Protein AF-A0AAV2ZAY9-F1 (afdb_monomer)

Secondary structure (DSSP, 8-state):
------------------------------------PPPPHHHHHHHHEEEEEPPPTTTPEEEEEETTS-EEEEEGGGTTHHHHHHHHHH-HHHHHHHHHGGGSPPPPP--------------------------------------------------------------------------------------------------------------PPPPPPP-PPPPS-PPPHHHHHHHHHHHHHTT---SS---EEEEE-TTS-EEEEEE-BPPTT--TTTS---SS-SSS-GGGSSTTTPBPHHHHHHHT-SSS--TT-EEEESSPPPHHHHHHHHHHT--EEEES--TTTTS-TTHHHHHHHHHHTT-EEEE---GGGSPPTT-TTS-TTHHHHHHHTSPSSEEEEEHHHHHHHHHHHHHHHHHTT-EE--BTTTT--HHHHHHHHHHT---EEESSHHHHHHHHTTT-TT--EEEE-S----HHHHHHHHHHHHHTT-EEEEEE-SHHHHHHHHHHHHHHT--EEEEEEE-SS--SSSBPTT-HHHHHHHHHHHT-SSEEEEEEEE--GGGGG-SSHHHHHHHHHHHHHHHHHHHHHHHTTT----EEEE--HHHHTT----TT--EE---GGGT--HHHHHTTSS-GGG--EEEEEEEEEE-SS-EEES--HHHH-SPPPS--SSTTSTTTTSSEEEEEHHHHGGGTT----SSSEEE-TTS-EEEEEEEEEE-SS-EEEPPPTTSPPPPTT-EEEEEES-HHHHHHH-SEEEEESSS-EEEE-TTTT---

Solvent-accessible surface area (backbone atoms only — not comparable to full-atom values): 47942 Å² total; per-residue (Å²): 140,83,89,81,87,83,85,90,82,83,92,87,84,87,87,84,88,84,89,84,91,86,85,84,88,78,93,79,89,90,86,90,78,94,68,91,76,77,78,49,42,65,54,49,42,68,76,44,36,46,82,74,48,84,60,59,97,85,82,43,63,24,36,31,34,32,79,90,68,53,75,42,77,41,44,72,91,69,54,40,56,64,63,38,52,47,41,60,74,75,40,50,65,66,62,53,56,60,69,68,61,79,82,65,81,90,79,80,88,82,78,88,83,88,84,81,86,81,90,80,86,85,85,87,84,89,86,83,86,85,90,83,85,83,91,85,84,89,82,88,88,80,85,86,92,86,85,91,84,91,83,91,85,90,83,88,89,81,88,88,83,82,86,85,89,89,87,84,90,85,86,89,82,91,82,87,87,86,87,90,82,87,86,87,83,88,86,82,86,87,81,87,84,84,88,83,86,90,87,82,94,80,88,88,89,89,85,91,81,87,82,89,81,94,78,84,88,80,85,87,75,83,83,74,77,81,86,81,72,82,81,86,90,66,80,52,70,66,33,49,44,42,46,49,2,49,59,33,11,72,71,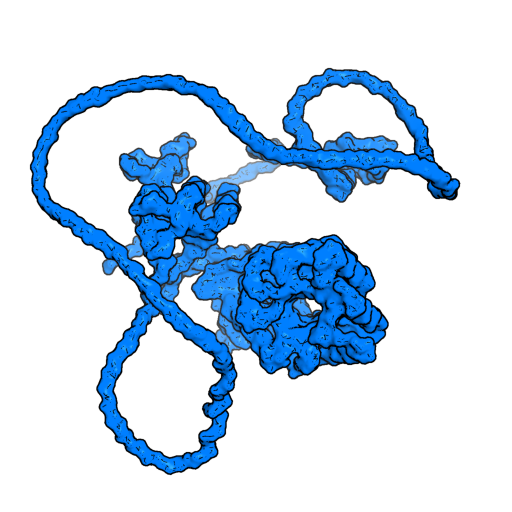28,77,49,91,87,64,64,31,8,9,26,28,28,39,88,85,75,42,80,37,16,52,13,33,23,38,65,51,92,92,58,58,84,89,78,55,47,79,36,90,63,44,94,82,74,44,68,81,48,18,25,76,86,54,50,42,48,13,59,52,36,12,67,71,58,35,84,47,100,67,48,61,63,12,35,36,23,26,44,46,56,73,52,68,73,41,45,54,50,42,56,73,51,38,40,40,32,42,37,24,56,37,65,92,61,64,86,78,46,89,65,54,60,54,44,57,54,54,45,52,73,72,72,38,50,75,41,81,49,80,44,63,87,69,42,85,67,94,81,67,90,82,77,59,70,64,52,59,43,58,68,50,62,78,64,59,67,54,34,49,32,31,36,48,64,32,28,52,48,35,42,48,52,56,44,48,57,23,57,78,62,74,26,43,35,29,41,24,42,68,29,63,33,28,65,69,63,52,42,54,39,42,74,67,62,32,70,28,40,27,26,68,26,62,45,30,41,50,46,57,70,73,60,71,60,75,88,67,51,31,43,32,36,72,44,72,50,62,48,34,72,62,43,35,56,47,50,55,51,26,61,75,68,71,37,48,49,34,38,30,29,65,45,71,58,20,47,52,16,46,51,54,19,18,61,75,66,75,41,77,35,36,34,24,41,29,33,27,70,79,48,85,80,65,47,41,50,88,87,45,70,60,56,55,53,48,51,49,54,30,57,75,37,95,43,38,39,52,42,26,40,32,41,56,57,68,53,44,51,70,32,62,34,42,67,54,14,22,54,48,36,49,51,38,50,53,53,52,51,55,51,43,52,58,37,41,73,75,75,44,76,59,80,32,34,33,36,44,29,41,62,25,57,75,47,47,87,78,57,86,86,50,41,31,39,34,34,32,52,53,42,29,37,33,44,46,48,23,64,26,64,69,44,36,56,56,54,46,11,42,38,34,39,28,30,26,74,40,71,57,103,86,47,36,31,28,50,41,8,37,62,48,46,35,84,54,62,46,59,48,64,96,50,75,84,44,63,71,39,66,21,38,24,46,33,27,47,50,93,52,54,75,74,49,40,83,36,64,62,69,76,48,53,62,44,73,43,98,88,69,51,73,45,62,46,30,38,27,57,44,69,45,62,54,36,20,31,41,48,86,53,90,96,51,82,78,78,52,70,72,39,54,28,35,28,44,31,30,48,45,40,59,28,42,52,55,33,70,52,35,43,31,46,56,100,62,78,47,75,47,53,26,74,37,49,78,39,75,82

InterPro domains:
  IPR001608 Alanine racemase, N-terminal [PF01168] (413-645)
  IPR002125 Cytidine and deoxycytidylate deaminase domain [PF00383] (236-352)
  IPR002125 Cytidine and deoxycytidylate deaminase domain [PS51747] (236-362)
  IPR016192 APOBEC/CMP deaminase, zinc-binding [PS00903] (308-341)
  IPR016193 Cytidine deaminase-like [SSF53927] (238-363)
  IPR026956 D-serine dehydratase-like domain [PF14031] (660-783)
  IPR026956 D-serine dehydratase-like domain [SM01119] (660-785)
  IPR029066 PLP-binding barrel [G3DSA:3.20.20.10] (415-643)
  IPR029066 PLP-binding barrel [SSF51419] (413-648)
  IPR035105 Deoxycytidylate deaminase domain [cd01286] (238-360)
  IPR042208 D-serine dehydratase-like domain superfamily [G3DSA:2.40.37.20] (407-793)
  IPR051466 D-amino acid metabolism enzyme [PTHR28004] (404-799)

pLDDT: mean 75.69, std 26.95, range [21.95, 98.81]

Radius of gyration: 38.19 Å; Cα contacts (8 Å, |Δi|>4): 1312; chains: 1; bounding box: 101×125×105 Å

Nearest PDB structures (foldseek):
  3wqg-assembly1_A  TM=8.901E-01  e=6.432E-32  Delftia sp. HT23
  4pb3-assembly1_B  TM=8.957E-01  e=2.945E-31  Delftia sp. HT23
  3wqc-assembly1_A  TM=8.875E-01  e=2.222E-31  Delftia sp. HT23
  3llx-assembly1_A-2  TM=9.025E-01  e=4.967E-29  Idiomarina loihiensis L2TR
  3anu-assembly1_A-2  TM=8.610E-01  e=2.425E-27  Gallus gallus

Sequence (800 aa):
MYQYTINERSVILSFQQTKTRARHHGRSNVTSAMSARKPSGRQIKELFYSEVTPASDSDSTAFFRCRCGKIRAQSLRHGYTNLTQHVVMKHPEWLTSLQHESDVGPVVALANRTDDSPSKTPVASAEDREMRTPERKTTSMDASPSSSVKAEINGLAGEKDSEPETNGDDDAEDEAAPAVAVETIDDEGVTDEAESADAATAVAEAAIAMGETQVKSPVSSPPCAPVVRKREDYLTWDDYFMSVAFLSAMRSKDPSTQVGACIVSPDNKIVGIGYNGFPNGCGDDNLPWARESSTGSALDTKYPYVCHAEMNAILNKNAADVRGCTIYVALFPCNECAKLIIQSGIARVMYCSDKYHNESQEHWEINEALSSTGLCIWAIIPHFAQPKAGDSQSTTATAAIMREWMTTPSVMVNEQRVKHNVQHMQQIATSHGVQLRPHVKTHKSVEIAQLQLEAGAVGITTSKPTEALKFLHSGLKGLKSVLLAYPVVHTNKMTKLLVAAQQFKMELRVTVDSINGLDAVEKAAISCDYPVHVLLHIDVGYHRVGMEEGDPRIAAFAKRIHDSKHLEFTGILSHAGHAYACSNAEECAALAETERQIMLRIKSSIEAIGVPVPVVSVGSTLTELPRKNFEGITEIRPGNYVFLDRTPLRMGLVRVKDLSLTVLVTVVSVNKHNIIVDAGSKVLSSDMPRAGANPTDFGNKCYGLAFLEKDFDLLGDDAEPSQNRVTLANGREIVCFEVSKLSEEHGWLKQVDGVPAPAIGQRMIVIPNHSCVVTNLTDSLYVQGEHSKVWKVLSRGCTQ

Foldseek 3Di:
DDDDDDDPDDDDDDDDDDDDDDDDDDDDDDDDDDDPDQDALVVLCVPFWDWDDDADPDWDFTWIQGPVRDIDTHTVVVGNVRSVCCCVVPPVVVSVVVSVVPPDDDDDDDDDDDDDDDDDDDDDDDDDDDDDDDDDDDDDDDDDDDDDDDDDDDDDDDDDDDDDDDDDDDDDDDDDDDDDDDDDDDDDDDDDDDDDDDDDPDDDDDDDDDDDDDDDDDDDDDDDDDPDDDDPPDFDLLLVQLVQQVVQLVVEPQPPDRKKKWKADPVSDTFFIFIKDFDPPDDRVRAASACDDPVNDPRNHCVVGIDHNLNRRQVRTPDPARACIEMEMAEDDAPVSLVVCVVSNHQEYEYADHPCCPVDPRNVVSVVVCVVSNRHYYYDDTCVLPDDPPDPPPPDPSVVSVVVVDDPFAKAFAPVLLLVLLLVLLCLQVVQQAAEAAEALLFLFLVSVLSNVVSPHQAYEYAFLLSLLLNLPVPRPNHAEYEDAYQDLALVSLLVNQVSCVVSVHQYEYEHADPSSLVSNLVSLVVSVAAHEYAFEEELPPPPDGDYQPPPVLLVVLVVQVPDPRYDHQAYEYELPCLLQDAALVSLQVSLVSLVVRRVVSQVVNVVVVRHHNADEYDEPSNSLSHDDCPPHHYYYYYCSSAPFVRCLRNVSAFLQSHRIWTKWFFADDDPPFTKIQAFCLQQNPDFASHDPDCPWPRRQAQWKKFQPVCSCVCPGPGPDRDQWDQDPVRDITGIWGQRDGDHGMTTTDDDPPDDRDDGGGMMITGGNGSSVNSLSDQWYFYDDPTTDITGSSCRPVPD

Mean predicted aligned error: 20.91 Å

Structure (mmCIF, N/CA/C/O backbone):
data_AF-A0AAV2ZAY9-F1
#
_entry.id   AF-A0AAV2ZAY9-F1
#
loop_
_atom_site.group_PDB
_atom_site.id
_atom_site.type_symbol
_atom_site.label_atom_id
_atom_site.label_alt_id
_atom_site.label_comp_id
_atom_site.label_asym_id
_atom_site.label_entity_id
_atom_site.label_seq_id
_atom_site.pdbx_PDB_ins_code
_atom_site.Cartn_x
_atom_site.Cartn_y
_atom_site.Cartn_z
_atom_site.occupancy
_atom_site.B_iso_or_equiv
_atom_site.auth_seq_id
_atom_site.auth_comp_id
_atom_site.auth_asym_id
_atom_site.auth_atom_id
_atom_site.pdbx_PDB_model_num
ATOM 1 N N . MET A 1 1 ? -2.514 -13.061 -51.860 1.00 29.81 1 MET A N 1
ATOM 2 C CA . MET A 1 1 ? -2.514 -11.727 -52.503 1.00 29.81 1 MET A CA 1
ATOM 3 C C . MET A 1 1 ? -2.869 -10.739 -51.404 1.00 29.81 1 MET A C 1
ATOM 5 O O . MET A 1 1 ? -3.982 -10.825 -50.924 1.00 29.81 1 MET A O 1
ATOM 9 N N . TYR A 1 2 ? -1.988 -9.941 -50.810 1.00 22.41 2 TYR A N 1
ATOM 10 C CA . TYR A 1 2 ? -0.892 -9.130 -51.341 1.00 22.41 2 TYR A CA 1
ATOM 11 C C . TYR A 1 2 ? 0.328 -9.176 -50.395 1.00 22.41 2 TYR A C 1
ATOM 13 O O . TYR A 1 2 ? 0.167 -9.092 -49.182 1.00 22.41 2 TYR A O 1
ATOM 21 N N . GLN A 1 3 ? 1.535 -9.296 -50.955 1.00 23.80 3 GLN A N 1
ATOM 22 C CA . GLN A 1 3 ? 2.803 -8.966 -50.291 1.00 23.80 3 GLN A CA 1
ATOM 23 C C . GLN A 1 3 ? 3.046 -7.460 -50.452 1.00 23.80 3 GLN A C 1
ATOM 25 O O . GLN A 1 3 ? 2.918 -6.959 -51.567 1.00 23.80 3 GLN A O 1
ATOM 30 N N . TYR A 1 4 ? 3.444 -6.759 -49.390 1.00 28.55 4 TYR A N 1
ATOM 31 C CA . TYR A 1 4 ? 4.015 -5.416 -49.500 1.00 28.55 4 TYR A CA 1
ATOM 32 C C . TYR A 1 4 ? 5.318 -5.326 -48.707 1.00 28.55 4 TYR A C 1
ATOM 34 O O . TYR A 1 4 ? 5.350 -5.481 -47.490 1.00 28.55 4 TYR A O 1
ATOM 42 N N . THR A 1 5 ? 6.391 -5.079 -49.449 1.00 26.64 5 THR A N 1
ATOM 43 C CA . THR A 1 5 ? 7.737 -4.742 -48.991 1.00 26.64 5 THR A CA 1
ATOM 44 C C . THR A 1 5 ? 7.810 -3.218 -48.874 1.00 26.64 5 THR A C 1
ATOM 46 O O . THR A 1 5 ? 7.630 -2.530 -49.878 1.00 26.64 5 THR A O 1
ATOM 49 N N . ILE A 1 6 ? 8.071 -2.672 -47.683 1.00 27.62 6 ILE A N 1
ATOM 50 C CA . ILE A 1 6 ? 8.415 -1.250 -47.518 1.00 27.62 6 ILE A CA 1
ATOM 51 C C . ILE A 1 6 ? 9.940 -1.143 -47.490 1.00 27.62 6 ILE A C 1
ATOM 53 O O . ILE A 1 6 ? 10.622 -1.839 -46.744 1.00 27.62 6 ILE A O 1
ATOM 57 N N . ASN A 1 7 ? 10.464 -0.313 -48.385 1.00 24.22 7 ASN A N 1
ATOM 58 C CA . ASN A 1 7 ? 11.879 -0.144 -48.678 1.00 24.22 7 ASN A CA 1
ATOM 59 C C . ASN A 1 7 ? 12.457 0.951 -47.760 1.00 24.22 7 ASN A C 1
ATOM 61 O O . ASN A 1 7 ? 12.304 2.141 -48.031 1.00 24.22 7 ASN A O 1
ATOM 65 N N . GLU A 1 8 ? 13.095 0.562 -46.657 1.00 31.06 8 GLU A N 1
ATOM 66 C CA . GLU A 1 8 ? 13.849 1.463 -45.777 1.00 31.06 8 GLU A CA 1
ATOM 67 C C . GLU A 1 8 ? 15.215 1.784 -46.396 1.00 31.06 8 GLU A C 1
ATOM 69 O O . GLU A 1 8 ? 16.158 1.005 -46.268 1.00 31.06 8 GLU A O 1
ATOM 74 N N . ARG A 1 9 ? 15.345 2.923 -47.086 1.00 27.44 9 ARG A N 1
ATOM 75 C CA . ARG A 1 9 ? 16.648 3.532 -47.421 1.00 27.44 9 ARG A CA 1
ATOM 76 C C . ARG A 1 9 ? 16.466 4.948 -47.951 1.00 27.44 9 ARG A C 1
ATOM 78 O O . ARG A 1 9 ? 16.442 5.170 -49.155 1.00 27.44 9 ARG A O 1
ATOM 85 N N . SER A 1 10 ? 16.353 5.916 -47.050 1.00 25.39 10 SER A N 1
ATOM 86 C CA . SER A 1 10 ? 16.640 7.339 -47.279 1.00 25.39 10 SER A CA 1
ATOM 87 C C . SER A 1 10 ? 16.658 8.034 -45.917 1.00 25.39 10 SER A C 1
ATOM 89 O O . SER A 1 10 ? 15.853 7.690 -45.066 1.00 25.39 10 SER A O 1
ATOM 91 N N . VAL A 1 11 ? 17.538 9.016 -45.725 1.00 26.41 11 VAL A N 1
ATOM 92 C CA . VAL A 1 11 ? 17.777 9.783 -44.479 1.00 26.41 11 VAL A CA 1
ATOM 93 C C . VAL A 1 11 ? 18.795 9.170 -43.498 1.00 26.41 11 VAL A C 1
ATOM 95 O O . VAL A 1 11 ? 18.567 9.079 -42.301 1.00 26.41 11 VAL A O 1
ATOM 98 N N . ILE A 1 12 ? 19.989 8.837 -43.998 1.00 25.19 12 ILE A N 1
ATOM 99 C CA . ILE A 1 12 ? 21.250 9.046 -43.260 1.00 25.19 12 ILE A CA 1
ATOM 100 C C . ILE A 1 12 ? 22.290 9.515 -44.286 1.00 25.19 12 ILE A C 1
ATOM 102 O O . ILE A 1 12 ? 22.686 8.705 -45.119 1.00 25.19 12 ILE A O 1
ATOM 106 N N . LEU A 1 13 ? 22.698 10.796 -44.252 1.00 23.53 13 LEU A N 1
ATOM 107 C CA . LEU A 1 13 ? 24.078 11.294 -44.468 1.00 23.53 13 LEU A CA 1
ATOM 108 C C . LEU A 1 13 ? 24.151 12.823 -44.694 1.00 23.53 13 LEU A C 1
ATOM 110 O O . LEU A 1 13 ? 23.276 13.431 -45.300 1.00 23.53 13 LEU A O 1
ATOM 114 N N . SER A 1 14 ? 25.298 13.382 -44.282 1.00 22.53 14 SER A N 1
ATOM 115 C CA . SER A 1 14 ? 25.748 14.791 -44.279 1.00 22.53 14 SER A CA 1
ATOM 116 C C . SER A 1 14 ? 25.202 15.613 -43.093 1.00 22.53 14 SER A C 1
ATOM 118 O O . SER A 1 14 ? 24.005 15.690 -42.887 1.00 22.53 14 SER A O 1
ATOM 120 N N . PHE A 1 15 ? 25.996 16.189 -42.188 1.00 21.95 15 PHE A N 1
ATOM 121 C CA . PHE A 1 15 ? 27.329 16.777 -42.309 1.00 21.95 15 PHE A CA 1
ATOM 122 C C . PHE A 1 15 ? 28.195 16.505 -41.064 1.00 21.95 15 PHE A C 1
ATOM 124 O O . PHE A 1 15 ? 27.764 16.692 -39.928 1.00 21.95 15 PHE A O 1
ATOM 131 N N . GLN A 1 16 ? 29.465 16.161 -41.289 1.00 23.89 16 GLN A N 1
ATOM 132 C CA . GLN A 1 16 ? 30.549 16.288 -40.317 1.00 23.89 16 GLN A CA 1
ATOM 133 C C . GLN A 1 16 ? 31.694 17.100 -40.949 1.00 23.89 16 GLN A C 1
ATOM 135 O O . GLN A 1 16 ? 32.028 16.891 -42.109 1.00 23.89 16 GLN A O 1
ATOM 140 N N . GLN A 1 17 ? 32.328 17.916 -40.096 1.00 25.91 17 GLN A N 1
ATOM 141 C CA . GLN A 1 17 ? 33.642 18.579 -40.195 1.00 25.91 17 GLN A CA 1
ATOM 142 C C . GLN A 1 17 ? 33.716 20.012 -40.751 1.00 25.91 17 GLN A C 1
ATOM 144 O O . GLN A 1 17 ? 33.783 20.225 -41.950 1.00 25.91 17 GLN A O 1
ATOM 149 N N . THR A 1 18 ? 33.953 20.966 -39.836 1.00 24.09 18 THR A N 1
ATOM 150 C CA . THR A 1 18 ? 35.231 21.713 -39.785 1.00 24.09 18 THR A CA 1
ATOM 151 C C . THR A 1 18 ? 35.519 22.218 -38.362 1.00 24.09 18 THR A C 1
ATOM 153 O O . THR A 1 18 ? 34.661 22.798 -37.705 1.00 24.09 18 THR A O 1
ATOM 156 N N . LYS A 1 19 ? 36.742 21.969 -37.870 1.00 27.17 19 LYS A N 1
ATOM 157 C CA . LYS A 1 19 ? 37.326 22.505 -36.623 1.00 27.17 19 LYS A CA 1
ATOM 158 C C . LYS A 1 19 ? 37.891 23.913 -36.879 1.00 27.17 19 LYS A C 1
ATOM 160 O O . LYS A 1 19 ? 38.578 24.072 -37.878 1.00 27.17 19 LYS A O 1
ATOM 165 N N . THR A 1 20 ? 37.781 24.864 -35.940 1.00 25.08 20 THR A N 1
ATOM 166 C CA . THR A 1 20 ? 38.905 25.402 -35.116 1.00 25.08 20 THR A CA 1
ATOM 167 C C . THR A 1 20 ? 38.555 26.683 -34.320 1.00 25.08 20 THR A C 1
ATOM 169 O O . THR A 1 20 ? 37.989 27.627 -34.845 1.00 25.08 20 THR A O 1
ATOM 172 N N . ARG A 1 21 ? 38.957 26.669 -33.033 1.00 25.06 21 ARG A N 1
ATOM 173 C CA . ARG A 1 21 ? 39.360 27.755 -32.099 1.00 25.06 21 ARG A CA 1
ATOM 174 C C . ARG A 1 21 ? 38.834 29.200 -32.278 1.00 25.06 21 ARG A C 1
ATOM 176 O O . ARG A 1 21 ? 39.304 29.905 -33.156 1.00 25.06 21 ARG A O 1
ATOM 183 N N . ALA A 1 22 ? 38.196 29.723 -31.221 1.00 23.59 22 ALA A N 1
ATOM 184 C CA . ALA A 1 22 ? 38.588 30.992 -30.578 1.00 23.59 22 ALA A CA 1
ATOM 185 C C . ALA A 1 22 ? 38.062 31.077 -29.128 1.00 23.59 22 ALA A C 1
ATOM 187 O O . ALA A 1 22 ? 36.953 30.652 -28.821 1.00 23.59 22 ALA A O 1
ATOM 188 N N . ARG A 1 23 ? 38.911 31.587 -28.228 1.00 24.58 23 ARG A N 1
ATOM 189 C CA . ARG A 1 23 ? 38.639 31.881 -26.812 1.00 24.58 23 ARG A CA 1
ATOM 190 C C . ARG A 1 23 ? 37.948 33.247 -26.669 1.00 24.58 23 ARG A C 1
ATOM 192 O O . ARG A 1 23 ? 38.229 34.145 -27.447 1.00 24.58 23 ARG A O 1
ATOM 199 N N . HIS A 1 24 ? 37.278 33.395 -25.522 1.00 25.34 24 HIS A N 1
ATOM 200 C CA . HIS A 1 24 ? 37.082 34.616 -24.724 1.00 25.34 24 HIS A CA 1
ATOM 201 C C . HIS A 1 24 ? 35.888 35.554 -24.987 1.00 25.34 24 HIS A C 1
ATOM 203 O O . HIS A 1 24 ? 35.754 36.152 -26.040 1.00 25.34 24 HIS A O 1
ATOM 209 N N . HIS A 1 25 ? 35.198 35.786 -23.857 1.00 25.08 25 HIS A N 1
ATOM 210 C CA . HIS A 1 25 ? 34.496 36.994 -23.409 1.00 25.08 25 HIS A CA 1
ATOM 211 C C . HIS A 1 25 ? 33.144 37.344 -24.040 1.00 25.08 25 HIS A C 1
ATOM 213 O O . HIS A 1 25 ? 33.013 37.507 -25.242 1.00 25.08 25 HIS A O 1
ATOM 219 N N . GLY A 1 26 ? 32.181 37.629 -23.155 1.00 23.36 26 GLY A N 1
ATOM 220 C CA . GLY A 1 26 ? 31.173 38.653 -23.423 1.00 23.36 26 GLY A CA 1
ATOM 221 C C . GLY A 1 26 ? 29.723 38.198 -23.333 1.00 23.36 26 GLY A C 1
ATOM 222 O O . GLY A 1 26 ? 29.191 37.585 -24.245 1.00 23.36 26 GLY A O 1
ATOM 223 N N . ARG A 1 27 ? 29.086 38.586 -22.225 1.00 25.44 27 ARG A N 1
ATOM 224 C CA . ARG A 1 27 ? 27.658 38.915 -22.085 1.00 25.44 27 ARG A CA 1
ATOM 225 C C . ARG A 1 27 ? 26.946 39.249 -23.411 1.00 25.44 27 ARG A C 1
ATOM 227 O O . ARG A 1 27 ? 27.370 40.170 -24.097 1.00 25.44 27 ARG A O 1
ATOM 234 N N . SER A 1 28 ? 25.760 38.686 -23.640 1.00 25.80 28 SER A N 1
ATOM 235 C CA . SER A 1 28 ? 24.449 39.354 -23.470 1.00 25.80 28 SER A CA 1
ATOM 236 C C . SER A 1 28 ? 23.351 38.718 -24.342 1.00 25.80 28 SER A C 1
ATOM 238 O O . SER A 1 28 ? 23.550 38.475 -25.521 1.00 25.80 28 SER A O 1
ATOM 240 N N . ASN A 1 29 ? 22.226 38.430 -23.673 1.00 25.41 29 ASN A N 1
ATOM 241 C CA . ASN A 1 29 ? 20.813 38.367 -24.081 1.00 25.41 29 ASN A CA 1
ATOM 242 C C . ASN A 1 29 ? 20.446 38.154 -25.561 1.00 25.41 29 ASN A C 1
ATOM 244 O O . ASN A 1 29 ? 20.809 38.979 -26.382 1.00 25.41 29 ASN A O 1
ATOM 248 N N . VAL A 1 30 ? 19.533 37.208 -25.833 1.00 25.61 30 VAL A N 1
ATOM 249 C CA . VAL A 1 30 ? 18.083 37.469 -26.020 1.00 25.61 30 VAL A CA 1
ATOM 250 C C . VAL A 1 30 ? 17.302 36.151 -25.861 1.00 25.61 30 VAL A C 1
ATOM 252 O O . VAL A 1 30 ? 17.429 35.263 -26.690 1.00 25.61 30 VAL A O 1
ATOM 255 N N . THR A 1 31 ? 16.436 36.063 -24.847 1.00 26.52 31 THR A N 1
ATOM 256 C CA . THR A 1 31 ? 15.111 35.419 -24.955 1.00 26.52 31 THR A CA 1
ATOM 257 C C . THR A 1 31 ? 14.141 36.224 -24.097 1.00 26.52 31 THR A C 1
ATOM 259 O O . THR A 1 31 ? 14.330 36.371 -22.889 1.00 26.52 31 THR A O 1
ATOM 262 N N . SER A 1 32 ? 13.144 36.798 -24.762 1.00 25.14 32 SER A N 1
ATOM 263 C CA . SER A 1 32 ? 12.055 37.594 -24.209 1.00 25.14 32 SER A CA 1
ATOM 264 C C . SER A 1 32 ? 10.790 36.741 -24.188 1.00 25.14 32 SER A C 1
ATOM 266 O O . SER A 1 32 ? 10.304 36.387 -25.254 1.00 25.14 32 SER A O 1
ATOM 268 N N . ALA A 1 33 ? 10.268 36.446 -22.997 1.00 26.12 33 ALA A N 1
ATOM 269 C CA . ALA A 1 33 ? 8.845 36.240 -22.706 1.00 26.12 33 ALA A CA 1
ATOM 270 C C . ALA A 1 33 ? 8.656 36.305 -21.176 1.00 26.12 33 ALA A C 1
ATOM 272 O O . ALA A 1 33 ? 9.518 35.873 -20.411 1.00 26.12 33 ALA A O 1
ATOM 273 N N . MET A 1 34 ? 7.589 36.967 -20.736 1.00 33.12 34 MET A N 1
ATOM 274 C CA . MET A 1 34 ? 7.422 37.558 -19.407 1.00 33.12 34 MET A CA 1
ATOM 275 C C . MET A 1 34 ? 7.280 36.533 -18.266 1.00 33.12 34 MET A C 1
ATOM 277 O O . MET A 1 34 ? 6.309 35.793 -18.197 1.00 33.12 34 MET A O 1
ATOM 281 N N . SER A 1 35 ? 8.209 36.574 -17.305 1.00 31.08 35 SER A N 1
ATOM 282 C CA . SER A 1 35 ? 8.061 35.998 -15.961 1.00 31.08 35 SER A CA 1
ATOM 283 C C . SER A 1 35 ? 8.047 37.149 -14.959 1.00 31.08 35 SER A C 1
ATOM 285 O O . SER A 1 35 ? 9.003 37.929 -14.917 1.00 31.08 35 SER A O 1
ATOM 287 N N . ALA A 1 36 ? 7.012 37.238 -14.120 1.00 44.34 36 ALA A N 1
ATOM 288 C CA . ALA A 1 36 ? 6.984 38.147 -12.975 1.00 44.34 36 ALA A CA 1
ATOM 289 C C . ALA A 1 36 ? 8.242 37.912 -12.114 1.00 44.34 36 ALA A C 1
ATOM 291 O O . ALA A 1 36 ? 8.469 36.818 -11.588 1.00 44.34 36 ALA A O 1
ATOM 292 N N . ARG A 1 37 ? 9.137 38.905 -12.056 1.00 47.62 37 ARG A N 1
ATOM 293 C CA . ARG A 1 37 ? 10.452 38.764 -11.415 1.00 47.62 37 ARG A CA 1
ATOM 294 C C . ARG A 1 37 ? 10.292 38.776 -9.896 1.00 47.62 37 ARG A C 1
ATOM 296 O O . ARG A 1 37 ? 9.855 39.773 -9.331 1.00 47.62 37 ARG A O 1
ATOM 303 N N . LYS A 1 38 ? 10.717 37.698 -9.226 1.00 63.75 38 LYS A N 1
ATOM 304 C CA . LYS A 1 38 ? 10.889 37.685 -7.763 1.00 63.75 38 LYS A CA 1
ATOM 305 C C . LYS A 1 38 ? 11.833 38.828 -7.343 1.00 63.75 38 LYS A C 1
ATOM 307 O O . LYS A 1 38 ? 12.875 38.991 -7.988 1.00 63.75 38 LYS A O 1
ATOM 312 N N . PRO A 1 39 ? 11.510 39.602 -6.289 1.00 76.75 39 PRO A N 1
ATOM 313 C CA . PRO A 1 39 ? 12.346 40.717 -5.858 1.00 76.75 39 PRO A CA 1
ATOM 314 C C . PRO A 1 39 ? 13.727 40.216 -5.427 1.00 76.75 39 PRO A C 1
ATOM 316 O O . PRO A 1 39 ? 13.861 39.216 -4.720 1.00 76.75 39 PRO A O 1
ATOM 319 N N . SER A 1 40 ? 14.770 40.914 -5.867 1.00 83.44 40 SER A N 1
ATOM 320 C CA . SER A 1 40 ? 16.149 40.616 -5.482 1.00 83.44 40 SER A CA 1
ATOM 321 C C . SER A 1 40 ? 16.360 40.833 -3.980 1.00 83.44 40 SER A C 1
ATOM 323 O O . SER A 1 40 ? 15.685 41.650 -3.352 1.00 83.44 40 SER A O 1
ATOM 325 N N . GLY A 1 41 ? 17.354 40.161 -3.389 1.00 82.81 41 GLY A N 1
ATOM 326 C CA . GLY A 1 41 ? 17.654 40.321 -1.959 1.00 82.81 41 GLY A CA 1
ATOM 327 C C . GLY A 1 41 ? 17.951 41.772 -1.545 1.00 82.81 41 GLY A C 1
ATOM 328 O O . GLY A 1 41 ? 17.673 42.158 -0.412 1.00 82.81 41 GLY A O 1
ATOM 329 N N . ARG A 1 42 ? 18.445 42.603 -2.474 1.00 85.06 42 ARG A N 1
ATOM 330 C CA . ARG A 1 42 ? 18.637 44.045 -2.257 1.00 85.06 42 ARG A CA 1
ATOM 331 C C . ARG A 1 42 ? 17.306 44.794 -2.163 1.00 85.06 42 ARG A C 1
ATOM 333 O O . ARG A 1 42 ? 17.135 45.586 -1.244 1.00 85.06 42 ARG A O 1
ATOM 340 N N . GLN A 1 43 ? 16.352 44.490 -3.043 1.00 84.38 43 GLN A N 1
ATOM 341 C CA . GLN A 1 43 ? 15.002 45.063 -2.985 1.00 84.38 43 GLN A CA 1
ATOM 342 C C . GLN A 1 43 ? 14.278 44.649 -1.700 1.00 84.38 43 GLN A C 1
ATOM 344 O O . GLN A 1 43 ? 13.631 45.473 -1.071 1.00 84.38 43 GLN A O 1
ATOM 349 N N . ILE A 1 44 ? 14.447 43.402 -1.247 1.00 87.44 44 ILE A N 1
ATOM 350 C CA . ILE A 1 44 ? 13.898 42.947 0.041 1.00 87.44 44 ILE A CA 1
ATOM 351 C C . ILE A 1 44 ? 14.497 43.742 1.210 1.00 87.44 44 ILE A C 1
ATOM 353 O O . ILE A 1 44 ? 13.765 44.130 2.123 1.00 87.44 44 ILE A O 1
ATOM 357 N N . LYS A 1 45 ? 15.808 44.025 1.182 1.00 89.56 45 LYS A N 1
ATOM 358 C CA . LYS A 1 45 ? 16.447 44.906 2.170 1.00 89.56 45 LYS A CA 1
ATOM 359 C C . LYS A 1 45 ? 15.840 46.308 2.134 1.00 89.56 45 LYS A C 1
ATOM 361 O O . LYS A 1 45 ? 15.473 46.818 3.181 1.00 89.56 45 LYS A O 1
ATOM 366 N N . GLU A 1 46 ? 15.728 46.919 0.959 1.00 87.69 46 GLU A N 1
ATOM 367 C CA . GLU A 1 46 ? 15.228 48.295 0.802 1.00 87.69 46 GLU A CA 1
ATOM 368 C C . GLU A 1 46 ? 13.744 48.433 1.189 1.00 87.69 46 GLU A C 1
ATOM 370 O O . GLU A 1 46 ? 13.361 49.422 1.807 1.00 87.69 46 GLU A O 1
ATOM 375 N N . LEU A 1 47 ? 12.918 47.426 0.892 1.00 87.88 47 LEU A N 1
ATOM 376 C CA . LEU A 1 47 ? 11.480 47.460 1.167 1.00 87.88 47 LEU A CA 1
ATOM 377 C C . LEU A 1 47 ? 11.154 47.178 2.637 1.00 87.88 47 LEU A C 1
ATOM 379 O O . LEU A 1 47 ? 10.293 47.844 3.218 1.00 87.88 47 LEU A O 1
ATOM 383 N N . PHE A 1 48 ? 11.821 46.201 3.256 1.00 91.31 48 PHE A N 1
ATOM 384 C CA . PHE A 1 48 ? 11.382 45.645 4.543 1.00 91.31 48 PHE A CA 1
ATOM 385 C C . PHE A 1 48 ? 12.325 45.899 5.715 1.00 91.31 48 PHE A C 1
ATOM 387 O O . PHE A 1 48 ? 11.991 45.510 6.840 1.00 91.31 48 PHE A O 1
ATOM 394 N N . TYR A 1 49 ? 13.477 46.534 5.490 1.00 90.75 49 TYR A N 1
ATOM 395 C CA . TYR A 1 49 ? 14.479 46.741 6.529 1.00 90.75 49 TYR A CA 1
ATOM 396 C C . TYR A 1 49 ? 15.025 48.167 6.584 1.00 90.75 49 TYR A C 1
ATOM 398 O O . TYR A 1 49 ? 15.350 48.771 5.567 1.00 90.75 49 TYR A O 1
ATOM 406 N N . SER A 1 50 ? 15.229 48.660 7.804 1.00 89.25 50 SER A N 1
ATOM 407 C CA . SER A 1 50 ? 16.009 49.862 8.095 1.00 89.25 50 SER A CA 1
ATOM 408 C C . SER A 1 50 ? 17.363 49.491 8.700 1.00 89.25 50 SER A C 1
ATOM 410 O O . SER A 1 50 ? 17.495 48.509 9.432 1.00 89.25 50 SER A O 1
ATOM 412 N N . GLU A 1 51 ? 18.403 50.242 8.359 1.00 84.06 51 GLU A N 1
ATOM 413 C CA . GLU A 1 51 ? 19.758 50.007 8.863 1.00 84.06 51 GLU A CA 1
ATOM 414 C C . GLU A 1 51 ? 19.904 50.591 10.273 1.00 84.06 51 GLU A C 1
ATOM 416 O O . GLU A 1 51 ? 19.481 51.716 10.525 1.00 84.06 51 GLU A O 1
ATOM 421 N N . VAL A 1 52 ? 20.438 49.799 11.206 1.00 81.56 52 VAL A N 1
ATOM 422 C CA . VAL A 1 52 ? 20.563 50.166 12.630 1.00 81.56 52 VAL A CA 1
ATOM 423 C C . VAL A 1 52 ? 21.969 50.666 12.951 1.00 81.56 52 VAL A C 1
ATOM 425 O O . VAL A 1 52 ? 22.122 51.583 13.751 1.00 81.56 52 VAL A O 1
ATOM 428 N N . THR A 1 53 ? 22.989 50.088 12.316 1.00 72.00 53 THR A N 1
ATOM 429 C CA . THR A 1 53 ? 24.392 50.490 12.469 1.00 72.00 53 THR A CA 1
ATOM 430 C C . THR A 1 53 ? 25.106 50.384 11.121 1.00 72.00 53 THR A C 1
ATOM 432 O O . THR A 1 53 ? 25.047 49.309 10.516 1.00 72.00 53 THR A O 1
ATOM 435 N N . PRO A 1 54 ? 25.780 51.453 10.649 1.00 59.94 54 PRO A N 1
ATOM 436 C CA . PRO A 1 54 ? 26.534 51.411 9.402 1.00 59.94 54 PRO A CA 1
ATOM 437 C C . PRO A 1 54 ? 27.708 50.434 9.500 1.00 59.94 54 PRO A C 1
ATOM 439 O O . PRO A 1 54 ? 28.375 50.340 10.532 1.00 59.94 54 PRO A O 1
ATOM 442 N N . ALA A 1 55 ? 27.980 49.731 8.405 1.00 58.34 55 ALA A N 1
ATOM 443 C CA . ALA A 1 55 ? 29.168 48.904 8.243 1.00 58.34 55 ALA A CA 1
ATOM 444 C C . ALA A 1 55 ? 30.450 49.767 8.324 1.00 58.34 55 ALA A C 1
ATOM 446 O O . ALA A 1 55 ? 30.643 50.655 7.499 1.00 58.34 55 ALA A O 1
ATOM 447 N N . SER A 1 56 ? 31.340 49.524 9.297 1.00 53.19 56 SER A N 1
ATOM 448 C CA . SER A 1 56 ? 32.690 50.113 9.312 1.00 53.19 56 SER A CA 1
ATOM 449 C C . SER A 1 56 ? 33.619 49.349 8.361 1.00 53.19 56 SER A C 1
ATOM 451 O O . SER A 1 56 ? 33.672 48.115 8.416 1.00 53.19 56 SER A O 1
ATOM 453 N N . ASP A 1 57 ? 34.352 50.055 7.503 1.00 53.72 57 ASP A N 1
ATOM 454 C CA . ASP A 1 57 ? 35.193 49.469 6.454 1.00 53.72 57 ASP A CA 1
ATOM 455 C C . ASP A 1 57 ? 36.291 48.552 7.010 1.00 53.72 57 ASP A C 1
ATOM 457 O O . ASP A 1 57 ? 37.314 49.003 7.522 1.00 53.72 57 ASP A O 1
ATOM 461 N N . SER A 1 58 ? 36.047 47.239 6.931 1.00 51.72 58 SER A N 1
ATOM 462 C CA . SER A 1 58 ? 36.989 46.201 6.461 1.00 51.72 58 SER A CA 1
ATOM 463 C C . SER A 1 58 ? 36.519 44.767 6.766 1.00 51.72 58 SER A C 1
ATOM 465 O O . SER A 1 58 ? 36.976 43.849 6.089 1.00 51.72 58 SER A O 1
ATOM 467 N N . ASP A 1 59 ? 35.542 44.546 7.661 1.00 57.91 59 ASP A N 1
ATOM 468 C CA . ASP A 1 59 ? 34.928 43.209 7.862 1.00 57.91 59 ASP A CA 1
ATOM 469 C C . ASP A 1 59 ? 33.550 43.219 8.571 1.00 57.91 59 ASP A C 1
ATOM 471 O O . ASP A 1 59 ? 33.177 42.311 9.317 1.00 57.91 59 ASP A O 1
ATOM 475 N N . SER A 1 60 ? 32.752 44.270 8.376 1.00 58.44 60 SER A N 1
ATOM 476 C CA . SER A 1 60 ? 31.598 44.535 9.239 1.00 58.44 60 SER A CA 1
ATOM 477 C C . SER A 1 60 ? 30.300 43.865 8.777 1.00 58.44 60 SER A C 1
ATOM 479 O O . SER A 1 60 ? 29.728 44.115 7.715 1.00 58.44 60 SER A O 1
ATOM 481 N N . THR A 1 61 ? 29.797 42.998 9.649 1.00 72.12 61 THR A N 1
ATOM 482 C CA . THR A 1 61 ? 28.401 42.569 9.652 1.00 72.12 61 THR A CA 1
ATOM 483 C C . THR A 1 61 ? 27.525 43.767 10.024 1.00 72.12 61 THR A C 1
ATOM 485 O O . THR A 1 61 ? 27.700 44.338 11.097 1.00 72.12 61 THR A O 1
ATOM 488 N N . ALA A 1 62 ? 26.592 44.147 9.151 1.00 81.00 62 ALA A N 1
ATOM 489 C CA . ALA A 1 62 ? 25.646 45.231 9.401 1.00 81.00 62 ALA A CA 1
ATOM 490 C C . ALA A 1 62 ? 24.366 44.694 10.054 1.00 81.00 62 ALA A C 1
ATOM 492 O O . ALA A 1 62 ? 23.955 43.554 9.807 1.00 81.00 62 ALA A O 1
ATOM 493 N N . PHE A 1 63 ? 23.722 45.514 10.885 1.00 86.12 63 PHE A N 1
ATOM 494 C CA . PHE A 1 63 ? 22.478 45.149 11.559 1.00 86.12 63 PHE A CA 1
ATOM 495 C C . PHE A 1 63 ? 21.294 45.884 10.942 1.00 86.12 63 PHE A C 1
ATOM 497 O O . PHE A 1 63 ? 21.278 47.108 10.836 1.00 86.12 63 PHE A O 1
ATOM 504 N N . PHE A 1 64 ? 20.272 45.118 10.575 1.00 88.00 64 PHE A N 1
ATOM 505 C CA . PHE A 1 64 ? 19.068 45.603 9.917 1.00 88.00 64 PHE A CA 1
ATOM 506 C C . PHE A 1 64 ? 17.842 45.297 10.769 1.00 88.00 64 PHE A C 1
ATOM 508 O O . PHE A 1 64 ? 17.630 44.152 11.170 1.00 88.00 64 PHE A O 1
ATOM 515 N N . ARG A 1 65 ? 17.007 46.300 11.032 1.00 88.12 65 ARG A N 1
ATOM 516 C CA . ARG A 1 65 ? 15.725 46.142 11.717 1.00 88.12 65 ARG A CA 1
ATOM 517 C C . ARG A 1 65 ? 14.634 45.919 10.681 1.00 88.12 65 ARG A C 1
ATOM 519 O O . ARG A 1 65 ? 14.379 46.771 9.840 1.00 88.12 65 ARG A O 1
ATOM 526 N N . CYS A 1 66 ? 14.008 44.752 10.738 1.00 91.81 66 CYS A N 1
ATOM 527 C CA . CYS A 1 66 ? 12.855 44.415 9.915 1.00 91.81 66 CYS A CA 1
ATOM 528 C C . CYS A 1 66 ? 11.630 45.234 10.349 1.00 91.81 66 CYS A C 1
ATOM 530 O O . CYS A 1 66 ? 11.507 45.547 11.536 1.00 91.81 66 CYS A O 1
ATOM 532 N N . ARG A 1 67 ? 10.671 45.485 9.447 1.00 89.19 67 ARG A N 1
ATOM 533 C CA . ARG A 1 67 ? 9.359 46.075 9.793 1.00 89.19 67 ARG A CA 1
ATOM 534 C C . ARG A 1 67 ? 8.628 45.322 10.913 1.00 89.19 67 ARG A C 1
ATOM 536 O O . ARG A 1 67 ? 7.916 45.944 11.688 1.00 89.19 67 ARG A O 1
ATOM 543 N N . CYS A 1 68 ? 8.862 44.014 11.073 1.00 85.44 68 CYS A N 1
ATOM 544 C CA . CYS A 1 68 ? 8.311 43.225 12.185 1.00 85.44 68 CYS A CA 1
ATOM 545 C C . CYS A 1 68 ? 9.009 43.488 13.542 1.00 85.44 68 CYS A C 1
ATOM 547 O O . CYS A 1 68 ? 8.770 42.771 14.512 1.00 85.44 68 CYS A O 1
ATOM 549 N N . GLY A 1 69 ? 9.965 44.421 13.600 1.00 82.69 69 GLY A N 1
ATOM 550 C CA . GLY A 1 69 ? 10.729 44.795 14.792 1.00 82.69 69 GLY A CA 1
ATOM 551 C C . GLY A 1 69 ? 11.991 43.965 15.064 1.00 82.69 69 GLY A C 1
ATOM 552 O O . GLY A 1 69 ? 12.803 44.368 15.899 1.00 82.69 69 GLY A O 1
ATOM 553 N N . LYS A 1 70 ? 12.212 42.839 14.365 1.00 85.25 70 LYS A N 1
ATOM 554 C CA . LYS A 1 70 ? 13.384 41.966 14.586 1.00 85.25 70 LYS A CA 1
ATOM 555 C C . LYS A 1 70 ? 14.653 42.532 13.957 1.00 85.25 70 LYS A C 1
ATOM 557 O O . LYS A 1 70 ? 14.654 42.911 12.790 1.00 85.25 70 LYS A O 1
ATOM 562 N N . ILE A 1 71 ? 15.752 42.507 14.709 1.00 88.06 71 ILE A N 1
ATOM 563 C CA . ILE A 1 71 ? 17.081 42.896 14.224 1.00 88.06 71 ILE A CA 1
ATOM 564 C C . ILE A 1 71 ? 17.790 41.668 13.640 1.00 88.06 71 ILE A C 1
ATOM 566 O O . ILE A 1 71 ? 17.777 40.586 14.232 1.00 88.06 71 ILE A O 1
ATOM 570 N N . ARG A 1 72 ? 18.396 41.821 12.463 1.00 87.12 72 ARG A N 1
ATOM 571 C CA . ARG A 1 72 ? 19.124 40.775 11.741 1.00 87.12 72 ARG A CA 1
ATOM 572 C C . ARG A 1 72 ? 20.515 41.250 11.361 1.00 87.12 72 ARG A C 1
ATOM 574 O O . ARG A 1 72 ? 20.675 42.319 10.787 1.00 87.12 72 ARG A O 1
ATOM 581 N N . ALA A 1 73 ? 21.495 40.411 11.659 1.00 86.06 73 ALA A N 1
ATOM 582 C CA . ALA A 1 73 ? 22.875 40.581 11.247 1.00 86.06 73 ALA A CA 1
ATOM 583 C C . ALA A 1 73 ? 23.057 40.071 9.806 1.00 86.06 73 ALA A C 1
ATOM 585 O O . ALA A 1 73 ? 22.642 38.953 9.483 1.00 86.06 73 ALA A O 1
ATOM 586 N N . GLN A 1 74 ? 23.668 40.874 8.938 1.00 85.12 74 GLN A N 1
ATOM 587 C CA . GLN A 1 74 ? 23.961 40.508 7.555 1.00 85.12 74 GLN A CA 1
ATOM 588 C C . GLN A 1 74 ? 25.375 40.950 7.173 1.00 85.12 74 GLN A C 1
ATOM 590 O O . GLN A 1 74 ? 25.725 42.125 7.247 1.00 85.12 74 GLN A O 1
ATOM 595 N N . SER A 1 75 ? 26.179 39.992 6.717 1.00 80.94 75 SER A N 1
ATOM 596 C CA . SER A 1 75 ? 27.471 40.271 6.091 1.00 80.94 75 SER A CA 1
ATOM 597 C C . SER A 1 75 ? 27.244 40.714 4.648 1.00 80.94 75 SER A C 1
ATOM 599 O O . SER A 1 75 ? 26.635 39.973 3.871 1.00 80.94 75 SER A O 1
ATOM 601 N N . LEU A 1 76 ? 27.750 41.893 4.277 1.00 67.31 76 LEU A N 1
ATOM 602 C CA . LEU A 1 76 ? 27.612 42.438 2.920 1.00 67.31 76 LEU A CA 1
ATOM 603 C C . LEU A 1 76 ? 28.419 41.649 1.869 1.00 67.31 76 LEU A C 1
ATOM 605 O O . LEU A 1 76 ? 28.109 41.735 0.683 1.00 67.31 76 LEU A O 1
ATOM 609 N N . ARG A 1 77 ? 29.389 40.812 2.283 1.00 70.94 77 ARG A N 1
ATOM 610 C CA . ARG A 1 77 ? 30.134 39.910 1.378 1.00 70.94 77 ARG A CA 1
ATOM 611 C C . ARG A 1 77 ? 29.285 38.754 0.833 1.00 70.94 77 ARG A C 1
ATOM 613 O O . ARG A 1 77 ? 29.577 38.252 -0.244 1.00 70.94 77 ARG A O 1
ATOM 620 N N . HIS A 1 78 ? 28.232 38.345 1.546 1.00 66.38 78 HIS A N 1
ATOM 621 C CA . HIS A 1 78 ? 27.411 37.171 1.208 1.00 66.38 78 HIS A CA 1
ATOM 622 C C . HIS A 1 78 ? 26.032 37.539 0.625 1.00 66.38 78 HIS A C 1
ATOM 624 O O . HIS A 1 78 ? 25.105 36.725 0.643 1.00 66.38 78 HIS A O 1
ATOM 630 N N . GLY A 1 79 ? 25.871 38.772 0.130 1.00 76.12 79 GLY A N 1
ATOM 631 C CA . GLY A 1 79 ? 24.582 39.290 -0.337 1.00 76.12 79 GLY A CA 1
ATOM 632 C C . GLY A 1 79 ? 23.580 39.494 0.806 1.00 76.12 79 GLY A C 1
ATOM 633 O O . GLY A 1 79 ? 23.967 39.646 1.958 1.00 76.12 79 GLY A O 1
ATOM 634 N N . TYR A 1 80 ? 22.280 39.503 0.503 1.00 85.00 80 TYR A N 1
ATOM 635 C CA . TYR A 1 80 ? 21.202 39.746 1.482 1.00 85.00 80 TYR A CA 1
ATOM 636 C C . TYR A 1 80 ? 20.431 38.469 1.850 1.00 85.00 80 TYR A C 1
ATOM 638 O O . TYR A 1 80 ? 19.226 38.497 2.113 1.00 85.00 80 TYR A O 1
ATOM 646 N N . THR A 1 81 ? 21.111 37.325 1.822 1.00 81.31 81 THR A N 1
ATOM 647 C CA . THR A 1 81 ? 20.497 35.995 1.925 1.00 81.31 81 THR A CA 1
ATOM 648 C C . THR A 1 81 ? 19.794 35.772 3.267 1.00 81.31 81 THR A C 1
ATOM 650 O O . THR A 1 81 ? 18.683 35.247 3.278 1.00 81.31 81 THR A O 1
ATOM 653 N N . ASN A 1 82 ? 20.347 36.261 4.387 1.00 82.12 82 ASN A N 1
ATOM 654 C CA . ASN A 1 82 ? 19.723 36.095 5.709 1.00 82.12 82 ASN A CA 1
ATOM 655 C C . ASN A 1 82 ? 18.468 36.965 5.862 1.00 82.12 82 ASN A C 1
ATOM 657 O O . ASN A 1 82 ? 17.487 36.545 6.477 1.00 82.12 82 ASN A O 1
ATOM 661 N N . LEU A 1 83 ? 18.486 38.173 5.290 1.00 88.56 83 LEU A N 1
ATOM 662 C CA . LEU A 1 83 ? 17.317 39.060 5.260 1.00 88.56 83 LEU A CA 1
ATOM 663 C C . LEU A 1 83 ? 16.216 38.468 4.369 1.00 88.56 83 LEU A C 1
ATOM 665 O O . LEU A 1 83 ? 15.053 38.403 4.761 1.00 88.56 83 LEU A O 1
ATOM 669 N N . THR A 1 84 ? 16.606 37.947 3.205 1.00 86.81 84 THR A N 1
ATOM 670 C CA . THR A 1 84 ? 15.703 37.296 2.246 1.00 86.81 84 THR A CA 1
ATOM 671 C C . THR A 1 84 ? 15.037 36.069 2.856 1.00 86.81 84 THR A C 1
ATOM 673 O O . THR A 1 84 ? 13.814 35.957 2.841 1.00 86.81 84 THR A O 1
ATOM 676 N N . GLN A 1 85 ? 15.820 35.181 3.469 1.00 85.94 85 GLN A N 1
ATOM 677 C CA . GLN A 1 85 ? 15.300 33.984 4.120 1.00 85.94 85 GLN A CA 1
ATOM 678 C C . GLN A 1 85 ? 14.361 34.332 5.279 1.00 85.94 85 GLN A C 1
ATOM 680 O O . GLN A 1 85 ? 13.365 33.644 5.487 1.00 85.94 85 GLN A O 1
ATOM 685 N N . HIS A 1 86 ? 14.628 35.413 6.020 1.00 88.94 86 HIS A N 1
ATOM 686 C CA . HIS A 1 86 ? 13.724 35.847 7.079 1.00 88.94 86 HIS A CA 1
ATOM 687 C C . HIS A 1 86 ? 12.351 36.257 6.538 1.00 88.94 86 HIS A C 1
ATOM 689 O O . HIS A 1 86 ? 11.351 35.774 7.067 1.00 88.94 86 HIS A O 1
ATOM 695 N N . VAL A 1 87 ? 12.305 37.101 5.502 1.00 87.62 87 VAL A N 1
ATOM 696 C CA . VAL A 1 87 ? 11.042 37.568 4.907 1.00 87.62 87 VAL A CA 1
ATOM 697 C C . VAL A 1 87 ? 10.293 36.408 4.255 1.00 87.62 87 VAL A C 1
ATOM 699 O O . VAL A 1 87 ? 9.128 36.207 4.562 1.00 87.62 87 VAL A O 1
ATOM 702 N N . VAL A 1 88 ? 10.967 35.560 3.471 1.00 83.81 88 VAL A N 1
ATOM 703 C CA . VAL A 1 88 ? 10.335 34.394 2.821 1.00 83.81 88 VAL A CA 1
ATOM 704 C C . VAL A 1 88 ? 9.735 33.418 3.839 1.00 83.81 88 VAL A C 1
ATOM 706 O O . VAL A 1 88 ? 8.649 32.893 3.625 1.00 83.81 88 VAL A O 1
ATOM 709 N N . MET A 1 89 ? 10.424 33.170 4.956 1.00 82.25 89 MET A N 1
ATOM 710 C CA . MET A 1 89 ? 9.998 32.152 5.925 1.00 82.25 89 MET A CA 1
ATOM 711 C C . MET A 1 89 ? 9.012 32.661 6.975 1.00 82.25 89 MET A C 1
ATOM 713 O O . MET A 1 89 ? 8.318 31.854 7.592 1.00 82.25 89 MET A O 1
ATOM 717 N N . LYS A 1 90 ? 9.029 33.960 7.287 1.00 84.81 90 LYS A N 1
ATOM 718 C CA . LYS A 1 90 ? 8.233 34.526 8.389 1.00 84.81 90 LYS A CA 1
ATOM 719 C C . LYS A 1 90 ? 7.167 35.508 7.934 1.00 84.81 90 LYS A C 1
ATOM 721 O O . LYS A 1 90 ? 6.232 35.698 8.701 1.00 84.81 90 LYS A O 1
ATOM 726 N N . HIS A 1 91 ? 7.316 36.074 6.739 1.00 86.06 91 HIS A N 1
ATOM 727 C CA . HIS A 1 91 ? 6.414 37.068 6.164 1.00 86.06 91 HIS A CA 1
ATOM 728 C C . HIS A 1 91 ? 6.171 36.847 4.650 1.00 86.06 91 HIS A C 1
ATOM 730 O O . HIS A 1 91 ? 6.360 37.779 3.858 1.00 86.06 91 HIS A O 1
ATOM 736 N N . PRO A 1 92 ? 5.820 35.624 4.192 1.00 83.38 92 PRO A N 1
ATOM 737 C CA . PRO A 1 92 ? 5.568 35.354 2.771 1.00 83.38 92 PRO A CA 1
ATOM 738 C C . PRO A 1 92 ? 4.433 36.215 2.184 1.00 83.38 92 PRO A C 1
ATOM 740 O O . PRO A 1 92 ? 4.431 36.521 0.989 1.00 83.38 92 PRO A O 1
ATOM 743 N N . GLU A 1 93 ? 3.501 36.668 3.021 1.00 77.88 93 GLU A N 1
ATOM 744 C CA . GLU A 1 93 ? 2.402 37.556 2.652 1.00 77.88 93 GLU A CA 1
ATOM 745 C C . GLU A 1 93 ? 2.882 38.917 2.119 1.00 77.88 93 GLU A C 1
ATOM 747 O O . GLU A 1 93 ? 2.292 39.436 1.175 1.00 77.88 93 GLU A O 1
ATOM 752 N N . TRP A 1 94 ? 4.005 39.453 2.618 1.00 86.94 94 TRP A N 1
ATOM 753 C CA . TRP A 1 94 ? 4.566 40.727 2.140 1.00 86.94 94 TRP A CA 1
ATOM 754 C C . TRP A 1 94 ? 5.135 40.640 0.722 1.00 86.94 94 TRP A C 1
ATOM 756 O O . TRP A 1 94 ? 5.222 41.639 0.014 1.00 86.94 94 TRP A O 1
ATOM 766 N N . LEU A 1 95 ? 5.558 39.445 0.304 1.00 79.50 95 LEU A N 1
ATOM 767 C CA . LEU A 1 95 ? 6.033 39.202 -1.059 1.00 79.50 95 LEU A CA 1
ATOM 768 C C . LEU A 1 95 ? 4.865 39.004 -2.025 1.00 79.50 95 LEU A C 1
ATOM 770 O O . LEU A 1 95 ? 4.983 39.348 -3.196 1.00 79.50 95 LEU A O 1
ATOM 774 N N . THR A 1 96 ? 3.744 38.493 -1.518 1.00 69.31 96 THR A N 1
ATOM 775 C CA . THR A 1 96 ? 2.516 38.278 -2.290 1.00 69.31 96 THR A CA 1
ATOM 776 C C . THR A 1 96 ? 1.790 39.606 -2.534 1.00 69.31 96 THR A C 1
ATOM 778 O O . THR A 1 96 ? 1.306 39.847 -3.634 1.00 69.31 96 THR A O 1
ATOM 781 N N . SER A 1 97 ? 1.799 40.529 -1.562 1.00 64.31 97 SER A N 1
ATOM 782 C CA . SER A 1 97 ? 1.231 41.875 -1.737 1.00 64.31 97 SER A CA 1
ATOM 783 C C . SER A 1 97 ? 1.988 42.716 -2.774 1.00 64.31 97 SER A C 1
ATOM 785 O O . SER A 1 97 ? 1.369 43.473 -3.511 1.00 64.31 97 SER A O 1
ATOM 787 N N . LEU A 1 98 ? 3.308 42.529 -2.905 1.00 65.12 98 LEU A N 1
ATOM 788 C CA . LEU A 1 98 ? 4.119 43.184 -3.943 1.00 65.12 98 LEU A CA 1
ATOM 789 C C . LEU A 1 98 ? 3.814 42.684 -5.364 1.00 65.12 98 LEU A C 1
ATOM 791 O O . LEU A 1 98 ? 4.127 43.378 -6.326 1.00 65.12 98 LEU A O 1
ATOM 795 N N . GLN A 1 99 ? 3.232 41.488 -5.509 1.00 53.81 99 GLN A N 1
ATOM 796 C CA . GLN A 1 99 ? 2.834 40.936 -6.810 1.00 53.81 99 GLN A CA 1
ATOM 797 C C . GLN A 1 99 ? 1.491 41.493 -7.301 1.00 53.81 99 GLN A C 1
ATOM 799 O O . GLN A 1 99 ? 1.218 41.427 -8.494 1.00 53.81 99 GLN A O 1
ATOM 804 N N . HIS A 1 100 ? 0.684 42.075 -6.407 1.00 45.88 100 HIS A N 1
ATOM 805 C CA . HIS A 1 100 ? -0.592 42.713 -6.744 1.00 45.88 100 HIS A CA 1
ATOM 806 C C . HIS A 1 100 ? -0.485 44.230 -6.983 1.00 45.88 100 HIS A C 1
ATOM 808 O O . HIS A 1 100 ? -1.409 44.818 -7.533 1.00 45.88 100 HIS A O 1
ATOM 814 N N . GLU A 1 101 ? 0.632 44.871 -6.620 1.00 43.22 101 GLU A N 1
ATOM 815 C CA . GLU A 1 101 ? 0.843 46.317 -6.827 1.00 43.22 101 GLU A CA 1
ATOM 816 C C . GLU A 1 101 ? 1.465 46.674 -8.193 1.00 43.22 101 GLU A C 1
ATOM 818 O O . GLU A 1 101 ? 1.547 47.850 -8.539 1.00 43.22 101 GLU A O 1
ATOM 823 N N . SER A 1 102 ? 1.873 45.692 -9.007 1.00 38.91 102 SER A N 1
ATOM 824 C CA . SER A 1 102 ? 2.451 45.932 -10.343 1.00 38.91 102 SER A CA 1
ATOM 825 C C . SER A 1 102 ? 1.437 46.232 -11.462 1.00 38.91 102 SER A C 1
ATOM 827 O O . SER A 1 102 ? 1.867 46.469 -12.587 1.00 38.91 102 SER A O 1
ATOM 829 N N . ASP A 1 103 ? 0.133 46.282 -11.158 1.00 35.03 103 ASP A N 1
ATOM 830 C CA . ASP A 1 103 ? -0.958 46.492 -12.132 1.00 35.03 103 ASP A CA 1
ATOM 831 C C . ASP A 1 103 ? -1.670 47.860 -12.034 1.00 35.03 103 ASP A C 1
ATOM 833 O O . ASP A 1 103 ? -2.743 48.049 -12.607 1.00 35.03 103 ASP A O 1
ATOM 837 N N . VAL A 1 104 ? -1.088 48.865 -11.363 1.00 32.81 104 VAL A N 1
ATOM 838 C CA . VAL A 1 104 ? -1.665 50.226 -11.337 1.00 32.81 104 VAL A CA 1
ATOM 839 C C . VAL A 1 104 ? -0.654 51.260 -11.840 1.00 32.81 104 VAL A C 1
ATOM 841 O O . VAL A 1 104 ? 0.434 51.417 -11.290 1.00 32.81 104 VAL A O 1
ATOM 844 N N . GLY A 1 105 ? -1.022 51.954 -12.924 1.00 30.55 105 GLY A N 1
ATOM 845 C CA . GLY A 1 105 ? -0.240 53.014 -13.571 1.00 30.55 105 GLY A CA 1
ATOM 846 C C . GLY A 1 105 ? 0.029 54.242 -12.680 1.00 30.55 105 GLY A C 1
ATOM 847 O O . GLY A 1 105 ? -0.497 54.350 -11.573 1.00 30.55 105 GLY A O 1
ATOM 848 N N . PRO A 1 106 ? 0.871 55.185 -13.143 1.00 28.47 106 PRO A N 1
ATOM 849 C CA . PRO A 1 106 ? 1.545 56.139 -12.272 1.00 28.47 106 PRO A CA 1
ATOM 850 C C . PRO A 1 106 ? 0.577 57.186 -11.713 1.00 28.47 106 PRO A C 1
ATOM 852 O O . PRO A 1 106 ? -0.046 57.934 -12.465 1.00 28.47 106 PRO A O 1
ATOM 855 N N . VAL A 1 107 ? 0.521 57.295 -10.384 1.00 27.05 107 VAL A N 1
ATOM 856 C CA . VAL A 1 107 ? -0.079 58.445 -9.701 1.00 27.05 107 VAL A CA 1
ATOM 857 C C . VAL A 1 107 ? 1.015 59.464 -9.394 1.00 27.05 107 VAL A C 1
ATOM 859 O O . VAL A 1 107 ? 2.058 59.163 -8.814 1.00 27.05 107 VAL A O 1
ATOM 862 N N . VAL A 1 108 ? 0.750 60.679 -9.856 1.00 27.28 108 VAL A N 1
ATOM 863 C CA . VAL A 1 108 ? 1.561 61.888 -9.741 1.00 27.28 108 VAL A CA 1
ATOM 864 C C . VAL A 1 108 ? 1.770 62.289 -8.276 1.00 27.28 108 VAL A C 1
ATOM 866 O O . VAL A 1 108 ? 0.893 62.136 -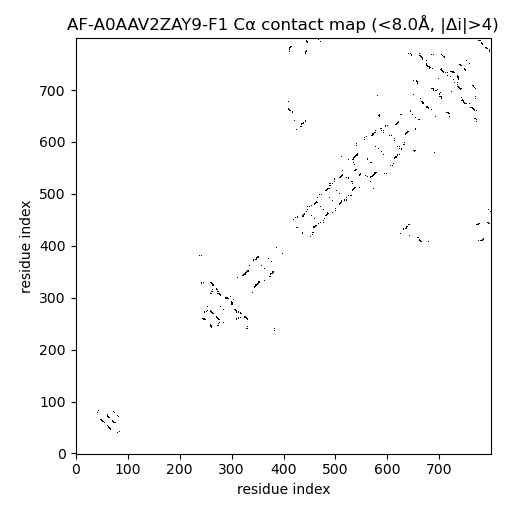7.430 1.00 27.28 108 VAL A O 1
ATOM 869 N N . ALA A 1 109 ? 2.957 62.831 -8.011 1.00 26.52 109 ALA A N 1
ATOM 870 C CA . ALA A 1 109 ? 3.416 63.364 -6.737 1.00 26.52 109 ALA A CA 1
ATOM 871 C C . ALA A 1 109 ? 2.471 64.398 -6.100 1.00 26.52 109 ALA A C 1
ATOM 873 O O . ALA A 1 109 ? 1.981 65.298 -6.779 1.00 26.52 109 ALA A O 1
ATOM 874 N N . LEU A 1 110 ? 2.361 64.362 -4.768 1.00 25.80 110 LEU A N 1
ATOM 875 C CA . LEU A 1 110 ? 2.085 65.540 -3.945 1.00 25.80 110 LEU A CA 1
ATOM 876 C C . LEU A 1 110 ? 2.792 65.418 -2.590 1.00 25.80 110 LEU A C 1
ATOM 878 O O . LEU A 1 110 ? 2.944 64.340 -2.021 1.00 25.80 110 LEU A O 1
ATOM 882 N N . ALA A 1 111 ? 3.323 66.556 -2.168 1.00 25.55 111 ALA A N 1
ATOM 883 C CA . ALA A 1 111 ? 4.446 66.716 -1.267 1.00 25.55 111 ALA A CA 1
ATOM 884 C C . ALA A 1 111 ? 4.065 66.830 0.219 1.00 25.55 111 ALA A C 1
ATOM 886 O O . ALA A 1 111 ? 2.963 67.246 0.550 1.00 25.55 111 ALA A O 1
ATOM 887 N N . ASN A 1 112 ? 5.080 66.594 1.061 1.00 24.52 112 ASN A N 1
ATOM 888 C CA . ASN A 1 112 ? 5.336 67.180 2.384 1.00 24.52 112 ASN A CA 1
ATOM 889 C C . ASN A 1 112 ? 4.222 67.112 3.452 1.00 24.52 112 ASN A C 1
ATOM 891 O O . ASN A 1 112 ? 3.235 67.833 3.374 1.00 24.52 112 ASN A O 1
ATOM 895 N N . ARG A 1 113 ? 4.521 66.497 4.604 1.00 24.75 113 ARG A N 1
ATOM 896 C CA . ARG A 1 113 ? 5.045 67.222 5.782 1.00 24.75 113 ARG A CA 1
ATOM 897 C C . ARG A 1 113 ? 5.338 66.282 6.953 1.00 24.75 113 ARG A C 1
ATOM 899 O O . ARG A 1 113 ? 4.759 65.213 7.097 1.00 24.75 113 ARG A O 1
ATOM 906 N N . THR A 1 114 ? 6.316 66.738 7.713 1.00 24.61 114 THR A N 1
ATOM 907 C CA . THR A 1 114 ? 6.935 66.216 8.921 1.00 24.61 114 THR A CA 1
ATOM 908 C C . THR A 1 114 ? 5.986 66.286 10.127 1.00 24.61 114 THR A C 1
ATOM 910 O O . THR A 1 114 ? 5.148 67.180 10.195 1.00 24.61 114 THR A O 1
ATOM 913 N N . ASP A 1 115 ? 6.074 65.325 11.049 1.00 25.86 115 ASP A N 1
ATOM 914 C CA . ASP A 1 115 ? 6.691 65.488 12.382 1.00 25.86 115 ASP A CA 1
ATOM 915 C C . ASP A 1 115 ? 6.059 64.614 13.484 1.00 25.86 115 ASP A C 1
ATOM 917 O O . ASP A 1 115 ? 4.846 64.466 13.595 1.00 25.86 115 ASP A O 1
ATOM 921 N N . ASP A 1 116 ? 6.977 64.078 14.293 1.00 25.11 116 ASP A N 1
ATOM 922 C CA . ASP A 1 116 ? 6.919 63.767 15.727 1.00 25.11 116 ASP A CA 1
ATOM 923 C C . ASP A 1 116 ? 5.965 62.702 16.319 1.00 25.11 116 ASP A C 1
ATOM 925 O O . ASP A 1 116 ? 4.813 62.925 16.672 1.00 25.11 116 ASP A O 1
ATOM 929 N N . SER A 1 117 ? 6.542 61.506 16.522 1.00 24.17 117 SER A N 1
ATOM 930 C CA . SER A 1 117 ? 6.926 60.892 17.820 1.00 24.17 117 SER A CA 1
ATOM 931 C C . SER A 1 117 ? 6.404 61.512 19.150 1.00 24.17 117 SER A C 1
ATOM 933 O O . SER A 1 117 ? 6.233 62.718 19.238 1.00 24.17 117 SER A O 1
ATOM 935 N N . PRO A 1 118 ? 6.501 60.811 20.308 1.00 39.59 118 PRO A N 1
ATOM 936 C CA . PRO A 1 118 ? 6.235 59.396 20.592 1.00 39.59 118 PRO A CA 1
ATOM 937 C C . PRO A 1 118 ? 5.554 59.145 21.973 1.00 39.59 118 PRO A C 1
ATOM 939 O O . PRO A 1 118 ? 5.486 59.999 22.851 1.00 39.59 118 PRO A O 1
ATOM 942 N N . SER A 1 119 ? 5.267 57.863 22.231 1.00 23.05 119 SER A N 1
ATOM 943 C CA . SER A 1 119 ? 5.370 57.188 23.544 1.00 23.05 119 SER A CA 1
ATOM 944 C C . SER A 1 119 ? 4.254 57.379 24.592 1.00 23.05 119 SER A C 1
ATOM 946 O O . SER A 1 119 ? 4.083 58.444 25.171 1.00 23.05 119 SER A O 1
ATOM 948 N N . LYS A 1 120 ? 3.594 56.272 24.960 1.00 25.41 120 LYS A N 1
ATOM 949 C CA . LYS A 1 120 ? 3.837 55.510 26.210 1.00 25.41 120 LYS A CA 1
ATOM 950 C C . LYS A 1 120 ? 2.680 54.534 26.474 1.00 25.41 120 LYS A C 1
ATOM 952 O O . LYS A 1 120 ? 1.586 54.922 26.855 1.00 25.41 120 LYS A O 1
ATOM 957 N N . THR A 1 121 ? 2.963 53.246 26.322 1.00 23.77 121 THR A N 1
ATOM 958 C CA . THR A 1 121 ? 2.404 52.160 27.151 1.00 23.77 121 THR A CA 1
ATOM 959 C C . THR A 1 121 ? 2.866 52.352 28.613 1.00 23.77 121 THR A C 1
ATOM 961 O O . THR A 1 121 ? 3.951 52.917 28.791 1.00 23.77 121 THR A O 1
ATOM 964 N N . PRO A 1 122 ? 2.144 51.878 29.657 1.00 30.78 122 PRO A N 1
ATOM 965 C CA . PRO A 1 122 ? 1.902 50.444 29.814 1.00 30.78 122 PRO A CA 1
ATOM 966 C C . PRO A 1 122 ? 0.576 49.989 30.450 1.00 30.78 122 PRO A C 1
ATOM 968 O O . PRO A 1 122 ? -0.279 50.751 30.877 1.00 30.78 122 PRO A O 1
ATOM 971 N N . VAL A 1 123 ? 0.486 48.664 30.401 1.00 25.66 123 VAL A N 1
ATOM 972 C CA . VAL A 1 123 ? -0.515 47.676 30.808 1.00 25.66 123 VAL A CA 1
ATOM 973 C C . VAL A 1 123 ? -0.766 47.617 32.327 1.00 25.66 123 VAL A C 1
ATOM 975 O O . VAL A 1 123 ? 0.101 48.003 33.106 1.00 25.66 123 VAL A O 1
ATOM 978 N N . ALA A 1 124 ? -1.886 46.951 32.662 1.00 24.30 124 ALA A N 1
ATOM 979 C CA . ALA A 1 124 ? -2.339 46.365 33.940 1.00 24.30 124 ALA A CA 1
ATOM 980 C C . ALA A 1 124 ? -3.253 47.300 34.751 1.00 24.30 124 ALA A C 1
ATOM 982 O O . ALA A 1 124 ? -2.973 48.482 34.859 1.00 24.30 124 ALA A O 1
ATOM 983 N N . SER A 1 125 ? -4.389 46.880 35.307 1.00 24.66 125 SER A N 1
ATOM 984 C CA . SER A 1 125 ? -4.808 45.578 35.842 1.00 24.66 125 SER A CA 1
ATOM 985 C C . SER A 1 125 ? -6.341 45.539 35.968 1.00 24.66 125 SER A C 1
ATOM 987 O O . SER A 1 125 ? -6.973 46.586 36.097 1.00 24.66 125 SER A O 1
ATOM 989 N N . ALA A 1 126 ? -6.929 44.342 35.966 1.00 28.92 126 ALA A N 1
ATOM 990 C CA . ALA A 1 126 ? -8.313 44.100 36.374 1.00 28.92 126 ALA A CA 1
ATOM 991 C C . ALA A 1 126 ? -8.334 43.475 37.778 1.00 28.92 126 ALA A C 1
ATOM 993 O O . ALA A 1 126 ? -7.461 42.662 38.057 1.00 28.92 126 ALA A O 1
ATOM 994 N N . GLU A 1 127 ? -9.316 43.897 38.583 1.00 28.47 127 GLU A N 1
ATOM 995 C CA . GLU A 1 127 ? -9.844 43.424 39.888 1.00 28.47 127 GLU A CA 1
ATOM 996 C C . GLU A 1 127 ? -10.376 44.716 40.566 1.00 28.47 127 GLU A C 1
ATOM 998 O O . GLU A 1 127 ? -9.703 45.739 40.533 1.00 28.47 127 GLU A O 1
ATOM 1003 N N . ASP A 1 128 ? -11.586 44.859 41.107 1.00 25.67 128 ASP A N 1
ATOM 1004 C CA . ASP A 1 128 ? -12.417 43.908 41.829 1.00 25.67 128 ASP A CA 1
ATOM 1005 C C . ASP A 1 128 ? -13.817 44.528 42.115 1.00 25.67 128 ASP A C 1
ATOM 1007 O O . ASP A 1 128 ? -13.966 45.750 42.155 1.00 25.67 128 ASP A O 1
ATOM 1011 N N . ARG A 1 129 ? -14.787 43.655 42.429 1.00 26.30 129 ARG A N 1
ATOM 1012 C CA . ARG A 1 129 ? -15.953 43.838 43.337 1.00 26.30 129 ARG A CA 1
ATOM 1013 C C . ARG A 1 129 ? -17.219 44.685 43.025 1.00 26.30 129 ARG A C 1
ATOM 1015 O O . ARG A 1 129 ? -17.266 45.900 43.155 1.00 26.30 129 ARG A O 1
ATOM 1022 N N . GLU A 1 130 ? -18.306 43.907 42.887 1.00 26.67 130 GLU A N 1
ATOM 1023 C CA . GLU A 1 130 ? -19.544 43.868 43.712 1.00 26.67 130 GLU A CA 1
ATOM 1024 C C . GLU A 1 130 ? -20.703 44.898 43.585 1.00 26.67 130 GLU A C 1
ATOM 1026 O O . GLU A 1 130 ? -20.638 46.035 44.029 1.00 26.67 130 GLU A O 1
ATOM 1031 N N . MET A 1 131 ? -21.854 44.333 43.165 1.00 23.25 131 MET A N 1
ATOM 1032 C CA . MET A 1 131 ? -23.210 44.407 43.761 1.00 23.25 131 MET A CA 1
ATOM 1033 C C . MET A 1 131 ? -23.981 45.745 43.856 1.00 23.25 131 MET A C 1
ATOM 1035 O O . MET A 1 131 ? -23.791 46.509 44.795 1.00 23.25 131 MET A O 1
ATOM 1039 N N . ARG A 1 132 ? -25.052 45.890 43.048 1.00 24.11 132 ARG A N 1
ATOM 1040 C CA . ARG A 1 132 ? -26.489 45.801 43.454 1.00 24.11 132 ARG A CA 1
ATOM 1041 C C . ARG A 1 132 ? -27.444 46.370 42.379 1.00 24.11 132 ARG A C 1
ATOM 1043 O O . ARG A 1 132 ? -27.260 47.466 41.872 1.00 24.11 132 ARG A O 1
ATOM 1050 N N . THR A 1 133 ? -28.491 45.591 42.105 1.00 24.73 133 THR A N 1
ATOM 1051 C CA . THR A 1 133 ? -29.816 45.884 41.492 1.00 24.73 133 THR A CA 1
ATOM 1052 C C . THR A 1 133 ? -30.536 47.093 42.143 1.00 24.73 133 THR A C 1
ATOM 1054 O O . THR A 1 133 ? -30.132 47.411 43.265 1.00 24.73 133 THR A O 1
ATOM 1057 N N . PRO A 1 134 ? -31.638 47.700 41.601 1.00 38.62 134 PRO A N 1
ATOM 1058 C CA . PRO A 1 134 ? -32.778 46.980 40.989 1.00 38.62 134 PRO A CA 1
ATOM 1059 C C . PRO A 1 134 ? -33.689 47.691 39.942 1.00 38.62 134 PRO A C 1
ATOM 1061 O O . PRO A 1 134 ? -33.597 48.889 39.720 1.00 38.62 134 PRO A O 1
ATOM 1064 N N . GLU A 1 135 ? -34.633 46.887 39.407 1.00 26.94 135 GLU A N 1
ATOM 1065 C CA . GLU A 1 135 ? -36.002 47.229 38.932 1.00 26.94 135 GLU A CA 1
ATOM 1066 C C . GLU A 1 135 ? -36.185 48.143 37.692 1.00 26.94 135 GLU A C 1
ATOM 1068 O O . GLU A 1 135 ? -35.407 49.048 37.454 1.00 26.94 135 GLU A O 1
ATOM 1073 N N . ARG A 1 136 ? -37.244 48.090 36.864 1.00 27.66 136 ARG A N 1
ATOM 1074 C CA . ARG A 1 136 ? -38.371 47.187 36.514 1.00 27.66 136 ARG A CA 1
ATOM 1075 C C . ARG A 1 136 ? -39.207 47.969 35.468 1.00 27.66 136 ARG A C 1
ATOM 1077 O O . ARG A 1 136 ? -39.222 49.192 35.548 1.00 27.66 136 ARG A O 1
ATOM 1084 N N . LYS A 1 137 ? -39.993 47.253 34.641 1.00 26.61 137 LYS A N 1
ATOM 1085 C CA . LYS A 1 137 ? -41.251 47.641 33.926 1.00 26.61 137 LYS A CA 1
ATOM 1086 C C . LYS A 1 137 ? -41.183 47.717 32.381 1.00 26.61 137 LYS A C 1
ATOM 1088 O O . LYS A 1 137 ? -40.445 48.528 31.848 1.00 26.61 137 LYS A O 1
ATOM 1093 N N . THR A 1 138 ? -41.768 46.717 31.684 1.00 26.88 138 THR A N 1
ATOM 1094 C CA . THR A 1 138 ? -43.111 46.665 30.996 1.00 26.88 138 THR A CA 1
ATOM 1095 C C . THR A 1 138 ? -43.052 47.289 29.590 1.00 26.88 138 THR A C 1
ATOM 1097 O O . THR A 1 138 ? -42.414 48.319 29.462 1.00 26.88 138 THR A O 1
ATOM 1100 N N . THR A 1 139 ? -43.648 46.829 28.480 1.00 27.36 139 THR A N 1
ATOM 1101 C CA . THR A 1 139 ? -44.791 45.946 28.113 1.00 27.36 139 THR A CA 1
ATOM 1102 C C . THR A 1 139 ? -44.770 45.877 26.560 1.00 27.36 139 THR A C 1
ATOM 1104 O O . THR A 1 139 ? -44.455 46.892 25.951 1.00 27.36 139 THR A O 1
ATOM 1107 N N . SER A 1 140 ? -44.800 44.705 25.907 1.00 25.97 140 SER A N 1
ATOM 1108 C CA . SER A 1 140 ? -45.942 44.001 25.259 1.00 25.97 140 SER A CA 1
ATOM 1109 C C . SER A 1 140 ? -46.504 44.560 23.933 1.00 25.97 140 SER A C 1
ATOM 1111 O O . SER A 1 140 ? -46.697 45.764 23.822 1.00 25.97 140 SER A O 1
ATOM 1113 N N . MET A 1 141 ? -46.941 43.607 23.081 1.00 27.42 141 MET A N 1
ATOM 1114 C CA . MET A 1 141 ? -47.920 43.655 21.962 1.00 27.42 141 MET A CA 1
ATOM 1115 C C . MET A 1 141 ? -47.381 43.925 20.546 1.00 27.42 141 MET A C 1
ATOM 1117 O O . MET A 1 141 ? -46.499 44.755 20.379 1.00 27.42 141 MET A O 1
ATOM 1121 N N . ASP A 1 142 ? -47.937 43.389 19.453 1.00 27.64 142 ASP A N 1
ATOM 1122 C CA . ASP A 1 142 ? -48.619 42.123 19.106 1.00 27.64 142 ASP A CA 1
ATOM 1123 C C . ASP A 1 142 ? -48.964 42.191 17.593 1.00 27.64 142 ASP A C 1
ATOM 1125 O O . ASP A 1 142 ? -49.118 43.284 17.053 1.00 27.64 142 ASP A O 1
ATOM 1129 N N . ALA A 1 143 ? -49.169 41.019 16.982 1.00 27.97 143 ALA A N 1
ATOM 1130 C CA . ALA A 1 143 ? -50.098 40.699 15.877 1.00 27.97 143 ALA A CA 1
ATOM 1131 C C . ALA A 1 143 ? -49.940 41.217 14.413 1.00 27.97 143 ALA A C 1
ATOM 1133 O O . ALA A 1 143 ? -49.820 42.400 14.105 1.00 27.97 143 ALA A O 1
ATOM 1134 N N . SER A 1 144 ? -50.091 40.241 13.502 1.00 29.25 144 SER A N 1
ATOM 1135 C CA . SER A 1 144 ? -50.314 40.278 12.038 1.00 29.25 144 SER A CA 1
ATOM 1136 C C . SER A 1 144 ? -51.691 40.843 11.619 1.00 29.25 144 SER A C 1
ATOM 1138 O O . SER A 1 144 ? -52.539 41.062 12.485 1.00 29.25 144 SER A O 1
ATOM 1140 N N . PRO A 1 145 ? -51.981 41.016 10.302 1.00 41.44 145 PRO A N 1
ATOM 1141 C CA . PRO A 1 145 ? -52.930 40.095 9.633 1.00 41.44 145 PRO A CA 1
ATOM 1142 C C . PRO A 1 145 ? -52.737 39.901 8.097 1.00 41.44 145 PRO A C 1
ATOM 1144 O O . PRO A 1 145 ? -51.768 40.351 7.493 1.00 41.44 145 PRO A O 1
ATOM 1147 N N . SER A 1 146 ? -53.688 39.172 7.498 1.00 28.27 146 SER A N 1
ATOM 1148 C CA . SER A 1 146 ? -53.751 38.525 6.177 1.00 28.27 146 SER A CA 1
ATOM 1149 C C . SER A 1 146 ? -54.594 39.233 5.083 1.00 28.27 146 SER A C 1
ATOM 1151 O O . SER A 1 146 ? -55.465 40.039 5.384 1.00 28.27 146 SER A O 1
ATOM 1153 N N . SER A 1 147 ? -54.405 38.750 3.838 1.00 29.66 147 SER A N 1
ATOM 1154 C CA . SER A 1 147 ? -55.370 38.482 2.731 1.00 29.66 147 SER A CA 1
ATOM 1155 C C . SER A 1 147 ? -55.941 39.576 1.785 1.00 29.66 147 SER A C 1
ATOM 1157 O O . SER A 1 147 ? -56.866 40.297 2.133 1.00 29.66 147 SER A O 1
ATOM 1159 N N . SER A 1 148 ? -55.537 39.449 0.502 1.00 27.05 148 SER A N 1
ATOM 1160 C CA . SER A 1 148 ? -56.345 39.254 -0.741 1.00 27.05 148 SER A CA 1
ATOM 1161 C C . SER A 1 148 ? -57.063 40.405 -1.501 1.00 27.05 148 SER A C 1
ATOM 1163 O O . SER A 1 148 ? -57.771 41.199 -0.901 1.00 27.05 148 SER A O 1
ATOM 1165 N N . VAL A 1 149 ? -57.004 40.294 -2.856 1.00 27.45 149 VAL A N 1
ATOM 1166 C CA . VAL A 1 149 ? -58.019 40.602 -3.920 1.00 27.45 149 VAL A CA 1
ATOM 1167 C C . VAL A 1 149 ? -57.714 41.733 -4.952 1.00 27.45 149 VAL A C 1
ATOM 1169 O O . VAL A 1 149 ? -57.721 42.894 -4.577 1.00 27.45 149 VAL A O 1
ATOM 1172 N N . LYS A 1 150 ? -57.602 41.322 -6.252 1.00 27.53 150 LYS A N 1
ATOM 1173 C CA . LYS A 1 150 ? -57.999 41.928 -7.581 1.00 27.53 150 LYS A CA 1
ATOM 1174 C C . LYS A 1 150 ? -57.558 43.373 -7.942 1.00 27.53 150 LYS A C 1
ATOM 1176 O O . LYS A 1 150 ? -57.344 44.172 -7.056 1.00 27.53 150 LYS A O 1
ATOM 1181 N N . ALA A 1 151 ? -57.504 43.869 -9.188 1.00 29.03 151 ALA A N 1
ATOM 1182 C CA . ALA A 1 151 ? -57.542 43.436 -10.601 1.00 29.03 151 ALA A CA 1
ATOM 1183 C C . ALA A 1 151 ? -57.326 44.721 -11.471 1.00 29.03 151 ALA A C 1
ATOM 1185 O O . ALA A 1 151 ? -57.261 45.807 -10.903 1.00 29.03 151 ALA A O 1
ATOM 1186 N N . GLU A 1 152 ? -57.332 44.575 -12.811 1.00 27.50 152 GLU A N 1
ATOM 1187 C CA . GLU A 1 152 ? -57.546 45.602 -13.877 1.00 27.50 152 GLU A CA 1
ATOM 1188 C C . GLU A 1 152 ? -56.316 46.342 -14.464 1.00 27.50 152 GLU A C 1
ATOM 1190 O O . GLU A 1 152 ? -55.408 46.677 -13.716 1.00 27.50 152 GLU A O 1
ATOM 1195 N N . ILE A 1 153 ? -56.188 46.735 -15.753 1.00 31.34 153 ILE A N 1
ATOM 1196 C CA . ILE A 1 153 ? -56.719 46.429 -17.120 1.00 31.34 153 ILE A CA 1
ATOM 1197 C C . ILE A 1 153 ? -56.009 47.429 -18.105 1.00 31.34 153 ILE A C 1
ATOM 1199 O O . ILE A 1 153 ? -55.531 48.466 -17.652 1.00 31.34 153 ILE A O 1
ATOM 1203 N N . ASN A 1 154 ? -56.050 47.151 -19.430 1.00 28.98 154 ASN A N 1
ATOM 1204 C CA . ASN A 1 154 ? -55.788 47.986 -20.648 1.00 28.98 154 ASN A CA 1
ATOM 1205 C C . ASN A 1 154 ? -54.378 47.932 -21.277 1.00 28.98 154 ASN A C 1
ATOM 1207 O O . ASN A 1 154 ? -53.388 48.004 -20.564 1.00 28.98 154 ASN A O 1
ATOM 1211 N N . GLY A 1 155 ? -54.182 47.867 -22.607 1.00 25.78 155 GLY A N 1
ATOM 1212 C CA . GLY A 1 155 ? -55.045 47.918 -23.813 1.00 25.78 155 GLY A CA 1
ATOM 1213 C C . GLY A 1 155 ? -54.178 47.594 -25.067 1.00 25.78 155 GLY A C 1
ATOM 1214 O O . GLY A 1 155 ? -52.964 47.725 -24.990 1.00 25.78 155 GLY A O 1
ATOM 1215 N N . LEU A 1 156 ? -54.691 46.901 -26.097 1.00 30.25 156 LEU A N 1
ATOM 1216 C CA . LEU A 1 156 ? -55.278 47.376 -27.378 1.00 30.25 156 LEU A CA 1
ATOM 1217 C C . LEU A 1 156 ? -54.306 47.756 -28.532 1.00 30.25 156 LEU A C 1
ATOM 1219 O O . LEU A 1 156 ? -53.363 48.510 -28.330 1.00 30.25 156 LEU A O 1
ATOM 1223 N N . ALA A 1 157 ? -54.715 47.324 -29.745 1.00 28.58 157 ALA A N 1
ATOM 1224 C CA . ALA A 1 157 ? -54.296 47.663 -31.128 1.00 28.58 157 ALA A CA 1
ATOM 1225 C C . ALA A 1 157 ? -53.064 46.926 -31.718 1.00 28.58 157 ALA A C 1
ATOM 1227 O O . ALA A 1 157 ? -52.034 46.834 -31.070 1.00 28.58 157 ALA A O 1
ATOM 1228 N N . GLY A 1 158 ? -53.066 46.399 -32.952 1.00 26.52 158 GLY A N 1
ATOM 1229 C CA . GLY A 1 158 ? -54.073 46.356 -34.020 1.00 26.52 158 GLY A CA 1
ATOM 1230 C C . GLY A 1 158 ? -53.473 45.827 -35.345 1.00 26.52 158 GLY A C 1
ATOM 1231 O O . GLY A 1 158 ? -52.290 46.030 -35.587 1.00 26.52 158 GLY A O 1
ATOM 1232 N N . GLU A 1 159 ? -54.339 45.180 -36.144 1.00 30.50 159 GLU A N 1
ATOM 1233 C CA . GLU A 1 159 ? -54.450 45.183 -37.630 1.00 30.50 159 GLU A CA 1
ATOM 1234 C C . GLU A 1 159 ? -53.317 44.587 -38.514 1.00 30.50 159 GLU A C 1
ATOM 1236 O O . GLU A 1 159 ? -52.175 45.016 -38.439 1.00 30.50 159 GLU A O 1
ATOM 1241 N N . LYS A 1 160 ? -53.574 43.510 -39.294 1.00 28.41 160 LYS A N 1
ATOM 1242 C CA . LYS A 1 160 ? -54.152 43.408 -40.682 1.00 28.41 160 LYS A CA 1
ATOM 1243 C C . LYS A 1 160 ? -53.019 43.101 -41.695 1.00 28.41 160 LYS A C 1
ATOM 1245 O O . LYS A 1 160 ? -51.902 43.527 -41.455 1.00 28.41 160 LYS A O 1
ATOM 1250 N N . ASP A 1 161 ? -53.143 42.396 -42.821 1.00 27.80 161 ASP A N 1
ATOM 1251 C CA . ASP A 1 161 ? -54.255 41.856 -43.613 1.00 27.80 161 ASP A CA 1
ATOM 1252 C C . ASP A 1 161 ? -53.699 40.849 -44.662 1.00 27.80 161 ASP A C 1
ATOM 1254 O O . ASP A 1 161 ? -52.525 40.915 -45.030 1.00 27.80 161 ASP A O 1
ATOM 1258 N N . SER A 1 162 ? -54.610 40.020 -45.194 1.00 26.78 162 SER A N 1
ATOM 1259 C CA . SER A 1 162 ? -54.736 39.546 -46.596 1.00 26.78 162 SER A CA 1
ATOM 1260 C C . SER A 1 162 ? -53.805 38.474 -47.217 1.00 26.78 162 SER A C 1
ATOM 1262 O O . SER A 1 162 ? -52.657 38.731 -47.571 1.00 26.78 162 SER A O 1
ATOM 1264 N N . GLU A 1 163 ? -54.425 37.311 -47.480 1.00 32.84 163 GLU A N 1
ATOM 1265 C CA . GLU A 1 163 ? -54.282 36.380 -48.633 1.00 32.84 163 GLU A CA 1
ATOM 1266 C C . GLU A 1 163 ? -54.588 37.099 -49.998 1.00 32.84 163 GLU A C 1
ATOM 1268 O O . GLU A 1 163 ? -54.907 38.290 -49.918 1.00 32.84 163 GLU A O 1
ATOM 1273 N N . PRO A 1 164 ? -54.605 36.500 -51.234 1.00 44.97 164 PRO A N 1
ATOM 1274 C CA . PRO A 1 164 ? -54.708 35.064 -51.575 1.00 44.97 164 PRO A CA 1
ATOM 1275 C C . PRO A 1 164 ? -54.074 34.536 -52.911 1.00 44.97 164 PRO A C 1
ATOM 1277 O O . PRO A 1 164 ? -53.590 35.279 -53.756 1.00 44.97 164 PRO A O 1
ATOM 1280 N N . GLU A 1 165 ? -54.174 33.205 -53.071 1.00 28.78 165 GLU A N 1
ATOM 1281 C CA . GLU A 1 165 ? -54.642 32.441 -54.259 1.00 28.78 165 GLU A CA 1
ATOM 1282 C C . GLU A 1 165 ? -53.805 32.091 -55.529 1.00 28.78 165 GLU A C 1
ATOM 1284 O O . GLU A 1 165 ? -53.188 32.925 -56.188 1.00 28.78 165 GLU A O 1
ATOM 1289 N N . THR A 1 166 ? -54.046 30.824 -55.946 1.00 29.31 166 THR A N 1
ATOM 1290 C CA . THR A 1 166 ? -54.003 30.156 -57.283 1.00 29.31 166 THR A CA 1
ATOM 1291 C C . THR A 1 166 ? -52.673 29.551 -57.783 1.00 29.31 166 THR A C 1
ATOM 1293 O O . THR A 1 166 ? -51.626 30.155 -57.600 1.00 29.31 166 THR A O 1
ATOM 1296 N N . ASN A 1 167 ? -52.584 28.405 -58.490 1.00 28.22 167 ASN A N 1
ATOM 1297 C CA . ASN A 1 167 ? -53.463 27.271 -58.870 1.00 28.22 167 ASN A CA 1
ATOM 1298 C C . ASN A 1 167 ? -52.603 26.193 -59.598 1.00 28.22 167 ASN A C 1
ATOM 1300 O O . ASN A 1 167 ? -51.588 26.558 -60.195 1.00 28.22 167 ASN A O 1
ATOM 1304 N N . GLY A 1 168 ? -53.082 24.935 -59.645 1.00 26.70 168 GLY A N 1
ATOM 1305 C CA . GLY A 1 168 ? -52.780 23.903 -60.670 1.00 26.70 168 GLY A CA 1
ATOM 1306 C C . GLY A 1 168 ? -52.076 22.636 -60.138 1.00 26.70 168 GLY A C 1
ATOM 1307 O O . GLY A 1 168 ? -50.888 22.724 -59.840 1.00 26.70 168 GLY A O 1
ATOM 1308 N N . ASP A 1 169 ? -52.778 21.534 -59.811 1.00 31.58 169 ASP A N 1
ATOM 1309 C CA . ASP A 1 169 ? -53.279 20.428 -60.691 1.00 31.58 169 ASP A CA 1
ATOM 1310 C C . ASP A 1 169 ? -52.149 19.383 -60.967 1.00 31.58 169 ASP A C 1
ATOM 1312 O O . ASP A 1 169 ? -51.034 19.785 -61.288 1.00 31.58 169 ASP A O 1
ATOM 1316 N N . ASP A 1 170 ? -52.244 18.051 -60.781 1.00 31.98 170 ASP A N 1
ATOM 1317 C CA . ASP A 1 170 ? -53.340 17.073 -60.940 1.00 31.98 170 ASP A CA 1
ATOM 1318 C C . ASP A 1 170 ? -53.100 15.729 -60.170 1.00 31.98 170 ASP A C 1
ATOM 1320 O O . ASP A 1 170 ? -51.954 15.313 -59.977 1.00 31.98 170 ASP A O 1
ATOM 1324 N N . ASP A 1 171 ? -54.227 15.068 -59.834 1.00 31.59 171 ASP A N 1
ATOM 1325 C CA . ASP A 1 171 ? -54.585 13.620 -59.748 1.00 31.59 171 ASP A CA 1
ATOM 1326 C C . ASP A 1 171 ? -53.911 12.643 -58.738 1.00 31.59 171 ASP A C 1
ATOM 1328 O O . ASP A 1 171 ? -52.710 12.395 -58.793 1.00 31.59 171 ASP A O 1
ATOM 1332 N N . ALA A 1 172 ? -54.607 12.124 -57.698 1.00 33.97 172 ALA A N 1
ATOM 1333 C CA . ALA A 1 172 ? -55.667 11.068 -57.620 1.00 33.97 172 ALA A CA 1
ATOM 1334 C C . ALA A 1 172 ? -55.058 9.632 -57.491 1.00 33.97 172 ALA A C 1
ATOM 1336 O O . ALA A 1 172 ? -54.040 9.359 -58.112 1.00 33.97 172 ALA A O 1
ATOM 1337 N N . GLU A 1 173 ? -55.494 8.650 -56.678 1.00 33.31 173 GLU A N 1
ATOM 1338 C CA . GLU A 1 173 ? -56.765 8.282 -56.016 1.00 33.31 173 GLU A CA 1
ATOM 1339 C C . GLU A 1 173 ? -56.522 7.408 -54.741 1.00 33.31 173 GLU A C 1
ATOM 1341 O O . GLU A 1 173 ? -55.507 6.715 -54.661 1.00 33.31 173 GLU A O 1
ATOM 1346 N N . ASP A 1 174 ? -57.501 7.436 -53.814 1.00 30.62 174 ASP A N 1
ATOM 1347 C CA . ASP A 1 174 ? -58.121 6.338 -53.018 1.00 30.62 174 ASP A CA 1
ATOM 1348 C C . ASP A 1 174 ? -57.310 5.413 -52.067 1.00 30.62 174 ASP A C 1
ATOM 1350 O O . ASP A 1 174 ? -56.218 4.953 -52.367 1.00 30.62 174 ASP A O 1
ATOM 1354 N N . GLU A 1 175 ? -57.792 4.977 -50.890 1.00 32.59 175 GLU A N 1
ATOM 1355 C CA . GLU A 1 175 ? -59.037 5.199 -50.136 1.00 32.59 175 GLU A CA 1
ATOM 1356 C C . GLU A 1 175 ? -58.866 4.735 -48.660 1.00 32.59 175 GLU A C 1
ATOM 1358 O O . GLU A 1 175 ? -58.084 3.835 -48.355 1.00 32.59 175 GLU A O 1
ATOM 1363 N N . ALA A 1 176 ? -59.700 5.321 -47.790 1.00 27.75 176 ALA A N 1
ATOM 1364 C CA . ALA A 1 176 ? -60.372 4.755 -46.605 1.00 27.75 176 ALA A CA 1
ATOM 1365 C C . ALA A 1 176 ? -59.608 4.336 -45.315 1.00 27.75 176 ALA A C 1
ATOM 1367 O O . ALA A 1 176 ? -58.860 3.365 -45.230 1.00 27.75 176 ALA A O 1
ATOM 1368 N N . ALA A 1 177 ? -59.968 5.048 -44.239 1.00 25.27 177 ALA A N 1
ATOM 1369 C CA . ALA A 1 177 ? -59.775 4.758 -42.809 1.00 25.27 177 ALA A CA 1
ATOM 1370 C C . ALA A 1 177 ? -61.021 4.009 -42.229 1.00 25.27 177 ALA A C 1
ATOM 1372 O O . ALA A 1 177 ? -61.817 3.524 -43.033 1.00 25.27 177 ALA A O 1
ATOM 1373 N N . PRO A 1 178 ? -61.369 4.014 -40.913 1.00 53.56 178 PRO A N 1
ATOM 1374 C CA . PRO A 1 178 ? -60.614 4.165 -39.650 1.00 53.56 178 PRO A CA 1
ATOM 1375 C C . PRO A 1 178 ? -61.084 3.194 -38.508 1.00 53.56 178 PRO A C 1
ATOM 1377 O O . PRO A 1 178 ? -61.972 2.368 -38.689 1.00 53.56 178 PRO A O 1
ATOM 1380 N N . ALA A 1 179 ? -60.561 3.440 -37.291 1.00 28.41 179 ALA A N 1
ATOM 1381 C CA . ALA A 1 179 ? -61.263 3.462 -35.981 1.00 28.41 179 ALA A CA 1
ATOM 1382 C C . ALA A 1 179 ? -61.020 2.285 -34.996 1.00 28.41 179 ALA A C 1
ATOM 1384 O O . ALA A 1 179 ? -61.201 1.134 -35.359 1.00 28.41 179 ALA A O 1
ATOM 1385 N N . VAL A 1 180 ? -60.396 2.485 -33.815 1.00 28.34 180 VAL A N 1
ATOM 1386 C CA . VAL A 1 180 ? -60.793 3.107 -32.508 1.00 28.34 180 VAL A CA 1
ATOM 1387 C C . VAL A 1 180 ? -61.310 2.058 -31.494 1.00 28.34 180 VAL A C 1
ATOM 1389 O O . VAL A 1 180 ? -62.126 1.219 -31.842 1.00 28.34 180 VAL A O 1
ATOM 1392 N N . ALA A 1 181 ? -60.869 2.224 -30.232 1.00 27.73 181 ALA A N 1
ATOM 1393 C CA . ALA A 1 181 ? -61.515 1.887 -28.944 1.00 27.73 181 ALA A CA 1
ATOM 1394 C C . ALA A 1 181 ? -60.840 0.833 -28.036 1.00 27.73 181 ALA A C 1
ATOM 1396 O O . ALA A 1 181 ? -60.896 -0.371 -28.247 1.00 27.73 181 ALA A O 1
ATOM 1397 N N . VAL A 1 182 ? -60.240 1.395 -26.984 1.00 31.36 182 VAL A N 1
ATOM 1398 C CA . VAL A 1 182 ? -60.228 1.026 -25.555 1.00 31.36 182 VAL A CA 1
ATOM 1399 C C . VAL A 1 182 ? -61.349 0.083 -25.090 1.00 31.36 182 VAL A C 1
ATOM 1401 O O . VAL A 1 182 ? -62.510 0.362 -25.362 1.00 31.36 182 VAL A O 1
ATOM 1404 N N . GLU A 1 183 ? -61.010 -0.884 -24.228 1.00 27.14 183 GLU A N 1
ATOM 1405 C CA . GLU A 1 183 ? -61.842 -1.260 -23.072 1.00 27.14 183 GLU A CA 1
ATOM 1406 C C . GLU A 1 183 ? -60.977 -1.804 -21.915 1.00 27.14 183 GLU A C 1
ATOM 1408 O O . GLU A 1 183 ? -60.125 -2.675 -22.083 1.00 27.14 183 GLU A O 1
ATOM 1413 N N . THR A 1 184 ? -61.177 -1.202 -20.745 1.00 30.97 184 THR A N 1
ATOM 1414 C CA . THR A 1 184 ? -60.768 -1.626 -19.396 1.00 30.97 184 THR A CA 1
ATOM 1415 C C . THR A 1 184 ? -61.678 -2.743 -18.883 1.00 30.97 184 THR A C 1
ATOM 1417 O O . THR A 1 184 ? -62.816 -2.798 -19.330 1.00 30.97 184 THR A O 1
ATOM 1420 N N . ILE A 1 185 ? -61.244 -3.520 -17.882 1.00 29.20 185 ILE A N 1
ATOM 1421 C CA . ILE A 1 185 ? -62.009 -3.846 -16.656 1.00 29.20 185 ILE A CA 1
ATOM 1422 C C . ILE A 1 185 ? -61.085 -4.596 -15.678 1.00 29.20 185 ILE A C 1
ATOM 1424 O O . ILE A 1 185 ? -60.387 -5.540 -16.053 1.00 29.20 185 ILE A O 1
ATOM 1428 N N . ASP A 1 186 ? -61.090 -4.106 -14.441 1.00 29.86 186 ASP A N 1
ATOM 1429 C CA . ASP A 1 186 ? -60.507 -4.668 -13.224 1.00 29.86 186 ASP A CA 1
ATOM 1430 C C . ASP A 1 186 ? -61.197 -5.979 -12.804 1.00 29.86 186 ASP A C 1
ATOM 1432 O O . ASP A 1 186 ? -62.386 -6.141 -13.062 1.00 29.86 186 ASP A O 1
ATOM 1436 N N . ASP A 1 187 ? -60.515 -6.856 -12.058 1.00 26.95 187 ASP A N 1
ATOM 1437 C CA . ASP A 1 187 ? -61.160 -7.443 -10.875 1.00 26.95 187 ASP A CA 1
ATOM 1438 C C . ASP A 1 187 ? -60.147 -7.927 -9.829 1.00 26.95 187 ASP A C 1
ATOM 1440 O O . ASP A 1 187 ? -59.003 -8.283 -10.118 1.00 26.95 187 ASP A O 1
ATOM 1444 N N . GLU A 1 188 ? -60.612 -7.855 -8.594 1.00 29.62 188 GLU A N 1
ATOM 1445 C CA . GLU A 1 188 ? -59.898 -7.821 -7.335 1.00 29.62 188 GLU A CA 1
ATOM 1446 C C . GLU A 1 188 ? -59.342 -9.172 -6.847 1.00 29.62 188 GLU A C 1
ATOM 1448 O O . GLU A 1 188 ? -59.918 -10.236 -7.051 1.00 29.62 188 GLU A O 1
ATOM 1453 N N . GLY A 1 189 ? -58.306 -9.082 -6.006 1.00 25.36 189 GLY A N 1
ATOM 1454 C CA . GLY A 1 189 ? -58.494 -9.532 -4.627 1.00 25.36 189 GLY A CA 1
ATOM 1455 C C . GLY A 1 189 ? -57.718 -10.758 -4.126 1.00 25.36 189 GLY A C 1
ATOM 1456 O O . GLY A 1 189 ? -57.813 -11.856 -4.659 1.00 25.36 189 GLY A O 1
ATOM 1457 N N . VAL A 1 190 ? -57.126 -10.537 -2.942 1.00 27.08 190 VAL A N 1
ATOM 1458 C CA . VAL A 1 190 ? -57.132 -11.437 -1.766 1.00 27.08 190 VAL A CA 1
ATOM 1459 C C . VAL A 1 190 ? -55.832 -12.219 -1.444 1.00 27.08 190 VAL A C 1
ATOM 1461 O O . VAL A 1 190 ? -55.548 -13.287 -1.973 1.00 27.08 190 VAL A O 1
ATOM 1464 N N . THR A 1 191 ? -55.122 -11.614 -0.473 1.00 26.41 191 THR A N 1
ATOM 1465 C CA . THR A 1 191 ? -54.461 -12.140 0.752 1.00 26.41 191 THR A CA 1
ATOM 1466 C C . THR A 1 191 ? -53.161 -12.948 0.703 1.00 26.41 191 THR A C 1
ATOM 1468 O O . THR A 1 191 ? -53.118 -14.069 0.209 1.00 26.41 191 THR A O 1
ATOM 1471 N N . ASP A 1 192 ? -52.145 -12.348 1.341 1.00 25.97 192 ASP A N 1
ATOM 1472 C CA . ASP A 1 192 ? -51.407 -12.814 2.532 1.00 25.97 192 ASP A CA 1
ATOM 1473 C C . ASP A 1 192 ? -51.138 -14.324 2.692 1.00 25.97 192 ASP A C 1
ATOM 1475 O O . ASP A 1 192 ? -52.055 -15.121 2.841 1.00 25.97 192 ASP A O 1
ATOM 1479 N N . GLU A 1 193 ? -49.869 -14.726 2.790 1.00 27.66 193 GLU A N 1
ATOM 1480 C CA . GLU A 1 193 ? -49.148 -14.893 4.068 1.00 27.66 193 GLU A CA 1
ATOM 1481 C C . GLU A 1 193 ? -47.745 -15.489 3.827 1.00 27.66 193 GLU A C 1
ATOM 1483 O O . GLU A 1 193 ? -47.416 -16.009 2.761 1.00 27.66 193 GLU A O 1
ATOM 1488 N N . ALA A 1 194 ? -46.890 -15.293 4.824 1.00 26.91 194 ALA A N 1
ATOM 1489 C CA . ALA A 1 194 ? -45.446 -15.462 4.831 1.00 26.91 194 ALA A CA 1
ATOM 1490 C C . ALA A 1 194 ? -44.972 -16.874 5.255 1.00 26.91 194 ALA A C 1
ATOM 1492 O O . ALA A 1 194 ? -45.777 -17.747 5.556 1.00 26.91 194 ALA A O 1
ATOM 1493 N N . GLU A 1 195 ? -43.638 -17.001 5.375 1.00 27.94 195 GLU A N 1
ATOM 1494 C CA . GLU A 1 195 ? -42.851 -18.066 6.042 1.00 27.94 195 GLU A CA 1
ATOM 1495 C C . GLU A 1 195 ? -42.544 -19.317 5.186 1.00 27.94 195 GLU A C 1
ATOM 1497 O O . GLU A 1 195 ? -43.384 -19.813 4.456 1.00 27.94 195 GLU A O 1
ATOM 1502 N N . SER A 1 196 ? -41.360 -19.939 5.191 1.00 28.14 196 SER A N 1
ATOM 1503 C CA . SER A 1 196 ? -40.118 -19.814 5.971 1.00 28.14 196 SER A CA 1
ATOM 1504 C C . SER A 1 196 ? -38.984 -20.572 5.249 1.00 28.14 196 SER A C 1
ATOM 1506 O O . SER A 1 196 ? -39.218 -21.352 4.325 1.00 28.14 196 SER A O 1
ATOM 1508 N N . ALA A 1 197 ? -37.746 -20.307 5.667 1.00 28.14 197 ALA A N 1
ATOM 1509 C CA . ALA A 1 197 ? -36.515 -20.929 5.192 1.00 28.14 197 ALA A CA 1
ATOM 1510 C C . ALA A 1 197 ? -36.179 -22.260 5.904 1.00 28.14 197 ALA A C 1
ATOM 1512 O O . ALA A 1 197 ? -36.682 -22.541 6.988 1.00 28.14 197 ALA A O 1
ATOM 1513 N N . ASP A 1 198 ? -35.223 -22.973 5.296 1.00 28.66 198 ASP A N 1
ATOM 1514 C CA . ASP A 1 198 ? -34.359 -24.044 5.820 1.00 28.66 198 ASP A CA 1
ATOM 1515 C C . ASP A 1 198 ? -34.907 -25.471 5.985 1.00 28.66 198 ASP A C 1
ATOM 1517 O O . ASP A 1 198 ? -35.538 -25.820 6.976 1.00 28.66 198 ASP A O 1
ATOM 1521 N N . ALA A 1 199 ? -34.478 -26.350 5.066 1.00 24.19 199 ALA A N 1
ATOM 1522 C CA . ALA A 1 199 ? -33.749 -27.586 5.387 1.00 24.19 199 ALA A CA 1
ATOM 1523 C C . ALA A 1 199 ? -33.368 -28.347 4.102 1.00 24.19 199 ALA A C 1
ATOM 1525 O O . ALA A 1 199 ? -34.246 -28.691 3.316 1.00 24.19 199 ALA A O 1
ATOM 1526 N N . ALA A 1 200 ? -32.077 -28.658 3.917 1.00 26.17 200 ALA A N 1
ATOM 1527 C CA . ALA A 1 200 ? -31.585 -30.029 3.664 1.00 26.17 200 ALA A CA 1
ATOM 1528 C C . ALA A 1 200 ? -30.165 -30.053 3.065 1.00 26.17 200 ALA A C 1
ATOM 1530 O O . ALA A 1 200 ? -29.934 -30.446 1.922 1.00 26.17 200 ALA A O 1
ATOM 1531 N N . THR A 1 201 ? -29.186 -29.728 3.906 1.00 29.31 201 THR A N 1
ATOM 1532 C CA . THR A 1 201 ? -27.834 -30.293 3.837 1.00 29.31 201 THR A CA 1
ATOM 1533 C C . THR A 1 201 ? -27.889 -31.686 4.467 1.00 29.31 201 THR A C 1
ATOM 1535 O O . THR A 1 201 ? -27.799 -31.790 5.686 1.00 29.31 201 THR A O 1
ATOM 1538 N N . ALA A 1 202 ? -28.105 -32.752 3.687 1.00 27.22 202 ALA A N 1
ATOM 1539 C CA . ALA A 1 202 ? -28.072 -34.126 4.214 1.00 27.22 202 ALA A CA 1
ATOM 1540 C C . ALA A 1 202 ? -27.979 -35.220 3.130 1.00 27.22 202 ALA A C 1
ATOM 1542 O O . ALA A 1 202 ? -28.811 -36.118 3.113 1.00 27.22 202 ALA A O 1
ATOM 1543 N N . VAL A 1 203 ? -26.984 -35.201 2.232 1.00 29.08 203 VAL A N 1
ATOM 1544 C CA . VAL A 1 203 ? -26.595 -36.425 1.490 1.00 29.08 203 VAL A CA 1
ATOM 1545 C C . VAL A 1 203 ? -25.095 -36.409 1.179 1.00 29.08 203 VAL A C 1
ATOM 1547 O O . VAL A 1 203 ? -24.678 -36.208 0.043 1.00 29.08 203 VAL A O 1
ATOM 1550 N N . ALA A 1 204 ? -24.262 -36.601 2.196 1.00 28.42 204 ALA A N 1
ATOM 1551 C CA . ALA A 1 204 ? -22.850 -36.921 2.001 1.00 28.42 204 ALA A CA 1
ATOM 1552 C C . ALA A 1 204 ? -22.313 -37.613 3.254 1.00 28.42 204 ALA A C 1
ATOM 1554 O O . ALA A 1 204 ? -21.671 -36.958 4.055 1.00 28.42 204 ALA A O 1
ATOM 1555 N N . GLU A 1 205 ? -22.651 -38.896 3.445 1.00 30.31 205 GLU A N 1
ATOM 1556 C CA . GLU A 1 205 ? -21.882 -39.879 4.238 1.00 30.31 205 GLU A CA 1
ATOM 1557 C C . GLU A 1 205 ? -22.667 -41.197 4.375 1.00 30.31 205 GLU A C 1
ATOM 1559 O O . GLU A 1 205 ? -23.310 -41.460 5.384 1.00 30.31 205 GLU A O 1
ATOM 1564 N N . ALA A 1 206 ? -22.637 -42.038 3.336 1.00 26.02 206 ALA A N 1
ATOM 1565 C CA . ALA A 1 206 ? -22.896 -43.479 3.453 1.00 26.02 206 ALA A CA 1
ATOM 1566 C C . ALA A 1 206 ? -22.564 -44.190 2.131 1.00 26.02 206 ALA A C 1
ATOM 1568 O O . ALA A 1 206 ? -23.447 -44.348 1.296 1.00 26.02 206 ALA A O 1
ATOM 1569 N N . ALA A 1 207 ? -21.304 -44.603 1.933 1.00 27.31 207 ALA A N 1
ATOM 1570 C CA . ALA A 1 207 ? -20.945 -45.819 1.180 1.00 27.31 207 ALA A CA 1
ATOM 1571 C C . ALA A 1 207 ? -19.415 -45.986 1.065 1.00 27.31 207 ALA A C 1
ATOM 1573 O O . ALA A 1 207 ? -18.815 -45.717 0.029 1.00 27.31 207 ALA A O 1
ATOM 1574 N N . ILE A 1 208 ? -18.784 -46.504 2.121 1.00 31.50 208 ILE A N 1
ATOM 1575 C CA . ILE A 1 208 ? -17.619 -47.387 1.977 1.00 31.50 208 ILE A CA 1
ATOM 1576 C C . ILE A 1 208 ? -18.081 -48.751 2.480 1.00 31.50 208 ILE A C 1
ATOM 1578 O O . ILE A 1 208 ? -18.147 -48.942 3.689 1.00 31.50 208 ILE A O 1
ATOM 1582 N N . ALA A 1 209 ? -18.425 -49.674 1.577 1.00 29.75 209 ALA A N 1
ATOM 1583 C CA . ALA A 1 209 ? -18.380 -51.114 1.836 1.00 29.75 209 ALA A CA 1
ATOM 1584 C C . ALA A 1 209 ? -18.638 -51.930 0.553 1.00 29.75 209 ALA A C 1
ATOM 1586 O O . ALA A 1 209 ? -19.679 -51.794 -0.078 1.00 29.75 209 ALA A O 1
ATOM 1587 N N . MET A 1 210 ? -17.721 -52.866 0.301 1.00 29.83 210 MET A N 1
ATOM 1588 C CA . MET A 1 210 ? -17.859 -54.102 -0.487 1.00 29.83 210 MET A CA 1
ATOM 1589 C C . MET A 1 210 ? -17.649 -54.027 -2.005 1.00 29.83 210 MET A C 1
ATOM 1591 O O . MET A 1 210 ? -18.293 -53.284 -2.738 1.00 29.83 210 MET A O 1
ATOM 1595 N N . GLY A 1 211 ? -16.685 -54.838 -2.444 1.00 27.91 211 GLY A N 1
ATOM 1596 C CA . GLY A 1 211 ? -16.241 -54.966 -3.819 1.00 27.91 211 GLY A CA 1
ATOM 1597 C C . GLY A 1 211 ? -16.995 -56.003 -4.650 1.00 27.91 211 GLY A C 1
ATOM 1598 O O . GLY A 1 211 ? -17.797 -56.787 -4.154 1.00 27.91 211 GLY A O 1
ATOM 1599 N N . GLU A 1 212 ? -16.619 -55.962 -5.929 1.00 36.59 212 GLU A N 1
ATOM 1600 C CA . GLU A 1 212 ? -16.726 -56.970 -6.988 1.00 36.59 212 GLU A CA 1
ATOM 1601 C C . GLU A 1 212 ? -18.113 -57.515 -7.353 1.00 36.59 212 GLU A C 1
ATOM 1603 O O . GLU A 1 212 ? -18.609 -58.471 -6.769 1.00 36.59 212 GLU A O 1
ATOM 1608 N N . THR A 1 213 ? -18.654 -57.041 -8.483 1.00 27.81 213 THR A N 1
ATOM 1609 C CA . THR A 1 213 ? -19.053 -57.938 -9.588 1.00 27.81 213 THR A CA 1
ATOM 1610 C C . THR A 1 213 ? -19.274 -57.167 -10.895 1.00 27.81 213 THR A C 1
ATOM 1612 O O . THR A 1 213 ? -19.914 -56.119 -10.928 1.00 27.81 213 THR A O 1
ATOM 1615 N N . GLN A 1 214 ? -18.716 -57.692 -11.991 1.00 36.97 214 GLN A N 1
ATOM 1616 C CA . GLN A 1 214 ? -18.900 -57.202 -13.361 1.00 36.97 214 GLN A CA 1
ATOM 1617 C C . GLN A 1 214 ? -20.372 -57.271 -13.792 1.00 36.97 214 GLN A C 1
ATOM 1619 O O . GLN A 1 214 ? -20.982 -58.337 -13.712 1.00 36.97 214 GLN A O 1
ATOM 1624 N N . VAL A 1 215 ? -20.903 -56.189 -14.373 1.00 30.75 215 VAL A N 1
ATOM 1625 C CA . VAL A 1 215 ? -22.172 -56.215 -15.117 1.00 30.75 215 VAL A CA 1
ATOM 1626 C C . VAL A 1 215 ? -22.002 -55.546 -16.482 1.00 30.75 215 VAL A C 1
ATOM 1628 O O . VAL A 1 215 ? -21.454 -54.454 -16.610 1.00 30.75 215 VAL A O 1
ATOM 1631 N N . LYS A 1 216 ? -22.456 -56.279 -17.504 1.00 31.50 216 LYS A N 1
ATOM 1632 C CA . LYS A 1 216 ? -22.469 -55.944 -18.931 1.00 31.50 216 LYS A CA 1
ATOM 1633 C C . LYS A 1 216 ? -23.364 -54.737 -19.241 1.00 31.50 216 LYS A C 1
ATOM 1635 O O . LYS A 1 216 ? -24.402 -54.535 -18.623 1.00 31.50 216 LYS A O 1
ATOM 1640 N N . SER A 1 217 ? -22.951 -54.000 -20.266 1.00 34.94 217 SER A N 1
ATOM 1641 C CA . SER A 1 217 ? -23.565 -52.798 -20.839 1.00 34.94 217 SER A CA 1
ATOM 1642 C C . SER A 1 217 ? -25.023 -52.979 -21.296 1.00 34.94 217 SER A C 1
ATOM 1644 O O . SER A 1 217 ? -25.328 -54.006 -21.907 1.00 34.94 217 SER A O 1
ATOM 1646 N N . PRO A 1 218 ? -25.874 -51.940 -21.169 1.00 38.66 218 PRO A N 1
ATOM 1647 C CA . PRO A 1 218 ? -27.073 -51.807 -21.988 1.00 38.66 218 PRO A CA 1
ATOM 1648 C C . PRO A 1 218 ? -27.056 -50.560 -22.901 1.00 38.66 218 PRO A C 1
ATOM 1650 O O . PRO A 1 218 ? -26.837 -49.438 -22.461 1.00 38.66 218 PRO A O 1
ATOM 1653 N N . VAL A 1 219 ? -27.271 -50.848 -24.188 1.00 38.03 219 VAL A N 1
ATOM 1654 C CA . VAL A 1 219 ? -28.048 -50.168 -25.250 1.00 38.03 219 VAL A CA 1
ATOM 1655 C C . VAL A 1 219 ? -28.151 -48.629 -25.268 1.00 38.03 219 VAL A C 1
ATOM 1657 O O . VAL A 1 219 ? -28.630 -47.983 -24.345 1.00 38.03 219 VAL A O 1
ATOM 1660 N N . SER A 1 220 ? -27.776 -48.080 -26.428 1.00 36.50 220 SER A N 1
ATOM 1661 C CA . SER A 1 220 ? -27.670 -46.669 -26.810 1.00 36.50 220 SER A CA 1
ATOM 1662 C C . SER A 1 220 ? -29.000 -45.948 -27.073 1.00 36.50 220 SER A C 1
ATOM 1664 O O . SER A 1 220 ? -29.792 -46.381 -27.914 1.00 36.50 220 SER A O 1
ATOM 1666 N N . SER A 1 221 ? -29.158 -44.776 -26.458 1.00 40.75 221 SER A N 1
ATOM 1667 C CA . SER A 1 221 ? -30.112 -43.714 -26.818 1.00 40.75 221 SER A CA 1
ATOM 1668 C C . SER A 1 221 ? -29.651 -42.945 -28.076 1.00 40.75 221 SER A C 1
ATOM 1670 O O . SER A 1 221 ? -28.449 -42.924 -28.356 1.00 40.75 221 SER A O 1
ATOM 1672 N N . PRO A 1 222 ? -30.555 -42.292 -28.839 1.00 48.16 222 PRO A N 1
ATOM 1673 C CA . PRO A 1 222 ? -30.190 -41.596 -30.074 1.00 48.16 222 PRO A CA 1
ATOM 1674 C C . PRO A 1 222 ? -29.292 -40.374 -29.800 1.00 48.16 222 PRO A C 1
ATOM 1676 O O . PRO A 1 222 ? -29.416 -39.753 -28.741 1.00 48.16 222 PRO A O 1
ATOM 1679 N N . PRO A 1 223 ? -28.379 -40.021 -30.728 1.00 46.12 223 PRO A N 1
ATOM 1680 C CA . PRO A 1 223 ? -27.384 -38.983 -30.495 1.00 46.12 223 PRO A CA 1
ATOM 1681 C C . PRO A 1 223 ? -28.056 -37.618 -30.323 1.00 46.12 223 PRO A C 1
ATOM 1683 O O . PRO A 1 223 ? -28.701 -37.098 -31.232 1.00 46.12 223 PRO A O 1
ATOM 1686 N N . CYS A 1 224 ? -27.881 -37.045 -29.132 1.00 45.75 224 CYS A N 1
ATOM 1687 C CA . CYS A 1 224 ? -28.210 -35.659 -28.835 1.00 45.75 224 CYS A CA 1
ATOM 1688 C C . CYS A 1 224 ? -27.409 -34.753 -29.785 1.00 45.75 224 CYS A C 1
ATOM 1690 O O . CYS A 1 224 ? -26.211 -34.978 -29.983 1.00 45.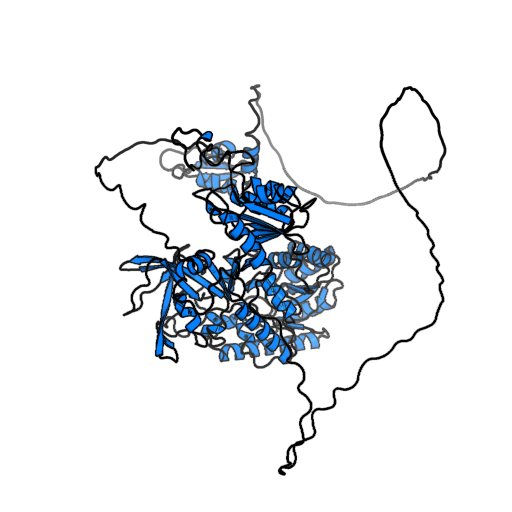75 224 CYS A O 1
ATOM 1692 N N . ALA A 1 225 ? -28.066 -33.769 -30.405 1.00 58.97 225 ALA A N 1
ATOM 1693 C CA . ALA A 1 225 ? -27.419 -32.851 -31.337 1.00 58.97 225 ALA A CA 1
ATOM 1694 C C . ALA A 1 225 ? -26.188 -32.197 -30.676 1.00 58.97 225 ALA A C 1
ATOM 1696 O O . ALA A 1 225 ? -26.248 -31.847 -29.493 1.00 58.97 225 ALA A O 1
ATOM 1697 N N . PRO A 1 226 ? -25.063 -32.047 -31.400 1.00 54.41 226 PRO A N 1
ATOM 1698 C CA . PRO A 1 226 ? -23.842 -31.507 -30.821 1.00 54.41 226 PRO A CA 1
ATOM 1699 C C . PRO A 1 226 ? -24.110 -30.110 -30.259 1.00 54.41 226 PRO A C 1
ATOM 1701 O O . PRO A 1 226 ? -24.636 -29.240 -30.952 1.00 54.41 226 PRO A O 1
ATOM 1704 N N . VAL A 1 227 ? -23.743 -29.900 -28.994 1.00 56.84 227 VAL A N 1
ATOM 1705 C CA . VAL A 1 227 ? -23.801 -28.588 -28.345 1.00 56.84 227 VAL A CA 1
ATOM 1706 C C . VAL A 1 227 ? -22.792 -27.681 -29.046 1.00 56.84 227 VAL A C 1
ATOM 1708 O O . VAL A 1 227 ? -21.595 -27.718 -28.760 1.00 56.84 227 VAL A O 1
ATOM 1711 N N . VAL A 1 228 ? -23.274 -26.889 -30.000 1.00 64.06 228 VAL A N 1
ATOM 1712 C CA . VAL A 1 228 ? -22.469 -25.882 -30.691 1.00 64.06 228 VAL A CA 1
ATOM 1713 C C . VAL A 1 228 ? -22.227 -24.731 -29.719 1.00 64.06 228 VAL A C 1
ATOM 1715 O O . VAL A 1 228 ? -23.163 -24.070 -29.274 1.00 64.06 228 VAL A O 1
ATOM 1718 N N . ARG A 1 229 ? -20.961 -24.499 -29.367 1.00 66.38 229 ARG A N 1
ATOM 1719 C CA . ARG A 1 229 ? -20.541 -23.348 -28.558 1.00 66.38 229 ARG A CA 1
ATOM 1720 C C . ARG A 1 229 ? -20.169 -22.178 -29.466 1.00 66.38 229 ARG A C 1
ATOM 1722 O O . ARG A 1 229 ? -19.772 -22.371 -30.615 1.00 66.38 229 ARG A O 1
ATOM 1729 N N . LYS A 1 230 ? -20.302 -20.956 -28.945 1.00 68.31 230 LYS A N 1
ATOM 1730 C CA . LYS A 1 230 ? -19.838 -19.734 -29.616 1.00 68.31 230 LYS A CA 1
ATOM 1731 C C . LYS A 1 230 ? -18.332 -19.850 -29.884 1.00 68.31 230 LYS A C 1
ATOM 1733 O O . LYS A 1 230 ? -17.610 -20.332 -29.016 1.00 68.31 230 LYS A O 1
ATOM 1738 N N . ARG A 1 231 ? -17.860 -19.399 -31.054 1.00 71.50 231 ARG A N 1
ATOM 1739 C CA . ARG A 1 231 ? -16.413 -19.304 -31.312 1.00 71.50 231 ARG A CA 1
ATOM 1740 C C . ARG A 1 231 ? -15.770 -18.373 -30.285 1.00 71.50 231 ARG A C 1
ATOM 1742 O O . ARG A 1 231 ? -16.414 -17.421 -29.852 1.00 71.50 231 ARG A O 1
ATOM 1749 N N . GLU A 1 232 ? -14.509 -18.604 -29.969 1.00 69.12 232 GLU A N 1
ATOM 1750 C CA . GLU A 1 232 ? -13.741 -17.766 -29.040 1.00 69.12 232 GLU A CA 1
ATOM 1751 C C . GLU A 1 232 ? -12.831 -16.762 -29.780 1.00 69.12 232 GLU A C 1
ATOM 1753 O O . GLU A 1 232 ? -12.354 -15.805 -29.187 1.00 69.12 232 GLU A O 1
ATOM 1758 N N . ASP A 1 233 ? -12.653 -16.907 -31.098 1.00 70.88 233 ASP A N 1
ATOM 1759 C CA . ASP A 1 233 ? -11.770 -16.107 -31.962 1.00 70.88 233 ASP A CA 1
ATOM 1760 C C . ASP A 1 233 ? -12.474 -14.955 -32.722 1.00 70.88 233 ASP A C 1
ATOM 1762 O O . ASP A 1 233 ? -12.101 -14.620 -33.848 1.00 70.88 233 ASP A O 1
ATOM 1766 N N . TYR A 1 234 ? -13.511 -14.334 -32.146 1.00 74.88 234 TYR A N 1
ATOM 1767 C CA . TYR A 1 234 ? -14.180 -13.160 -32.739 1.00 74.88 234 TYR A CA 1
ATOM 1768 C C . TYR A 1 234 ? -13.669 -11.841 -32.135 1.00 74.88 234 TYR A C 1
ATOM 1770 O O . TYR A 1 234 ? -13.268 -11.798 -30.977 1.00 74.88 234 TYR A O 1
ATOM 1778 N N . LEU A 1 235 ? -13.698 -10.754 -32.916 1.00 73.88 235 LEU A N 1
ATOM 1779 C CA . LEU A 1 235 ? -13.271 -9.428 -32.454 1.00 73.88 235 LEU A CA 1
ATOM 1780 C C . LEU A 1 235 ? -14.177 -8.911 -31.334 1.00 73.88 235 LEU A C 1
ATOM 1782 O O . LEU A 1 235 ? -15.404 -9.019 -31.424 1.00 73.88 235 LEU A O 1
ATOM 1786 N N . THR A 1 236 ? -13.577 -8.295 -30.315 1.00 82.56 236 THR A N 1
ATOM 1787 C CA . THR A 1 236 ? -14.343 -7.501 -29.350 1.00 82.56 236 THR A CA 1
ATOM 1788 C C . THR A 1 236 ? -14.900 -6.247 -30.030 1.00 82.56 236 THR A C 1
ATOM 1790 O O . THR A 1 236 ? -14.448 -5.850 -31.107 1.00 82.56 236 THR A O 1
ATOM 1793 N N . TRP A 1 237 ? -15.896 -5.607 -29.414 1.00 85.75 237 TRP A N 1
ATOM 1794 C CA . TRP A 1 237 ? -16.471 -4.374 -29.956 1.00 85.75 237 TRP A CA 1
ATOM 1795 C C . TRP A 1 237 ? -15.438 -3.257 -30.078 1.00 85.75 237 TRP A C 1
ATOM 1797 O O . TRP A 1 237 ? -15.360 -2.611 -31.121 1.00 85.75 237 TRP A O 1
ATOM 1807 N N . ASP A 1 238 ? -14.604 -3.078 -29.058 1.00 85.75 238 ASP A N 1
ATOM 1808 C CA . ASP A 1 238 ? -13.563 -2.058 -29.081 1.00 85.75 238 ASP A CA 1
ATOM 1809 C C . ASP A 1 238 ? -12.513 -2.329 -30.164 1.00 85.75 238 ASP A C 1
ATOM 1811 O O . ASP A 1 238 ? -12.112 -1.404 -30.872 1.00 85.75 238 ASP A O 1
ATOM 1815 N N . ASP A 1 239 ? -12.122 -3.594 -30.365 1.00 80.38 239 ASP A N 1
ATOM 1816 C CA . ASP A 1 239 ? -11.231 -3.957 -31.471 1.00 80.38 239 ASP A CA 1
ATOM 1817 C C . ASP A 1 239 ? -11.874 -3.669 -32.811 1.00 80.38 239 ASP A C 1
ATOM 1819 O O . ASP A 1 239 ? -11.231 -3.135 -33.708 1.00 80.38 239 ASP A O 1
ATOM 1823 N N . TYR A 1 240 ? -13.143 -4.029 -32.967 1.00 87.25 240 TYR A N 1
ATOM 1824 C CA . TYR A 1 240 ? -13.863 -3.810 -34.204 1.00 87.25 240 TYR A CA 1
ATOM 1825 C C . TYR A 1 240 ? -13.931 -2.314 -34.540 1.00 87.25 240 TYR A C 1
ATOM 1827 O O . TYR A 1 240 ? -13.527 -1.912 -35.630 1.00 87.25 240 TYR A O 1
ATOM 1835 N N . PHE A 1 241 ? -14.346 -1.463 -33.602 1.00 93.44 241 PHE A N 1
ATOM 1836 C CA . PHE A 1 241 ? -14.485 -0.027 -33.858 1.00 93.44 241 PHE A CA 1
ATOM 1837 C C . PHE A 1 241 ? -13.146 0.702 -33.973 1.00 93.44 241 PHE A C 1
ATOM 1839 O O . PHE A 1 241 ? -12.998 1.580 -34.827 1.00 93.44 241 PHE A O 1
ATOM 1846 N N . MET A 1 242 ? -12.134 0.296 -33.203 1.00 92.06 242 MET A N 1
ATOM 1847 C CA . MET A 1 242 ? -10.779 0.811 -33.387 1.00 92.06 242 MET A CA 1
ATOM 1848 C C . MET A 1 242 ? -10.179 0.342 -34.724 1.00 92.06 242 MET A C 1
ATOM 1850 O O . MET A 1 242 ? -9.524 1.130 -35.403 1.00 92.06 242 MET A O 1
ATOM 1854 N N . SER A 1 243 ? -10.464 -0.888 -35.179 1.00 83.00 243 SER A N 1
ATOM 1855 C CA . SER A 1 243 ? -10.095 -1.348 -36.533 1.00 83.00 243 SER A CA 1
ATOM 1856 C C . SER A 1 243 ? -10.692 -0.442 -37.597 1.00 83.00 243 SER A C 1
ATOM 1858 O O . SER A 1 243 ? -10.002 -0.068 -38.539 1.00 83.00 243 SER A O 1
ATOM 1860 N N . VAL A 1 244 ? -11.966 -0.072 -37.452 1.00 90.81 244 VAL A N 1
ATOM 1861 C CA . VAL A 1 244 ? -12.640 0.829 -38.391 1.00 90.81 244 VAL A CA 1
ATOM 1862 C C . VAL A 1 244 ? -11.973 2.205 -38.396 1.00 90.81 244 VAL A C 1
ATOM 1864 O O . VAL A 1 244 ? -11.758 2.762 -39.472 1.00 90.81 244 VAL A O 1
ATOM 1867 N N . ALA A 1 245 ? -11.571 2.733 -37.236 1.00 92.19 245 ALA A N 1
ATOM 1868 C CA . ALA A 1 245 ? -10.807 3.978 -37.164 1.00 92.19 245 ALA A CA 1
ATOM 1869 C C . ALA A 1 245 ? -9.458 3.867 -37.904 1.00 92.19 245 ALA A C 1
ATOM 1871 O O . ALA A 1 245 ? -9.126 4.745 -38.699 1.00 92.19 245 ALA A O 1
ATOM 1872 N N . PHE A 1 246 ? -8.712 2.770 -37.740 1.00 86.62 246 PHE A N 1
ATOM 1873 C CA . PHE A 1 246 ? -7.465 2.536 -38.483 1.00 86.62 246 PHE A CA 1
ATOM 1874 C C . PHE A 1 246 ? -7.681 2.345 -39.990 1.00 86.62 246 PHE A C 1
ATOM 1876 O O . PHE A 1 246 ? -6.947 2.919 -40.792 1.00 86.62 246 PHE A O 1
ATOM 1883 N N . LEU A 1 247 ? -8.707 1.596 -40.396 1.00 86.06 247 LEU A N 1
ATOM 1884 C CA . LEU A 1 247 ? -9.078 1.437 -41.805 1.00 86.06 247 LEU A CA 1
ATOM 1885 C C . LEU A 1 247 ? -9.471 2.779 -42.430 1.00 86.06 247 LEU A C 1
ATOM 1887 O O . LEU A 1 247 ? -9.099 3.066 -43.566 1.00 86.06 247 LEU A O 1
ATOM 1891 N N . SER A 1 248 ? -10.171 3.627 -41.675 1.00 89.75 248 SER A N 1
ATOM 1892 C CA . SER A 1 248 ? -10.474 4.993 -42.092 1.00 89.75 248 SER A CA 1
ATOM 1893 C C . SER A 1 248 ? -9.197 5.818 -42.259 1.00 89.75 248 SER A C 1
ATOM 1895 O O . SER A 1 248 ? -9.042 6.502 -43.267 1.00 89.75 248 SER A O 1
ATOM 1897 N N . ALA A 1 249 ? -8.223 5.694 -41.349 1.00 89.94 249 ALA A N 1
ATOM 1898 C CA . ALA A 1 249 ? -6.936 6.387 -41.459 1.00 89.94 249 ALA A CA 1
ATOM 1899 C C . ALA A 1 249 ? -6.225 6.095 -42.794 1.00 89.94 249 ALA A C 1
ATOM 1901 O O . ALA A 1 249 ? -5.645 6.999 -43.392 1.00 89.94 249 ALA A O 1
ATOM 1902 N N . MET A 1 250 ? -6.345 4.868 -43.321 1.00 87.06 250 MET A N 1
ATOM 1903 C CA . MET A 1 250 ? -5.769 4.473 -44.617 1.00 87.06 250 MET A CA 1
ATOM 1904 C C . MET A 1 250 ? -6.358 5.229 -45.822 1.00 87.06 250 MET A C 1
ATOM 1906 O O . MET A 1 250 ? -5.821 5.141 -46.926 1.00 87.06 250 MET A O 1
ATOM 1910 N N . ARG A 1 251 ? -7.458 5.974 -45.651 1.00 91.31 251 ARG A N 1
ATOM 1911 C CA . ARG A 1 251 ? -8.021 6.847 -46.692 1.00 91.31 251 ARG A CA 1
ATOM 1912 C C . ARG A 1 251 ? -7.385 8.236 -46.745 1.00 91.31 251 ARG A C 1
ATOM 1914 O O . ARG A 1 251 ? -7.630 8.932 -47.740 1.00 91.31 251 ARG A O 1
ATOM 1921 N N . SER A 1 252 ? -6.619 8.621 -45.724 1.00 90.06 252 SER A N 1
ATOM 1922 C CA . SER A 1 252 ? -5.896 9.894 -45.658 1.00 90.06 252 SER A CA 1
ATOM 1923 C C . SER A 1 252 ? -4.821 9.979 -46.743 1.00 90.06 252 SER A C 1
ATOM 1925 O O . SER A 1 252 ? -4.131 9.000 -47.022 1.00 90.06 252 SER A O 1
ATOM 1927 N N . LYS A 1 253 ? -4.698 11.156 -47.367 1.00 90.69 253 LYS A N 1
ATOM 1928 C CA . LYS A 1 253 ? -3.688 11.463 -48.398 1.00 90.69 253 LYS A CA 1
ATOM 1929 C C . LYS A 1 253 ? -2.509 12.247 -47.827 1.00 90.69 253 LYS A C 1
ATOM 1931 O O . LYS A 1 253 ? -1.553 12.521 -48.543 1.00 90.69 253 LYS A O 1
ATOM 1936 N N . ASP A 1 254 ? -2.557 12.580 -46.537 1.00 86.81 254 ASP A N 1
ATOM 1937 C CA . ASP A 1 254 ? -1.456 13.244 -45.856 1.00 86.81 254 ASP A CA 1
ATOM 1938 C C . ASP A 1 254 ? -0.226 12.327 -45.889 1.00 86.81 254 ASP A C 1
ATOM 1940 O O . ASP A 1 254 ? -0.316 11.202 -45.405 1.00 86.81 254 ASP A O 1
ATOM 1944 N N . PRO A 1 255 ? 0.925 12.760 -46.426 1.00 81.38 255 PRO A N 1
ATOM 1945 C CA . PRO A 1 255 ? 2.112 11.912 -46.543 1.00 81.38 255 PRO A CA 1
ATOM 1946 C C . PRO A 1 255 ? 2.813 11.664 -45.201 1.00 81.38 255 PRO A C 1
ATOM 1948 O O . PRO A 1 255 ? 3.677 10.798 -45.099 1.00 81.38 255 PRO A O 1
ATOM 1951 N N . SER A 1 256 ? 2.468 12.429 -44.166 1.00 81.50 256 SER A N 1
ATOM 1952 C CA . SER A 1 256 ? 3.197 12.463 -42.896 1.00 81.50 256 SER A CA 1
ATOM 1953 C C . SER A 1 256 ? 2.382 12.003 -41.693 1.00 81.50 256 SER A C 1
ATOM 1955 O O . SER A 1 256 ? 2.951 11.537 -40.707 1.00 81.50 256 SER A O 1
ATOM 1957 N N . THR A 1 257 ? 1.063 12.179 -41.698 1.00 81.62 257 THR A N 1
ATOM 1958 C CA . THR A 1 257 ? 0.223 11.832 -40.547 1.00 81.62 257 THR A CA 1
ATOM 1959 C C . THR A 1 257 ? -1.131 11.334 -41.018 1.00 81.62 257 THR A C 1
ATOM 1961 O O . THR A 1 257 ? -1.945 12.127 -41.468 1.00 81.62 257 THR A O 1
ATOM 1964 N N . GLN A 1 258 ? -1.382 10.032 -40.896 1.00 91.00 258 GLN A N 1
ATOM 1965 C CA . GLN A 1 258 ? -2.658 9.413 -41.250 1.00 91.00 258 GLN A CA 1
ATOM 1966 C C . GLN A 1 258 ? -3.409 9.027 -39.976 1.00 91.00 258 GLN A C 1
ATOM 1968 O O . GLN A 1 258 ? -2.963 8.173 -39.210 1.00 91.00 258 GLN A O 1
ATOM 1973 N N . VAL A 1 259 ? -4.540 9.682 -39.735 1.00 91.81 259 VAL A N 1
ATOM 1974 C CA . VAL A 1 259 ? -5.395 9.486 -38.560 1.00 91.81 259 VAL A CA 1
ATOM 1975 C C . VAL A 1 259 ? -6.809 9.213 -39.039 1.00 91.81 259 VAL A C 1
ATOM 1977 O O . VAL A 1 259 ? -7.281 9.816 -40.005 1.00 91.81 259 VAL A O 1
ATOM 1980 N N . GLY A 1 260 ? -7.486 8.305 -38.349 1.00 95.06 260 GLY A N 1
ATOM 1981 C CA . GLY A 1 260 ? -8.888 7.997 -38.571 1.00 95.06 260 GLY A CA 1
ATOM 1982 C C . GLY A 1 260 ? -9.660 7.974 -37.261 1.00 95.06 260 GLY A C 1
ATOM 1983 O O . GLY A 1 260 ? -9.080 7.830 -36.182 1.00 95.06 260 GLY A O 1
ATOM 1984 N N . ALA A 1 261 ? -10.971 8.149 -37.382 1.00 97.19 261 ALA A N 1
ATOM 1985 C CA . ALA A 1 261 ? -11.912 8.209 -36.282 1.00 97.19 261 ALA A CA 1
ATOM 1986 C C . ALA A 1 261 ? -13.216 7.477 -36.635 1.00 97.19 261 ALA A C 1
ATOM 1988 O O . ALA A 1 261 ? -13.638 7.464 -37.792 1.00 97.19 261 ALA A O 1
ATOM 1989 N N . CYS A 1 262 ? -13.861 6.890 -35.631 1.00 97.25 262 CYS A N 1
ATOM 1990 C CA . CYS A 1 262 ? -15.130 6.177 -35.735 1.00 97.25 262 CYS A CA 1
ATOM 1991 C C . CYS A 1 262 ? -16.003 6.508 -34.517 1.00 97.25 262 CYS A C 1
ATOM 1993 O O . CYS A 1 262 ? -15.610 6.242 -33.386 1.00 97.25 262 CYS A O 1
ATOM 1995 N N . ILE A 1 263 ? -17.188 7.075 -34.727 1.00 97.62 263 ILE A N 1
ATOM 1996 C CA . ILE A 1 263 ? -18.167 7.379 -33.678 1.00 97.62 263 ILE A CA 1
ATOM 1997 C C . ILE A 1 263 ? -19.201 6.263 -33.628 1.00 97.62 263 ILE A C 1
ATOM 1999 O O . ILE A 1 263 ? -19.733 5.844 -34.657 1.00 97.62 263 ILE A O 1
ATOM 2003 N N . VAL A 1 264 ? -19.505 5.805 -32.419 1.00 96.50 264 VAL A N 1
ATOM 2004 C CA . VAL A 1 264 ? -20.372 4.664 -32.151 1.00 96.50 264 VAL A CA 1
ATOM 2005 C C . VAL A 1 264 ? -21.419 5.044 -31.109 1.00 96.50 264 VAL A C 1
ATOM 2007 O O . VAL A 1 264 ? -21.101 5.607 -30.059 1.00 96.50 264 VAL A O 1
ATOM 2010 N N . SER A 1 265 ? -22.675 4.732 -31.408 1.00 94.81 265 SER A N 1
ATOM 2011 C CA . SER A 1 265 ? -23.812 4.896 -30.497 1.00 94.81 265 SER A CA 1
ATOM 2012 C C . SER A 1 265 ? -23.781 3.894 -29.330 1.00 94.81 265 SER A C 1
ATOM 2014 O O . SER A 1 265 ? -23.109 2.864 -29.426 1.00 94.81 265 SER A O 1
ATOM 2016 N N . PRO A 1 266 ? -24.537 4.135 -28.242 1.00 90.56 266 PRO A N 1
ATOM 2017 C CA . PRO A 1 266 ? -24.679 3.177 -27.139 1.00 90.56 266 PRO A CA 1
ATOM 2018 C C . PRO A 1 266 ? -25.158 1.779 -27.569 1.00 90.56 266 PRO A C 1
ATOM 2020 O O . PRO A 1 266 ? -24.799 0.791 -26.936 1.00 90.56 266 PRO A O 1
ATOM 2023 N N . ASP A 1 267 ? -25.886 1.688 -28.687 1.00 91.38 267 ASP A N 1
ATOM 2024 C CA . ASP A 1 267 ? -26.363 0.429 -29.274 1.00 91.38 267 ASP A CA 1
ATOM 2025 C C . ASP A 1 267 ? -25.309 -0.281 -30.150 1.00 91.38 267 ASP A C 1
ATOM 2027 O O . ASP A 1 267 ? -25.646 -1.174 -30.929 1.00 91.38 267 ASP A O 1
ATOM 2031 N N . ASN A 1 268 ? -24.035 0.124 -30.076 1.00 91.50 268 ASN A N 1
ATOM 2032 C CA . ASN A 1 268 ? -22.929 -0.401 -30.889 1.00 91.50 268 ASN A CA 1
ATOM 2033 C C . ASN A 1 268 ? -23.136 -0.239 -32.408 1.00 91.50 268 ASN A C 1
ATOM 2035 O O . ASN A 1 268 ? -22.681 -1.060 -33.208 1.00 91.50 268 ASN A O 1
ATOM 2039 N N . LYS A 1 269 ? -23.805 0.839 -32.837 1.00 94.00 269 LYS A N 1
ATOM 2040 C CA . LYS A 1 269 ? -23.923 1.202 -34.261 1.00 94.00 269 LYS A CA 1
ATOM 2041 C C . LYS A 1 269 ? -22.968 2.332 -34.598 1.00 94.00 269 LYS A C 1
ATOM 2043 O O . LYS A 1 269 ? -22.934 3.328 -33.875 1.00 94.00 269 LYS A O 1
ATOM 2048 N N . ILE A 1 270 ? -22.241 2.196 -35.703 1.00 96.25 270 ILE A N 1
ATOM 2049 C CA . ILE A 1 270 ? -21.371 3.255 -36.219 1.00 96.25 270 ILE A CA 1
ATOM 2050 C C . ILE A 1 270 ? -22.249 4.381 -36.757 1.00 96.25 270 ILE A C 1
ATOM 2052 O O . ILE A 1 270 ? -23.057 4.163 -37.661 1.00 96.25 270 ILE A O 1
ATOM 2056 N N . VAL A 1 271 ? -22.072 5.572 -36.194 1.00 95.19 271 VAL A N 1
ATOM 2057 C CA . VAL A 1 271 ? -22.849 6.769 -36.533 1.00 95.19 271 VAL A CA 1
ATOM 2058 C C . VAL A 1 271 ? -22.028 7.846 -37.238 1.00 95.19 271 VAL A C 1
ATOM 2060 O O . VAL A 1 271 ? -22.589 8.800 -37.760 1.00 95.19 271 VAL A O 1
ATOM 2063 N N . GLY A 1 272 ? -20.703 7.711 -37.286 1.00 95.94 272 GLY A N 1
ATOM 2064 C CA . GLY A 1 272 ? -19.831 8.628 -38.017 1.00 95.94 272 GLY A CA 1
ATOM 2065 C C . GLY A 1 272 ? -18.445 8.034 -38.219 1.00 95.94 272 GLY A C 1
ATOM 2066 O O . GLY A 1 272 ? -17.952 7.304 -37.364 1.00 95.94 272 GLY A O 1
ATOM 2067 N N . ILE A 1 273 ? -17.812 8.326 -39.351 1.00 96.19 273 ILE A N 1
ATOM 2068 C CA . ILE A 1 273 ? -16.437 7.912 -39.654 1.00 96.19 273 ILE A CA 1
ATOM 2069 C C . ILE A 1 273 ?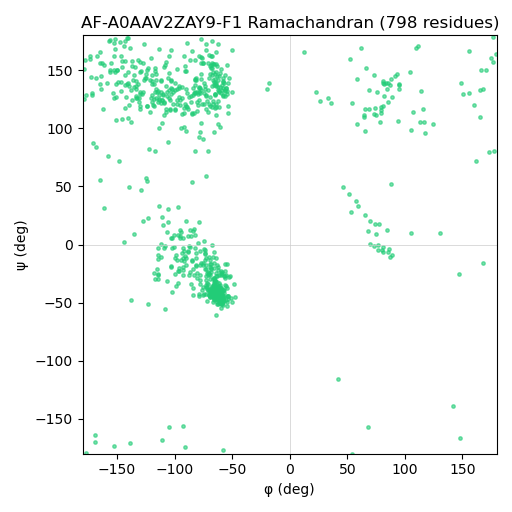 -15.714 9.112 -40.259 1.00 96.19 273 ILE A C 1
ATOM 2071 O O . ILE A 1 273 ? -16.291 9.866 -41.043 1.00 96.19 273 ILE A O 1
ATOM 2075 N N . GLY A 1 274 ? -14.448 9.289 -39.901 1.00 95.44 274 GLY A N 1
ATOM 2076 C CA . GLY A 1 274 ? -13.618 10.361 -40.429 1.00 95.44 274 GLY A CA 1
ATOM 2077 C C . GLY A 1 274 ? -12.166 9.945 -40.583 1.00 95.44 274 GLY A C 1
ATOM 2078 O O . GLY A 1 274 ? -11.696 8.994 -39.958 1.00 95.44 274 GLY A O 1
ATOM 2079 N N . TYR A 1 275 ? -11.457 10.660 -41.444 1.00 95.25 275 TYR A N 1
ATOM 2080 C CA . TYR A 1 275 ? -10.007 10.611 -41.591 1.00 95.25 275 TYR A CA 1
ATOM 2081 C C . TYR A 1 275 ? -9.505 12.017 -41.895 1.00 95.25 275 TYR A C 1
ATOM 2083 O O . TYR A 1 275 ? -10.283 12.864 -42.343 1.00 95.25 275 TYR A O 1
ATOM 2091 N N . ASN A 1 276 ? -8.234 12.294 -41.622 1.00 93.81 276 ASN A N 1
ATOM 2092 C CA . ASN A 1 276 ? -7.691 13.625 -41.864 1.00 93.81 276 ASN A CA 1
ATOM 2093 C C . ASN A 1 276 ? -7.456 13.884 -43.364 1.00 93.81 276 ASN A C 1
ATOM 2095 O O . ASN A 1 276 ? -6.987 13.010 -44.092 1.00 93.81 276 ASN A O 1
ATOM 2099 N N . GLY A 1 277 ? -7.773 15.089 -43.827 1.00 92.44 277 GLY A N 1
ATOM 2100 C CA . GLY A 1 277 ? -7.645 15.485 -45.231 1.00 92.44 277 GLY A CA 1
ATOM 2101 C C . GLY A 1 277 ? -8.162 16.900 -45.471 1.00 92.44 277 GLY A C 1
ATOM 2102 O O . GLY A 1 277 ? -8.624 17.552 -44.536 1.00 92.44 277 GLY A O 1
ATOM 2103 N N . PHE A 1 278 ? -8.076 17.391 -46.707 1.00 92.50 278 PHE A N 1
ATOM 2104 C CA . PHE A 1 278 ? -8.605 18.715 -47.037 1.00 92.50 278 PHE A CA 1
ATOM 2105 C C . PHE A 1 278 ? -10.149 18.749 -47.023 1.00 92.50 278 PHE A C 1
ATOM 2107 O O . PHE A 1 278 ? -10.788 17.706 -47.188 1.00 92.50 278 PHE A O 1
ATOM 2114 N N . PRO A 1 279 ? -10.756 19.935 -46.816 1.00 89.44 279 PRO A N 1
ATOM 2115 C CA . PRO A 1 279 ? -12.194 20.139 -46.849 1.00 89.44 279 PRO A CA 1
ATOM 2116 C C . PRO A 1 279 ? -12.846 19.650 -48.140 1.00 89.44 279 PRO A C 1
ATOM 2118 O O . PRO A 1 279 ? -12.237 19.638 -49.211 1.00 89.44 279 PRO A O 1
ATOM 2121 N N . ASN A 1 280 ? -14.133 19.319 -48.046 1.00 85.44 280 ASN A N 1
ATOM 2122 C CA . ASN A 1 280 ? -14.933 18.912 -49.197 1.00 85.44 280 ASN A CA 1
ATOM 2123 C C . ASN A 1 280 ? -14.870 19.964 -50.318 1.00 85.44 280 ASN A C 1
ATOM 2125 O O . ASN A 1 280 ? -15.109 21.147 -50.084 1.00 85.44 280 ASN A O 1
ATOM 2129 N N . GLY A 1 281 ? -14.577 19.517 -51.541 1.00 82.62 281 GLY A N 1
ATOM 2130 C CA . GLY A 1 281 ? -14.463 20.383 -52.721 1.00 82.62 281 GLY A CA 1
ATOM 2131 C C . GLY A 1 281 ? -13.064 20.959 -52.966 1.00 82.62 281 GLY A C 1
ATOM 2132 O O . GLY A 1 281 ? -12.823 21.499 -54.045 1.00 82.62 281 GLY A O 1
ATOM 2133 N N . CYS A 1 282 ? -12.122 20.799 -52.032 1.00 85.81 282 CYS A N 1
ATOM 2134 C CA . CYS A 1 282 ? -10.717 21.124 -52.258 1.00 85.81 282 CYS A CA 1
ATOM 2135 C C . CYS A 1 282 ? -10.002 19.946 -52.939 1.00 85.81 282 CYS A C 1
ATOM 2137 O O . CYS A 1 282 ? -10.078 18.813 -52.471 1.00 85.81 282 CYS A O 1
ATOM 2139 N N . GLY A 1 283 ? -9.304 20.207 -54.048 1.00 81.50 283 GLY A N 1
ATOM 2140 C CA . GLY A 1 283 ? -8.518 19.182 -54.741 1.00 81.50 283 GLY A CA 1
ATOM 2141 C C . GLY A 1 283 ? -7.234 18.838 -53.983 1.00 81.50 283 GLY A C 1
ATOM 2142 O O . GLY A 1 283 ? -6.502 19.746 -53.591 1.00 81.50 283 GLY A O 1
ATOM 2143 N N . ASP A 1 284 ? -6.939 17.542 -53.837 1.00 83.44 284 ASP A N 1
ATOM 2144 C CA . ASP A 1 284 ? -5.742 17.034 -53.141 1.00 83.44 284 ASP A CA 1
ATOM 2145 C C . ASP A 1 284 ? -4.422 17.517 -53.780 1.00 83.44 284 ASP A C 1
ATOM 2147 O O . ASP A 1 284 ? -3.412 17.624 -53.085 1.00 83.44 284 ASP A O 1
ATOM 2151 N N . ASP A 1 285 ? -4.442 17.863 -55.073 1.00 85.25 285 ASP A N 1
ATOM 2152 C CA . ASP A 1 285 ? -3.287 18.370 -55.831 1.00 85.25 285 ASP A CA 1
ATOM 2153 C C . ASP A 1 285 ? -3.155 19.908 -55.802 1.00 85.25 285 ASP A C 1
ATOM 2155 O O . ASP A 1 285 ? -2.150 20.457 -56.252 1.00 85.25 285 ASP A O 1
ATOM 2159 N N . ASN A 1 286 ? -4.168 20.617 -55.289 1.00 83.06 286 ASN A N 1
ATOM 2160 C CA . ASN A 1 286 ? -4.257 22.082 -55.362 1.00 83.06 286 ASN A CA 1
ATOM 2161 C C . ASN A 1 286 ? -3.784 22.790 -54.084 1.00 83.06 286 ASN A C 1
ATOM 2163 O O . ASN A 1 286 ? -3.610 24.009 -54.092 1.00 83.06 286 ASN A O 1
ATOM 2167 N N . LEU A 1 287 ? -3.616 22.055 -52.982 1.00 86.38 287 LEU A N 1
ATOM 2168 C CA . LEU A 1 287 ? -3.250 22.590 -51.671 1.00 86.38 287 LEU A CA 1
ATOM 2169 C C . LEU A 1 287 ? -1.971 21.920 -51.143 1.00 86.38 287 LEU A C 1
ATOM 2171 O O . LEU A 1 287 ? -1.693 20.763 -51.462 1.00 86.38 287 LEU A O 1
ATOM 2175 N N . PRO A 1 288 ? -1.166 22.630 -50.335 1.00 87.25 288 PRO A N 1
ATOM 2176 C CA . PRO A 1 288 ? 0.134 22.127 -49.915 1.00 87.25 288 PRO A CA 1
ATOM 2177 C C . PRO A 1 288 ? 0.029 21.066 -48.811 1.00 87.25 288 PRO A C 1
ATOM 2179 O O . PRO A 1 288 ? -0.602 21.272 -47.778 1.00 87.25 288 PRO A O 1
ATOM 2182 N N . TRP A 1 289 ? 0.748 1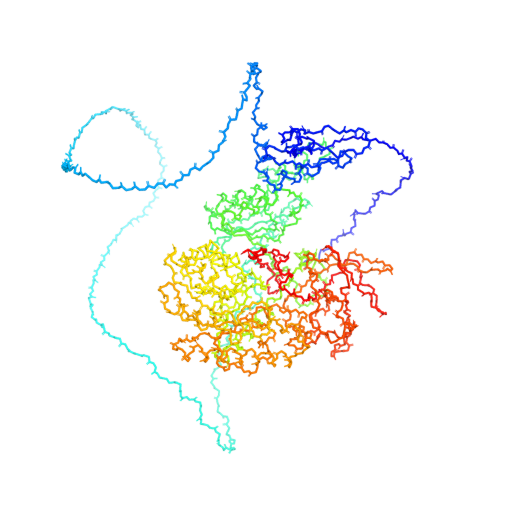9.954 -48.987 1.00 88.06 289 TRP A N 1
ATOM 2183 C CA . TRP A 1 289 ? 0.896 18.889 -47.981 1.00 88.06 289 TRP A CA 1
ATOM 2184 C C . TRP A 1 289 ? 2.125 19.053 -47.070 1.00 88.06 289 TRP A C 1
ATOM 2186 O O . TRP A 1 289 ? 2.348 18.246 -46.164 1.00 88.06 289 TRP A O 1
ATOM 2196 N N . ALA A 1 290 ? 2.950 20.076 -47.307 1.00 85.50 290 ALA A N 1
ATOM 2197 C CA . ALA A 1 290 ? 4.213 20.273 -46.604 1.00 85.50 290 ALA A CA 1
ATOM 2198 C C . ALA A 1 290 ? 4.007 20.618 -45.117 1.00 85.50 290 ALA A C 1
ATOM 2200 O O . ALA A 1 290 ? 3.055 21.298 -44.734 1.00 85.50 290 ALA A O 1
ATOM 2201 N N . ARG A 1 291 ? 4.925 20.152 -44.260 1.00 83.81 291 ARG A N 1
ATOM 2202 C CA . ARG A 1 291 ? 4.952 20.496 -42.824 1.00 83.81 291 ARG A CA 1
ATOM 2203 C C . ARG A 1 291 ? 5.717 21.784 -42.536 1.00 83.81 291 ARG A C 1
ATOM 2205 O O . ARG A 1 291 ? 5.491 22.399 -41.502 1.00 83.81 291 ARG A O 1
ATOM 2212 N N . GLU A 1 292 ? 6.623 22.164 -43.426 1.00 83.25 292 GLU A N 1
ATOM 2213 C CA . GLU A 1 292 ? 7.495 23.324 -43.279 1.00 83.25 292 GLU A CA 1
ATOM 2214 C C . GLU A 1 292 ? 7.322 24.235 -44.485 1.00 83.25 292 GLU A C 1
ATOM 2216 O O . GLU A 1 292 ? 7.120 23.769 -45.607 1.00 83.25 292 GLU A O 1
ATOM 2221 N N . SER A 1 293 ? 7.384 25.540 -44.240 1.00 83.69 293 SER A N 1
ATOM 2222 C CA . SER A 1 293 ? 7.240 26.536 -45.291 1.00 83.69 293 SER A CA 1
ATOM 2223 C C . SER A 1 293 ? 8.586 26.837 -45.937 1.00 83.69 293 SER A C 1
ATOM 2225 O O . SER A 1 293 ? 9.531 27.227 -45.252 1.00 83.69 293 SER A O 1
ATOM 2227 N N . SER A 1 294 ? 8.658 26.737 -47.265 1.00 75.06 294 SER A N 1
ATOM 2228 C CA . SER A 1 294 ? 9.827 27.175 -48.035 1.00 75.06 294 SER A CA 1
ATOM 2229 C C . SER A 1 294 ? 9.952 28.698 -48.128 1.00 75.06 294 SER A C 1
ATOM 2231 O O . SER A 1 294 ? 11.042 29.199 -48.395 1.00 75.06 294 SER A O 1
ATOM 2233 N N . THR A 1 295 ? 8.860 29.442 -47.917 1.00 76.50 295 THR A N 1
ATOM 2234 C CA . THR A 1 295 ? 8.846 30.916 -47.994 1.00 76.50 295 THR A CA 1
ATOM 2235 C C . THR A 1 295 ? 8.686 31.597 -46.630 1.00 76.50 295 THR A C 1
ATOM 2237 O O . THR A 1 295 ? 8.713 32.823 -46.542 1.00 76.50 295 THR A O 1
ATOM 2240 N N . GLY A 1 296 ? 8.519 30.817 -45.557 1.00 77.38 296 GLY A N 1
ATOM 2241 C CA . GLY A 1 296 ? 8.178 31.302 -44.217 1.00 77.38 296 GLY A CA 1
ATOM 2242 C C . GLY A 1 296 ? 6.686 31.607 -44.014 1.00 77.38 296 GLY A C 1
ATOM 2243 O O . GLY A 1 296 ? 6.280 31.907 -42.893 1.00 77.38 296 GLY A O 1
ATOM 2244 N N . SER A 1 297 ? 5.857 31.507 -45.059 1.00 83.69 297 SER A N 1
ATOM 2245 C CA . SER A 1 297 ? 4.399 31.646 -44.980 1.00 83.69 297 SER A CA 1
ATOM 2246 C C . SER A 1 297 ? 3.721 30.385 -44.433 1.00 83.69 297 SER A C 1
ATOM 2248 O O . SER A 1 297 ? 3.925 29.286 -44.951 1.00 83.69 297 SER A O 1
ATOM 2250 N N . ALA A 1 298 ? 2.834 30.539 -43.446 1.00 80.62 298 ALA A N 1
ATOM 2251 C CA . ALA A 1 298 ? 2.016 29.439 -42.924 1.00 80.62 298 ALA A CA 1
ATOM 2252 C C . ALA A 1 298 ? 1.087 28.824 -43.989 1.00 80.62 298 ALA A C 1
ATOM 2254 O O . ALA A 1 298 ? 0.762 27.639 -43.906 1.00 80.62 298 ALA A O 1
ATOM 2255 N N . LEU A 1 299 ? 0.708 29.604 -45.010 1.00 85.38 299 LEU A N 1
ATOM 2256 C CA . LEU A 1 299 ? -0.152 29.169 -46.117 1.00 85.38 299 LEU A CA 1
ATOM 2257 C C . LEU A 1 299 ? 0.516 28.158 -47.053 1.00 85.38 299 LEU A C 1
ATOM 2259 O O . LEU A 1 299 ? -0.191 27.529 -47.833 1.00 85.38 299 LEU A O 1
ATOM 2263 N N . ASP A 1 300 ? 1.835 27.981 -46.958 1.00 84.44 300 ASP A N 1
ATOM 2264 C CA . ASP A 1 300 ? 2.578 26.964 -47.713 1.00 84.44 300 ASP A CA 1
ATOM 2265 C C . ASP A 1 300 ? 2.598 25.609 -46.993 1.00 84.44 300 ASP A C 1
ATOM 2267 O O . ASP A 1 300 ? 3.177 24.643 -47.487 1.00 84.44 300 ASP A O 1
ATOM 2271 N N . THR A 1 301 ? 2.009 25.537 -45.799 1.00 87.50 301 THR A N 1
ATOM 2272 C CA . THR A 1 301 ? 1.937 24.314 -45.002 1.00 87.50 301 THR A CA 1
ATOM 2273 C C . THR A 1 301 ? 0.539 23.720 -45.043 1.00 87.50 301 THR A C 1
ATOM 2275 O O . THR A 1 301 ? -0.436 24.402 -45.345 1.00 87.50 301 THR A O 1
ATOM 2278 N N . LYS A 1 302 ? 0.425 22.446 -44.674 1.00 85.75 302 LYS A N 1
ATOM 2279 C CA . LYS A 1 302 ? -0.862 21.745 -44.609 1.00 85.75 302 LYS A CA 1
ATOM 2280 C C . LYS A 1 302 ? -1.775 22.220 -43.471 1.00 85.75 302 LYS A C 1
ATOM 2282 O O . LYS A 1 302 ? -2.988 22.040 -43.544 1.00 85.75 302 LYS A O 1
ATOM 2287 N N . TYR A 1 303 ? -1.208 22.790 -42.404 1.00 86.31 303 TYR A N 1
ATOM 2288 C CA . TYR A 1 303 ? -1.918 23.035 -41.141 1.00 86.31 303 TYR A CA 1
ATOM 2289 C C . TYR A 1 303 ? -3.149 23.952 -41.249 1.00 86.31 303 TYR A C 1
ATOM 2291 O O . TYR A 1 303 ? -4.135 23.648 -40.585 1.00 86.31 303 TYR A O 1
ATOM 2299 N N . PRO A 1 304 ? -3.168 25.015 -42.079 1.00 87.12 304 PRO A N 1
ATOM 2300 C CA . PRO A 1 304 ? -4.357 25.855 -42.238 1.00 87.12 304 PRO A CA 1
ATOM 2301 C C . PRO A 1 304 ? -5.520 25.159 -42.951 1.00 87.12 304 PRO A C 1
ATOM 2303 O O . PRO A 1 304 ? -6.650 25.631 -42.867 1.00 87.12 304 PRO A O 1
ATOM 2306 N N . TYR A 1 305 ? -5.244 24.080 -43.690 1.00 87.81 305 TYR A N 1
ATOM 2307 C CA . TYR A 1 305 ? -6.205 23.494 -44.620 1.00 87.81 305 TYR A CA 1
ATOM 2308 C C . TYR A 1 305 ? -6.665 22.098 -44.223 1.00 87.81 305 TYR A C 1
ATOM 2310 O O . TYR A 1 305 ? -7.744 21.702 -44.633 1.00 87.81 305 TYR A O 1
ATOM 2318 N N . VAL A 1 306 ? -5.879 21.315 -43.484 1.00 91.56 306 VAL A N 1
ATOM 2319 C CA . VAL A 1 306 ? -6.253 19.931 -43.157 1.00 91.56 306 VAL A CA 1
ATOM 2320 C C . VAL A 1 306 ? -7.319 19.900 -42.061 1.00 91.56 306 VAL A C 1
ATOM 2322 O O . VAL A 1 306 ? -7.086 20.325 -40.933 1.00 91.56 306 VAL A O 1
ATOM 2325 N N . CYS A 1 307 ? -8.470 19.304 -42.364 1.00 92.31 307 CYS A N 1
ATOM 2326 C CA . CYS A 1 307 ? -9.451 18.897 -41.366 1.00 92.31 307 CYS A CA 1
ATOM 2327 C C . CYS A 1 307 ? -9.003 17.589 -40.704 1.00 92.31 307 CYS A C 1
ATOM 2329 O O . CYS A 1 307 ? -8.569 16.649 -41.373 1.00 92.31 307 CYS A O 1
ATOM 2331 N N . HIS A 1 308 ? -9.116 17.519 -39.380 1.00 94.06 308 HIS A N 1
ATOM 2332 C CA . HIS A 1 308 ? -8.745 16.342 -38.597 1.00 94.06 308 HIS A CA 1
ATOM 2333 C C . HIS A 1 308 ? -9.816 15.243 -38.655 1.00 94.06 308 HIS A C 1
ATOM 2335 O O . HIS A 1 308 ? -10.975 15.483 -39.003 1.00 94.06 308 HIS A O 1
ATOM 2341 N N . ALA A 1 309 ? -9.425 14.018 -38.301 1.00 96.00 309 ALA A N 1
ATOM 2342 C CA . ALA A 1 309 ? -10.285 12.846 -38.418 1.00 96.00 309 ALA A CA 1
ATOM 2343 C C . ALA A 1 309 ? -11.533 12.938 -37.530 1.00 96.00 309 ALA A C 1
ATOM 2345 O O . ALA A 1 309 ? -12.625 12.579 -37.962 1.00 96.00 309 ALA A O 1
ATOM 2346 N N . GLU A 1 310 ? -11.380 13.453 -36.316 1.00 96.25 310 GLU A N 1
ATOM 2347 C CA . GLU A 1 310 ? -12.424 13.612 -35.308 1.00 96.25 310 GLU A CA 1
ATOM 2348 C C . GLU A 1 310 ? -13.472 14.624 -35.762 1.00 96.25 310 GLU A C 1
ATOM 2350 O O . GLU A 1 310 ? -14.670 14.343 -35.732 1.00 96.25 310 GLU A O 1
ATOM 2355 N N . MET A 1 311 ? -13.010 15.772 -36.265 1.00 94.69 311 MET A N 1
ATOM 2356 C CA . MET A 1 311 ? -13.865 16.795 -36.864 1.00 94.69 311 MET A CA 1
ATOM 2357 C C . MET A 1 311 ? -14.667 16.211 -38.030 1.00 94.69 311 MET A C 1
ATOM 2359 O O . MET A 1 311 ? -15.889 16.343 -38.066 1.00 94.69 311 MET A O 1
ATOM 2363 N N . ASN A 1 312 ? -14.001 15.499 -38.942 1.00 94.81 312 ASN A N 1
ATOM 2364 C CA . ASN A 1 312 ? -14.669 14.868 -40.077 1.00 94.81 312 ASN A CA 1
ATOM 2365 C C . ASN A 1 312 ? -15.666 13.786 -39.638 1.00 94.81 312 ASN A C 1
ATOM 2367 O O . ASN A 1 312 ? -16.737 13.687 -40.227 1.00 94.81 312 ASN A O 1
ATOM 2371 N N . ALA A 1 313 ? -15.382 13.017 -38.584 1.00 96.44 313 ALA A N 1
ATOM 2372 C CA . ALA A 1 313 ? -16.316 12.016 -38.070 1.00 96.44 313 ALA A CA 1
ATOM 2373 C C . ALA A 1 313 ? -17.584 12.649 -37.468 1.00 96.44 313 ALA A C 1
ATOM 2375 O O . ALA A 1 313 ? -18.679 12.127 -37.669 1.00 96.44 313 ALA A O 1
ATOM 2376 N N . ILE A 1 314 ? -17.453 13.783 -36.767 1.00 96.06 314 ILE A N 1
ATOM 2377 C CA . ILE A 1 314 ? -18.583 14.523 -36.173 1.00 96.06 314 ILE A CA 1
ATOM 2378 C C . ILE A 1 314 ? -19.437 15.205 -37.252 1.00 96.06 314 ILE A C 1
ATOM 2380 O O . ILE A 1 314 ? -20.668 15.259 -37.132 1.00 96.06 314 ILE A O 1
ATOM 2384 N N . LEU A 1 315 ? -18.794 15.747 -38.290 1.00 93.00 315 LEU A N 1
ATOM 2385 C CA . LEU A 1 315 ? -19.470 16.445 -39.385 1.00 93.00 315 LEU A CA 1
ATOM 2386 C C . LEU A 1 315 ? -20.148 15.477 -40.360 1.00 93.00 315 LEU A C 1
ATOM 2388 O O . LEU A 1 315 ? -21.273 15.737 -40.771 1.00 93.00 315 LEU A O 1
ATOM 2392 N N . ASN A 1 316 ? -19.519 14.339 -40.659 1.00 88.19 316 ASN A N 1
ATOM 2393 C CA . ASN A 1 316 ? -20.034 13.333 -41.596 1.00 88.19 316 ASN A CA 1
ATOM 2394 C C . ASN A 1 316 ? -20.907 12.262 -40.920 1.00 88.19 316 ASN A C 1
ATOM 2396 O O . ASN A 1 316 ? -21.064 11.158 -41.448 1.00 88.19 316 ASN A O 1
ATOM 2400 N N . LYS A 1 317 ? -21.445 12.547 -39.730 1.00 92.56 317 LYS A N 1
ATOM 2401 C CA . LYS A 1 317 ? -22.330 11.616 -39.026 1.00 92.56 317 LYS A CA 1
ATOM 2402 C C . LYS A 1 317 ? -23.612 11.356 -39.822 1.00 92.56 317 LYS A C 1
ATOM 2404 O O . LYS A 1 317 ? -24.163 12.261 -40.440 1.00 92.56 317 LYS A O 1
ATOM 2409 N N . ASN A 1 318 ? -24.116 10.130 -39.752 1.00 87.56 318 ASN A N 1
ATOM 2410 C CA . ASN A 1 318 ? -25.404 9.728 -40.328 1.00 87.56 318 ASN A CA 1
ATOM 2411 C C . ASN A 1 318 ? -26.549 9.734 -39.291 1.00 87.56 318 ASN A C 1
ATOM 2413 O O . ASN A 1 318 ? -27.651 9.279 -39.591 1.00 87.56 318 ASN A O 1
ATOM 2417 N N . ALA A 1 319 ? -26.289 10.247 -38.083 1.00 87.50 319 ALA A N 1
ATOM 2418 C CA . ALA A 1 319 ? -27.253 10.397 -36.997 1.00 87.50 319 ALA A CA 1
ATOM 2419 C C . ALA A 1 319 ? -27.615 11.873 -36.761 1.00 87.50 319 ALA A C 1
ATOM 2421 O O . ALA A 1 319 ? -26.807 12.770 -37.014 1.00 87.50 319 ALA A O 1
ATOM 2422 N N . ALA A 1 320 ? -28.823 12.115 -36.237 1.00 81.81 320 ALA A N 1
ATOM 2423 C CA . ALA A 1 320 ? -29.306 13.460 -35.909 1.00 81.81 320 ALA A CA 1
ATOM 2424 C C . ALA A 1 320 ? -28.399 14.167 -34.882 1.00 81.81 320 ALA A C 1
ATOM 2426 O O . ALA A 1 320 ? -28.102 15.352 -35.028 1.00 81.81 320 ALA A O 1
ATOM 2427 N N . ASP A 1 321 ? -27.885 13.422 -33.899 1.00 88.06 321 ASP A N 1
ATOM 2428 C CA . ASP A 1 321 ? -26.836 13.869 -32.986 1.00 88.06 321 ASP A CA 1
ATOM 2429 C C . ASP A 1 321 ? -25.860 12.731 -32.627 1.00 88.06 321 ASP A C 1
ATOM 2431 O O . ASP A 1 321 ? -26.012 11.593 -33.073 1.00 88.06 321 ASP A O 1
ATOM 2435 N N . VAL A 1 322 ? -24.813 13.072 -31.870 1.00 94.06 322 VAL A N 1
ATOM 2436 C CA . VAL A 1 322 ? -23.815 12.127 -31.333 1.00 94.06 322 VAL A CA 1
ATOM 2437 C C . VAL A 1 322 ? -23.723 12.210 -29.805 1.00 94.06 322 VAL A C 1
ATOM 2439 O O . VAL A 1 322 ? -22.700 11.847 -29.215 1.00 94.06 322 VAL A O 1
ATOM 2442 N N . ARG A 1 323 ? -24.776 12.692 -29.132 1.00 92.69 323 ARG A N 1
ATOM 2443 C CA . ARG A 1 323 ? -24.748 12.835 -27.671 1.00 92.69 323 ARG A CA 1
ATOM 2444 C C . ARG A 1 323 ? -24.718 11.455 -27.020 1.00 92.69 323 ARG A C 1
ATOM 2446 O O . ARG A 1 323 ? -25.401 10.533 -27.451 1.00 92.69 323 ARG A O 1
ATOM 2453 N N . GLY A 1 324 ? -23.880 11.283 -26.001 1.00 86.25 324 GLY A N 1
ATOM 2454 C CA . GLY A 1 324 ? -23.707 9.988 -25.331 1.00 86.25 324 GLY A CA 1
ATOM 2455 C C . GLY A 1 324 ? -22.934 8.939 -26.144 1.00 86.25 324 GLY A C 1
ATOM 2456 O O . GLY A 1 324 ? -22.686 7.843 -25.640 1.00 86.25 324 GLY A O 1
ATOM 2457 N N . CYS A 1 325 ? -22.518 9.256 -27.375 1.00 95.50 325 CYS A N 1
ATOM 2458 C CA . CYS A 1 325 ? -21.734 8.349 -28.207 1.00 95.50 325 CYS A CA 1
ATOM 2459 C C . CYS A 1 325 ? -20.290 8.215 -27.705 1.00 95.50 325 CYS A C 1
ATOM 2461 O O . CYS A 1 325 ? -19.810 8.983 -26.866 1.00 95.50 325 CYS A O 1
ATOM 2463 N N . THR A 1 326 ? -19.596 7.216 -28.245 1.00 95.56 326 THR A N 1
ATOM 2464 C CA . THR A 1 326 ? -18.164 6.972 -28.041 1.00 95.56 326 THR A CA 1
ATOM 2465 C C . THR A 1 326 ? -17.421 7.229 -29.337 1.00 95.56 326 THR A C 1
ATOM 2467 O O . THR A 1 326 ? -17.833 6.717 -30.375 1.00 95.56 326 THR A O 1
ATOM 2470 N N . ILE A 1 327 ? -16.333 7.991 -29.296 1.00 96.88 327 ILE A N 1
ATOM 2471 C CA . ILE A 1 327 ? -15.452 8.173 -30.452 1.00 96.88 327 ILE A CA 1
ATOM 2472 C C . ILE A 1 327 ? -14.169 7.363 -30.272 1.00 96.88 327 ILE A C 1
ATOM 2474 O O . ILE A 1 327 ? -13.487 7.493 -29.261 1.00 96.88 327 ILE A O 1
ATOM 2478 N N . TYR A 1 328 ? -13.855 6.529 -31.257 1.00 96.38 328 TYR A N 1
ATOM 2479 C CA . TYR A 1 328 ? -12.608 5.783 -31.384 1.00 96.38 328 TYR A CA 1
ATOM 2480 C C . TYR A 1 328 ? -11.691 6.535 -32.337 1.00 96.38 328 TYR A C 1
ATOM 2482 O O . TYR A 1 328 ? -12.098 6.804 -33.464 1.00 96.38 328 TYR A O 1
ATOM 2490 N N . VAL A 1 329 ? -10.481 6.882 -31.910 1.00 93.81 329 VAL A N 1
ATOM 2491 C CA . VAL A 1 329 ? -9.534 7.694 -32.685 1.00 93.81 329 VAL A CA 1
ATOM 2492 C C . VAL A 1 329 ? -8.147 7.054 -32.681 1.00 93.81 329 VAL A C 1
ATOM 2494 O O . VAL A 1 329 ? -7.667 6.560 -31.662 1.00 93.81 329 VAL A O 1
ATOM 2497 N N . ALA A 1 330 ? -7.466 7.048 -33.825 1.00 87.56 330 ALA A N 1
ATOM 2498 C CA . ALA A 1 330 ? -6.137 6.437 -33.912 1.00 87.56 330 ALA A CA 1
ATOM 2499 C C . ALA A 1 330 ? -5.052 7.250 -33.170 1.00 87.56 330 ALA A C 1
ATOM 2501 O O . ALA A 1 330 ? -4.036 6.692 -32.756 1.00 87.56 330 ALA A O 1
ATOM 2502 N N . LEU A 1 331 ? -5.271 8.554 -32.979 1.00 86.25 331 LEU A N 1
ATOM 2503 C CA . LEU A 1 331 ? -4.350 9.492 -32.337 1.00 86.25 331 LEU A CA 1
ATOM 2504 C C . LEU A 1 331 ? -5.119 10.378 -31.349 1.00 86.25 331 LEU A C 1
ATOM 2506 O O . LEU A 1 331 ? -6.272 10.704 -31.608 1.00 86.25 331 LEU A O 1
ATOM 2510 N N . PHE A 1 332 ? -4.488 10.751 -30.236 1.00 86.88 332 PHE A N 1
ATOM 2511 C CA . PHE A 1 332 ? -5.082 11.602 -29.212 1.00 86.88 332 PHE A CA 1
ATOM 2512 C C . PHE A 1 332 ? -5.569 12.941 -29.805 1.00 86.88 332 PHE A C 1
ATOM 2514 O O . PHE A 1 332 ? -4.810 13.571 -30.554 1.00 86.88 332 PHE A O 1
ATOM 2521 N N . PRO A 1 333 ? -6.802 13.391 -29.486 1.00 87.56 333 PRO A N 1
ATOM 2522 C CA . PRO A 1 333 ? -7.364 14.594 -30.090 1.00 87.56 333 PRO A CA 1
ATOM 2523 C C . PRO A 1 333 ? -6.584 15.861 -29.733 1.00 87.56 333 PRO A C 1
ATOM 2525 O O . PRO A 1 333 ? -6.252 16.102 -28.575 1.00 87.56 333 PRO A O 1
ATOM 2528 N N . CYS A 1 334 ? -6.357 16.725 -30.723 1.00 86.50 334 CYS A N 1
ATOM 2529 C CA . CYS A 1 334 ? -5.800 18.059 -30.486 1.00 86.50 334 CYS A CA 1
ATOM 2530 C C . CYS A 1 334 ? -6.824 19.005 -29.826 1.00 86.50 334 CYS A C 1
ATOM 2532 O O . CYS A 1 334 ? -8.014 18.695 -29.759 1.00 86.50 334 CYS A O 1
ATOM 2534 N N . ASN A 1 335 ? -6.382 20.205 -29.431 1.00 82.44 335 ASN A N 1
ATOM 2535 C CA . ASN A 1 335 ? -7.213 21.238 -28.795 1.00 82.44 335 ASN A CA 1
ATOM 2536 C C . ASN A 1 335 ? -8.518 21.532 -29.546 1.00 82.44 335 ASN A C 1
ATOM 2538 O O . ASN A 1 335 ? -9.600 21.532 -28.959 1.00 82.44 335 ASN A O 1
ATOM 2542 N N . GLU A 1 336 ? -8.430 21.755 -30.856 1.00 86.19 336 GLU A N 1
ATOM 2543 C CA . GLU A 1 336 ? -9.605 22.084 -31.665 1.00 86.19 336 GLU A CA 1
ATOM 2544 C C . GLU A 1 336 ? -10.568 20.897 -31.781 1.00 86.19 336 GLU A C 1
ATOM 2546 O O . GLU A 1 336 ? -11.782 21.062 -31.676 1.00 86.19 336 GLU A O 1
ATOM 2551 N N . CYS A 1 337 ? -10.045 19.674 -31.893 1.00 91.75 337 CYS A N 1
ATOM 2552 C CA . CYS A 1 337 ? -10.873 18.469 -31.916 1.00 91.75 337 CYS A CA 1
ATOM 2553 C C . CYS A 1 337 ? -11.517 18.188 -30.556 1.00 91.75 337 CYS A C 1
ATOM 2555 O O . CYS A 1 337 ? -12.686 17.818 -30.507 1.00 91.75 337 CYS A O 1
ATOM 2557 N N . ALA A 1 338 ? -10.799 18.411 -29.454 1.00 88.81 338 ALA A N 1
ATOM 2558 C CA . ALA A 1 338 ? -11.317 18.247 -28.101 1.00 88.81 338 ALA A CA 1
ATOM 2559 C C . ALA A 1 338 ? -12.511 19.178 -27.840 1.00 88.81 338 ALA A C 1
ATOM 2561 O O . ALA A 1 338 ? -13.545 18.721 -27.352 1.00 88.81 338 ALA A O 1
ATOM 2562 N N . LYS A 1 339 ? -12.419 20.453 -28.249 1.00 87.62 339 LYS A N 1
ATOM 2563 C CA . LYS A 1 339 ? -13.539 21.410 -28.177 1.00 87.62 339 LYS A CA 1
ATOM 2564 C C . LYS A 1 339 ? -14.765 20.900 -28.939 1.00 87.62 339 LYS A C 1
ATOM 2566 O O . LYS A 1 339 ? -15.874 20.944 -28.411 1.00 87.62 339 LYS A O 1
ATOM 2571 N N . LEU A 1 340 ? -14.571 20.377 -30.153 1.00 92.81 340 LEU A N 1
ATOM 2572 C CA . LEU A 1 340 ? -15.657 19.822 -30.969 1.00 92.81 340 LEU A CA 1
ATOM 2573 C C . LEU A 1 340 ? -16.276 18.568 -30.341 1.00 92.81 340 LEU A C 1
ATOM 2575 O O . LEU A 1 340 ? -17.499 18.445 -30.308 1.00 92.81 340 LEU A O 1
ATOM 2579 N N . ILE A 1 341 ? -15.452 17.665 -29.805 1.00 93.00 341 ILE A N 1
ATOM 2580 C CA . ILE A 1 341 ? -15.902 16.448 -29.118 1.00 93.00 341 ILE A CA 1
ATOM 2581 C C . ILE A 1 341 ? -16.772 16.817 -27.911 1.00 93.00 341 ILE A C 1
ATOM 2583 O O . ILE A 1 341 ? -17.908 16.347 -27.827 1.00 93.00 341 ILE A O 1
ATOM 2587 N N . ILE A 1 342 ? -16.291 17.711 -27.040 1.00 88.12 342 ILE A N 1
ATOM 2588 C CA . ILE A 1 342 ? -17.034 18.185 -25.862 1.00 88.12 342 ILE A CA 1
ATOM 2589 C C . ILE A 1 342 ? -18.356 18.829 -26.293 1.00 88.12 342 ILE A C 1
ATOM 2591 O O . ILE A 1 342 ? -19.423 18.447 -25.813 1.00 88.12 342 ILE A O 1
ATOM 2595 N N . GLN A 1 343 ? -18.304 19.771 -27.239 1.00 91.62 343 GLN A N 1
ATOM 2596 C CA . GLN A 1 343 ? -19.484 20.522 -27.668 1.00 91.62 343 GLN A CA 1
ATOM 2597 C C . GLN A 1 343 ? -20.524 19.643 -28.375 1.00 91.62 343 GLN A C 1
ATOM 2599 O O . GLN A 1 343 ? -21.723 19.906 -28.286 1.00 91.62 343 GLN A O 1
ATOM 2604 N N . SER A 1 344 ? -20.085 18.577 -29.050 1.00 92.06 344 SER A N 1
ATOM 2605 C CA . SER A 1 344 ? -20.973 17.601 -29.692 1.00 92.06 344 SER A CA 1
ATOM 2606 C C . SER A 1 344 ? -21.694 16.675 -28.700 1.00 92.06 344 SER A C 1
ATOM 2608 O O . SER A 1 344 ? -22.640 15.986 -29.082 1.00 92.06 344 SER A O 1
ATOM 2610 N N . GLY A 1 345 ? -21.288 16.678 -27.425 1.00 89.00 345 GLY A N 1
ATOM 2611 C CA . GLY A 1 345 ? -21.886 15.871 -26.362 1.00 89.00 345 GLY A CA 1
ATOM 2612 C C . GLY A 1 345 ? -21.476 14.397 -26.377 1.00 89.00 345 GLY A C 1
ATOM 2613 O O . GLY A 1 345 ? -22.157 13.575 -25.758 1.00 89.00 345 GLY A O 1
ATOM 2614 N N . ILE A 1 346 ? -20.390 14.050 -27.072 1.00 94.19 346 ILE A N 1
ATOM 2615 C CA . ILE A 1 346 ? -19.771 12.719 -27.004 1.00 94.19 346 ILE A CA 1
ATOM 2616 C C . ILE A 1 346 ? -19.340 12.459 -25.557 1.00 94.19 346 ILE A C 1
ATOM 2618 O O . ILE A 1 346 ? -18.696 13.297 -24.935 1.00 94.19 346 ILE A O 1
ATOM 2622 N N . ALA A 1 347 ? -19.698 11.296 -25.012 1.00 86.62 347 ALA A N 1
ATOM 2623 C CA . ALA A 1 347 ? -19.469 10.986 -23.598 1.00 86.62 347 ALA A CA 1
ATOM 2624 C C . ALA A 1 347 ? -18.140 10.265 -23.340 1.00 86.62 347 ALA A C 1
ATOM 2626 O O . ALA A 1 347 ? -17.642 10.263 -22.211 1.00 86.62 347 ALA A O 1
ATOM 2627 N N . ARG A 1 348 ? -17.583 9.609 -24.367 1.00 88.00 348 ARG A N 1
ATOM 2628 C CA . ARG A 1 348 ? -16.379 8.781 -24.242 1.00 88.00 348 ARG A CA 1
ATOM 2629 C C . ARG A 1 348 ? -15.436 8.959 -25.423 1.00 88.00 348 ARG A C 1
ATOM 2631 O O . ARG A 1 348 ? -15.873 8.926 -26.572 1.00 88.00 348 ARG A O 1
ATOM 2638 N N . VAL A 1 349 ? -14.144 9.079 -25.132 1.00 91.12 349 VAL A N 1
ATOM 2639 C CA . VAL A 1 349 ? -13.069 9.109 -26.134 1.00 91.12 349 VAL A CA 1
ATOM 2640 C C . VAL A 1 349 ? -12.155 7.915 -25.901 1.00 91.12 349 VAL A C 1
ATOM 2642 O O . VAL A 1 349 ? -11.552 7.785 -24.838 1.00 91.12 349 VAL A O 1
ATOM 2645 N N . MET A 1 350 ? -12.055 7.059 -26.911 1.00 86.19 350 MET A N 1
ATOM 2646 C CA . MET A 1 350 ? -11.161 5.909 -26.968 1.00 86.19 350 MET A CA 1
ATOM 2647 C C . MET A 1 350 ? -10.051 6.241 -27.962 1.00 86.19 350 MET A C 1
ATOM 2649 O O . MET A 1 350 ? -10.335 6.426 -29.143 1.00 86.19 350 MET A O 1
ATOM 2653 N N . TYR A 1 351 ? -8.797 6.327 -27.529 1.00 88.12 351 TYR A N 1
ATOM 2654 C CA . TYR A 1 351 ? -7.680 6.645 -28.426 1.00 88.12 351 TYR A CA 1
ATOM 2655 C C . TYR A 1 351 ? -6.598 5.565 -28.405 1.00 88.12 351 TYR A C 1
ATOM 2657 O O . TYR A 1 351 ? -6.430 4.875 -27.403 1.00 88.12 351 TYR A O 1
ATOM 2665 N N . CYS A 1 352 ? -5.863 5.404 -29.509 1.00 78.38 352 CYS A N 1
ATOM 2666 C CA . CYS A 1 352 ? -4.823 4.372 -29.604 1.00 78.38 352 CYS A CA 1
ATOM 2667 C C . CYS A 1 352 ? -3.398 4.878 -29.313 1.00 78.38 352 CYS A C 1
ATOM 2669 O O . CYS A 1 352 ? -2.574 4.120 -28.807 1.00 78.38 352 CYS A O 1
ATOM 2671 N N . SER A 1 353 ? -3.073 6.129 -29.650 1.00 77.38 353 SER A N 1
ATOM 2672 C CA . SER A 1 353 ? -1.718 6.683 -29.515 1.00 77.38 353 SER A CA 1
ATOM 2673 C C . SER A 1 353 ? -1.758 8.129 -29.027 1.00 77.38 353 SER A C 1
ATOM 2675 O O . SER A 1 353 ? -2.575 8.901 -29.514 1.00 77.38 353 SER A O 1
ATOM 2677 N N . ASP A 1 354 ? -0.855 8.514 -28.124 1.00 79.31 354 ASP A N 1
ATOM 2678 C CA . ASP A 1 354 ? -0.599 9.912 -27.730 1.00 79.31 354 ASP A CA 1
ATOM 2679 C C . ASP A 1 354 ? 0.889 10.255 -27.917 1.00 79.31 354 ASP A C 1
ATOM 2681 O O . ASP A 1 354 ? 1.622 10.602 -26.994 1.00 79.31 354 ASP A O 1
ATOM 2685 N N . LYS A 1 355 ? 1.385 10.089 -29.146 1.00 66.06 355 LYS A N 1
ATOM 2686 C CA . LYS A 1 355 ? 2.813 10.278 -29.459 1.00 66.06 355 LYS A CA 1
ATOM 2687 C C . LYS A 1 355 ? 3.315 11.723 -29.327 1.00 66.06 355 LYS A C 1
ATOM 2689 O O . LYS A 1 355 ? 4.518 11.942 -29.384 1.00 66.06 355 LYS A O 1
ATOM 2694 N N . TYR A 1 356 ? 2.418 12.695 -29.161 1.00 66.62 356 TYR A N 1
ATOM 2695 C CA . TYR A 1 356 ? 2.748 14.121 -29.070 1.00 66.62 356 TYR A CA 1
ATOM 2696 C C . TYR A 1 356 ? 2.610 14.683 -27.646 1.00 66.62 356 TYR A C 1
ATOM 2698 O O . TYR A 1 356 ? 2.718 15.893 -27.455 1.00 66.62 356 TYR A O 1
ATOM 2706 N N . HIS A 1 357 ? 2.429 13.816 -26.643 1.00 66.81 357 HIS A N 1
ATOM 2707 C CA . HIS A 1 357 ? 2.231 14.174 -25.234 1.00 66.81 357 HIS A CA 1
ATOM 2708 C C . HIS A 1 357 ? 3.252 15.188 -24.678 1.00 66.81 357 HIS A C 1
ATOM 2710 O O . HIS A 1 357 ? 2.908 16.035 -23.859 1.00 66.81 357 HIS A O 1
ATOM 2716 N N . ASN A 1 358 ? 4.507 15.124 -25.144 1.00 52.12 358 ASN A N 1
ATOM 2717 C CA . ASN A 1 358 ? 5.631 15.902 -24.606 1.00 52.12 358 ASN A CA 1
ATOM 2718 C C . ASN A 1 358 ? 6.029 17.127 -25.452 1.00 52.12 358 ASN A C 1
ATOM 2720 O O . ASN A 1 358 ? 6.959 17.840 -25.076 1.00 52.12 358 ASN A O 1
ATOM 2724 N N . GLU A 1 359 ? 5.390 17.364 -26.602 1.00 55.69 359 GLU A N 1
ATOM 2725 C CA . GLU A 1 359 ? 5.883 18.340 -27.589 1.00 55.69 359 GLU A CA 1
ATOM 2726 C C . GLU A 1 359 ? 5.278 19.750 -27.443 1.00 55.69 359 GLU A C 1
ATOM 2728 O O . GLU A 1 359 ? 5.768 20.685 -28.075 1.00 55.69 359 GLU A O 1
ATOM 2733 N N . SER A 1 360 ? 4.278 19.966 -26.573 1.00 50.28 360 SER A N 1
ATOM 2734 C CA . SER A 1 360 ? 3.757 21.315 -26.293 1.00 50.28 360 SER A CA 1
ATOM 2735 C C . SER A 1 360 ? 3.062 21.453 -24.931 1.00 50.28 360 SER A C 1
ATOM 2737 O O . SER A 1 360 ? 2.399 20.540 -24.442 1.00 50.28 360 SER A O 1
ATOM 2739 N N . GLN A 1 361 ? 3.154 22.651 -24.343 1.00 48.31 361 GLN A N 1
ATOM 2740 C CA . GLN A 1 361 ? 2.408 23.063 -23.145 1.00 48.31 361 GLN A CA 1
ATOM 2741 C C . GLN A 1 361 ? 0.893 23.195 -23.414 1.00 48.31 361 GLN A C 1
ATOM 2743 O O . GLN A 1 361 ? 0.129 23.489 -22.514 1.00 48.31 361 GLN A O 1
ATOM 2748 N N . GLU A 1 362 ? 0.436 22.950 -24.636 1.00 49.72 362 GLU A N 1
ATOM 2749 C CA . GLU A 1 362 ? -0.974 23.006 -25.015 1.00 49.72 362 GLU A CA 1
ATOM 2750 C C . GLU A 1 362 ? -1.669 21.634 -24.896 1.00 49.72 362 GLU A C 1
ATOM 2752 O O . GLU A 1 362 ? -2.890 21.573 -24.793 1.00 49.72 362 GLU A O 1
ATOM 2757 N N . HIS A 1 363 ? -0.916 20.522 -24.869 1.00 52.78 363 HIS A N 1
ATOM 2758 C CA . HIS A 1 363 ? -1.469 19.160 -24.777 1.00 52.78 363 HIS A CA 1
ATOM 2759 C C . HIS A 1 363 ? -1.911 18.759 -23.357 1.00 52.78 363 HIS A C 1
ATOM 2761 O O . HIS A 1 363 ? -2.859 17.988 -23.195 1.00 52.78 363 HIS A O 1
ATOM 2767 N N . TRP A 1 364 ? -1.263 19.285 -22.310 1.00 48.91 364 TRP A N 1
ATOM 2768 C CA . TRP A 1 364 ? -1.641 18.986 -20.920 1.00 48.91 364 TRP A CA 1
ATOM 2769 C C . TRP A 1 364 ? -2.965 19.664 -20.520 1.00 48.91 364 TRP A C 1
ATOM 2771 O O . TRP A 1 364 ? -3.757 19.067 -19.790 1.00 48.91 364 TRP A O 1
ATOM 2781 N N . GLU A 1 365 ? -3.244 20.854 -21.066 1.00 58.03 365 GLU A N 1
ATOM 2782 C CA . GLU A 1 365 ? -4.481 21.616 -20.833 1.00 58.03 365 GLU A CA 1
ATOM 2783 C C . GLU A 1 365 ? -5.713 20.876 -21.385 1.00 58.03 365 GLU A C 1
ATOM 2785 O O . GLU A 1 365 ? -6.789 20.930 -20.792 1.00 58.03 365 GLU A O 1
ATOM 2790 N N . ILE A 1 366 ? -5.547 20.094 -22.462 1.00 62.56 366 ILE A N 1
ATOM 2791 C CA . ILE A 1 366 ? -6.604 19.256 -23.058 1.00 62.56 366 ILE A CA 1
ATOM 2792 C C . ILE A 1 366 ? -7.047 18.150 -22.102 1.00 62.56 366 ILE A C 1
ATOM 2794 O O . ILE A 1 366 ? -8.245 17.916 -21.943 1.00 62.56 366 ILE A O 1
ATOM 2798 N N . ASN A 1 367 ? -6.095 17.460 -21.466 1.00 61.22 367 ASN A N 1
ATOM 2799 C CA . ASN A 1 367 ? -6.405 16.391 -20.518 1.00 61.22 367 ASN A CA 1
ATOM 2800 C C . ASN A 1 367 ? -7.156 16.935 -19.300 1.00 61.22 367 ASN A C 1
ATOM 2802 O O . ASN A 1 367 ? -8.116 16.308 -18.848 1.00 61.22 367 ASN A O 1
ATOM 2806 N N . GLU A 1 368 ? -6.762 18.105 -18.792 1.00 63.25 368 GLU A N 1
ATOM 2807 C CA . GLU A 1 368 ? -7.458 18.768 -17.688 1.00 63.25 368 GLU A CA 1
ATOM 2808 C C . GLU A 1 368 ? -8.861 19.239 -18.108 1.00 63.25 368 GLU A C 1
ATOM 2810 O O . GLU A 1 368 ? -9.837 18.943 -17.415 1.00 63.25 368 GLU A O 1
ATOM 2815 N N . ALA A 1 369 ? -8.991 19.868 -19.281 1.00 62.06 369 ALA A N 1
ATOM 2816 C CA . ALA A 1 369 ? -10.268 20.324 -19.822 1.00 62.06 369 ALA A CA 1
ATOM 2817 C C . ALA A 1 369 ? -11.240 19.159 -20.072 1.00 62.06 369 ALA A C 1
ATOM 2819 O O . ALA A 1 369 ? -12.358 19.182 -19.556 1.00 62.06 369 ALA A O 1
ATOM 2820 N N . LEU A 1 370 ? -10.822 18.105 -20.782 1.00 64.56 370 LEU A N 1
ATOM 2821 C CA . LEU A 1 370 ? -11.662 16.929 -21.030 1.00 64.56 370 LEU A CA 1
ATOM 2822 C C . LEU A 1 370 ? -12.049 16.238 -19.710 1.00 64.56 370 LEU A C 1
ATOM 2824 O O . LEU A 1 370 ? -13.226 15.942 -19.504 1.00 64.56 370 LEU A O 1
ATOM 2828 N N . SER A 1 371 ? -11.111 16.078 -18.770 1.00 61.50 371 SER A N 1
ATOM 2829 C CA . SER A 1 371 ? -11.391 15.465 -17.459 1.00 61.50 371 SER A CA 1
ATOM 2830 C C . SER A 1 371 ? -12.352 16.298 -16.600 1.00 61.50 371 SER A C 1
ATOM 2832 O O . SER A 1 371 ? -13.164 15.737 -15.865 1.00 61.50 371 SER A O 1
ATOM 2834 N N . SER A 1 372 ? -12.302 17.631 -16.700 1.00 66.50 372 SER A N 1
ATOM 2835 C CA . SER A 1 372 ? -13.172 18.540 -15.935 1.00 66.50 372 SER A CA 1
ATOM 2836 C C . SER A 1 372 ? -14.648 18.486 -16.353 1.00 66.50 372 SER A C 1
ATOM 2838 O O . SER A 1 372 ? -15.524 18.844 -15.569 1.00 66.50 372 SER A O 1
ATOM 2840 N N . THR A 1 373 ? -14.938 17.989 -17.562 1.00 65.75 373 THR A N 1
ATOM 2841 C CA . THR A 1 373 ? -16.304 17.883 -18.107 1.00 65.75 373 THR A CA 1
ATOM 2842 C C . THR A 1 373 ? -17.024 16.583 -17.733 1.00 65.75 373 THR A C 1
ATOM 2844 O O . THR A 1 373 ? -18.175 16.387 -18.116 1.00 65.75 373 THR A O 1
ATOM 2847 N N . GLY A 1 374 ? -16.366 15.682 -16.988 1.00 62.34 374 GLY A N 1
ATOM 2848 C CA . GLY A 1 374 ? -16.890 14.342 -16.688 1.00 62.34 374 GLY A CA 1
ATOM 2849 C C . GLY A 1 374 ? -16.806 13.365 -17.869 1.00 62.34 374 GLY A C 1
ATOM 2850 O O . GLY A 1 374 ? -17.364 12.268 -17.803 1.00 62.34 374 GLY A O 1
ATOM 2851 N N . LEU A 1 375 ? -16.112 13.749 -18.944 1.00 68.25 375 LEU A N 1
ATOM 2852 C CA . LEU A 1 375 ? -15.889 12.925 -20.124 1.00 68.25 375 LEU A CA 1
ATOM 2853 C C . LEU A 1 375 ? -14.882 11.814 -19.803 1.00 68.25 375 LEU A C 1
ATOM 2855 O O . LEU A 1 375 ? -13.803 12.062 -19.265 1.00 68.25 375 LEU A O 1
ATOM 2859 N N . CYS A 1 376 ? -15.238 10.570 -20.122 1.00 66.50 376 CYS A N 1
ATOM 2860 C CA . CYS A 1 376 ? -14.379 9.427 -19.829 1.00 66.50 376 CYS A CA 1
ATOM 2861 C C . CYS A 1 376 ? -13.409 9.192 -20.993 1.00 66.50 376 CYS A C 1
ATOM 2863 O O . CYS A 1 376 ? -13.830 8.870 -22.107 1.00 66.50 376 CYS A O 1
ATOM 2865 N N . ILE A 1 377 ? -12.115 9.333 -20.725 1.00 72.00 377 ILE A N 1
ATOM 2866 C CA . ILE A 1 377 ? -11.051 9.196 -21.721 1.00 72.00 377 ILE A CA 1
ATOM 2867 C C . ILE A 1 377 ? -10.269 7.920 -21.428 1.00 72.00 377 ILE A C 1
ATOM 2869 O O . ILE A 1 377 ? -9.796 7.727 -20.308 1.00 72.00 377 ILE A O 1
ATOM 2873 N N . TRP A 1 378 ? -10.098 7.072 -22.437 1.00 63.84 378 TRP A N 1
ATOM 2874 C CA . TRP A 1 378 ? -9.381 5.810 -22.307 1.00 63.84 378 TRP A CA 1
ATOM 2875 C C . TRP A 1 378 ? -8.400 5.632 -23.457 1.00 63.84 378 TRP A C 1
ATOM 2877 O O . TRP A 1 378 ? -8.750 5.808 -24.625 1.00 63.84 378 TRP A O 1
ATOM 2887 N N . ALA A 1 379 ? -7.179 5.230 -23.121 1.00 68.69 379 ALA A N 1
ATOM 2888 C CA . ALA A 1 379 ? -6.285 4.635 -24.098 1.00 68.69 379 ALA A CA 1
ATOM 2889 C C . ALA A 1 379 ? -6.701 3.174 -24.307 1.00 68.69 379 ALA A C 1
ATOM 2891 O O . ALA A 1 379 ? -6.949 2.460 -23.332 1.00 68.69 379 ALA A O 1
ATOM 2892 N N . ILE A 1 380 ? -6.766 2.720 -25.556 1.00 60.38 380 ILE A N 1
ATOM 2893 C CA . ILE A 1 380 ? -7.046 1.323 -25.881 1.00 60.38 380 ILE A CA 1
ATOM 2894 C C . ILE A 1 380 ? -6.082 0.799 -26.935 1.00 60.38 380 ILE A C 1
ATOM 2896 O O . ILE A 1 380 ? -5.807 1.459 -27.934 1.00 60.38 380 ILE A O 1
ATOM 2900 N N . ILE A 1 381 ? -5.586 -0.416 -26.708 1.00 56.47 381 ILE A N 1
ATOM 2901 C CA . ILE A 1 381 ? -4.732 -1.140 -27.648 1.00 56.47 381 ILE A CA 1
ATOM 2902 C C . ILE A 1 381 ? -5.560 -2.302 -28.204 1.00 56.47 381 ILE A C 1
ATOM 2904 O O . ILE A 1 381 ? -5.871 -3.222 -27.444 1.00 56.47 381 ILE A O 1
ATOM 2908 N N . PRO A 1 382 ? -5.935 -2.284 -29.492 1.00 55.69 382 PRO A N 1
ATOM 2909 C CA . PRO A 1 382 ? -6.762 -3.342 -30.052 1.00 55.69 382 PRO A CA 1
ATOM 2910 C C . PRO A 1 382 ? -6.068 -4.718 -30.062 1.00 55.69 382 PRO A C 1
ATOM 2912 O O . PRO A 1 382 ? -4.867 -4.823 -30.303 1.00 55.69 382 PRO A O 1
ATOM 2915 N N . HIS A 1 383 ? -6.831 -5.799 -29.894 1.00 51.94 383 HIS A N 1
ATOM 2916 C CA . HIS A 1 383 ? -6.335 -7.174 -29.788 1.00 51.94 383 HIS A CA 1
ATOM 2917 C C . HIS A 1 383 ? -5.687 -7.709 -31.069 1.00 51.94 383 HIS A C 1
ATOM 2919 O O . HIS A 1 383 ? -4.790 -8.539 -30.996 1.00 51.94 383 HIS A O 1
ATOM 2925 N N . PHE A 1 384 ? -6.081 -7.243 -32.257 1.00 50.53 384 PHE A N 1
ATOM 2926 C CA . PHE A 1 384 ? -5.384 -7.599 -33.507 1.00 50.53 384 PHE A CA 1
ATOM 2927 C C . PHE A 1 384 ? -4.048 -6.858 -33.665 1.00 50.53 384 PHE A C 1
ATOM 2929 O O . PHE A 1 384 ? -3.207 -7.265 -34.464 1.00 50.53 384 PHE A O 1
ATOM 2936 N N . ALA A 1 385 ? -3.840 -5.792 -32.887 1.00 40.62 385 ALA A N 1
ATOM 2937 C CA . ALA A 1 385 ? -2.528 -5.215 -32.641 1.00 40.62 385 ALA A CA 1
ATOM 2938 C C . ALA A 1 385 ? -1.819 -5.920 -31.466 1.00 40.62 385 ALA A C 1
ATOM 2940 O O . ALA A 1 385 ? -0.799 -5.436 -30.999 1.00 40.62 385 ALA A O 1
ATOM 2941 N N . GLN A 1 386 ? -2.311 -7.069 -30.990 1.00 37.91 386 GLN A N 1
ATOM 2942 C CA . GLN A 1 386 ? -1.544 -8.007 -30.171 1.00 37.91 386 GLN A CA 1
ATOM 2943 C C . GLN A 1 386 ? -1.054 -9.148 -31.078 1.00 37.91 386 GLN A C 1
ATOM 2945 O O . GLN A 1 386 ? -1.831 -9.679 -31.877 1.00 37.91 386 GLN A O 1
ATOM 2950 N N . PRO A 1 387 ? 0.225 -9.550 -31.014 1.00 34.09 387 PRO A N 1
ATOM 2951 C CA . PRO A 1 387 ? 0.706 -10.669 -31.814 1.00 34.09 387 PRO A CA 1
ATOM 2952 C C . PRO A 1 387 ? 0.021 -11.976 -31.384 1.00 34.09 387 PRO A C 1
ATOM 2954 O O . PRO A 1 387 ? 0.015 -12.325 -30.204 1.00 34.09 387 PRO A O 1
ATOM 2957 N N . LYS A 1 388 ? -0.528 -12.733 -32.345 1.00 35.34 388 LYS A N 1
ATOM 2958 C CA . LYS A 1 388 ? -1.007 -14.102 -32.098 1.00 35.34 388 LYS A CA 1
ATOM 2959 C C . LYS A 1 388 ? 0.180 -15.009 -31.764 1.00 35.34 388 LYS A C 1
ATOM 2961 O O . LYS A 1 388 ? 1.219 -14.947 -32.423 1.00 35.34 388 LYS A O 1
ATOM 2966 N N . ALA A 1 389 ? 0.016 -15.874 -30.765 1.00 33.53 389 ALA A N 1
ATOM 2967 C CA . ALA A 1 389 ? 1.020 -16.865 -30.392 1.00 33.53 389 ALA A CA 1
ATOM 2968 C C . ALA A 1 389 ? 1.263 -17.842 -31.559 1.00 33.53 389 ALA A C 1
ATOM 2970 O O . ALA A 1 389 ? 0.437 -18.714 -31.820 1.00 33.53 389 ALA A O 1
ATOM 2971 N N . GLY A 1 390 ? 2.378 -17.677 -32.280 1.00 38.38 390 GLY A N 1
ATOM 2972 C CA . GLY A 1 390 ? 2.822 -18.629 -33.305 1.00 38.38 390 GLY A CA 1
ATOM 2973 C C . GLY A 1 390 ? 3.548 -18.040 -34.517 1.00 38.38 390 GLY A C 1
ATOM 2974 O O . GLY A 1 390 ? 4.382 -18.734 -35.092 1.00 38.38 390 GLY A O 1
ATOM 2975 N N . ASP A 1 391 ? 3.320 -16.774 -34.882 1.00 34.00 391 ASP A N 1
ATOM 2976 C CA . ASP A 1 391 ? 3.961 -16.184 -36.069 1.00 34.00 391 ASP A CA 1
ATOM 2977 C C . ASP A 1 391 ? 5.281 -15.486 -35.717 1.00 34.00 391 ASP A C 1
ATOM 2979 O O . ASP A 1 391 ? 5.334 -14.362 -35.217 1.00 34.00 391 ASP A O 1
ATOM 2983 N N . SER A 1 392 ? 6.385 -16.177 -35.992 1.00 34.41 392 SER A N 1
ATOM 2984 C CA . SER A 1 392 ? 7.745 -15.788 -35.610 1.00 34.41 392 SER A CA 1
ATOM 2985 C C . SER A 1 392 ? 8.434 -14.797 -36.560 1.00 34.41 392 SER A C 1
ATOM 2987 O O . SER A 1 392 ? 9.634 -14.574 -36.414 1.00 34.41 392 SER A O 1
ATOM 2989 N N . GLN A 1 393 ? 7.728 -14.173 -37.515 1.00 33.44 393 GLN A N 1
ATOM 2990 C CA . GLN A 1 393 ? 8.384 -13.319 -38.526 1.00 33.44 393 GLN A CA 1
ATOM 2991 C C . GLN A 1 393 ? 7.733 -11.955 -38.832 1.00 33.44 393 GLN A C 1
ATOM 2993 O O . GLN A 1 393 ? 8.212 -11.257 -39.719 1.00 33.44 393 GLN A O 1
ATOM 2998 N N . SER A 1 394 ? 6.730 -11.495 -38.072 1.00 32.72 394 SER A N 1
ATOM 2999 C CA . SER A 1 394 ? 6.147 -10.138 -38.241 1.00 32.72 394 SER A CA 1
ATOM 3000 C C . SER A 1 394 ? 6.104 -9.307 -36.943 1.00 32.72 394 SER A C 1
ATOM 3002 O O . SER A 1 394 ? 5.332 -8.359 -36.812 1.00 32.72 394 SER A O 1
ATOM 3004 N N . THR A 1 395 ? 6.917 -9.660 -35.949 1.00 34.22 395 THR A N 1
ATOM 3005 C CA . THR A 1 395 ? 6.747 -9.257 -34.541 1.00 34.22 395 THR A CA 1
ATOM 3006 C C . THR A 1 395 ? 7.528 -8.020 -34.086 1.00 34.22 395 THR A C 1
ATOM 3008 O O . THR A 1 395 ? 7.481 -7.686 -32.903 1.00 34.22 395 THR A O 1
ATOM 3011 N N . THR A 1 396 ? 8.225 -7.294 -34.961 1.00 36.94 396 THR A N 1
ATOM 3012 C CA . THR A 1 396 ? 9.163 -6.256 -34.490 1.00 36.94 396 THR A CA 1
ATOM 3013 C C . THR A 1 396 ? 8.508 -4.903 -34.185 1.00 36.94 396 THR A C 1
ATOM 3015 O O . THR A 1 396 ? 8.883 -4.273 -33.203 1.00 36.94 396 THR A O 1
ATOM 3018 N N . ALA A 1 397 ? 7.506 -4.463 -34.958 1.00 30.80 397 ALA A N 1
ATOM 3019 C CA . ALA A 1 397 ? 6.910 -3.126 -34.801 1.00 30.80 397 ALA A CA 1
ATOM 3020 C C . ALA A 1 397 ? 5.829 -3.070 -33.706 1.00 30.80 397 ALA A C 1
ATOM 3022 O O . ALA A 1 397 ? 5.826 -2.184 -32.860 1.00 30.80 397 ALA A O 1
ATOM 3023 N N . THR A 1 398 ? 4.947 -4.063 -33.652 1.00 30.72 398 THR A N 1
ATOM 3024 C CA . THR A 1 398 ? 3.830 -4.097 -32.698 1.00 30.72 398 THR A CA 1
ATOM 3025 C C . THR A 1 398 ? 4.284 -4.396 -31.267 1.00 30.72 398 THR A C 1
ATOM 3027 O O . THR A 1 398 ? 3.806 -3.783 -30.318 1.00 30.72 398 THR A O 1
ATOM 3030 N N . ALA A 1 399 ? 5.289 -5.264 -31.099 1.00 33.34 399 ALA A N 1
ATOM 3031 C CA . ALA A 1 399 ? 5.920 -5.481 -29.799 1.00 33.34 399 ALA A CA 1
ATOM 3032 C C . ALA A 1 399 ? 6.807 -4.298 -29.365 1.00 33.34 399 ALA A C 1
ATOM 3034 O O . ALA A 1 399 ? 7.140 -4.215 -28.184 1.00 33.34 399 ALA A O 1
ATOM 3035 N N . ALA A 1 400 ? 7.205 -3.413 -30.289 1.00 33.84 400 ALA A N 1
ATOM 3036 C CA . ALA A 1 400 ? 7.859 -2.145 -29.972 1.00 33.84 400 ALA A CA 1
ATOM 3037 C C . ALA A 1 400 ? 6.830 -1.094 -29.521 1.00 33.84 400 ALA A C 1
ATOM 3039 O O . ALA A 1 400 ? 7.020 -0.510 -28.463 1.00 33.84 400 ALA A O 1
ATOM 3040 N N . ILE A 1 401 ? 5.683 -0.974 -30.202 1.00 33.88 401 ILE A N 1
ATOM 3041 C CA . ILE A 1 401 ? 4.574 -0.075 -29.816 1.00 33.88 401 ILE A CA 1
ATOM 3042 C C . ILE A 1 401 ? 3.950 -0.488 -28.465 1.00 33.88 401 ILE A C 1
ATOM 3044 O O . ILE A 1 401 ? 3.663 0.355 -27.620 1.00 33.88 401 ILE A O 1
ATOM 3048 N N . MET A 1 402 ? 3.832 -1.792 -28.183 1.00 35.59 402 MET A N 1
ATOM 3049 C CA . MET A 1 402 ? 3.443 -2.299 -26.854 1.00 35.59 402 MET A CA 1
ATOM 3050 C C . MET A 1 402 ? 4.493 -2.064 -25.764 1.00 35.59 402 MET A C 1
ATOM 3052 O O . MET A 1 402 ? 4.160 -2.057 -24.581 1.00 35.59 402 MET A O 1
ATOM 3056 N N . ARG A 1 403 ? 5.768 -1.901 -26.132 1.00 41.75 403 ARG A N 1
ATOM 3057 C CA . ARG A 1 403 ? 6.857 -1.590 -25.194 1.00 41.75 403 ARG A CA 1
ATOM 3058 C C . ARG A 1 403 ? 7.071 -0.084 -25.015 1.00 41.75 403 ARG A C 1
ATOM 3060 O O . ARG A 1 403 ? 7.654 0.296 -24.002 1.00 41.75 403 ARG A O 1
ATOM 3067 N N . GLU A 1 404 ? 6.553 0.744 -25.923 1.00 42.09 404 GLU A N 1
ATOM 3068 C CA . GLU A 1 404 ? 6.602 2.214 -25.879 1.00 42.09 404 GLU A CA 1
ATOM 3069 C C . GLU A 1 404 ? 5.656 2.838 -24.842 1.00 42.09 404 GLU A C 1
ATOM 3071 O O . GLU A 1 404 ? 5.917 3.950 -24.395 1.00 42.09 404 GLU A O 1
ATOM 3076 N N . TRP A 1 405 ? 4.609 2.135 -24.388 1.00 48.91 405 TRP A N 1
ATOM 3077 C CA . TRP A 1 405 ? 3.689 2.678 -23.370 1.00 48.91 405 TRP A CA 1
ATOM 3078 C C . TRP A 1 405 ? 4.302 2.754 -21.957 1.00 48.91 405 TRP A C 1
ATOM 3080 O O . TRP A 1 405 ? 3.871 3.558 -21.135 1.00 48.91 405 TRP A O 1
ATOM 3090 N N . MET A 1 406 ? 5.314 1.923 -21.671 1.00 65.06 406 MET A N 1
ATOM 3091 C CA . MET A 1 406 ? 6.046 1.916 -20.398 1.00 65.06 406 MET A CA 1
ATOM 3092 C C . MET A 1 406 ? 7.419 2.543 -20.597 1.00 65.06 406 MET A C 1
ATOM 3094 O O . MET A 1 406 ? 8.404 1.846 -20.863 1.00 65.06 406 MET A O 1
ATOM 3098 N N . THR A 1 407 ? 7.480 3.864 -20.449 1.00 81.44 407 THR A N 1
ATOM 3099 C CA . THR A 1 407 ? 8.746 4.591 -20.333 1.00 81.44 407 THR A CA 1
ATOM 3100 C C . THR A 1 407 ? 9.435 4.220 -19.027 1.00 81.44 407 THR A C 1
ATOM 3102 O O . THR A 1 407 ? 8.782 4.073 -17.995 1.00 81.44 407 THR A O 1
ATOM 3105 N N . THR A 1 408 ? 10.753 4.078 -19.032 1.00 90.44 408 THR A N 1
ATOM 3106 C CA . THR A 1 408 ? 11.514 3.864 -17.799 1.00 90.44 408 THR A CA 1
ATOM 3107 C C . THR A 1 408 ? 11.948 5.196 -17.178 1.00 90.44 408 THR A C 1
ATOM 3109 O O . THR A 1 408 ? 12.147 6.164 -17.914 1.00 90.44 408 THR A O 1
ATOM 3112 N N . PRO A 1 409 ? 12.080 5.268 -15.841 1.00 94.31 409 PRO A N 1
ATOM 3113 C CA . PRO A 1 409 ? 11.730 4.233 -14.867 1.00 94.31 409 PRO A CA 1
ATOM 3114 C C . PRO A 1 409 ? 10.212 4.157 -14.606 1.00 94.31 409 PRO A C 1
ATOM 3116 O O . PRO A 1 409 ? 9.538 5.180 -14.523 1.00 94.31 409 PRO A O 1
ATOM 3119 N N . SER A 1 410 ? 9.670 2.948 -14.433 1.00 92.25 410 SER A N 1
ATOM 3120 C CA . SER A 1 410 ? 8.235 2.731 -14.168 1.00 92.25 410 SER A CA 1
ATOM 3121 C C . SER A 1 410 ? 7.992 1.720 -13.055 1.00 92.25 410 SER A C 1
ATOM 3123 O O . SER A 1 410 ? 8.599 0.651 -13.036 1.00 92.25 410 SER A O 1
ATOM 3125 N N . VAL A 1 411 ? 7.064 2.028 -12.144 1.00 96.56 411 VAL A N 1
ATOM 3126 C CA . VAL A 1 411 ? 6.601 1.085 -11.114 1.00 96.56 411 VAL A CA 1
ATOM 3127 C C . VAL A 1 411 ? 5.501 0.216 -11.710 1.00 96.56 411 VAL A C 1
ATOM 3129 O O . VAL A 1 411 ? 4.422 0.710 -12.040 1.00 96.56 411 VAL A O 1
ATOM 3132 N N . MET A 1 412 ? 5.784 -1.072 -11.853 1.00 94.12 412 MET A N 1
ATOM 3133 C CA . MET A 1 412 ? 4.891 -2.040 -12.473 1.00 94.12 412 MET A CA 1
ATOM 3134 C C . MET A 1 412 ? 4.223 -2.928 -11.433 1.00 94.12 412 MET A C 1
ATOM 3136 O O . MET A 1 412 ? 4.825 -3.277 -10.417 1.00 94.12 412 MET A O 1
ATOM 3140 N N . VAL A 1 413 ? 2.991 -3.330 -11.723 1.00 95.56 413 VAL A N 1
ATOM 3141 C CA . VAL A 1 413 ? 2.190 -4.227 -10.898 1.00 95.56 413 VAL A CA 1
ATOM 3142 C C . VAL A 1 413 ? 1.606 -5.341 -11.758 1.00 95.56 413 VAL A C 1
ATOM 3144 O O . VAL A 1 413 ? 0.919 -5.069 -12.734 1.00 95.56 413 VAL A O 1
ATOM 3147 N N . ASN A 1 414 ? 1.821 -6.597 -11.383 1.00 93.88 414 ASN A N 1
ATOM 3148 C CA . ASN A 1 414 ? 1.159 -7.736 -12.009 1.00 93.88 414 ASN A CA 1
ATOM 3149 C C . ASN A 1 414 ? -0.217 -7.965 -11.361 1.00 93.88 414 ASN A C 1
ATOM 3151 O O . ASN A 1 414 ? -0.313 -8.359 -10.197 1.00 93.88 414 ASN A O 1
ATOM 3155 N N . GLU A 1 415 ? -1.291 -7.731 -12.118 1.00 93.88 415 GLU A N 1
ATOM 3156 C CA . GLU A 1 415 ? -2.671 -7.800 -11.627 1.00 93.88 415 GLU A CA 1
ATOM 3157 C C . GLU A 1 415 ? -3.053 -9.195 -11.128 1.00 93.88 415 GLU A C 1
ATOM 3159 O O . GLU A 1 415 ? -3.735 -9.319 -10.111 1.00 93.88 415 GLU A O 1
ATOM 3164 N N . GLN A 1 416 ? -2.619 -10.249 -11.822 1.00 94.31 416 GLN A N 1
ATOM 3165 C CA . GLN A 1 416 ? -2.937 -11.620 -11.426 1.00 94.31 416 GLN A CA 1
ATOM 3166 C C . GLN A 1 416 ? -2.284 -11.966 -10.087 1.00 94.31 416 GLN A C 1
ATOM 3168 O O . GLN A 1 416 ? -2.944 -12.531 -9.216 1.00 94.31 416 GLN A O 1
ATOM 3173 N N . ARG A 1 417 ? -1.028 -11.550 -9.881 1.00 95.75 417 ARG A N 1
ATOM 3174 C CA . ARG A 1 417 ? -0.329 -11.724 -8.600 1.00 95.75 417 ARG A CA 1
ATOM 3175 C C . ARG A 1 417 ? -0.971 -10.895 -7.485 1.00 95.75 417 ARG A C 1
ATOM 3177 O O . ARG A 1 417 ? -1.145 -11.408 -6.388 1.00 95.75 417 ARG A O 1
ATOM 3184 N N . VAL A 1 418 ? -1.415 -9.660 -7.757 1.00 98.12 418 VAL A N 1
ATOM 3185 C CA . VAL A 1 418 ? -2.196 -8.875 -6.777 1.00 98.12 418 VAL A CA 1
ATOM 3186 C C . VAL A 1 418 ? -3.473 -9.611 -6.378 1.00 98.12 418 VAL A C 1
ATOM 3188 O O . VAL A 1 418 ? -3.731 -9.765 -5.187 1.00 98.12 418 VAL A O 1
ATOM 3191 N N . LYS A 1 419 ? -4.263 -10.086 -7.350 1.00 97.88 419 LYS A N 1
ATOM 3192 C CA . LYS A 1 419 ? -5.508 -10.826 -7.084 1.00 97.88 419 LYS A CA 1
ATOM 3193 C C . LYS A 1 419 ? -5.241 -12.093 -6.275 1.00 97.88 419 LYS A C 1
ATOM 3195 O O . LYS A 1 419 ? -5.941 -12.335 -5.296 1.00 97.88 419 LYS A O 1
ATOM 3200 N N . HIS A 1 420 ? -4.200 -12.844 -6.632 1.00 97.69 420 HIS A N 1
ATOM 3201 C CA . HIS A 1 420 ? -3.765 -14.017 -5.883 1.00 97.69 420 HIS A CA 1
ATOM 3202 C C . HIS A 1 420 ? -3.413 -13.665 -4.432 1.00 97.69 420 HIS A C 1
ATOM 3204 O O . HIS A 1 420 ? -3.942 -14.276 -3.509 1.00 97.69 420 HIS A O 1
ATOM 3210 N N . ASN A 1 421 ? -2.595 -12.634 -4.216 1.00 98.69 421 ASN A N 1
ATOM 3211 C CA . ASN A 1 421 ? -2.180 -12.210 -2.881 1.00 98.69 421 ASN A CA 1
ATOM 3212 C C . ASN A 1 421 ? -3.367 -11.735 -2.026 1.00 98.69 421 ASN A C 1
ATOM 3214 O O . ASN A 1 421 ? -3.451 -12.071 -0.843 1.00 98.69 421 ASN A O 1
ATOM 3218 N N . VAL A 1 422 ? -4.302 -10.985 -2.626 1.00 98.81 422 VAL A N 1
ATOM 3219 C CA . VAL A 1 422 ? -5.574 -10.570 -2.006 1.00 98.81 422 VAL A CA 1
ATOM 3220 C C . VAL A 1 422 ? -6.384 -11.782 -1.557 1.00 98.81 422 VAL A C 1
ATOM 3222 O O . VAL A 1 422 ? -6.757 -11.868 -0.387 1.00 98.81 422 VAL A O 1
ATOM 3225 N N . GLN A 1 423 ? -6.603 -12.741 -2.456 1.00 98.69 423 GLN A N 1
ATOM 3226 C CA . GLN A 1 423 ? -7.353 -13.958 -2.150 1.00 98.69 423 GLN A CA 1
ATOM 3227 C C . GLN A 1 423 ? -6.664 -14.805 -1.081 1.00 98.69 423 GLN A C 1
ATOM 3229 O O . GLN A 1 423 ? -7.325 -15.258 -0.154 1.00 98.69 423 GLN A O 1
ATOM 3234 N N . HIS A 1 424 ? -5.347 -14.981 -1.165 1.00 98.56 424 HIS A N 1
ATOM 3235 C CA . HIS A 1 424 ? -4.588 -15.787 -0.216 1.00 98.56 424 HIS A CA 1
ATOM 3236 C C . HIS A 1 424 ? -4.681 -15.225 1.210 1.00 98.56 424 HIS A C 1
ATOM 3238 O O . HIS A 1 424 ? -5.012 -15.953 2.144 1.00 98.56 424 HIS A O 1
ATOM 3244 N N . MET A 1 425 ? -4.480 -13.917 1.394 1.00 98.75 425 MET A N 1
ATOM 3245 C CA . MET A 1 425 ? -4.591 -13.314 2.726 1.00 98.75 425 MET A CA 1
ATOM 3246 C C . MET A 1 425 ? -6.022 -13.356 3.271 1.00 98.75 425 MET A C 1
ATOM 3248 O O . MET A 1 425 ? -6.236 -13.559 4.466 1.00 98.75 425 MET A O 1
ATOM 3252 N N . GLN A 1 426 ? -7.015 -13.195 2.398 1.00 98.81 426 GLN A N 1
ATOM 3253 C CA . GLN A 1 426 ? -8.412 -13.338 2.786 1.00 98.81 426 GLN A CA 1
ATOM 3254 C C . GLN A 1 426 ? -8.749 -14.780 3.187 1.00 98.81 426 GLN A C 1
ATOM 3256 O O . GLN A 1 426 ? -9.460 -14.984 4.167 1.00 98.81 426 GLN A O 1
ATOM 3261 N N . GLN A 1 427 ? -8.197 -15.781 2.498 1.00 98.62 427 GLN A N 1
ATOM 3262 C CA . GLN A 1 427 ? -8.337 -17.191 2.869 1.00 98.62 427 GLN A CA 1
ATOM 3263 C C . GLN A 1 427 ? -7.701 -17.488 4.230 1.00 98.62 427 GLN A C 1
ATOM 3265 O O . GLN A 1 427 ? -8.306 -18.211 5.022 1.00 98.62 427 GLN A O 1
ATOM 3270 N N . ILE A 1 428 ? -6.538 -16.903 4.547 1.00 98.38 428 ILE A N 1
ATOM 3271 C CA . ILE A 1 428 ? -5.937 -17.000 5.890 1.00 98.38 428 ILE A CA 1
ATOM 3272 C C . ILE A 1 428 ? -6.923 -16.483 6.943 1.00 98.38 428 ILE A C 1
ATOM 3274 O O . ILE A 1 428 ? -7.183 -17.175 7.925 1.00 98.38 428 ILE A O 1
ATOM 3278 N N . ALA A 1 429 ? -7.521 -15.311 6.719 1.00 98.50 429 ALA A N 1
ATOM 3279 C CA . ALA A 1 429 ? -8.477 -14.728 7.655 1.00 98.50 429 ALA A CA 1
ATOM 3280 C C . ALA A 1 429 ? -9.737 -15.600 7.820 1.00 98.50 429 ALA A C 1
ATOM 3282 O O . ALA A 1 429 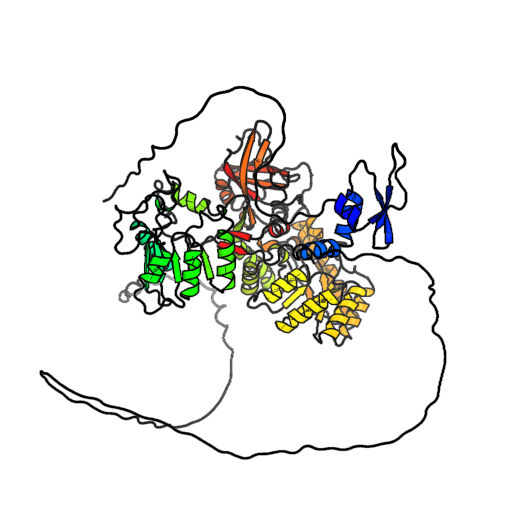? -10.096 -15.984 8.934 1.00 98.50 429 ALA A O 1
ATOM 3283 N N . THR A 1 430 ? -10.366 -15.983 6.706 1.00 98.38 430 THR A N 1
ATOM 3284 C CA . THR A 1 430 ? -11.607 -16.768 6.696 1.00 98.38 430 THR A CA 1
ATOM 3285 C C . THR A 1 430 ? -11.420 -18.164 7.293 1.00 98.38 430 THR A C 1
ATOM 3287 O O . THR A 1 430 ? -12.254 -18.590 8.088 1.00 98.38 430 THR A O 1
ATOM 3290 N N . SER A 1 431 ? -10.327 -18.866 6.970 1.00 98.12 431 SER A N 1
ATOM 3291 C CA . SER A 1 431 ? -10.053 -20.219 7.492 1.00 98.12 431 SER A CA 1
ATOM 3292 C C . SER A 1 431 ? -9.846 -20.261 9.007 1.00 98.12 431 SER A C 1
ATOM 3294 O O . SER A 1 431 ? -10.114 -21.286 9.628 1.00 98.12 431 SER A O 1
ATOM 3296 N N . HIS A 1 432 ? -9.429 -19.145 9.607 1.00 98.31 432 HIS A N 1
ATOM 3297 C CA . HIS A 1 432 ? -9.227 -19.019 11.050 1.00 98.31 432 HIS A CA 1
ATOM 3298 C C . HIS A 1 432 ? -10.352 -18.249 11.756 1.00 98.31 432 HIS A C 1
ATOM 3300 O O . HIS A 1 432 ? -10.245 -17.972 12.948 1.00 98.31 432 HIS A O 1
ATOM 3306 N N . GLY A 1 433 ? -11.426 -17.892 11.041 1.00 98.06 433 GLY A N 1
ATOM 3307 C CA . GLY A 1 433 ? -12.571 -17.185 11.616 1.00 98.06 433 GLY A CA 1
ATOM 3308 C C . GLY A 1 433 ? -12.259 -15.767 12.106 1.00 98.06 433 GLY A C 1
ATOM 3309 O O . GLY A 1 433 ? -12.952 -15.266 12.990 1.00 98.06 433 GLY A O 1
ATOM 3310 N N . VAL A 1 434 ? -11.233 -15.112 11.554 1.00 98.56 434 VAL A N 1
ATOM 3311 C CA . VAL A 1 434 ? -10.868 -13.727 11.890 1.00 98.56 434 VAL A CA 1
ATOM 3312 C C . VAL A 1 434 ? -11.210 -12.776 10.748 1.00 98.56 434 VAL A C 1
ATOM 3314 O O . VAL A 1 434 ? -11.261 -13.154 9.579 1.00 98.56 434 VAL A O 1
ATOM 3317 N N . GLN A 1 435 ? -11.433 -11.505 11.071 1.00 98.62 435 GLN A N 1
ATOM 3318 C CA . GLN A 1 435 ? -11.718 -10.478 10.072 1.00 98.62 435 GLN A CA 1
ATOM 3319 C C . GLN A 1 435 ? -10.425 -9.952 9.437 1.00 98.62 435 GLN A C 1
ATOM 3321 O O . GLN A 1 435 ? -9.427 -9.729 10.124 1.00 98.62 435 GLN A O 1
ATOM 3326 N N . LEU A 1 436 ? -10.449 -9.681 8.129 1.00 98.81 436 LEU A N 1
ATOM 3327 C CA . LEU A 1 436 ? -9.355 -8.998 7.438 1.00 98.81 436 LEU A CA 1
ATOM 3328 C C . LEU A 1 436 ? -9.677 -7.507 7.289 1.00 98.81 436 LEU A C 1
ATOM 3330 O O . LEU A 1 436 ? -10.656 -7.138 6.640 1.00 98.81 436 LEU A O 1
ATOM 3334 N N . ARG A 1 437 ? -8.820 -6.643 7.844 1.00 98.69 437 ARG A N 1
ATOM 3335 C CA . ARG A 1 437 ? -8.878 -5.187 7.645 1.00 98.69 437 ARG A CA 1
ATOM 3336 C C . ARG A 1 437 ? -7.557 -4.677 7.055 1.00 98.69 437 ARG A C 1
ATOM 3338 O O . ARG A 1 437 ? -6.690 -4.185 7.790 1.00 98.69 437 ARG A O 1
ATOM 3345 N N . PRO A 1 438 ? -7.375 -4.783 5.731 1.00 98.62 438 PRO A N 1
ATOM 3346 C CA . PRO A 1 438 ? -6.108 -4.515 5.075 1.00 98.62 438 PRO A CA 1
ATOM 3347 C C . PRO A 1 438 ? -5.633 -3.081 5.281 1.00 98.62 438 PRO A C 1
ATOM 3349 O O . PRO A 1 438 ? -6.416 -2.130 5.345 1.00 98.62 438 PRO A O 1
ATOM 3352 N N . HIS A 1 439 ? -4.318 -2.913 5.344 1.00 98.62 439 HIS A N 1
ATOM 3353 C CA . HIS A 1 439 ? -3.711 -1.602 5.491 1.00 98.62 439 HIS A CA 1
ATOM 3354 C C . HIS A 1 439 ? -3.340 -0.987 4.137 1.00 98.62 439 HIS A C 1
ATOM 3356 O O . HIS A 1 439 ? -2.383 -1.405 3.489 1.00 98.62 439 HIS A O 1
ATOM 3362 N N . VAL A 1 440 ? -4.037 0.088 3.755 1.00 98.25 440 VAL A N 1
ATOM 3363 C CA . VAL A 1 440 ? -3.924 0.688 2.413 1.00 98.25 440 VAL A CA 1
ATOM 3364 C C . VAL A 1 440 ? -2.678 1.545 2.195 1.00 98.25 440 VAL A C 1
ATOM 3366 O O . VAL A 1 440 ? -2.416 1.958 1.069 1.00 98.25 440 VAL A O 1
ATOM 3369 N N . LYS A 1 441 ? -1.861 1.782 3.233 1.00 97.06 441 LYS A N 1
ATOM 3370 C CA . LYS A 1 441 ? -0.642 2.611 3.132 1.00 97.06 441 LYS A CA 1
ATOM 3371 C C . LYS A 1 441 ? 0.362 2.093 2.102 1.00 97.06 441 LYS A C 1
ATOM 3373 O O . LYS A 1 441 ? 1.212 2.857 1.656 1.00 97.06 441 LYS A O 1
ATOM 3378 N N . THR A 1 442 ? 0.301 0.794 1.797 1.00 97.56 442 THR A N 1
ATOM 3379 C CA . THR A 1 442 ? 1.192 0.125 0.848 1.00 97.56 442 THR A CA 1
ATOM 3380 C C . THR A 1 442 ? 0.876 0.540 -0.580 1.00 97.56 442 THR A C 1
ATOM 3382 O O . THR A 1 442 ? 1.793 0.904 -1.302 1.00 97.56 442 THR A O 1
ATOM 3385 N N . HIS A 1 443 ? -0.400 0.500 -0.974 1.00 97.81 443 HIS A N 1
ATOM 3386 C CA . HIS A 1 443 ? -0.814 0.693 -2.366 1.00 97.81 443 HIS A CA 1
ATOM 3387 C C . HIS A 1 443 ? -1.484 2.035 -2.636 1.00 97.81 443 HIS A C 1
ATOM 3389 O O . HIS A 1 443 ? -1.366 2.562 -3.737 1.00 97.81 443 HIS A O 1
ATOM 3395 N N . LYS A 1 444 ? -2.191 2.596 -1.646 1.00 97.62 444 LYS A N 1
ATOM 3396 C CA . LYS A 1 444 ? -2.841 3.910 -1.734 1.00 97.62 444 LYS A CA 1
ATOM 3397 C C . LYS A 1 444 ? -3.759 4.054 -2.959 1.00 97.62 444 LYS A C 1
ATOM 3399 O O . LYS A 1 444 ? -3.942 5.161 -3.442 1.00 97.62 444 LYS A O 1
ATOM 3404 N N . SER A 1 445 ? -4.326 2.952 -3.449 1.00 97.12 445 SER A N 1
ATOM 3405 C CA . SER A 1 445 ? -5.143 2.855 -4.672 1.00 97.12 445 SER A CA 1
ATOM 3406 C C . SER A 1 445 ? -6.554 2.358 -4.343 1.00 97.12 445 SER A C 1
ATOM 3408 O O . SER A 1 445 ? -6.713 1.474 -3.493 1.00 97.12 445 SER A O 1
ATOM 3410 N N . VAL A 1 446 ? -7.554 2.933 -5.021 1.00 96.75 446 VAL A N 1
ATOM 3411 C CA . VAL A 1 446 ? -8.977 2.560 -4.907 1.00 96.75 446 VAL A CA 1
ATOM 3412 C C . VAL A 1 446 ? -9.204 1.182 -5.508 1.00 96.75 446 VAL A C 1
ATOM 3414 O O . VAL A 1 446 ? -9.896 0.369 -4.918 1.00 96.75 446 VAL A O 1
ATOM 3417 N N . GLU A 1 447 ? -8.576 0.904 -6.644 1.00 96.06 447 GLU A N 1
ATOM 3418 C CA . GLU A 1 447 ? -8.707 -0.338 -7.398 1.00 96.06 447 GLU A CA 1
ATOM 3419 C C . GLU A 1 447 ? -8.249 -1.538 -6.564 1.00 96.06 447 GLU A C 1
ATOM 3421 O O . GLU A 1 447 ? -8.956 -2.536 -6.465 1.00 96.06 447 GLU A O 1
ATOM 3426 N N . ILE A 1 448 ? -7.111 -1.421 -5.876 1.00 98.06 448 ILE A N 1
ATOM 3427 C CA . ILE A 1 448 ? -6.621 -2.493 -4.997 1.00 98.06 448 ILE A CA 1
ATOM 3428 C C . ILE A 1 448 ? -7.481 -2.611 -3.730 1.00 98.06 448 ILE A C 1
ATOM 3430 O O . ILE A 1 448 ? -7.761 -3.724 -3.291 1.00 98.06 448 ILE A O 1
ATOM 3434 N N . ALA A 1 449 ? -7.942 -1.492 -3.159 1.00 98.44 449 ALA A N 1
ATOM 3435 C CA . ALA A 1 449 ? -8.862 -1.534 -2.019 1.00 98.44 449 ALA A CA 1
ATOM 3436 C C . ALA A 1 449 ? -10.207 -2.187 -2.392 1.00 98.44 449 ALA A C 1
ATOM 3438 O O . ALA A 1 449 ? -10.769 -2.934 -1.596 1.00 98.44 449 ALA A O 1
ATOM 3439 N N . GLN A 1 450 ? -10.692 -1.957 -3.614 1.00 98.25 450 GLN A N 1
ATOM 3440 C CA . GLN A 1 450 ? -11.902 -2.570 -4.156 1.00 98.25 450 GLN A CA 1
ATOM 3441 C C . GLN A 1 450 ? -11.742 -4.090 -4.259 1.00 98.25 450 GLN A C 1
ATOM 3443 O O . GLN A 1 450 ? -12.592 -4.812 -3.747 1.00 98.25 450 GLN A O 1
ATOM 3448 N N . LEU A 1 451 ? -10.614 -4.574 -4.798 1.00 98.25 451 LEU A N 1
ATOM 3449 C CA . LEU A 1 451 ? -10.306 -6.011 -4.836 1.00 98.25 451 LEU A CA 1
ATOM 3450 C C . LEU A 1 451 ? -10.304 -6.640 -3.434 1.00 98.25 451 LEU A C 1
ATOM 3452 O O . LEU A 1 451 ? -10.771 -7.762 -3.255 1.00 98.25 451 LEU A O 1
ATOM 3456 N N . GLN A 1 452 ? -9.788 -5.929 -2.429 1.00 98.75 452 GLN A N 1
ATOM 3457 C CA . GLN A 1 452 ? -9.768 -6.419 -1.050 1.00 98.75 452 GLN A CA 1
ATOM 3458 C C . GLN A 1 452 ? -11.169 -6.509 -0.436 1.00 98.75 452 GLN A C 1
ATOM 3460 O O . GLN A 1 452 ? -11.482 -7.495 0.230 1.00 98.75 452 GLN A O 1
ATOM 3465 N N . LEU A 1 453 ? -12.014 -5.499 -0.655 1.00 98.62 453 LEU A N 1
ATOM 3466 C CA . LEU A 1 453 ? -13.399 -5.506 -0.176 1.00 98.62 453 LEU A CA 1
ATOM 3467 C C . LEU A 1 453 ? -14.226 -6.594 -0.872 1.00 98.62 453 LEU A C 1
ATOM 3469 O O . LEU A 1 453 ? -14.964 -7.310 -0.204 1.00 98.62 453 LEU A O 1
ATOM 3473 N N . GLU A 1 454 ? -14.055 -6.769 -2.184 1.00 98.38 454 GLU A N 1
ATOM 3474 C CA . GLU A 1 454 ? -14.712 -7.829 -2.963 1.00 98.38 454 GLU A CA 1
ATOM 3475 C C . GLU A 1 454 ? -14.304 -9.234 -2.516 1.00 98.38 454 GLU A C 1
ATOM 3477 O O . GLU A 1 454 ? -15.121 -10.150 -2.563 1.00 98.38 454 GLU A O 1
ATOM 3482 N N . ALA A 1 455 ? -13.067 -9.407 -2.044 1.00 98.44 455 ALA A N 1
ATOM 3483 C CA . ALA A 1 455 ? -12.618 -10.677 -1.488 1.00 98.44 455 ALA A CA 1
ATOM 3484 C C . ALA A 1 455 ? -13.266 -10.993 -0.125 1.00 98.44 455 ALA A C 1
ATOM 3486 O O . ALA A 1 455 ? -13.400 -12.166 0.217 1.00 98.44 455 ALA A O 1
ATOM 3487 N N . GLY A 1 456 ? -13.685 -9.977 0.639 1.00 98.31 456 GLY A N 1
ATOM 3488 C CA . GLY A 1 456 ? -14.332 -10.152 1.945 1.00 98.31 456 GLY A CA 1
ATOM 3489 C C . GLY A 1 456 ? -13.762 -9.300 3.081 1.00 98.31 456 GLY A C 1
ATOM 3490 O O . GLY A 1 456 ? -14.118 -9.528 4.240 1.00 98.31 456 GLY A O 1
ATOM 3491 N N . ALA A 1 457 ? -12.890 -8.328 2.796 1.00 98.50 457 ALA A N 1
ATOM 3492 C CA . ALA A 1 457 ? -12.381 -7.433 3.829 1.00 98.50 457 ALA A CA 1
ATOM 3493 C C . ALA A 1 457 ? -13.510 -6.600 4.467 1.00 98.50 457 ALA A C 1
ATOM 3495 O O . ALA A 1 457 ? -14.400 -6.092 3.788 1.00 98.50 457 ALA A O 1
ATOM 3496 N N . VAL A 1 458 ? -13.439 -6.389 5.784 1.00 97.94 458 VAL A N 1
ATOM 3497 C CA . VAL A 1 458 ? -14.507 -5.731 6.575 1.00 97.94 458 VAL A CA 1
ATOM 3498 C C . VAL A 1 458 ? -14.382 -4.201 6.644 1.00 97.94 458 VAL A C 1
ATOM 3500 O O . VAL A 1 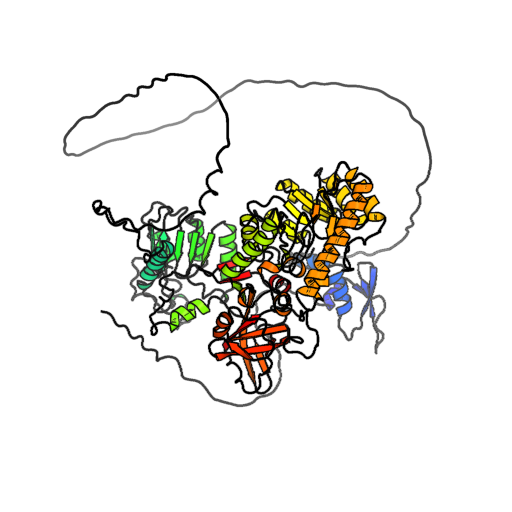458 ? -15.074 -3.524 7.405 1.00 97.94 458 VAL A O 1
ATOM 3503 N N . GLY A 1 459 ? -13.452 -3.638 5.881 1.00 98.12 459 GLY A N 1
ATOM 3504 C CA . GLY A 1 459 ? -13.080 -2.229 5.910 1.00 98.12 459 GLY A CA 1
ATOM 3505 C C . GLY A 1 459 ? -11.607 -2.055 5.576 1.00 98.12 459 GLY A C 1
ATOM 3506 O O . GLY A 1 459 ? -10.957 -2.990 5.121 1.00 98.12 459 GLY A O 1
ATOM 3507 N N . ILE A 1 460 ? -11.055 -0.871 5.828 1.00 98.62 460 ILE A N 1
ATOM 3508 C CA . ILE A 1 460 ? -9.635 -0.583 5.566 1.00 98.62 460 ILE A CA 1
ATOM 3509 C C . ILE A 1 460 ? -8.944 0.046 6.774 1.00 98.62 460 ILE A C 1
ATOM 3511 O O . ILE A 1 460 ? -9.584 0.672 7.620 1.00 98.62 460 ILE A O 1
ATOM 3515 N N . THR A 1 461 ? -7.621 -0.093 6.832 1.00 98.81 461 THR A N 1
ATOM 3516 C CA . THR A 1 461 ? -6.746 0.580 7.796 1.00 98.81 461 THR A CA 1
ATOM 3517 C C . THR A 1 461 ? -5.895 1.635 7.096 1.00 98.81 461 THR A C 1
ATOM 3519 O O . THR A 1 461 ? -5.202 1.351 6.117 1.00 98.81 461 THR A O 1
ATOM 3522 N N . THR A 1 462 ? -5.886 2.850 7.631 1.00 98.38 462 THR A N 1
ATOM 3523 C CA . THR A 1 462 ? -5.157 4.012 7.111 1.00 98.38 462 THR A CA 1
ATOM 3524 C C . THR A 1 462 ? -4.112 4.493 8.114 1.00 98.38 462 THR A C 1
ATOM 3526 O O . THR A 1 462 ? -4.223 4.281 9.321 1.00 98.38 462 THR A O 1
ATOM 3529 N N . SER A 1 463 ? -3.046 5.098 7.598 1.00 96.38 463 SER A N 1
ATOM 3530 C CA . SER A 1 463 ? -1.856 5.482 8.366 1.00 96.38 463 SER A CA 1
ATOM 3531 C C . SER A 1 463 ? -1.876 6.931 8.835 1.00 96.38 463 SER A C 1
ATOM 3533 O O . SER A 1 463 ? -1.121 7.290 9.739 1.00 96.38 463 SER A O 1
ATOM 3535 N N . LYS A 1 464 ? -2.694 7.777 8.200 1.00 96.88 464 LYS A N 1
ATOM 3536 C CA . LYS A 1 464 ? -2.757 9.219 8.445 1.00 96.88 464 LYS A CA 1
ATOM 3537 C C . LYS A 1 464 ? -4.156 9.778 8.184 1.00 96.88 464 LYS A C 1
ATOM 3539 O O . LYS A 1 464 ? -4.838 9.277 7.288 1.00 96.88 464 LYS A O 1
ATOM 3544 N N . PRO A 1 465 ? -4.555 10.856 8.887 1.00 96.69 465 PRO A N 1
ATOM 3545 C CA . PRO A 1 465 ? -5.815 11.550 8.631 1.00 96.69 465 PRO A CA 1
ATOM 3546 C C . PRO A 1 465 ? -6.030 11.923 7.163 1.00 96.69 465 PRO A C 1
ATOM 3548 O O . PRO A 1 465 ? -7.089 11.668 6.601 1.00 96.69 465 PRO A O 1
ATOM 3551 N N . THR A 1 466 ? -5.020 12.487 6.502 1.00 96.31 466 THR A N 1
ATOM 3552 C CA . THR A 1 466 ? -5.152 12.866 5.086 1.00 96.31 466 THR A CA 1
ATOM 3553 C C . THR A 1 466 ? -5.348 11.677 4.146 1.00 96.31 466 THR A C 1
ATOM 3555 O O . THR A 1 466 ? -6.058 11.806 3.153 1.00 96.31 466 THR A O 1
ATOM 3558 N N . GLU A 1 467 ? -4.784 10.509 4.465 1.00 97.81 467 GLU A N 1
ATOM 3559 C CA . GLU A 1 467 ? -5.032 9.270 3.720 1.00 97.81 467 GLU A CA 1
ATOM 3560 C C . GLU A 1 467 ? -6.465 8.769 3.940 1.00 97.81 467 GLU A C 1
ATOM 3562 O O . GLU A 1 467 ? -7.150 8.459 2.968 1.00 97.81 467 GLU A O 1
ATOM 3567 N N . ALA A 1 468 ? -6.949 8.771 5.185 1.00 97.38 468 ALA A N 1
ATOM 3568 C CA . ALA A 1 468 ? -8.333 8.421 5.500 1.00 97.38 468 ALA A CA 1
ATOM 3569 C C . ALA A 1 468 ? -9.338 9.317 4.767 1.00 97.38 468 ALA A C 1
ATOM 3571 O O . ALA A 1 468 ? -10.249 8.808 4.119 1.00 97.38 468 ALA A O 1
ATOM 3572 N N . LEU A 1 469 ? -9.125 10.637 4.773 1.00 96.12 469 LEU A N 1
ATOM 3573 C CA . LEU A 1 469 ? -9.973 11.582 4.040 1.00 96.12 469 LEU A CA 1
ATOM 3574 C C . LEU A 1 469 ? -10.026 11.276 2.541 1.00 96.12 469 LEU A C 1
ATOM 3576 O O . LEU A 1 469 ? -11.086 11.406 1.937 1.00 96.12 469 LEU A O 1
ATOM 3580 N N . LYS A 1 470 ? -8.909 10.880 1.921 1.00 96.38 470 LYS A N 1
ATOM 3581 C CA . LYS A 1 470 ? -8.894 10.532 0.494 1.00 96.38 470 LYS A CA 1
ATOM 3582 C C . LYS A 1 470 ? -9.767 9.315 0.202 1.00 96.38 470 LYS A C 1
ATOM 3584 O O . LYS A 1 470 ? -10.537 9.359 -0.750 1.00 96.38 470 LYS A O 1
ATOM 3589 N N . PHE A 1 471 ? -9.682 8.269 1.022 1.00 96.94 471 PHE A N 1
ATOM 3590 C CA . PHE A 1 471 ? -10.510 7.075 0.838 1.00 96.94 471 PHE A CA 1
ATOM 3591 C C . PHE A 1 471 ? -11.990 7.332 1.141 1.00 96.94 471 PHE A C 1
ATOM 3593 O O . PHE A 1 471 ? -12.831 6.871 0.375 1.00 96.94 471 PHE A O 1
ATOM 3600 N N . LEU A 1 472 ? -12.317 8.131 2.162 1.00 94.50 472 LEU A N 1
ATOM 3601 C CA . LEU A 1 472 ? -13.704 8.531 2.442 1.00 94.50 472 LEU A CA 1
ATOM 3602 C C . LEU A 1 472 ? -14.343 9.260 1.246 1.00 94.50 472 LEU A C 1
ATOM 3604 O O . LEU A 1 472 ? -15.465 8.948 0.867 1.00 94.50 472 LEU A O 1
ATOM 3608 N N . HIS A 1 473 ? -13.605 10.161 0.588 1.00 92.81 473 HIS A N 1
ATOM 3609 C CA . HIS A 1 473 ? -14.088 10.894 -0.591 1.00 92.81 473 HIS A CA 1
ATOM 3610 C C . HIS A 1 473 ? -13.978 10.121 -1.916 1.00 92.81 473 HIS A C 1
ATOM 3612 O O . HIS A 1 473 ? -14.364 10.646 -2.957 1.00 92.81 473 HIS A O 1
ATOM 3618 N N . SER A 1 474 ? -13.417 8.909 -1.920 1.00 90.81 474 SER A N 1
ATOM 3619 C CA . SER A 1 474 ? -13.120 8.188 -3.167 1.00 90.81 474 SER A CA 1
ATOM 3620 C C . SER A 1 474 ? -14.341 7.549 -3.832 1.00 90.81 474 SER A C 1
ATOM 3622 O O . SER A 1 474 ? -14.261 7.162 -4.993 1.00 90.81 474 SER A O 1
ATOM 3624 N N . GLY A 1 475 ? -15.453 7.404 -3.103 1.00 86.31 475 GLY A N 1
ATOM 3625 C CA . GLY A 1 475 ? -16.613 6.644 -3.573 1.00 86.31 475 GLY A CA 1
ATOM 3626 C C . GLY A 1 475 ? -16.370 5.131 -3.651 1.00 86.31 475 GLY A C 1
ATOM 3627 O O . GLY A 1 475 ? -17.086 4.444 -4.380 1.00 86.31 475 GLY A O 1
ATOM 3628 N N . LEU A 1 476 ? -15.366 4.609 -2.928 1.00 93.31 476 LEU A N 1
ATOM 3629 C CA . LEU A 1 476 ? -15.050 3.179 -2.871 1.00 93.31 476 LEU A CA 1
ATOM 3630 C C . LEU A 1 476 ? -16.291 2.363 -2.472 1.00 93.31 476 LEU A C 1
ATOM 3632 O O . LEU A 1 476 ? -16.851 2.544 -1.387 1.00 93.31 476 LEU A O 1
ATOM 3636 N N . LYS A 1 477 ? -16.727 1.462 -3.357 1.00 93.19 477 LYS A N 1
ATOM 3637 C CA . LYS A 1 477 ? -17.981 0.722 -3.189 1.00 93.19 477 LYS A CA 1
ATOM 3638 C C . LYS A 1 477 ? -17.826 -0.344 -2.111 1.00 93.19 477 LYS A C 1
ATOM 3640 O O . LYS A 1 477 ? -16.841 -1.071 -2.071 1.00 93.19 477 LYS A O 1
ATOM 3645 N N . GLY A 1 478 ? -18.832 -0.459 -1.246 1.00 92.12 478 GLY A N 1
ATOM 3646 C CA . GLY A 1 478 ? -18.847 -1.460 -0.176 1.00 92.12 478 GLY A CA 1
ATOM 3647 C C . GLY A 1 478 ? -17.953 -1.129 1.023 1.00 92.12 478 GLY A C 1
ATOM 3648 O O . GLY A 1 478 ? -17.955 -1.886 1.992 1.00 92.12 478 GLY A O 1
ATOM 3649 N N . LEU A 1 479 ? -17.238 0.002 1.013 1.00 96.19 479 LEU A N 1
ATOM 3650 C CA . LEU A 1 479 ? -16.530 0.474 2.196 1.00 96.19 479 LEU A CA 1
ATOM 3651 C C . LEU A 1 479 ? -17.555 0.859 3.270 1.00 96.19 479 LEU A C 1
ATOM 3653 O O . LEU A 1 479 ? -18.431 1.676 3.009 1.00 96.19 479 LEU A O 1
ATOM 3657 N N . LYS A 1 480 ? -17.449 0.251 4.457 1.00 94.25 480 LYS A N 1
ATOM 3658 C CA . LYS A 1 480 ? -18.335 0.517 5.610 1.00 94.25 480 LYS A CA 1
ATOM 3659 C C . LYS A 1 480 ? -17.605 1.070 6.833 1.00 94.25 480 LYS A C 1
ATOM 3661 O O . LYS A 1 480 ? -18.216 1.715 7.680 1.00 94.25 480 LYS A O 1
ATOM 3666 N N . SER A 1 481 ? -16.305 0.796 6.933 1.00 97.00 481 SER A N 1
ATOM 3667 C CA . SER A 1 481 ? -15.513 1.100 8.119 1.00 97.00 481 SER A CA 1
ATOM 3668 C C . SER A 1 481 ? -14.076 1.463 7.750 1.00 97.00 481 SER A C 1
ATOM 3670 O O . SER A 1 481 ? -13.406 0.749 6.995 1.00 97.00 481 SER A O 1
ATOM 3672 N N . VAL A 1 482 ? -13.584 2.564 8.318 1.00 98.19 482 VAL A N 1
ATOM 3673 C CA . VAL A 1 482 ? -12.200 3.030 8.185 1.00 98.19 482 VAL A CA 1
ATOM 3674 C C . VAL A 1 482 ? -11.564 3.088 9.567 1.00 98.19 482 VAL A C 1
ATOM 3676 O O . VAL A 1 482 ? -12.031 3.798 10.452 1.00 98.19 482 VAL A O 1
ATOM 3679 N N . LEU A 1 483 ? -10.456 2.374 9.741 1.00 98.62 483 LEU A N 1
ATOM 3680 C CA . LEU A 1 483 ? -9.608 2.474 10.923 1.00 98.62 483 LEU A CA 1
ATOM 3681 C C . LEU A 1 483 ? -8.444 3.426 10.649 1.00 98.62 483 LEU A C 1
ATOM 3683 O O . LEU A 1 483 ? -7.681 3.225 9.704 1.00 98.62 483 LEU A O 1
ATOM 3687 N N . LEU A 1 484 ? -8.256 4.428 11.500 1.00 98.25 484 LEU A N 1
ATOM 3688 C CA . LEU A 1 484 ? -7.045 5.237 11.543 1.00 98.25 484 LEU A CA 1
ATOM 3689 C C . LEU A 1 484 ? -6.080 4.665 12.589 1.00 98.25 484 LEU A C 1
ATOM 3691 O O . LEU A 1 484 ? -6.210 4.929 13.784 1.00 98.25 484 LEU A O 1
ATOM 3695 N N . ALA A 1 485 ? -5.084 3.906 12.130 1.00 96.75 485 ALA A N 1
ATOM 3696 C CA . ALA A 1 485 ? -4.062 3.290 12.980 1.00 96.75 485 ALA A CA 1
ATOM 3697 C C . ALA A 1 485 ? -2.905 4.265 13.277 1.00 96.75 485 ALA A C 1
ATOM 3699 O O . ALA A 1 485 ? -1.735 3.981 13.006 1.00 96.75 485 ALA A O 1
ATOM 3700 N N . TYR A 1 486 ? -3.249 5.447 13.790 1.00 96.19 486 TYR A N 1
ATOM 3701 C CA . TYR A 1 486 ? -2.314 6.512 14.145 1.00 96.19 486 TYR A CA 1
ATOM 3702 C C . TYR A 1 486 ? -2.894 7.384 15.272 1.00 96.19 486 TYR A C 1
ATOM 3704 O O . TYR A 1 486 ? -3.991 7.919 15.092 1.00 96.19 486 TYR A O 1
ATOM 3712 N N . PRO A 1 487 ? -2.182 7.593 16.398 1.00 94.31 487 PRO A N 1
ATOM 3713 C CA . PRO A 1 487 ? -2.664 8.459 17.473 1.00 94.31 487 PRO A CA 1
ATOM 3714 C C . PRO A 1 487 ? -2.795 9.919 17.022 1.00 94.31 487 PRO A C 1
ATOM 3716 O O . PRO A 1 487 ? -1.817 10.575 16.652 1.00 94.31 487 PRO A O 1
ATOM 3719 N N . VAL A 1 488 ? -4.016 10.454 17.058 1.00 94.62 488 VAL A N 1
ATOM 3720 C CA . VAL A 1 488 ? -4.294 11.857 16.722 1.00 94.62 488 VAL A CA 1
ATOM 3721 C C . VAL A 1 488 ? -4.431 12.669 18.001 1.00 94.62 488 VAL A C 1
ATOM 3723 O O . VAL A 1 488 ? -5.361 12.473 18.769 1.00 94.62 488 VAL A O 1
ATOM 3726 N N . VAL A 1 489 ? -3.529 13.630 18.194 1.00 96.12 489 VAL A N 1
ATOM 3727 C CA . VAL A 1 489 ? -3.482 14.490 19.396 1.00 96.12 489 VAL A CA 1
ATOM 3728 C C . VAL A 1 489 ? -4.056 15.893 19.174 1.00 96.12 489 VAL A C 1
ATOM 3730 O O . VAL A 1 489 ? -3.957 16.758 20.040 1.00 96.12 489 VAL A O 1
ATOM 3733 N N . HIS A 1 490 ? -4.634 16.150 17.998 1.00 94.50 490 HIS A N 1
ATOM 3734 C CA . HIS A 1 490 ? -5.203 17.450 17.647 1.00 94.50 490 HIS A CA 1
ATOM 3735 C C . HIS A 1 490 ? -6.671 17.318 17.248 1.00 94.50 490 HIS A C 1
ATOM 3737 O O . HIS A 1 490 ? -6.989 16.685 16.239 1.00 94.50 490 HIS A O 1
ATOM 3743 N N . THR A 1 491 ? -7.547 17.987 18.001 1.00 95.44 491 THR A N 1
ATOM 3744 C CA . THR A 1 491 ? -9.001 17.979 17.788 1.00 95.44 491 THR A CA 1
ATOM 3745 C C . THR A 1 491 ? -9.373 18.385 16.365 1.00 95.44 491 THR A C 1
ATOM 3747 O O . THR A 1 491 ? -10.147 17.692 15.727 1.00 95.44 491 THR A O 1
ATOM 3750 N N . ASN A 1 492 ? -8.756 19.430 15.803 1.00 92.94 492 ASN A N 1
ATOM 3751 C CA . ASN A 1 492 ? -9.084 19.912 14.455 1.00 92.94 492 ASN A CA 1
ATOM 3752 C C . ASN A 1 492 ? -8.862 18.869 13.341 1.00 92.94 492 ASN A C 1
ATOM 3754 O O . ASN A 1 492 ? -9.617 18.840 12.371 1.00 92.94 492 ASN A O 1
ATOM 3758 N N . LYS A 1 493 ? -7.837 18.013 13.456 1.00 93.38 493 LYS A N 1
ATOM 3759 C CA . LYS A 1 493 ? -7.593 16.922 12.502 1.00 93.38 493 LYS A CA 1
ATOM 3760 C C . LYS A 1 493 ? -8.663 15.844 12.631 1.00 93.38 493 LYS A C 1
ATOM 3762 O O . LYS A 1 493 ? -9.119 15.331 11.615 1.00 93.38 493 LYS A O 1
ATOM 3767 N N . MET A 1 494 ? -9.068 15.541 13.863 1.00 95.38 494 MET A N 1
ATOM 3768 C CA . MET A 1 494 ? -10.125 14.573 14.135 1.00 95.38 494 MET A CA 1
ATOM 3769 C C . MET A 1 494 ? -11.497 15.087 13.682 1.00 95.38 494 MET A C 1
ATOM 3771 O O . MET A 1 494 ? -12.189 14.381 12.965 1.00 95.38 494 MET A O 1
ATOM 3775 N N . THR A 1 495 ? -11.849 16.341 13.974 1.00 95.25 495 THR A N 1
ATOM 3776 C CA . THR A 1 495 ? -13.096 16.978 13.515 1.00 95.25 495 THR A CA 1
ATOM 3777 C C . THR A 1 495 ? -13.250 16.884 11.997 1.00 95.25 495 THR A C 1
ATOM 3779 O O . THR A 1 495 ? -14.305 16.497 11.515 1.00 95.25 495 THR A O 1
ATOM 3782 N N . LYS A 1 496 ? -12.188 17.152 11.220 1.00 94.44 496 LYS A N 1
ATOM 3783 C CA . LYS A 1 496 ? -12.235 17.012 9.752 1.00 94.44 496 LYS A CA 1
ATOM 3784 C C . LYS A 1 496 ? -12.560 15.587 9.300 1.00 94.44 496 LYS A C 1
ATOM 3786 O O . LYS A 1 496 ? -13.293 15.414 8.332 1.00 94.44 496 LYS A O 1
ATOM 3791 N N . LEU A 1 497 ? -12.003 14.583 9.977 1.00 95.25 497 LEU A N 1
ATOM 3792 C CA . LEU A 1 497 ? -12.294 13.179 9.690 1.00 95.25 497 LEU A CA 1
ATOM 3793 C C . LEU A 1 497 ? -13.725 12.808 10.054 1.00 95.25 497 LEU A C 1
ATOM 3795 O O . LEU A 1 497 ? -14.379 12.144 9.262 1.00 95.25 497 LEU A O 1
ATOM 3799 N N . LEU A 1 498 ? -14.202 13.246 11.219 1.00 95.88 498 LEU A N 1
ATOM 3800 C CA . LEU A 1 498 ? -15.549 12.945 11.694 1.00 95.88 498 LEU A CA 1
ATOM 3801 C C . LEU A 1 498 ? -16.620 13.578 10.815 1.00 95.88 498 LEU A C 1
ATOM 3803 O O . LEU A 1 498 ? -17.561 12.889 10.450 1.00 95.88 498 LEU A O 1
ATOM 3807 N N . VAL A 1 499 ? -16.437 14.830 10.387 1.00 95.25 499 VAL A N 1
ATOM 3808 C CA . VAL A 1 499 ? -17.346 15.482 9.431 1.00 95.25 499 VAL A CA 1
ATOM 3809 C C . VAL A 1 499 ? -17.436 14.681 8.128 1.00 95.25 499 VAL A C 1
ATOM 3811 O O . VAL A 1 499 ? -18.533 14.419 7.642 1.00 95.25 499 VAL A O 1
ATOM 3814 N N . ALA A 1 500 ? -16.298 14.237 7.582 1.00 94.31 500 ALA A N 1
ATOM 3815 C CA . ALA A 1 500 ? -16.295 13.406 6.379 1.00 94.31 500 ALA A CA 1
ATOM 3816 C C . ALA A 1 500 ? -16.949 12.035 6.633 1.00 94.31 500 ALA A C 1
ATOM 3818 O O . ALA A 1 500 ? -17.776 11.587 5.844 1.00 94.31 500 ALA A O 1
ATOM 3819 N N . ALA A 1 501 ? -16.623 11.373 7.744 1.00 95.12 501 ALA A N 1
ATOM 3820 C CA . ALA A 1 501 ? -17.209 10.085 8.101 1.00 95.12 501 ALA A CA 1
ATOM 3821 C C . ALA A 1 501 ? -18.736 10.181 8.258 1.00 95.12 501 ALA A C 1
ATOM 3823 O O . ALA A 1 501 ? -19.454 9.364 7.691 1.00 95.12 501 ALA A O 1
ATOM 3824 N N . GLN A 1 502 ? -19.232 11.220 8.931 1.00 93.94 502 GLN A N 1
ATOM 3825 C CA . GLN A 1 502 ? -20.657 11.504 9.092 1.00 93.94 502 GLN A CA 1
ATOM 3826 C C . GLN A 1 502 ? -21.341 11.757 7.743 1.00 93.94 502 GLN A C 1
ATOM 3828 O O . GLN A 1 502 ? -22.387 11.168 7.470 1.00 93.94 502 GLN A O 1
ATOM 3833 N N . GLN A 1 503 ? -20.732 12.568 6.867 1.00 93.31 503 GLN A N 1
ATOM 3834 C CA . GLN A 1 503 ? -21.256 12.855 5.527 1.00 93.31 503 GLN A CA 1
ATOM 3835 C C . GLN A 1 503 ? -21.462 11.578 4.697 1.00 93.31 503 GLN A C 1
ATOM 3837 O O . GLN A 1 503 ? -22.479 11.443 4.017 1.00 93.31 503 GLN A O 1
ATOM 3842 N N . PHE A 1 504 ? -20.519 10.635 4.766 1.00 92.50 504 PHE A N 1
ATOM 3843 C CA . PHE A 1 504 ? -20.580 9.374 4.018 1.00 92.50 504 PHE A CA 1
ATOM 3844 C C . PHE A 1 504 ? -21.163 8.204 4.821 1.00 92.50 504 PHE A C 1
ATOM 3846 O O . PHE A 1 504 ? -21.154 7.079 4.329 1.00 92.50 504 PHE A O 1
ATOM 3853 N N . LYS A 1 505 ? -21.686 8.454 6.032 1.00 92.81 505 LYS A N 1
ATOM 3854 C CA . LYS A 1 505 ? -22.223 7.433 6.952 1.00 92.81 505 LYS A CA 1
ATOM 3855 C C . LYS A 1 505 ? -21.244 6.272 7.189 1.00 92.81 505 LYS A C 1
ATOM 3857 O O . LYS A 1 505 ? -21.629 5.106 7.149 1.00 92.81 505 LYS A O 1
ATOM 3862 N N . MET A 1 506 ? -19.970 6.601 7.391 1.00 94.94 506 MET A N 1
ATOM 3863 C CA . MET A 1 506 ? -18.895 5.641 7.632 1.00 94.94 506 MET A CA 1
ATOM 3864 C C . MET A 1 506 ? -18.595 5.453 9.107 1.00 94.94 506 MET A C 1
ATOM 3866 O O . MET A 1 506 ? -18.418 6.416 9.854 1.00 94.94 506 MET A O 1
ATOM 3870 N N . GLU A 1 507 ? -18.415 4.199 9.503 1.00 96.56 507 GLU A N 1
ATOM 3871 C CA . GLU A 1 507 ? -17.853 3.870 10.804 1.00 96.56 507 GLU A CA 1
ATOM 3872 C C . GLU A 1 507 ? -16.375 4.303 10.839 1.00 96.56 507 GLU A C 1
ATOM 3874 O O . GLU A 1 507 ? -15.553 3.825 10.049 1.00 96.56 507 GLU A O 1
ATOM 3879 N N . LEU A 1 508 ? -16.028 5.223 11.744 1.00 97.56 508 LEU A N 1
ATOM 3880 C CA . LEU A 1 508 ? -14.644 5.639 11.964 1.00 97.56 508 LEU A CA 1
ATOM 3881 C C . LEU A 1 508 ? -14.115 5.009 13.252 1.00 97.56 508 LEU A C 1
ATOM 3883 O O . LEU A 1 508 ? -14.581 5.331 14.346 1.00 97.56 508 LEU A O 1
ATOM 3887 N N . ARG A 1 509 ? -13.092 4.161 13.112 1.00 98.31 509 ARG A N 1
ATOM 3888 C CA . ARG A 1 509 ? -12.309 3.631 14.232 1.00 98.31 509 ARG A CA 1
ATOM 3889 C C . ARG A 1 509 ? -11.005 4.403 14.380 1.00 98.31 509 ARG A C 1
ATOM 3891 O O . ARG A 1 509 ? -10.335 4.686 13.385 1.00 98.31 509 ARG A O 1
ATOM 3898 N N . VAL A 1 510 ? -10.597 4.705 15.606 1.00 98.31 510 VAL A N 1
ATOM 3899 C CA . VAL A 1 510 ? -9.350 5.435 15.893 1.00 98.31 510 VAL A CA 1
ATOM 3900 C C . VAL A 1 510 ? -8.566 4.772 17.014 1.00 98.31 510 VAL A C 1
ATOM 3902 O O . VAL A 1 510 ? -9.134 4.120 17.885 1.00 98.31 510 VAL A O 1
ATOM 3905 N N . THR A 1 511 ? -7.247 4.953 17.007 1.00 98.06 511 THR A N 1
ATOM 3906 C CA . THR A 1 511 ? -6.377 4.455 18.080 1.00 98.06 511 THR A CA 1
ATOM 3907 C C . THR A 1 511 ? -5.946 5.570 19.023 1.00 98.06 511 THR A C 1
ATOM 3909 O O . THR A 1 511 ? -5.570 6.647 18.553 1.00 98.06 511 THR A O 1
ATOM 3912 N N . VAL A 1 512 ? -5.896 5.287 20.325 1.00 98.19 512 VAL A N 1
ATOM 3913 C CA . VAL A 1 512 ? -5.347 6.192 21.348 1.00 98.19 512 VAL A CA 1
ATOM 3914 C C . VAL A 1 512 ? -4.350 5.473 22.257 1.00 98.19 512 VAL A C 1
ATOM 3916 O O . VAL A 1 512 ? -4.471 4.279 22.518 1.00 98.19 512 VAL A O 1
ATOM 3919 N N . ASP A 1 513 ? -3.362 6.215 22.746 1.00 97.38 513 ASP A N 1
ATOM 3920 C CA . ASP A 1 513 ? -2.325 5.743 23.679 1.00 97.38 513 ASP A CA 1
ATOM 3921 C C . ASP A 1 513 ? -1.916 6.809 24.715 1.00 97.38 513 ASP A C 1
ATOM 3923 O O . ASP A 1 513 ? -1.027 6.610 25.545 1.00 97.38 513 ASP A O 1
ATOM 3927 N N . SER A 1 514 ? -2.558 7.976 24.672 1.00 97.94 514 SER A N 1
ATOM 3928 C CA . SER A 1 514 ? -2.224 9.131 25.495 1.00 97.94 514 SER A CA 1
ATOM 3929 C C . SER A 1 514 ? -3.476 9.909 25.868 1.00 97.94 514 SER A C 1
ATOM 3931 O O . SER A 1 514 ? -4.460 9.934 25.125 1.00 97.94 514 SER A O 1
ATOM 3933 N N . ILE A 1 515 ? -3.411 10.595 27.011 1.00 97.50 515 ILE A N 1
ATOM 3934 C CA . ILE A 1 515 ? -4.516 11.420 27.502 1.00 97.50 515 ILE A CA 1
ATOM 3935 C C . ILE A 1 515 ? -4.848 12.544 26.513 1.00 97.50 515 ILE A C 1
ATOM 3937 O O . ILE A 1 515 ? -6.011 12.763 26.203 1.00 97.50 515 ILE A O 1
ATOM 3941 N N . ASN A 1 516 ? -3.829 13.172 25.918 1.00 97.69 516 ASN A N 1
ATOM 3942 C CA . ASN A 1 516 ? -4.006 14.206 24.900 1.00 97.69 516 ASN A CA 1
ATOM 3943 C C . ASN A 1 516 ? -4.704 13.665 23.644 1.00 97.69 516 ASN A C 1
ATOM 3945 O O . ASN A 1 516 ? -5.507 14.376 23.044 1.00 97.69 516 ASN A O 1
ATOM 3949 N N . GLY A 1 517 ? -4.392 12.430 23.234 1.00 97.50 517 GLY A N 1
ATOM 3950 C CA . GLY A 1 517 ? -5.067 11.768 22.118 1.00 97.50 517 GLY A CA 1
ATOM 3951 C C . GLY A 1 517 ? -6.532 11.483 22.429 1.00 97.50 517 GLY A C 1
ATOM 3952 O O . GLY A 1 517 ? -7.409 11.844 21.648 1.00 97.50 517 GLY A O 1
ATOM 3953 N N . LEU A 1 518 ? -6.803 10.912 23.604 1.00 98.19 518 LEU A N 1
ATOM 3954 C CA . LEU A 1 518 ? -8.162 10.630 24.063 1.00 98.19 518 LEU A CA 1
ATOM 3955 C C . LEU A 1 518 ? -9.008 11.909 24.179 1.00 98.19 518 LEU A C 1
ATOM 3957 O O . LEU A 1 518 ? -10.103 11.971 23.626 1.00 98.19 518 LEU A O 1
ATOM 3961 N N . ASP A 1 519 ? -8.469 12.962 24.797 1.00 98.00 519 ASP A N 1
ATOM 3962 C CA . ASP A 1 519 ? -9.130 14.266 24.902 1.00 98.00 519 ASP A CA 1
ATOM 3963 C C . ASP A 1 519 ? -9.397 14.890 23.527 1.00 98.00 519 ASP A C 1
ATOM 3965 O O . ASP A 1 519 ? -10.433 15.523 23.316 1.00 98.00 519 ASP A O 1
ATOM 3969 N N . ALA A 1 520 ? -8.459 14.752 22.586 1.00 97.81 520 ALA A N 1
ATOM 3970 C CA . ALA A 1 520 ? -8.619 15.286 21.241 1.00 97.81 520 ALA A CA 1
ATOM 3971 C C . ALA A 1 520 ? -9.755 14.588 20.483 1.00 97.81 520 ALA A C 1
ATOM 3973 O O . ALA A 1 520 ? -10.521 15.275 19.801 1.00 97.81 520 ALA A O 1
ATOM 3974 N N . VAL A 1 521 ? -9.864 13.262 20.622 1.00 98.00 521 VAL A N 1
ATOM 3975 C CA . VAL A 1 521 ? -10.938 12.452 20.034 1.00 98.00 521 VAL A CA 1
ATOM 3976 C C . VAL A 1 521 ? -12.282 12.795 20.666 1.00 98.00 521 VAL A C 1
ATOM 3978 O O . VAL A 1 521 ? -13.218 13.106 19.937 1.00 98.00 521 VAL A O 1
ATOM 3981 N N . GLU A 1 522 ? -12.371 12.831 21.996 1.00 97.81 522 GLU A N 1
ATOM 3982 C CA . GLU A 1 522 ? -13.626 13.113 22.705 1.00 97.81 522 GLU A CA 1
ATOM 3983 C C . GLU A 1 522 ? -14.165 14.512 22.397 1.00 97.81 522 GLU A C 1
ATOM 3985 O O . GLU A 1 522 ? -15.335 14.670 22.058 1.00 97.81 522 GLU A O 1
ATOM 3990 N N . LYS A 1 523 ? -13.300 15.536 22.404 1.00 97.81 523 LYS A N 1
ATOM 3991 C CA . LYS A 1 523 ? -13.692 16.901 22.013 1.00 97.81 523 LYS A CA 1
ATOM 3992 C C . LYS A 1 523 ? -14.218 16.959 20.580 1.00 97.81 523 LYS A C 1
ATOM 3994 O O . LYS A 1 523 ? -15.160 17.698 20.305 1.00 97.81 523 LYS A O 1
ATOM 3999 N N . ALA A 1 524 ? -13.605 16.205 19.668 1.00 97.56 524 ALA A N 1
ATOM 4000 C CA . ALA A 1 524 ? -14.041 16.164 18.280 1.00 97.56 524 ALA A CA 1
ATOM 4001 C C . ALA A 1 524 ? -15.394 15.446 18.142 1.00 97.56 524 ALA A C 1
ATOM 4003 O O . ALA A 1 524 ? -16.272 15.972 17.459 1.00 97.56 524 ALA A O 1
ATOM 4004 N N . ALA A 1 525 ? -15.576 14.320 18.838 1.00 97.31 525 ALA A N 1
ATOM 4005 C CA . ALA A 1 525 ? -16.827 13.563 18.889 1.00 97.31 525 ALA A CA 1
ATOM 4006 C C . ALA A 1 525 ? -17.988 14.427 19.404 1.00 97.31 525 ALA A C 1
ATOM 4008 O O . ALA A 1 525 ? -19.015 14.524 18.739 1.00 97.31 525 ALA A O 1
ATOM 4009 N N . ILE A 1 526 ? -17.778 15.151 20.512 1.00 96.69 526 ILE A N 1
ATOM 4010 C CA . ILE A 1 526 ? -18.745 16.116 21.061 1.00 96.69 526 ILE A CA 1
ATOM 4011 C C . ILE A 1 526 ? -19.074 17.203 20.032 1.00 96.69 526 ILE A C 1
ATOM 4013 O O . ILE A 1 526 ? -20.237 17.520 19.816 1.00 96.69 526 ILE A O 1
ATOM 4017 N N . SER A 1 527 ? -18.056 17.778 19.380 1.00 95.69 527 SER A N 1
ATOM 4018 C CA . SER A 1 527 ? -18.265 18.880 18.430 1.00 95.69 527 SER A CA 1
ATOM 4019 C C . SER A 1 527 ? -19.046 18.484 17.174 1.00 95.69 527 SER A C 1
ATOM 4021 O O . SER A 1 527 ? -19.700 19.339 16.584 1.00 95.69 527 SER A O 1
ATOM 4023 N N . CYS A 1 528 ? -18.953 17.219 16.754 1.00 94.81 528 CYS A N 1
ATOM 4024 C CA . CYS A 1 528 ? -19.620 16.713 15.551 1.00 94.81 528 CYS A CA 1
ATOM 4025 C C . CYS A 1 528 ? -20.931 15.979 15.864 1.00 94.81 528 CYS A C 1
ATOM 4027 O O . CYS A 1 528 ? -21.638 15.611 14.931 1.00 94.81 528 CYS A O 1
ATOM 4029 N N . ASP A 1 529 ? -21.212 15.733 17.148 1.00 94.25 529 ASP A N 1
ATOM 4030 C CA . ASP A 1 529 ? -22.268 14.831 17.616 1.00 94.25 529 ASP A CA 1
ATOM 4031 C C . ASP A 1 529 ? -22.263 13.491 16.855 1.00 94.25 529 ASP A C 1
ATOM 4033 O O . ASP A 1 529 ? -23.262 13.044 16.292 1.00 94.25 529 ASP A O 1
ATOM 4037 N N . TYR A 1 530 ? -21.076 12.882 16.763 1.00 92.94 530 TYR A N 1
ATOM 4038 C CA . TYR A 1 530 ? -20.860 11.635 16.032 1.00 92.94 530 TYR A CA 1
ATOM 4039 C C . TYR A 1 530 ? -20.098 10.640 16.910 1.00 92.94 530 TYR A C 1
ATOM 4041 O O . TYR A 1 530 ? -18.998 10.977 17.368 1.00 92.94 530 TYR A O 1
ATOM 4049 N N . PRO A 1 531 ? -20.646 9.435 17.159 1.00 91.81 531 PRO A N 1
ATOM 4050 C CA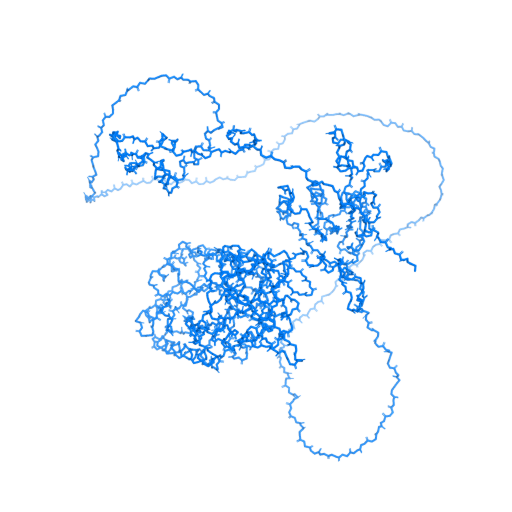 . PRO A 1 531 ? -19.983 8.442 17.990 1.00 91.81 531 PRO A CA 1
ATOM 4051 C C . PRO A 1 531 ? -18.692 7.962 17.325 1.00 91.81 531 PRO A C 1
ATOM 4053 O O . PRO A 1 531 ? -18.629 7.763 16.110 1.00 91.81 531 PRO A O 1
ATOM 4056 N N . VAL A 1 532 ? -17.644 7.782 18.132 1.00 96.25 532 VAL A N 1
ATOM 4057 C CA . VAL A 1 532 ? -16.330 7.341 17.646 1.00 96.25 532 VAL A CA 1
ATOM 4058 C C . VAL A 1 532 ? -15.928 6.039 18.312 1.00 96.25 532 VAL A C 1
ATOM 4060 O O . VAL A 1 532 ? -15.850 5.958 19.536 1.00 96.25 532 VAL A O 1
ATOM 4063 N N . HIS A 1 533 ? -15.596 5.048 17.491 1.00 98.12 533 HIS A N 1
ATOM 4064 C CA . HIS A 1 533 ? -15.085 3.756 17.931 1.00 98.12 533 HIS A CA 1
ATOM 4065 C C . HIS A 1 533 ? -13.596 3.881 18.268 1.00 98.12 533 HIS A C 1
ATOM 4067 O O . HIS A 1 533 ? -12.776 4.245 17.418 1.00 98.12 533 HIS A O 1
ATOM 4073 N N . VAL A 1 534 ? -13.223 3.596 19.511 1.00 98.56 534 VAL A N 1
ATOM 4074 C CA . VAL A 1 534 ? -11.864 3.798 20.018 1.00 98.56 534 VAL A CA 1
ATOM 4075 C C . VAL A 1 534 ? -11.224 2.464 20.376 1.00 98.56 534 VAL A C 1
ATOM 4077 O O . VAL A 1 534 ? -11.797 1.651 21.103 1.00 98.56 534 VAL A O 1
ATOM 4080 N N . LEU A 1 535 ? -9.999 2.266 19.890 1.00 98.75 535 LEU A N 1
ATOM 4081 C CA . LEU A 1 535 ? -9.124 1.171 20.287 1.00 98.75 535 LEU A CA 1
ATOM 4082 C C . LEU A 1 535 ? -7.921 1.710 21.063 1.00 98.75 535 LEU A C 1
ATOM 4084 O O . LEU A 1 535 ? -7.345 2.740 20.699 1.00 98.75 535 LEU A O 1
ATOM 4088 N N . LEU A 1 536 ? -7.490 0.991 22.097 1.00 98.69 536 LEU A N 1
ATOM 4089 C CA . LEU A 1 536 ? -6.212 1.284 22.746 1.00 98.69 536 LEU A CA 1
ATOM 4090 C C . LEU A 1 536 ? -5.075 0.703 21.915 1.00 98.69 536 LEU A C 1
ATOM 4092 O O . LEU A 1 536 ? -5.108 -0.471 21.547 1.00 98.69 536 LEU A O 1
ATOM 4096 N N . HIS A 1 537 ? -4.066 1.521 21.626 1.00 98.38 537 HIS A N 1
ATOM 4097 C CA . HIS A 1 537 ? -2.849 1.040 20.984 1.00 98.38 537 HIS A CA 1
ATOM 4098 C C . HIS A 1 537 ? -1.947 0.410 22.044 1.00 98.38 537 HIS A C 1
ATOM 4100 O O . HIS A 1 537 ? -1.572 1.068 23.015 1.00 98.38 537 HIS A O 1
ATOM 4106 N N . ILE A 1 538 ? -1.597 -0.851 21.843 1.00 98.56 538 ILE A N 1
ATOM 4107 C CA . ILE A 1 538 ? -0.760 -1.643 22.732 1.00 98.56 538 ILE A CA 1
ATOM 4108 C C . ILE A 1 538 ? 0.617 -1.820 22.107 1.00 98.56 538 ILE A C 1
ATOM 4110 O O . ILE A 1 538 ? 0.739 -2.200 20.936 1.00 98.56 538 ILE A O 1
ATOM 4114 N N . ASP A 1 539 ? 1.647 -1.559 22.904 1.00 98.31 539 ASP A N 1
ATOM 4115 C CA . ASP A 1 539 ? 3.009 -1.916 22.551 1.00 98.31 539 ASP A CA 1
ATOM 4116 C C . ASP A 1 539 ? 3.290 -3.364 22.961 1.00 98.31 539 ASP A C 1
ATOM 4118 O O . ASP A 1 539 ? 3.146 -3.753 24.118 1.00 98.31 539 ASP A O 1
ATOM 4122 N N . VAL A 1 540 ? 3.687 -4.163 21.977 1.00 97.56 540 VAL A N 1
ATOM 4123 C CA . VAL A 1 540 ? 3.970 -5.599 22.102 1.00 97.56 540 VAL A CA 1
ATOM 4124 C C . VAL A 1 540 ? 5.467 -5.894 21.953 1.00 97.56 540 VAL A C 1
ATOM 4126 O O . VAL A 1 540 ? 5.844 -6.984 21.536 1.00 97.56 540 VAL A O 1
ATOM 4129 N N . GLY A 1 541 ? 6.318 -4.900 22.230 1.00 95.44 541 GLY A N 1
ATOM 4130 C CA . GLY A 1 541 ? 7.780 -4.981 22.125 1.00 95.44 541 GLY A CA 1
ATOM 4131 C C . GLY A 1 541 ? 8.367 -4.249 20.917 1.00 95.44 541 GLY A C 1
ATOM 4132 O O . GLY A 1 541 ? 9.545 -4.406 20.608 1.00 95.44 541 GLY A O 1
ATOM 4133 N N . TYR A 1 542 ? 7.565 -3.452 20.195 1.00 94.00 542 TYR A N 1
ATOM 4134 C CA . TYR A 1 542 ? 8.099 -2.631 19.106 1.00 94.00 542 TYR A CA 1
ATOM 4135 C C . TYR A 1 542 ? 8.692 -1.313 19.615 1.00 94.00 542 TYR A C 1
ATOM 4137 O O . TYR A 1 542 ? 9.556 -0.748 18.945 1.00 94.00 542 TYR A O 1
ATOM 4145 N N . HIS A 1 543 ? 8.227 -0.801 20.758 1.00 95.25 543 HIS A N 1
ATOM 4146 C CA . HIS A 1 543 ? 8.720 0.446 21.352 1.00 95.25 543 HIS A CA 1
ATOM 4147 C C . HIS A 1 543 ? 8.596 1.648 20.405 1.00 95.25 543 HIS A C 1
ATOM 4149 O O . HIS A 1 543 ? 9.461 2.522 20.340 1.00 95.25 543 HIS A O 1
ATOM 4155 N N . ARG A 1 544 ? 7.501 1.682 19.629 1.00 93.75 544 ARG A N 1
ATOM 4156 C CA . ARG A 1 544 ? 7.204 2.761 18.670 1.00 93.75 544 ARG A CA 1
ATOM 4157 C C . ARG A 1 544 ? 6.049 3.649 19.123 1.00 93.75 544 ARG A C 1
ATOM 4159 O O . ARG A 1 544 ? 6.177 4.868 19.118 1.00 93.75 544 ARG A O 1
ATOM 4166 N N . VAL A 1 545 ? 4.902 3.034 19.394 1.00 93.56 545 VAL A N 1
ATOM 4167 C CA . VAL A 1 545 ? 3.622 3.659 19.763 1.00 93.56 545 VAL A CA 1
ATOM 4168 C C . VAL A 1 545 ? 2.868 2.648 20.622 1.00 93.56 545 VAL A C 1
ATOM 4170 O O . VAL A 1 545 ? 2.981 1.450 20.360 1.00 93.56 545 VAL A O 1
ATOM 4173 N N . GLY A 1 546 ? 2.062 3.130 21.567 1.00 96.31 546 GLY A N 1
ATOM 4174 C CA . GLY A 1 546 ? 1.198 2.292 22.389 1.00 96.31 546 GLY A CA 1
ATOM 4175 C C . GLY A 1 546 ? 1.613 2.217 23.853 1.00 96.31 546 GLY A C 1
ATOM 4176 O O . GLY A 1 546 ? 2.658 2.721 24.258 1.00 96.31 546 GLY A O 1
ATOM 4177 N N . MET A 1 547 ? 0.731 1.625 24.652 1.00 97.94 547 MET A N 1
ATOM 4178 C CA . MET A 1 547 ? 0.936 1.368 26.076 1.00 97.94 547 MET A CA 1
ATOM 4179 C C . MET A 1 547 ? 1.440 -0.062 26.264 1.00 97.94 547 MET A C 1
ATOM 4181 O O . MET A 1 547 ? 0.913 -0.985 25.643 1.00 97.94 547 MET A O 1
ATOM 4185 N N . GLU A 1 548 ? 2.457 -0.234 27.101 1.00 97.31 548 GLU A N 1
ATOM 4186 C CA . GLU A 1 548 ? 3.040 -1.540 27.409 1.00 97.31 548 GLU A CA 1
ATOM 4187 C C . GLU A 1 548 ? 2.158 -2.336 28.382 1.00 97.31 548 GLU A C 1
ATOM 4189 O O . GLU A 1 548 ? 1.311 -1.790 29.097 1.00 97.31 548 GLU A O 1
ATOM 4194 N N . GLU A 1 549 ? 2.374 -3.649 28.429 1.00 96.00 549 GLU A N 1
ATOM 4195 C CA . GLU A 1 549 ? 1.723 -4.513 29.408 1.00 96.00 549 GLU A CA 1
ATOM 4196 C C . GLU A 1 549 ? 1.998 -4.035 30.846 1.00 96.00 549 GLU A C 1
ATOM 4198 O O . GLU A 1 549 ? 3.132 -3.749 31.223 1.00 96.00 549 GLU A O 1
ATOM 4203 N N . GLY A 1 550 ? 0.942 -3.950 31.661 1.00 95.00 550 GLY A N 1
ATOM 4204 C CA . GLY A 1 550 ? 1.023 -3.465 33.042 1.00 95.00 550 GLY A CA 1
ATOM 4205 C C . GLY A 1 550 ? 0.908 -1.945 33.201 1.00 95.00 550 GLY A C 1
ATOM 4206 O O . GLY A 1 550 ? 0.841 -1.469 34.334 1.00 95.00 550 GLY A O 1
ATOM 4207 N N . ASP A 1 551 ? 0.826 -1.176 32.110 1.00 97.75 551 ASP A N 1
ATOM 4208 C CA . ASP A 1 551 ? 0.600 0.266 32.193 1.00 97.75 551 ASP A CA 1
ATOM 4209 C C . ASP A 1 551 ? -0.787 0.573 32.805 1.00 97.75 551 ASP A C 1
ATOM 4211 O O . ASP A 1 551 ? -1.818 0.189 32.234 1.00 97.75 551 ASP A O 1
ATOM 4215 N N . PRO A 1 552 ? -0.863 1.303 33.938 1.00 96.62 552 PRO A N 1
ATOM 4216 C CA . PRO A 1 552 ? -2.133 1.607 34.600 1.00 96.62 552 PRO A CA 1
ATOM 4217 C C . PRO A 1 552 ? -3.087 2.441 33.730 1.00 96.62 552 PRO A C 1
ATOM 4219 O O . PRO A 1 552 ? -4.298 2.451 33.972 1.00 96.62 552 PRO A O 1
ATOM 4222 N N . ARG A 1 553 ? -2.574 3.127 32.698 1.00 97.75 553 ARG A N 1
ATOM 4223 C CA . ARG A 1 553 ? -3.388 3.896 31.748 1.00 97.75 553 ARG A CA 1
ATOM 4224 C C . ARG A 1 553 ? -4.325 3.013 30.932 1.00 97.75 553 ARG A C 1
ATOM 4226 O O . ARG A 1 553 ? -5.384 3.498 30.554 1.00 97.75 553 ARG A O 1
ATOM 4233 N N . ILE A 1 554 ? -3.994 1.741 30.703 1.00 98.44 554 ILE A N 1
ATOM 4234 C CA . ILE A 1 554 ? -4.836 0.820 29.924 1.00 98.44 554 ILE A CA 1
ATOM 4235 C C . ILE A 1 554 ? -6.218 0.683 30.574 1.00 98.44 554 ILE A C 1
ATOM 4237 O O . ILE A 1 554 ? -7.234 0.976 29.945 1.00 98.44 554 ILE A O 1
ATOM 4241 N N . ALA A 1 555 ? -6.248 0.313 31.857 1.00 97.75 555 ALA A N 1
ATOM 4242 C CA . ALA A 1 555 ? -7.480 0.170 32.629 1.00 97.75 555 ALA A CA 1
ATOM 4243 C C . ALA A 1 555 ? -8.233 1.506 32.747 1.00 97.75 555 ALA A C 1
ATOM 4245 O O . ALA A 1 555 ? -9.448 1.565 32.551 1.00 97.75 555 ALA A O 1
ATOM 4246 N N . ALA A 1 556 ? -7.505 2.595 33.021 1.00 98.12 556 ALA A N 1
ATOM 4247 C CA . ALA A 1 556 ? -8.093 3.924 33.162 1.00 98.12 556 ALA A CA 1
ATOM 4248 C C . ALA A 1 556 ? -8.745 4.422 31.860 1.00 98.12 556 ALA A C 1
ATOM 4250 O O . ALA A 1 556 ? -9.843 4.978 31.892 1.00 98.12 556 ALA A O 1
ATOM 4251 N N . PHE A 1 557 ? -8.092 4.223 30.712 1.00 98.50 557 PHE A N 1
ATOM 4252 C CA . PHE A 1 557 ? -8.606 4.664 29.418 1.00 98.50 557 PHE A CA 1
ATOM 4253 C C . PHE A 1 557 ? -9.753 3.780 28.945 1.00 98.50 557 PHE A C 1
ATOM 4255 O O . PHE A 1 557 ? -10.762 4.327 28.511 1.00 98.50 557 PHE A O 1
ATOM 4262 N N . ALA A 1 558 ? -9.652 2.453 29.086 1.00 98.56 558 ALA A N 1
ATOM 4263 C CA . ALA A 1 558 ? -10.746 1.544 28.746 1.00 98.56 558 ALA A CA 1
ATOM 4264 C C . ALA A 1 558 ? -12.033 1.919 29.495 1.00 98.56 558 ALA A C 1
ATOM 4266 O O . ALA A 1 558 ? -13.077 2.100 28.871 1.00 98.56 558 ALA A O 1
ATOM 4267 N N . LYS A 1 559 ? -11.935 2.148 30.813 1.00 98.25 559 LYS A N 1
ATOM 4268 C CA . LYS A 1 559 ? -13.072 2.576 31.633 1.00 98.25 559 LYS A CA 1
ATOM 4269 C C . LYS A 1 559 ? -13.611 3.949 31.227 1.00 98.25 559 LYS A C 1
ATOM 4271 O O . LYS A 1 559 ? -14.809 4.096 31.035 1.00 98.25 559 LYS A O 1
ATOM 4276 N N . ARG A 1 560 ? -12.738 4.946 31.031 1.00 98.06 560 ARG A N 1
ATOM 4277 C CA . ARG A 1 560 ? -13.163 6.291 30.603 1.00 98.06 560 ARG A CA 1
ATOM 4278 C C . ARG A 1 560 ? -13.907 6.267 29.267 1.00 98.06 560 ARG A C 1
ATOM 4280 O O . ARG A 1 560 ? -14.884 6.989 29.113 1.00 98.06 560 ARG A O 1
ATOM 4287 N N . ILE A 1 561 ? -13.422 5.486 28.304 1.00 98.31 561 ILE A N 1
ATOM 4288 C CA . ILE A 1 561 ? -14.062 5.364 26.992 1.00 98.31 561 ILE A CA 1
ATOM 4289 C C . ILE A 1 561 ? -15.408 4.645 27.142 1.00 98.31 561 ILE A C 1
ATOM 4291 O O . ILE A 1 561 ? -16.389 5.107 26.577 1.00 98.31 561 ILE A O 1
ATOM 4295 N N . HIS A 1 562 ? -15.463 3.564 27.925 1.00 97.75 562 HIS A N 1
ATOM 4296 C CA . HIS A 1 562 ? -16.690 2.803 28.176 1.00 97.75 562 HIS A CA 1
ATOM 4297 C C . HIS A 1 562 ? -17.790 3.633 28.860 1.00 97.75 562 HIS A C 1
ATOM 4299 O O . HIS A 1 562 ? -18.956 3.512 28.501 1.00 97.75 562 HIS A O 1
ATOM 4305 N N . ASP A 1 563 ? -17.417 4.505 29.800 1.00 97.12 563 ASP A N 1
ATOM 4306 C CA . ASP A 1 563 ? -18.349 5.372 30.532 1.00 97.12 563 ASP A CA 1
ATOM 4307 C C . ASP A 1 563 ? -18.749 6.640 29.734 1.00 97.12 563 ASP A C 1
ATOM 4309 O O . ASP A 1 563 ? -19.605 7.416 30.174 1.00 97.12 563 ASP A O 1
ATOM 4313 N N . SER A 1 564 ? -18.123 6.897 28.576 1.00 96.81 564 SER A N 1
ATOM 4314 C CA . SER A 1 564 ? -18.392 8.083 27.754 1.00 96.81 564 SER A CA 1
ATOM 4315 C C . SER A 1 564 ? -19.694 7.939 26.963 1.00 96.81 564 SER A C 1
ATOM 4317 O O . SER A 1 564 ? -20.050 6.869 26.484 1.00 96.81 564 SER A O 1
ATOM 4319 N N . LYS A 1 565 ? -20.398 9.059 26.762 1.00 95.44 565 LYS A N 1
ATOM 4320 C CA . LYS A 1 565 ? -21.596 9.119 25.902 1.00 95.44 565 LYS A CA 1
ATOM 4321 C C . LYS A 1 565 ? -21.275 9.341 24.423 1.00 95.44 565 LYS A C 1
ATOM 4323 O O . LYS A 1 565 ? -22.161 9.199 23.589 1.00 95.44 565 LYS A O 1
ATOM 4328 N N . HIS A 1 566 ? -20.043 9.742 24.109 1.00 96.12 566 HIS A N 1
ATOM 4329 C CA . HIS A 1 566 ? -19.627 10.130 22.754 1.00 96.12 566 HIS A CA 1
ATOM 4330 C C . HIS A 1 566 ? -18.582 9.185 22.154 1.00 96.12 566 HIS A C 1
ATOM 4332 O O . HIS A 1 566 ? -18.300 9.256 20.958 1.00 96.12 566 HIS A O 1
ATOM 4338 N N . LEU A 1 567 ? -17.989 8.320 22.977 1.00 97.94 567 LEU A N 1
ATOM 4339 C CA . LEU A 1 567 ? -17.000 7.341 22.554 1.00 97.94 567 LEU A CA 1
ATOM 4340 C C . LEU A 1 567 ? -17.529 5.934 22.792 1.00 97.94 567 LEU A C 1
ATOM 4342 O O . LEU A 1 567 ? -18.247 5.692 23.754 1.00 97.94 567 LEU A O 1
ATOM 4346 N N . GLU A 1 568 ? -17.107 5.007 21.944 1.00 97.88 568 GLU A N 1
ATOM 4347 C CA . GLU A 1 568 ? -17.379 3.589 22.111 1.00 97.88 568 GLU A CA 1
ATOM 4348 C C . GLU A 1 568 ? -16.062 2.835 22.272 1.00 97.88 568 GLU A C 1
ATOM 4350 O O . GLU A 1 568 ? -15.163 2.929 21.431 1.00 97.88 568 GLU A O 1
ATOM 4355 N N . PHE A 1 569 ? -15.934 2.071 23.356 1.00 98.44 569 PHE A N 1
ATOM 4356 C CA . PHE A 1 569 ? -14.765 1.227 23.561 1.00 98.44 569 PHE A CA 1
ATOM 4357 C C . PHE A 1 569 ? -14.868 -0.029 22.693 1.00 98.44 569 PHE A C 1
ATOM 4359 O O . PHE A 1 569 ? -15.620 -0.951 22.992 1.00 98.44 569 PHE A O 1
ATOM 4366 N N . THR A 1 570 ? -14.098 -0.061 21.607 1.00 97.31 570 THR A N 1
ATOM 4367 C CA . THR A 1 570 ? -14.137 -1.147 20.617 1.00 97.31 570 THR A CA 1
ATOM 4368 C C . THR A 1 570 ? -13.118 -2.239 20.919 1.00 97.31 570 THR A C 1
ATOM 4370 O O . THR A 1 570 ? -13.321 -3.391 20.548 1.00 97.31 570 THR A O 1
ATOM 4373 N N . GLY A 1 571 ? -12.026 -1.913 21.608 1.00 98.50 571 GLY A N 1
ATOM 4374 C CA . GLY A 1 571 ? -11.076 -2.911 22.089 1.00 98.50 571 GLY A CA 1
ATOM 4375 C C . GLY A 1 571 ? -9.626 -2.462 21.998 1.00 98.50 571 GLY A C 1
ATOM 4376 O O . GLY A 1 571 ? -9.292 -1.322 22.317 1.00 98.50 571 GLY A O 1
ATOM 4377 N N . ILE A 1 572 ? -8.747 -3.375 21.594 1.00 98.81 572 ILE A N 1
ATOM 4378 C CA . ILE A 1 572 ? -7.296 -3.181 21.622 1.00 98.81 572 ILE A CA 1
ATOM 4379 C C . ILE A 1 572 ? -6.654 -3.512 20.278 1.00 98.81 572 ILE A C 1
ATOM 4381 O O . ILE A 1 572 ? -7.118 -4.370 19.522 1.00 98.81 572 ILE A O 1
ATOM 4385 N N . LEU A 1 573 ? -5.557 -2.818 19.989 1.00 98.62 573 LEU A N 1
ATOM 4386 C CA . LEU A 1 573 ? -4.816 -2.948 18.746 1.00 98.62 573 LEU A CA 1
ATOM 4387 C C . LEU A 1 573 ? -3.306 -2.948 18.984 1.00 98.62 573 LEU A C 1
ATOM 4389 O O . LEU A 1 573 ? -2.796 -2.038 19.626 1.00 98.62 573 LEU A O 1
ATOM 4393 N N . SER A 1 574 ? -2.581 -3.889 18.380 1.00 98.19 574 SER A N 1
ATOM 4394 C CA . SER A 1 574 ? -1.108 -3.917 18.361 1.00 98.19 574 SER A CA 1
ATOM 4395 C C . SER A 1 574 ? -0.548 -3.875 16.948 1.00 98.19 574 SER A C 1
ATOM 4397 O O . SER A 1 574 ? -1.229 -4.221 15.984 1.00 98.19 574 SER A O 1
ATOM 4399 N N . HIS A 1 575 ? 0.722 -3.502 16.808 1.00 97.38 575 HIS A N 1
ATOM 4400 C CA . HIS A 1 575 ? 1.467 -3.716 15.571 1.00 97.38 575 HIS A CA 1
ATOM 4401 C C . HIS A 1 575 ? 2.888 -4.196 15.866 1.00 97.38 575 HIS A C 1
ATOM 4403 O O . HIS A 1 575 ? 3.760 -3.393 16.207 1.00 97.38 575 HIS A O 1
ATOM 4409 N N . ALA A 1 576 ? 3.140 -5.486 15.645 1.00 94.19 576 ALA A N 1
ATOM 4410 C CA . ALA A 1 576 ? 4.463 -6.105 15.741 1.00 94.19 576 ALA A CA 1
ATOM 4411 C C . ALA A 1 576 ? 5.403 -5.723 14.572 1.00 94.19 576 ALA A C 1
ATOM 4413 O O . ALA A 1 576 ? 5.898 -6.559 13.821 1.00 94.19 576 ALA A O 1
ATOM 4414 N N . GLY A 1 577 ? 5.672 -4.426 14.396 1.00 87.62 577 GLY A N 1
ATOM 4415 C CA . GLY A 1 577 ? 6.556 -3.920 13.339 1.00 87.62 577 GLY A CA 1
ATOM 4416 C C . GLY A 1 577 ? 8.040 -4.251 13.538 1.00 87.62 577 GLY A C 1
ATOM 4417 O O . GLY A 1 577 ? 8.825 -4.096 12.608 1.00 87.62 577 GLY A O 1
ATOM 4418 N N . HIS A 1 578 ? 8.439 -4.747 14.708 1.00 91.19 578 HIS A N 1
ATOM 4419 C CA . HIS A 1 578 ? 9.780 -5.293 14.928 1.00 91.19 578 HIS A CA 1
ATOM 4420 C C . HIS A 1 578 ? 9.978 -6.664 14.255 1.00 91.19 578 HIS A C 1
ATOM 4422 O O . HIS A 1 578 ? 11.113 -7.116 14.167 1.00 91.19 578 HIS A O 1
ATOM 4428 N N . ALA A 1 579 ? 8.934 -7.254 13.652 1.00 91.31 579 ALA A N 1
ATOM 4429 C CA . ALA A 1 579 ? 9.061 -8.401 12.744 1.00 91.31 579 ALA A CA 1
ATOM 4430 C C . ALA A 1 579 ? 10.012 -8.131 11.565 1.00 91.31 579 ALA A C 1
ATOM 4432 O O . ALA A 1 579 ? 10.581 -9.050 10.991 1.00 91.31 579 ALA A O 1
ATOM 4433 N N . TYR A 1 580 ? 10.231 -6.860 11.212 1.00 86.94 580 TYR A N 1
ATOM 4434 C CA . TYR A 1 580 ? 11.222 -6.481 10.204 1.00 86.94 580 TYR A CA 1
ATOM 4435 C C . TYR A 1 580 ? 12.670 -6.784 10.614 1.00 86.94 580 TYR A C 1
ATOM 4437 O O . TYR A 1 580 ? 13.530 -6.754 9.743 1.00 86.94 580 TYR A O 1
ATOM 4445 N N . ALA A 1 581 ? 12.937 -7.042 11.898 1.00 87.56 581 ALA A N 1
ATOM 4446 C CA . ALA A 1 581 ? 14.247 -7.447 12.401 1.00 87.56 581 ALA A CA 1
ATOM 4447 C C . ALA A 1 581 ? 14.429 -8.976 12.459 1.00 87.56 581 ALA A C 1
ATOM 4449 O O . ALA A 1 581 ? 15.523 -9.435 12.779 1.00 87.56 581 ALA A O 1
ATOM 4450 N N . CYS A 1 582 ? 13.384 -9.759 12.168 1.00 89.44 582 CYS A N 1
ATOM 4451 C CA . CYS A 1 582 ? 13.481 -11.214 12.089 1.00 89.44 582 CYS A CA 1
ATOM 4452 C C . CYS A 1 582 ? 14.317 -11.642 10.876 1.00 89.44 582 CYS A C 1
ATOM 4454 O O . CYS A 1 582 ? 14.360 -10.964 9.848 1.00 89.44 582 CYS A O 1
ATOM 4456 N N . SER A 1 583 ? 14.962 -12.798 10.978 1.00 87.25 583 SER A N 1
ATOM 4457 C CA . SER A 1 583 ? 15.797 -13.342 9.901 1.00 87.25 583 SER A CA 1
ATOM 4458 C C . SER A 1 583 ? 15.069 -14.368 9.032 1.00 87.25 583 SER A C 1
ATOM 4460 O O . SER A 1 583 ? 15.470 -14.594 7.893 1.00 87.25 583 SER A O 1
ATOM 4462 N N . ASN A 1 584 ? 14.020 -15.002 9.556 1.00 90.56 584 ASN A N 1
ATOM 4463 C CA . ASN A 1 584 ? 13.330 -16.135 8.935 1.00 90.56 584 ASN A CA 1
ATOM 4464 C C . ASN A 1 584 ? 11.855 -16.211 9.371 1.00 90.56 584 ASN A C 1
ATOM 4466 O O . ASN A 1 584 ? 11.393 -15.462 10.239 1.00 90.56 584 ASN A O 1
ATOM 4470 N N . ALA A 1 585 ? 11.116 -17.130 8.749 1.00 92.75 585 ALA A N 1
ATOM 4471 C CA . ALA A 1 585 ? 9.704 -17.368 9.016 1.00 92.75 585 ALA A CA 1
ATOM 4472 C C . ALA A 1 585 ? 9.426 -17.832 10.457 1.00 92.75 585 ALA A C 1
ATOM 4474 O O . ALA A 1 585 ? 8.414 -17.443 11.042 1.00 92.75 585 ALA A O 1
ATOM 4475 N N . GLU A 1 586 ? 10.312 -18.637 11.045 1.00 95.25 586 GLU A N 1
ATOM 4476 C CA . GLU A 1 586 ? 10.162 -19.177 12.397 1.00 95.25 586 GLU A CA 1
ATOM 4477 C C . GLU A 1 586 ? 10.218 -18.078 13.463 1.00 95.25 586 GLU A C 1
ATOM 4479 O O . GLU A 1 586 ? 9.374 -18.048 14.361 1.00 95.25 586 GLU A O 1
ATOM 4484 N N . GLU A 1 587 ? 11.166 -17.147 13.345 1.00 95.25 587 GLU A N 1
ATOM 4485 C CA . GLU A 1 587 ? 11.271 -15.974 14.218 1.00 95.25 587 GLU A CA 1
ATOM 4486 C C . GLU A 1 587 ? 10.038 -15.074 14.091 1.00 95.25 587 GLU A C 1
ATOM 4488 O O . GLU A 1 587 ? 9.475 -14.654 15.104 1.00 95.25 587 GLU A O 1
ATOM 4493 N N . CYS A 1 588 ? 9.559 -14.838 12.864 1.00 95.62 588 CYS A N 1
ATOM 4494 C CA . CYS A 1 588 ? 8.318 -14.099 12.626 1.00 95.62 588 CYS A CA 1
ATOM 4495 C C . CYS A 1 588 ? 7.104 -14.779 13.285 1.00 95.62 588 CYS A C 1
ATOM 4497 O O . CYS A 1 588 ? 6.267 -14.099 13.881 1.00 95.62 588 CYS A O 1
ATOM 4499 N N . ALA A 1 589 ? 7.009 -16.112 13.221 1.00 97.25 589 ALA A N 1
ATOM 4500 C CA . ALA A 1 589 ? 5.934 -16.875 13.857 1.00 97.25 589 ALA A CA 1
ATOM 4501 C C . ALA A 1 589 ? 6.001 -16.812 15.392 1.00 97.25 589 ALA A C 1
ATOM 4503 O O . ALA A 1 589 ? 4.973 -16.644 16.050 1.00 97.25 589 ALA A O 1
ATOM 4504 N N . ALA A 1 590 ? 7.200 -16.920 15.971 1.00 97.50 590 ALA A N 1
ATOM 4505 C CA . ALA A 1 590 ? 7.406 -16.790 17.413 1.00 97.50 590 ALA A CA 1
ATOM 4506 C C . ALA A 1 590 ? 7.034 -15.384 17.911 1.00 97.50 590 ALA A C 1
ATOM 4508 O O . ALA A 1 590 ? 6.421 -15.221 18.972 1.00 97.50 590 ALA A O 1
ATOM 4509 N N . LEU A 1 591 ? 7.342 -14.362 17.111 1.00 97.25 591 LEU A N 1
ATOM 4510 C CA . LEU A 1 591 ? 6.954 -12.991 17.396 1.00 97.25 591 LEU A CA 1
ATOM 4511 C C . LEU A 1 591 ? 5.440 -12.781 17.316 1.00 97.25 591 LEU A C 1
ATOM 4513 O O . LEU A 1 591 ? 4.857 -12.149 18.195 1.00 97.25 591 LEU A O 1
ATOM 4517 N N . ALA A 1 592 ? 4.795 -13.354 16.298 1.00 98.25 592 ALA A N 1
ATOM 4518 C CA . ALA A 1 592 ? 3.344 -13.334 16.150 1.00 98.25 592 ALA A CA 1
ATOM 4519 C C . ALA A 1 592 ? 2.641 -13.965 17.368 1.00 98.25 592 ALA A C 1
ATOM 4521 O O . ALA A 1 592 ? 1.623 -13.446 17.836 1.00 98.25 592 ALA A O 1
ATOM 4522 N N . GLU A 1 593 ? 3.192 -15.054 17.914 1.00 98.44 593 GLU A N 1
ATOM 4523 C CA . GLU A 1 593 ? 2.676 -15.677 19.137 1.00 98.44 593 GLU A CA 1
ATOM 4524 C C . GLU A 1 593 ? 2.903 -14.796 20.372 1.00 98.44 593 GLU A C 1
ATOM 4526 O O . GLU A 1 593 ? 1.999 -14.643 21.190 1.00 98.44 593 GLU A O 1
ATOM 4531 N N . THR A 1 594 ? 4.065 -14.149 20.484 1.00 98.19 594 THR A N 1
ATOM 4532 C CA . THR A 1 594 ? 4.348 -13.204 21.579 1.00 98.19 594 THR A CA 1
ATOM 4533 C C . THR A 1 594 ? 3.363 -12.031 21.571 1.00 98.19 594 THR A C 1
ATOM 4535 O O . THR A 1 594 ? 2.774 -11.717 22.607 1.00 98.19 594 THR A O 1
ATOM 4538 N N . GLU A 1 595 ? 3.112 -11.438 20.397 1.00 98.62 595 GLU A N 1
ATOM 4539 C CA . GLU A 1 595 ? 2.092 -10.400 20.199 1.00 98.62 595 GLU A CA 1
ATOM 4540 C C . GLU A 1 595 ? 0.716 -10.882 20.673 1.00 98.62 595 GLU A C 1
ATOM 4542 O O . GLU A 1 595 ? 0.061 -10.198 21.459 1.00 98.62 595 GLU A O 1
ATOM 4547 N N . ARG A 1 596 ? 0.291 -12.079 20.247 1.00 98.56 596 ARG A N 1
ATOM 4548 C CA . ARG A 1 596 ? -1.007 -12.650 20.630 1.00 98.56 596 ARG A CA 1
ATOM 4549 C C . ARG A 1 596 ? -1.129 -12.788 22.145 1.00 98.56 596 ARG A C 1
ATOM 4551 O O . ARG A 1 596 ? -2.125 -12.362 22.720 1.00 98.56 596 ARG A O 1
ATOM 4558 N N . GLN A 1 597 ? -0.112 -13.342 22.797 1.00 98.56 597 GLN A N 1
ATOM 4559 C CA . GLN A 1 597 ? -0.132 -13.595 24.236 1.00 98.56 597 GLN A CA 1
ATOM 4560 C C . GLN A 1 597 ? -0.206 -12.307 25.063 1.00 98.56 597 GLN A C 1
ATOM 4562 O O . GLN A 1 597 ? -0.978 -12.242 26.019 1.00 98.56 597 GLN A O 1
ATOM 4567 N N . ILE A 1 598 ? 0.547 -11.270 24.682 1.00 98.62 598 ILE A N 1
ATOM 4568 C CA . ILE A 1 598 ? 0.466 -9.949 25.328 1.00 98.62 598 ILE A CA 1
ATOM 4569 C C . ILE A 1 598 ? -0.946 -9.373 25.175 1.00 98.62 598 ILE A C 1
ATOM 4571 O O . ILE A 1 598 ? -1.561 -8.941 26.151 1.00 98.62 598 ILE A O 1
ATOM 4575 N N . MET A 1 599 ? -1.494 -9.425 23.959 1.00 98.75 599 MET A N 1
ATOM 4576 C CA . MET A 1 599 ? -2.825 -8.897 23.665 1.00 98.75 599 MET A CA 1
ATOM 4577 C C . MET A 1 599 ? -3.923 -9.609 24.461 1.00 98.75 599 MET A C 1
ATOM 4579 O O . MET A 1 599 ? -4.817 -8.946 24.985 1.00 98.75 599 MET A O 1
ATOM 4583 N N . LEU A 1 600 ? -3.848 -10.933 24.618 1.00 98.62 600 LEU A N 1
ATOM 4584 C CA . LEU A 1 600 ? -4.830 -11.685 25.403 1.00 98.62 600 LEU A CA 1
ATOM 4585 C C . LEU A 1 600 ? -4.740 -11.405 26.903 1.00 98.62 600 LEU A C 1
ATOM 4587 O O . LEU A 1 600 ? -5.778 -11.248 27.541 1.00 98.62 600 LEU A O 1
ATOM 4591 N N . ARG A 1 601 ? -3.535 -11.268 27.469 1.00 98.69 601 ARG A N 1
ATOM 4592 C CA . ARG A 1 601 ? -3.386 -10.890 28.885 1.00 98.69 601 ARG A CA 1
ATOM 4593 C C . ARG A 1 601 ? -3.938 -9.494 29.163 1.00 98.69 601 ARG A C 1
ATOM 4595 O O . ARG A 1 601 ? -4.616 -9.293 30.170 1.00 98.69 601 ARG A O 1
ATOM 4602 N N . ILE A 1 602 ? -3.715 -8.548 28.250 1.00 98.62 602 ILE A N 1
ATOM 4603 C CA . ILE A 1 602 ? -4.288 -7.198 28.341 1.00 98.62 602 ILE A CA 1
ATOM 4604 C C . ILE A 1 602 ? -5.807 -7.225 28.172 1.00 98.62 602 ILE A C 1
ATOM 4606 O O . ILE A 1 602 ? -6.515 -6.556 28.921 1.00 98.62 602 ILE A O 1
ATOM 4610 N N . LYS A 1 603 ? -6.333 -8.025 27.240 1.00 98.62 603 LYS A N 1
ATOM 4611 C CA . LYS A 1 603 ? -7.778 -8.248 27.129 1.00 98.62 603 LYS A CA 1
ATOM 4612 C C . LYS A 1 603 ? -8.355 -8.732 28.462 1.00 98.62 603 LYS A C 1
ATOM 4614 O O . LYS A 1 603 ? -9.272 -8.103 28.981 1.00 98.62 603 LYS A O 1
ATOM 4619 N N . SER A 1 604 ? -7.783 -9.785 29.045 1.00 98.38 604 SER A N 1
ATOM 4620 C CA . SER A 1 604 ? -8.256 -10.339 30.316 1.00 98.38 604 SER A CA 1
ATOM 4621 C C . SER A 1 604 ? -8.174 -9.335 31.470 1.00 98.38 604 SER A C 1
ATOM 4623 O O . SER A 1 604 ? -9.058 -9.326 32.323 1.00 98.38 604 SER A O 1
ATOM 4625 N N . SER A 1 605 ? -7.157 -8.466 31.508 1.00 98.25 605 SER A N 1
ATOM 4626 C CA . SER A 1 605 ? -7.037 -7.451 32.564 1.00 98.25 605 SER A CA 1
ATOM 4627 C C . SER A 1 605 ? -8.082 -6.335 32.447 1.00 98.25 605 SER A C 1
ATOM 4629 O O . SER A 1 605 ? -8.568 -5.851 33.469 1.00 98.25 605 SER A O 1
ATOM 4631 N N . ILE A 1 606 ? -8.479 -5.963 31.225 1.00 98.62 606 ILE A N 1
ATOM 4632 C CA . ILE A 1 606 ? -9.574 -5.012 30.978 1.00 98.62 606 ILE A CA 1
ATOM 4633 C C . ILE A 1 606 ? -10.935 -5.661 31.286 1.00 98.62 606 ILE A C 1
ATOM 4635 O O . ILE A 1 606 ? -11.779 -5.053 31.943 1.00 98.62 606 ILE A O 1
ATOM 4639 N N . GLU A 1 607 ? -11.146 -6.917 30.890 1.00 98.44 607 GLU A N 1
ATOM 4640 C CA . GLU A 1 607 ? -12.396 -7.635 31.181 1.00 98.44 607 GLU A CA 1
ATOM 4641 C C . GLU A 1 607 ? -12.594 -7.865 32.688 1.00 98.44 607 GLU A C 1
ATOM 4643 O O . GLU A 1 607 ? -13.715 -7.769 33.187 1.00 98.44 607 GLU A O 1
ATOM 4648 N N . ALA A 1 608 ? -11.510 -8.066 33.446 1.00 98.00 608 ALA A N 1
ATOM 4649 C CA . ALA A 1 608 ? -11.554 -8.215 34.902 1.00 98.00 608 ALA A CA 1
ATOM 4650 C C . ALA A 1 608 ? -12.077 -6.968 35.644 1.00 98.00 608 ALA A C 1
ATOM 4652 O O . ALA A 1 608 ? -12.557 -7.090 36.771 1.00 98.00 608 ALA A O 1
ATOM 4653 N N . ILE A 1 609 ? -12.017 -5.778 35.030 1.00 97.44 609 ILE A N 1
ATOM 4654 C CA . ILE A 1 609 ? -12.610 -4.547 35.584 1.00 97.44 609 ILE A CA 1
ATOM 4655 C C . ILE A 1 609 ? -14.026 -4.268 35.051 1.00 97.44 609 ILE A C 1
ATOM 4657 O O . ILE A 1 609 ? -14.565 -3.187 35.290 1.00 97.44 609 ILE A O 1
ATOM 4661 N N . GLY A 1 610 ? -14.633 -5.232 34.350 1.00 97.81 610 GLY A N 1
ATOM 4662 C CA . GLY A 1 610 ? -16.010 -5.163 33.858 1.00 97.81 610 GLY A CA 1
ATOM 4663 C C . GLY A 1 610 ? -16.188 -4.443 32.520 1.00 97.81 610 GLY A C 1
ATOM 4664 O O . GLY A 1 610 ? -17.323 -4.150 32.155 1.00 97.81 610 GLY A O 1
ATOM 4665 N N . VAL A 1 611 ? -15.107 -4.156 31.784 1.00 98.44 611 VAL A N 1
ATOM 4666 C CA . VAL A 1 611 ? -15.175 -3.511 30.461 1.00 98.44 611 VAL A CA 1
ATOM 4667 C C . VAL A 1 611 ? -14.986 -4.570 29.364 1.00 98.44 611 VAL A C 1
ATOM 4669 O O . VAL A 1 611 ? -13.944 -5.225 29.339 1.00 98.44 611 VAL A O 1
ATOM 4672 N N . PRO A 1 612 ? -15.948 -4.767 28.443 1.00 98.19 612 PRO A N 1
ATOM 4673 C CA . PRO A 1 612 ? -15.824 -5.771 27.387 1.00 98.19 612 PRO A CA 1
ATOM 4674 C C . PRO A 1 612 ? -14.764 -5.372 26.352 1.00 98.19 612 PRO A C 1
ATOM 4676 O O . PRO A 1 612 ? -14.666 -4.206 25.977 1.00 98.19 612 PRO A O 1
ATOM 4679 N N . VAL A 1 613 ? -14.007 -6.346 25.834 1.00 98.62 613 VAL A N 1
ATOM 4680 C CA . VAL A 1 613 ? -13.004 -6.134 24.771 1.00 98.62 613 VAL A CA 1
ATOM 4681 C C . VAL A 1 613 ? -13.419 -6.927 23.522 1.00 98.62 613 VAL A C 1
ATOM 4683 O O . VAL A 1 613 ? -12.921 -8.037 23.294 1.00 98.62 613 VAL A O 1
ATOM 4686 N N . PRO A 1 614 ? -14.357 -6.400 22.710 1.00 97.69 614 PRO A N 1
ATOM 4687 C CA . PRO A 1 614 ? -14.915 -7.154 21.592 1.00 97.69 614 PRO A CA 1
ATOM 4688 C C . PRO A 1 614 ? -13.930 -7.302 20.431 1.00 97.69 614 PRO A C 1
ATOM 4690 O O . PRO A 1 614 ? -14.008 -8.289 19.707 1.00 97.69 614 PRO A O 1
ATOM 4693 N N . VAL A 1 615 ? -12.989 -6.364 20.262 1.00 98.62 615 VAL A N 1
ATOM 4694 C CA . VAL A 1 615 ? -11.964 -6.429 19.214 1.00 98.62 615 VAL A CA 1
ATOM 4695 C C . VAL A 1 615 ? -10.565 -6.577 19.809 1.00 98.62 615 VAL A C 1
ATOM 4697 O O . VAL A 1 615 ? -10.075 -5.721 20.543 1.00 98.62 615 VAL A O 1
ATOM 4700 N N . VAL A 1 616 ? -9.889 -7.647 19.406 1.00 98.81 616 VAL A N 1
ATOM 4701 C CA . VAL A 1 616 ? -8.436 -7.823 19.493 1.00 98.81 616 VAL A CA 1
ATOM 4702 C C . VAL A 1 616 ? -7.903 -7.800 18.067 1.00 98.81 616 VAL A C 1
ATOM 4704 O O . VAL A 1 616 ? -8.104 -8.754 17.306 1.00 98.81 616 VAL A O 1
ATOM 4707 N N . SER A 1 617 ? -7.285 -6.681 17.691 1.00 98.75 617 SER A N 1
ATOM 4708 C CA . SER A 1 617 ? -6.799 -6.445 16.334 1.00 98.75 617 SER A CA 1
ATOM 4709 C C . SER A 1 617 ? -5.271 -6.479 16.305 1.00 98.75 617 SER A C 1
ATOM 4711 O O . SER A 1 617 ? -4.611 -5.651 16.935 1.00 98.75 617 SER A O 1
ATOM 4713 N N . VAL A 1 618 ? -4.667 -7.362 15.510 1.00 98.50 618 VAL A N 1
ATOM 4714 C CA . VAL A 1 618 ? -3.200 -7.540 15.478 1.00 98.50 618 VAL A CA 1
ATOM 4715 C C . VAL A 1 618 ? -2.605 -7.438 14.074 1.00 98.50 618 VAL A C 1
ATOM 4717 O O . VAL A 1 618 ? -3.312 -7.369 13.062 1.00 98.50 618 VAL A O 1
ATOM 4720 N N . GLY A 1 619 ? -1.275 -7.438 14.015 1.00 92.12 619 GLY A N 1
ATOM 4721 C CA . GLY A 1 619 ? -0.596 -7.997 12.863 1.00 92.12 619 GLY A CA 1
ATOM 4722 C C . GLY A 1 619 ? 0.113 -7.043 11.912 1.00 92.12 619 GLY A C 1
ATOM 4723 O O . GLY A 1 619 ? 0.027 -5.807 11.936 1.00 92.12 619 GLY A O 1
ATOM 4724 N N . SER A 1 620 ? 0.873 -7.693 11.046 1.00 95.62 620 SER A N 1
ATOM 4725 C CA . SER A 1 620 ? 1.672 -7.161 9.955 1.00 95.62 620 SER A CA 1
ATOM 4726 C C . SER A 1 620 ? 1.795 -8.254 8.893 1.00 95.62 620 SER A C 1
ATOM 4728 O O . SER A 1 620 ? 1.615 -9.429 9.187 1.00 95.62 620 SER A O 1
ATOM 4730 N N . THR A 1 621 ? 2.158 -7.913 7.658 1.00 97.56 621 THR A N 1
ATOM 4731 C CA . THR A 1 621 ? 2.376 -8.947 6.629 1.00 97.56 621 THR A CA 1
ATOM 4732 C C . THR A 1 621 ? 3.389 -10.010 7.066 1.00 97.56 621 THR A C 1
ATOM 4734 O O . THR A 1 621 ? 3.176 -11.183 6.795 1.00 97.56 621 THR A O 1
ATOM 4737 N N . LEU A 1 622 ? 4.439 -9.617 7.790 1.00 96.06 622 LEU A N 1
ATOM 4738 C CA . LEU A 1 622 ? 5.492 -10.534 8.225 1.00 96.06 622 LEU A CA 1
ATOM 4739 C C . LEU A 1 622 ? 5.045 -11.475 9.347 1.00 96.06 622 LEU A C 1
ATOM 4741 O O . LEU A 1 622 ? 5.526 -12.597 9.410 1.00 96.06 622 LEU A O 1
ATOM 4745 N N . THR A 1 623 ? 4.127 -11.037 10.211 1.00 97.31 623 THR A N 1
ATOM 4746 C CA . THR A 1 623 ? 3.590 -11.876 11.293 1.00 97.31 623 THR A CA 1
ATOM 4747 C C . THR A 1 623 ? 2.430 -12.741 10.837 1.00 97.31 623 THR A C 1
ATOM 4749 O O . THR A 1 623 ? 2.310 -13.854 11.325 1.00 97.31 623 THR A O 1
ATOM 4752 N N . GLU A 1 624 ? 1.599 -12.266 9.904 1.00 97.88 624 GLU A N 1
ATOM 4753 C CA . GLU A 1 624 ? 0.400 -13.000 9.480 1.00 97.88 624 GLU A CA 1
ATOM 4754 C C . GLU A 1 624 ? 0.702 -14.148 8.516 1.00 97.88 624 GLU A C 1
ATOM 4756 O O . GLU A 1 624 ? 0.046 -15.179 8.600 1.00 97.88 624 GLU A O 1
ATOM 4761 N N . LEU A 1 625 ? 1.708 -14.012 7.642 1.00 97.19 625 LEU A N 1
ATOM 4762 C CA . LEU A 1 625 ? 2.075 -15.085 6.709 1.00 97.19 625 LEU A CA 1
ATOM 4763 C C . LEU A 1 625 ? 2.512 -16.389 7.414 1.00 97.19 625 LEU A C 1
ATOM 4765 O O . LEU A 1 625 ? 2.060 -17.450 6.993 1.00 97.19 625 LEU A O 1
ATOM 4769 N N . PRO A 1 626 ? 3.341 -16.360 8.479 1.00 97.25 626 PRO A N 1
ATOM 4770 C CA . PRO A 1 626 ? 3.757 -17.569 9.187 1.00 97.25 626 PRO A CA 1
ATOM 4771 C C . PRO A 1 626 ? 2.978 -17.826 10.495 1.00 97.25 626 PRO A C 1
ATOM 4773 O O . PRO A 1 626 ? 3.381 -18.696 11.275 1.00 97.25 626 PRO A O 1
ATOM 4776 N N . ARG A 1 627 ? 1.907 -17.069 10.797 1.00 97.75 627 ARG A N 1
ATOM 4777 C CA . ARG A 1 627 ? 1.155 -17.215 12.058 1.00 97.75 627 ARG A CA 1
ATOM 4778 C C . ARG A 1 627 ? 0.548 -18.614 12.157 1.00 97.75 627 ARG A C 1
ATOM 4780 O O . ARG A 1 627 ? -0.131 -19.075 11.248 1.00 97.75 627 ARG A O 1
ATOM 4787 N N . LYS A 1 628 ? 0.749 -19.262 13.307 1.00 96.88 628 LYS A N 1
ATOM 4788 C CA . LYS A 1 628 ? 0.232 -20.615 13.584 1.00 96.88 628 LYS A CA 1
ATOM 4789 C C . LYS A 1 628 ? -1.038 -20.631 14.432 1.00 96.88 628 LYS A C 1
ATOM 4791 O O . LYS A 1 628 ? -1.779 -21.602 14.383 1.00 96.88 628 LYS A O 1
ATOM 4796 N N . ASN A 1 629 ? -1.262 -19.594 15.240 1.00 97.44 629 ASN A N 1
ATOM 4797 C CA . ASN A 1 629 ? -2.385 -19.532 16.169 1.00 97.44 629 ASN A CA 1
ATOM 4798 C C . ASN A 1 629 ? -3.096 -18.173 16.092 1.00 97.44 629 ASN A C 1
ATOM 4800 O O . ASN A 1 629 ? -2.467 -17.124 16.253 1.00 97.44 629 ASN A O 1
ATOM 4804 N N . PHE A 1 630 ? -4.409 -18.223 15.868 1.00 98.44 630 PHE A N 1
ATOM 4805 C CA . PHE A 1 630 ? -5.316 -17.076 15.781 1.00 98.44 630 PHE A CA 1
ATOM 4806 C C . PHE A 1 630 ? -6.304 -17.009 16.958 1.00 98.44 630 PHE A C 1
ATOM 4808 O O . PHE A 1 630 ? -7.120 -16.096 17.027 1.00 98.44 630 PHE A O 1
ATOM 4815 N N . GLU A 1 631 ? -6.243 -17.949 17.902 1.00 98.12 631 GLU A N 1
ATOM 4816 C CA . GLU A 1 631 ? -7.170 -18.021 19.028 1.00 98.12 631 GLU A CA 1
ATOM 4817 C C . GLU A 1 631 ? -7.187 -16.711 19.828 1.00 98.12 631 GLU A C 1
ATOM 4819 O O . GLU A 1 631 ? -6.144 -16.194 20.245 1.00 98.12 631 GLU A O 1
ATOM 4824 N N . GLY A 1 632 ? -8.396 -16.182 20.029 1.00 98.00 632 GLY A N 1
ATOM 4825 C CA . GLY A 1 632 ? -8.655 -14.934 20.743 1.00 98.00 632 GLY A CA 1
ATOM 4826 C C . GLY A 1 632 ? -8.354 -13.654 19.949 1.00 98.00 632 GLY A C 1
ATOM 4827 O O . GLY A 1 632 ? -8.670 -12.567 20.433 1.00 98.00 632 GLY A O 1
ATOM 4828 N N . ILE A 1 633 ? -7.798 -13.758 18.736 1.00 98.62 633 ILE A N 1
ATOM 4829 C CA . ILE A 1 633 ? -7.710 -12.652 17.774 1.00 98.62 633 ILE A CA 1
ATOM 4830 C C . ILE A 1 633 ? -9.051 -12.536 17.049 1.00 98.62 633 ILE A C 1
ATOM 4832 O O . ILE A 1 633 ? -9.694 -13.531 16.738 1.00 98.62 633 ILE A O 1
ATOM 4836 N N . THR A 1 634 ? -9.470 -11.306 16.764 1.00 98.69 634 THR A N 1
ATOM 4837 C CA . THR A 1 634 ? -10.733 -11.033 16.050 1.00 98.69 634 THR A CA 1
ATOM 4838 C C . THR A 1 634 ? -10.517 -10.391 14.685 1.00 98.69 634 THR A C 1
ATOM 4840 O O . THR A 1 634 ? -11.362 -10.512 13.802 1.00 98.69 634 THR A O 1
ATOM 4843 N N . GLU A 1 635 ? -9.389 -9.702 14.501 1.00 98.62 635 GLU A N 1
ATOM 4844 C CA . GLU A 1 635 ? -9.086 -8.938 13.294 1.00 98.62 635 GLU A CA 1
ATOM 4845 C C . GLU A 1 635 ? -7.572 -8.927 13.029 1.00 98.62 635 GLU A C 1
ATOM 4847 O O . GLU A 1 635 ? -6.772 -8.769 13.955 1.00 98.62 635 GLU A O 1
ATOM 4852 N N . ILE A 1 636 ? -7.174 -9.050 11.761 1.00 98.75 636 ILE A N 1
ATOM 4853 C CA . ILE A 1 636 ? -5.786 -8.909 11.301 1.00 98.75 636 ILE A CA 1
ATOM 4854 C C . ILE A 1 636 ? -5.643 -7.768 10.289 1.00 98.75 636 ILE A C 1
ATOM 4856 O O . ILE A 1 636 ? -6.550 -7.502 9.492 1.00 98.75 636 ILE A O 1
ATOM 4860 N N . ARG A 1 637 ? -4.492 -7.077 10.306 1.00 98.25 637 ARG A N 1
ATOM 4861 C CA . ARG A 1 637 ? -4.274 -5.848 9.507 1.00 98.25 637 ARG A CA 1
ATOM 4862 C C . ARG A 1 637 ? -2.998 -5.808 8.644 1.00 98.25 637 ARG A C 1
ATOM 4864 O O . ARG A 1 637 ? -2.279 -4.799 8.650 1.00 98.25 637 ARG A O 1
ATOM 4871 N N . PRO A 1 638 ? -2.671 -6.862 7.876 1.00 98.31 638 PRO A N 1
ATOM 4872 C CA . PRO A 1 638 ? -1.556 -6.817 6.934 1.00 98.31 638 PRO A CA 1
ATOM 4873 C C . PRO A 1 638 ? -1.838 -5.831 5.784 1.00 98.31 638 PRO A C 1
ATOM 4875 O O . PRO A 1 638 ? -2.983 -5.532 5.456 1.00 98.31 638 PRO A O 1
ATOM 4878 N N . GLY A 1 639 ? -0.784 -5.301 5.157 1.00 97.94 639 GLY A N 1
ATOM 4879 C CA . GLY A 1 639 ? -0.912 -4.347 4.040 1.00 97.94 639 GLY A CA 1
ATOM 4880 C C . GLY A 1 639 ? 0.071 -4.612 2.909 1.00 97.94 639 GLY A C 1
ATOM 4881 O O . GLY A 1 639 ? -0.332 -4.729 1.759 1.00 97.94 639 GLY A O 1
ATOM 4882 N N . ASN A 1 640 ? 1.350 -4.803 3.250 1.00 97.69 640 ASN A N 1
ATOM 4883 C CA . ASN A 1 640 ? 2.424 -5.073 2.289 1.00 97.69 640 ASN A CA 1
ATOM 4884 C C . ASN A 1 640 ? 2.153 -6.301 1.404 1.00 97.69 640 ASN A C 1
ATOM 4886 O O . ASN A 1 640 ? 2.564 -6.309 0.251 1.00 97.69 640 ASN A O 1
ATOM 4890 N N . TYR A 1 641 ? 1.401 -7.274 1.921 1.00 98.44 641 TYR A N 1
ATOM 4891 C CA . TYR A 1 641 ? 1.100 -8.550 1.273 1.00 98.44 641 TYR A CA 1
ATOM 4892 C C . TYR A 1 641 ? 0.538 -8.425 -0.152 1.00 98.44 641 TYR A C 1
ATOM 4894 O O . TYR A 1 641 ? 0.741 -9.331 -0.944 1.00 98.44 641 TYR A O 1
ATOM 4902 N N . VAL A 1 642 ? -0.135 -7.319 -0.506 1.00 98.44 642 VAL A N 1
ATOM 4903 C CA . VAL A 1 642 ? -0.657 -7.136 -1.873 1.00 98.44 642 VAL A CA 1
ATOM 4904 C C . VAL A 1 642 ? 0.461 -7.072 -2.913 1.00 98.44 642 VAL A C 1
ATOM 4906 O O . VAL A 1 642 ? 0.313 -7.611 -4.009 1.00 98.44 642 VAL A O 1
ATOM 4909 N N . PHE A 1 643 ? 1.577 -6.432 -2.556 1.00 98.44 643 PHE A N 1
ATOM 4910 C CA . PHE A 1 643 ? 2.730 -6.198 -3.423 1.00 98.44 643 PHE A CA 1
ATOM 4911 C C . PHE A 1 643 ? 3.880 -7.143 -3.146 1.00 98.44 643 PHE A C 1
ATOM 4913 O O . PHE A 1 643 ? 4.515 -7.621 -4.088 1.00 98.44 643 PHE A O 1
ATOM 4920 N N . LEU A 1 644 ? 4.119 -7.392 -1.857 1.00 97.06 644 LEU A N 1
ATOM 4921 C CA . LEU A 1 644 ? 5.343 -7.980 -1.341 1.00 97.06 644 LEU A CA 1
ATOM 4922 C C . LEU A 1 644 ? 6.566 -7.173 -1.813 1.00 97.06 644 LEU A C 1
ATOM 4924 O O . LEU A 1 644 ? 6.445 -6.105 -2.419 1.00 97.06 644 LEU A O 1
ATOM 4928 N N . ASP A 1 645 ? 7.751 -7.605 -1.415 1.00 95.62 645 ASP A N 1
ATOM 4929 C CA . ASP A 1 645 ? 9.035 -7.026 -1.807 1.00 95.62 645 ASP A CA 1
ATOM 4930 C C . ASP A 1 645 ? 10.154 -7.969 -1.348 1.00 95.62 645 ASP A C 1
ATOM 4932 O O . ASP A 1 645 ? 9.897 -9.104 -0.929 1.00 95.62 645 ASP A O 1
ATOM 4936 N N . ARG A 1 646 ? 11.411 -7.520 -1.421 1.00 93.06 646 ARG A N 1
ATOM 4937 C CA . ARG A 1 646 ? 12.543 -8.340 -0.983 1.00 93.06 646 ARG A CA 1
ATOM 4938 C C . ARG A 1 646 ? 12.477 -8.738 0.489 1.00 93.06 646 ARG A C 1
ATOM 4940 O O . ARG A 1 646 ? 13.048 -9.763 0.828 1.00 93.06 646 ARG A O 1
ATOM 4947 N N . THR A 1 647 ? 11.812 -7.985 1.366 1.00 90.62 647 THR A N 1
ATOM 4948 C CA . THR A 1 647 ? 11.827 -8.279 2.808 1.00 90.62 647 THR A CA 1
ATOM 4949 C C . THR A 1 647 ? 11.182 -9.635 3.142 1.00 90.62 647 THR A C 1
ATOM 4951 O O . THR A 1 647 ? 11.894 -10.501 3.653 1.00 90.62 647 THR A O 1
ATOM 4954 N N . PRO A 1 648 ? 9.889 -9.889 2.845 1.00 92.50 648 PRO A N 1
ATOM 4955 C CA . PRO A 1 648 ? 9.290 -11.203 3.081 1.00 92.50 648 PRO A CA 1
ATOM 4956 C C . PRO A 1 648 ? 9.919 -12.297 2.206 1.00 92.50 648 PRO A C 1
ATOM 4958 O O . PRO A 1 648 ? 10.011 -13.441 2.647 1.00 92.50 648 PRO A O 1
ATOM 4961 N N . LEU A 1 649 ? 10.388 -11.962 0.997 1.00 92.56 649 LEU A N 1
ATOM 4962 C CA . LEU A 1 649 ? 11.057 -12.916 0.107 1.00 92.56 649 LEU A CA 1
ATOM 4963 C C . LEU A 1 649 ? 12.357 -13.449 0.733 1.00 92.56 649 LEU A C 1
ATOM 4965 O O . LEU A 1 649 ? 12.587 -14.656 0.755 1.00 92.56 649 LEU A O 1
ATOM 4969 N N . ARG A 1 650 ? 13.173 -12.560 1.307 1.00 88.38 650 ARG A N 1
ATOM 4970 C CA . ARG A 1 650 ? 14.443 -12.897 1.963 1.00 88.38 650 ARG A CA 1
ATOM 4971 C C . ARG A 1 650 ? 14.270 -13.737 3.220 1.00 88.38 650 ARG A C 1
ATOM 4973 O O . ARG A 1 650 ? 15.089 -14.603 3.497 1.00 88.38 650 ARG A O 1
ATOM 4980 N N . MET A 1 651 ? 13.192 -13.492 3.963 1.00 88.12 651 MET A N 1
ATOM 4981 C CA . MET A 1 651 ? 12.829 -14.267 5.154 1.00 88.12 651 MET A CA 1
ATOM 4982 C C . MET A 1 651 ? 12.262 -15.656 4.813 1.00 88.12 651 MET A C 1
ATOM 4984 O O . MET A 1 651 ? 11.955 -16.424 5.722 1.00 88.12 651 MET A O 1
ATOM 4988 N N . GLY A 1 652 ? 12.079 -15.973 3.525 1.00 90.69 652 GLY A N 1
ATOM 4989 C CA . GLY A 1 652 ? 11.482 -17.231 3.078 1.00 90.69 652 GLY A CA 1
ATOM 4990 C C . GLY A 1 652 ? 9.968 -17.313 3.287 1.00 90.69 652 GLY A C 1
ATOM 4991 O O . GLY A 1 652 ? 9.416 -18.407 3.251 1.00 90.69 652 GLY A O 1
ATOM 4992 N N . LEU A 1 653 ? 9.290 -16.179 3.501 1.00 92.88 653 LEU A N 1
ATOM 4993 C CA . LEU A 1 653 ? 7.833 -16.132 3.680 1.00 92.88 653 LEU A CA 1
ATOM 4994 C C . LEU A 1 653 ? 7.070 -16.253 2.359 1.00 92.88 653 LEU A C 1
ATOM 4996 O O . LEU A 1 653 ? 5.909 -16.649 2.357 1.00 92.88 653 LEU A O 1
ATOM 5000 N N . VAL A 1 654 ? 7.704 -15.858 1.254 1.00 94.81 654 VAL A N 1
ATOM 5001 C CA . VAL A 1 654 ? 7.121 -15.822 -0.095 1.00 94.81 654 VAL A CA 1
ATOM 5002 C C . VAL A 1 654 ? 8.176 -16.191 -1.140 1.00 94.81 654 VAL A C 1
ATOM 5004 O O . VAL A 1 654 ? 9.364 -16.297 -0.827 1.00 94.81 654 VAL A O 1
ATOM 5007 N N . ARG A 1 655 ? 7.751 -16.388 -2.386 1.00 93.31 655 ARG A N 1
ATOM 5008 C CA . ARG A 1 655 ? 8.584 -16.717 -3.552 1.00 93.31 655 ARG A CA 1
ATOM 5009 C C . ARG A 1 655 ? 8.585 -15.573 -4.565 1.00 93.31 655 ARG A C 1
ATOM 5011 O O . ARG A 1 655 ? 7.775 -14.650 -4.483 1.00 93.31 655 ARG A O 1
ATOM 5018 N N . VAL A 1 656 ? 9.485 -15.627 -5.551 1.00 92.25 656 VAL A N 1
ATOM 5019 C CA . VAL A 1 656 ? 9.582 -14.584 -6.592 1.00 92.25 656 VAL A CA 1
ATOM 5020 C C . VAL A 1 656 ? 8.272 -14.441 -7.381 1.00 92.25 656 VAL A C 1
ATOM 5022 O O . VAL A 1 656 ? 7.866 -13.316 -7.678 1.00 92.25 656 VAL A O 1
ATOM 5025 N N . LYS A 1 657 ? 7.564 -15.545 -7.659 1.00 91.81 657 LYS A N 1
ATOM 5026 C CA . LYS A 1 657 ? 6.231 -15.519 -8.291 1.00 91.81 657 LYS A CA 1
ATOM 5027 C C . LYS A 1 657 ? 5.165 -14.748 -7.516 1.00 91.81 657 LYS A C 1
ATOM 5029 O O . LYS A 1 657 ? 4.196 -14.320 -8.133 1.00 91.81 657 LYS A O 1
ATOM 5034 N N . ASP A 1 658 ? 5.323 -14.565 -6.209 1.00 94.81 658 ASP A N 1
ATOM 5035 C CA . ASP A 1 658 ? 4.317 -13.893 -5.382 1.00 94.81 658 ASP A CA 1
ATOM 5036 C C . ASP A 1 658 ? 4.496 -12.368 -5.440 1.00 94.81 658 ASP A C 1
ATOM 5038 O O . ASP A 1 658 ? 3.559 -11.604 -5.197 1.00 94.81 658 ASP A O 1
ATOM 5042 N N . LEU A 1 659 ? 5.695 -11.903 -5.815 1.00 96.69 659 LEU A N 1
ATOM 5043 C CA . LEU A 1 659 ? 6.002 -10.486 -5.967 1.00 96.69 659 LEU A CA 1
ATOM 5044 C C . LEU A 1 659 ? 5.157 -9.886 -7.083 1.00 96.69 659 LEU A C 1
ATOM 5046 O O . LEU A 1 659 ? 5.363 -10.184 -8.264 1.00 96.69 659 LEU A O 1
ATOM 5050 N N . SER A 1 660 ? 4.222 -9.017 -6.719 1.00 96.88 660 SER A N 1
ATOM 5051 C CA . SER A 1 660 ? 3.366 -8.366 -7.701 1.00 96.88 660 SER A CA 1
ATOM 5052 C C . SER A 1 660 ? 3.874 -6.982 -8.090 1.00 96.88 660 SER A C 1
ATOM 5054 O O . SER A 1 660 ? 3.579 -6.564 -9.201 1.00 96.88 660 SER A O 1
ATOM 5056 N N . LEU A 1 661 ? 4.680 -6.306 -7.259 1.00 97.69 661 LEU A N 1
ATOM 5057 C CA . LEU A 1 661 ? 5.283 -5.008 -7.589 1.00 97.69 661 LEU A CA 1
ATOM 5058 C C . LEU A 1 661 ? 6.764 -5.136 -7.958 1.00 97.69 661 LEU A C 1
ATOM 5060 O O . LEU A 1 661 ? 7.568 -5.681 -7.201 1.00 97.69 661 LEU A O 1
ATOM 5064 N N . THR A 1 662 ? 7.140 -4.550 -9.093 1.00 97.06 662 THR A N 1
ATOM 5065 C CA . THR A 1 662 ? 8.534 -4.422 -9.543 1.00 97.06 662 THR A CA 1
ATOM 5066 C C . THR A 1 662 ? 8.787 -3.043 -10.149 1.00 97.06 662 THR A C 1
ATOM 5068 O O . THR A 1 662 ? 7.854 -2.273 -10.375 1.00 97.06 662 THR A O 1
ATOM 5071 N N . VAL A 1 663 ? 10.050 -2.695 -10.395 1.00 97.75 663 VAL A N 1
ATOM 5072 C CA . VAL A 1 663 ? 10.418 -1.438 -11.059 1.00 97.75 663 VAL A CA 1
ATOM 5073 C C . VAL A 1 663 ? 11.149 -1.745 -12.357 1.00 97.75 663 VAL A C 1
ATOM 5075 O O . VAL A 1 663 ? 12.205 -2.372 -12.350 1.00 97.75 663 VAL A O 1
ATOM 5078 N N . LEU A 1 664 ? 10.592 -1.294 -13.471 1.00 96.06 664 LEU A N 1
ATOM 5079 C CA . LEU A 1 664 ? 11.211 -1.373 -14.783 1.00 96.06 664 LEU A CA 1
ATOM 5080 C C . LEU A 1 664 ? 12.181 -0.207 -14.971 1.00 96.06 664 LEU A C 1
ATOM 5082 O O . LEU A 1 664 ? 11.812 0.948 -14.757 1.00 96.06 664 LEU A O 1
ATOM 5086 N N . VAL A 1 665 ? 13.404 -0.514 -15.397 1.00 97.44 665 VAL A N 1
ATOM 5087 C CA . VAL A 1 665 ? 14.501 0.448 -15.570 1.00 97.44 665 VAL A CA 1
ATOM 5088 C C . VAL A 1 665 ? 15.248 0.182 -16.876 1.00 97.44 665 VAL A C 1
ATOM 5090 O O . VAL A 1 665 ? 15.226 -0.939 -17.390 1.00 97.44 665 VAL A O 1
ATOM 5093 N N . THR A 1 666 ? 15.947 1.183 -17.400 1.00 97.00 666 THR A N 1
ATOM 5094 C CA . THR A 1 666 ? 16.796 1.060 -18.592 1.00 97.00 666 THR A CA 1
ATOM 5095 C C . THR A 1 666 ? 18.248 1.348 -18.251 1.00 97.00 666 THR A C 1
ATOM 5097 O O . THR A 1 666 ? 18.563 2.294 -17.530 1.00 97.00 666 THR A O 1
ATOM 5100 N N . VAL A 1 667 ? 19.162 0.546 -18.799 1.00 97.75 667 VAL A N 1
ATOM 5101 C CA . VAL A 1 667 ? 20.601 0.819 -18.733 1.00 97.75 667 VAL A CA 1
ATOM 5102 C C . VAL A 1 667 ? 20.932 2.007 -19.631 1.00 97.75 667 VAL A C 1
ATOM 5104 O O . VAL A 1 667 ? 20.826 1.924 -20.852 1.00 97.75 667 VAL A O 1
ATOM 5107 N N . VAL A 1 668 ? 21.369 3.112 -19.035 1.00 97.50 668 VAL A N 1
ATOM 5108 C CA . VAL A 1 668 ? 21.653 4.376 -19.736 1.00 97.50 668 VAL A CA 1
ATOM 5109 C C . VAL A 1 668 ? 23.140 4.630 -19.952 1.00 97.50 668 VAL A C 1
ATOM 5111 O O . VAL A 1 668 ? 23.518 5.422 -20.812 1.00 97.50 668 VAL A O 1
ATOM 5114 N N . SER A 1 669 ? 24.016 3.963 -19.198 1.00 97.00 669 SER A N 1
ATOM 5115 C CA . SER A 1 669 ? 25.460 4.103 -19.380 1.00 97.00 669 SER A CA 1
ATOM 5116 C C . SER A 1 669 ? 26.204 2.842 -18.977 1.00 97.00 669 SER A C 1
ATOM 5118 O O . SER A 1 669 ? 25.928 2.251 -17.934 1.00 97.00 669 SER A O 1
ATOM 5120 N N . VAL A 1 670 ? 27.193 2.470 -19.785 1.00 96.44 670 VAL A N 1
ATOM 5121 C CA . VAL A 1 670 ? 28.156 1.413 -19.477 1.00 96.44 670 VAL A CA 1
ATOM 5122 C C . VAL A 1 670 ? 29.544 1.945 -19.785 1.00 96.44 670 VAL A C 1
ATOM 5124 O O . VAL A 1 670 ? 29.813 2.432 -20.882 1.00 96.44 670 VAL A O 1
ATOM 5127 N N . ASN A 1 671 ? 30.439 1.872 -18.810 1.00 92.38 671 ASN A N 1
ATOM 5128 C CA . ASN A 1 671 ? 31.852 2.178 -18.991 1.00 92.38 671 ASN A CA 1
ATOM 5129 C C . ASN A 1 671 ? 32.705 1.184 -18.200 1.00 92.38 671 ASN A C 1
ATOM 5131 O O . ASN A 1 671 ? 32.181 0.340 -17.481 1.00 92.38 671 ASN A O 1
ATOM 5135 N N . LYS A 1 672 ? 34.033 1.311 -18.300 1.00 88.94 672 LYS A N 1
ATOM 5136 C CA . LYS A 1 672 ? 34.989 0.418 -17.622 1.00 88.94 672 LYS A CA 1
ATOM 5137 C C . LYS A 1 672 ? 34.798 0.286 -16.103 1.00 88.94 672 LYS A C 1
ATOM 5139 O O . LYS A 1 672 ? 35.366 -0.623 -15.515 1.00 88.94 672 LYS A O 1
ATOM 5144 N N . HIS A 1 673 ? 34.062 1.205 -15.479 1.00 87.94 673 HIS A N 1
ATOM 5145 C CA . HIS A 1 673 ? 33.879 1.262 -14.032 1.00 87.94 673 HIS A CA 1
ATOM 5146 C C . HIS A 1 673 ? 32.442 0.998 -13.590 1.00 87.94 673 HIS A C 1
ATOM 5148 O O . HIS A 1 673 ? 32.239 0.555 -12.467 1.00 87.94 673 HIS A O 1
ATOM 5154 N N . ASN A 1 674 ? 31.444 1.333 -14.413 1.00 93.75 674 ASN A N 1
ATOM 5155 C CA . ASN A 1 674 ? 30.056 1.396 -13.964 1.00 93.75 674 ASN A CA 1
ATOM 5156 C C . ASN A 1 674 ? 29.067 0.920 -15.028 1.00 93.75 674 ASN A C 1
ATOM 5158 O O . ASN A 1 674 ? 29.222 1.230 -16.211 1.00 93.75 674 ASN A O 1
ATOM 5162 N N . ILE A 1 675 ? 27.998 0.286 -14.548 1.00 97.81 675 ILE A N 1
ATOM 5163 C CA . ILE A 1 675 ? 26.740 0.065 -15.261 1.00 97.81 675 ILE A CA 1
ATOM 5164 C C . ILE A 1 675 ? 25.680 0.919 -14.560 1.00 97.81 675 ILE A C 1
ATOM 5166 O O . ILE A 1 675 ? 25.475 0.777 -13.353 1.00 97.81 675 ILE A O 1
ATOM 5170 N N . ILE A 1 676 ? 25.035 1.821 -15.296 1.00 98.38 676 ILE A N 1
ATOM 5171 C CA . ILE A 1 676 ? 24.092 2.804 -14.754 1.00 98.38 676 ILE A CA 1
ATOM 5172 C C . ILE A 1 676 ? 22.700 2.573 -15.329 1.00 98.38 676 ILE A C 1
ATOM 5174 O O . ILE A 1 676 ? 22.554 2.490 -16.549 1.00 98.38 676 ILE A O 1
ATOM 5178 N N . VAL A 1 677 ? 21.693 2.542 -14.457 1.00 98.56 677 VAL A N 1
ATOM 5179 C CA . VAL A 1 677 ? 20.267 2.547 -14.812 1.00 98.56 677 VAL A CA 1
ATOM 5180 C C . VAL A 1 677 ? 19.607 3.887 -14.486 1.00 98.56 677 VAL A C 1
ATOM 5182 O O . VAL A 1 677 ? 20.086 4.611 -13.612 1.00 98.56 677 VAL A O 1
ATOM 5185 N N . ASP A 1 678 ? 18.503 4.193 -15.163 1.00 97.62 678 ASP A N 1
ATOM 5186 C CA . ASP A 1 678 ? 17.700 5.424 -15.038 1.00 97.62 678 ASP A CA 1
ATOM 5187 C C . ASP A 1 678 ? 16.748 5.473 -13.828 1.00 97.62 678 ASP A C 1
ATOM 5189 O O . ASP A 1 678 ? 15.807 6.261 -13.807 1.00 97.62 678 ASP A O 1
ATOM 5193 N N . ALA A 1 679 ? 16.982 4.644 -12.808 1.00 97.62 679 ALA A N 1
ATOM 5194 C CA . ALA A 1 679 ? 16.225 4.674 -11.562 1.00 97.62 679 ALA A CA 1
ATOM 5195 C C . ALA A 1 679 ? 17.143 4.918 -10.366 1.00 97.62 679 ALA A C 1
ATOM 5197 O O . ALA A 1 679 ? 17.972 4.076 -10.008 1.00 97.62 679 ALA A O 1
ATOM 5198 N N . GLY A 1 680 ? 16.965 6.070 -9.725 1.00 96.81 680 GLY A N 1
ATOM 5199 C CA . GLY A 1 680 ? 17.630 6.435 -8.480 1.00 96.81 680 GLY A CA 1
ATOM 5200 C C . GLY A 1 680 ? 16.711 6.355 -7.258 1.00 96.81 680 GLY A C 1
ATOM 5201 O O . GLY A 1 680 ? 15.690 5.662 -7.243 1.00 96.81 680 GLY A O 1
ATOM 5202 N N . SER A 1 681 ? 17.063 7.097 -6.209 1.00 96.69 681 SER A N 1
ATOM 5203 C CA . SER A 1 681 ? 16.321 7.150 -4.945 1.00 96.69 681 SER A CA 1
ATOM 5204 C C . SER A 1 681 ? 14.924 7.759 -5.069 1.00 96.69 681 SER A C 1
ATOM 5206 O O . SER A 1 681 ? 14.079 7.466 -4.225 1.00 96.69 681 SER A O 1
ATOM 5208 N N . LYS A 1 682 ? 14.644 8.543 -6.118 1.00 95.19 682 LYS A N 1
ATOM 5209 C CA . LYS A 1 682 ? 13.299 9.071 -6.400 1.00 95.19 682 LYS A CA 1
ATOM 5210 C C . LYS A 1 682 ? 12.320 8.026 -6.934 1.00 95.19 682 LYS A C 1
ATOM 5212 O O . LYS A 1 682 ? 11.137 8.322 -7.015 1.00 95.19 682 LYS A O 1
ATOM 5217 N N . VAL A 1 683 ? 12.787 6.811 -7.232 1.00 95.25 683 VAL A N 1
ATOM 5218 C CA . VAL A 1 683 ? 11.929 5.681 -7.623 1.00 95.25 683 VAL A CA 1
ATOM 5219 C C . VAL A 1 683 ? 12.133 4.489 -6.694 1.00 95.25 683 VAL A C 1
ATOM 5221 O O . VAL A 1 683 ? 11.172 3.980 -6.128 1.00 95.25 683 VAL A O 1
ATOM 5224 N N . LEU A 1 684 ? 13.382 4.063 -6.482 1.00 95.25 684 LEU A N 1
ATOM 5225 C CA . LEU A 1 684 ? 13.705 2.856 -5.710 1.00 95.25 684 LEU A CA 1
ATOM 5226 C C . LEU A 1 684 ? 13.694 3.068 -4.192 1.00 95.25 684 LEU A C 1
ATOM 5228 O O . LEU A 1 684 ? 13.698 2.089 -3.446 1.00 95.25 684 LEU A O 1
ATOM 5232 N N . SER A 1 685 ? 13.645 4.324 -3.731 1.00 93.62 685 SER A N 1
ATOM 5233 C CA . SER A 1 685 ? 13.919 4.741 -2.349 1.00 93.62 685 SER A CA 1
ATOM 5234 C C . SER A 1 685 ? 15.349 4.436 -1.884 1.00 93.62 685 SER A C 1
ATOM 5236 O O . SER A 1 685 ? 16.107 3.729 -2.538 1.00 93.62 685 SER A O 1
ATOM 5238 N N . SER A 1 686 ? 15.739 4.988 -0.736 1.00 91.50 686 SER A N 1
ATOM 5239 C CA . SER A 1 686 ? 17.020 4.683 -0.087 1.00 91.50 686 SER A CA 1
ATOM 5240 C C . SER A 1 686 ? 16.909 3.596 0.987 1.00 91.50 686 SER A C 1
ATOM 5242 O O . SER A 1 686 ? 17.837 3.451 1.785 1.00 91.50 686 SER A O 1
ATOM 5244 N N . ASP A 1 687 ? 15.784 2.874 1.057 1.00 89.06 687 ASP A N 1
ATOM 5245 C CA . ASP A 1 687 ? 15.597 1.810 2.043 1.00 89.06 687 ASP A CA 1
ATOM 5246 C C . ASP A 1 687 ? 16.592 0.676 1.778 1.00 89.06 687 ASP A C 1
ATOM 5248 O O . ASP A 1 687 ? 16.713 0.166 0.662 1.00 89.06 687 ASP A O 1
ATOM 5252 N N . MET A 1 688 ? 17.300 0.274 2.830 1.00 85.56 688 MET A N 1
ATOM 5253 C CA . MET A 1 688 ? 18.172 -0.897 2.818 1.00 85.56 688 MET A CA 1
ATOM 5254 C C . MET A 1 688 ? 17.369 -2.159 3.168 1.00 85.56 688 MET A C 1
ATOM 5256 O O . MET A 1 688 ? 16.301 -2.052 3.783 1.00 85.56 688 MET A O 1
ATOM 5260 N N . PRO A 1 689 ? 17.864 -3.354 2.802 1.00 79.25 689 PRO A N 1
ATOM 5261 C CA . PRO A 1 689 ? 17.238 -4.612 3.186 1.00 79.25 689 PRO A CA 1
ATOM 5262 C C . PRO A 1 689 ? 17.169 -4.690 4.711 1.00 79.25 689 PRO A C 1
ATOM 5264 O O . PRO A 1 689 ? 18.137 -4.358 5.395 1.00 79.25 689 PRO A O 1
ATOM 5267 N N . ARG A 1 690 ? 16.015 -5.093 5.245 1.00 71.12 690 ARG A N 1
ATOM 5268 C CA . ARG A 1 690 ? 15.775 -5.118 6.697 1.00 71.12 690 ARG A CA 1
ATOM 5269 C C . ARG A 1 690 ? 16.120 -6.467 7.345 1.00 71.12 690 ARG A C 1
ATOM 5271 O O . ARG A 1 690 ? 16.293 -6.507 8.554 1.00 71.12 690 ARG A O 1
ATOM 5278 N N . ALA A 1 691 ? 16.308 -7.517 6.540 1.00 61.00 691 ALA A N 1
ATOM 5279 C CA . ALA A 1 691 ? 16.675 -8.865 6.976 1.00 61.00 691 ALA A CA 1
ATOM 5280 C C . ALA A 1 691 ? 18.012 -9.326 6.369 1.00 61.00 691 ALA A C 1
ATOM 5282 O O . ALA A 1 691 ? 18.269 -9.111 5.183 1.00 61.00 691 ALA A O 1
ATOM 5283 N N . GLY A 1 692 ? 18.849 -9.979 7.179 1.00 55.94 692 GLY A N 1
ATOM 5284 C CA . GLY A 1 692 ? 20.123 -10.570 6.762 1.00 55.94 692 GLY A CA 1
ATOM 5285 C C . GLY A 1 692 ? 21.067 -10.803 7.944 1.00 55.94 692 GLY A C 1
ATOM 5286 O O . GLY A 1 692 ? 21.447 -9.852 8.620 1.00 55.94 692 GLY A O 1
ATOM 5287 N N . ALA A 1 693 ? 21.463 -12.059 8.178 1.00 53.75 693 ALA A N 1
ATOM 5288 C CA . ALA A 1 693 ? 22.304 -12.439 9.318 1.00 53.75 693 ALA A CA 1
ATOM 5289 C C . ALA A 1 693 ? 23.725 -11.847 9.246 1.00 53.75 693 ALA A C 1
ATOM 5291 O O . ALA A 1 693 ? 24.304 -11.503 10.276 1.00 53.75 693 ALA A O 1
ATOM 5292 N N . ASN A 1 694 ? 24.286 -11.697 8.038 1.00 61.41 694 ASN A N 1
ATOM 5293 C CA . ASN A 1 694 ? 25.628 -11.160 7.838 1.00 61.41 694 ASN A CA 1
ATOM 5294 C C . ASN A 1 694 ? 25.633 -10.030 6.783 1.00 61.41 694 ASN A C 1
ATOM 5296 O O . ASN A 1 694 ? 25.325 -10.273 5.616 1.00 61.41 694 ASN A O 1
ATOM 5300 N N . PRO A 1 695 ? 26.040 -8.791 7.129 1.00 63.69 695 PRO A N 1
ATOM 5301 C CA . PRO A 1 695 ? 26.046 -7.640 6.214 1.00 63.69 695 PRO A CA 1
ATOM 5302 C C . PRO A 1 695 ? 26.840 -7.825 4.912 1.00 63.69 695 PRO A C 1
ATOM 5304 O O . PRO A 1 695 ? 26.698 -7.020 3.990 1.00 63.69 695 PRO A O 1
ATOM 5307 N N . THR A 1 696 ? 27.713 -8.833 4.855 1.00 69.44 696 THR A N 1
ATOM 5308 C CA . THR A 1 696 ? 28.551 -9.138 3.688 1.00 69.44 696 THR A CA 1
ATOM 5309 C C . THR A 1 696 ? 27.909 -10.100 2.692 1.00 69.44 696 THR A C 1
ATOM 5311 O O . THR A 1 696 ? 28.416 -10.208 1.575 1.00 69.44 696 THR A O 1
ATOM 5314 N N . ASP A 1 697 ? 26.796 -10.749 3.046 1.00 80.38 697 ASP A N 1
ATOM 5315 C CA . ASP A 1 697 ? 26.136 -11.678 2.130 1.00 80.38 697 ASP A CA 1
ATOM 5316 C C . ASP A 1 697 ? 25.541 -10.939 0.928 1.00 80.38 697 ASP A C 1
ATOM 5318 O O . ASP A 1 697 ? 25.129 -9.772 1.000 1.00 80.38 697 ASP A O 1
ATOM 5322 N N . PHE A 1 698 ? 25.452 -11.660 -0.186 1.00 85.88 698 PHE A N 1
ATOM 5323 C CA . PHE A 1 698 ? 24.835 -11.174 -1.408 1.00 85.88 698 PHE A CA 1
ATOM 5324 C C . PHE A 1 698 ? 23.447 -10.582 -1.139 1.00 85.88 698 PHE A C 1
ATOM 5326 O O . PHE A 1 698 ? 22.602 -11.179 -0.464 1.00 85.88 698 PHE A O 1
ATOM 5333 N N . GLY A 1 699 ? 23.205 -9.387 -1.671 1.00 85.00 699 GLY A N 1
ATOM 5334 C CA . GLY A 1 699 ? 21.926 -8.709 -1.564 1.00 85.00 699 GLY A CA 1
ATOM 5335 C C . GLY A 1 699 ? 21.694 -7.965 -0.245 1.00 85.00 699 GLY A C 1
ATOM 5336 O O . GLY A 1 699 ? 20.699 -7.241 -0.175 1.00 85.00 699 GLY A O 1
ATOM 5337 N N . ASN A 1 700 ? 22.576 -8.064 0.765 1.00 85.81 700 ASN A N 1
ATOM 5338 C CA . ASN A 1 700 ? 22.422 -7.357 2.054 1.00 85.81 700 ASN A CA 1
ATOM 5339 C C . ASN A 1 700 ? 22.874 -5.890 2.017 1.00 85.81 700 ASN A C 1
ATOM 5341 O O . ASN A 1 700 ? 22.469 -5.095 2.864 1.00 85.81 700 ASN A O 1
ATOM 5345 N N . LYS A 1 701 ? 23.670 -5.496 1.017 1.00 88.19 701 LYS A N 1
ATOM 5346 C CA . LYS A 1 701 ? 24.146 -4.115 0.845 1.00 88.19 701 LYS A CA 1
ATOM 5347 C C . LYS A 1 701 ? 23.783 -3.553 -0.529 1.00 88.19 701 LYS A C 1
ATOM 5349 O O . LYS A 1 701 ? 24.645 -3.103 -1.282 1.00 88.19 701 LYS A O 1
ATOM 5354 N N . CYS A 1 702 ? 22.495 -3.595 -0.858 1.00 93.00 702 CYS A N 1
ATOM 5355 C CA . CYS A 1 702 ? 21.977 -3.069 -2.118 1.00 93.00 702 CYS A CA 1
ATOM 5356 C C . CYS A 1 702 ? 20.562 -2.493 -1.968 1.00 93.00 702 CYS A C 1
ATOM 5358 O O . CYS A 1 702 ? 19.852 -2.802 -1.014 1.00 93.00 702 CYS A O 1
ATOM 5360 N N . TYR A 1 703 ? 20.153 -1.675 -2.933 1.00 95.25 703 TYR A N 1
ATOM 5361 C CA . TYR A 1 703 ? 18.857 -0.990 -3.003 1.00 95.25 703 TYR A CA 1
ATOM 5362 C C . TYR A 1 703 ? 17.795 -1.771 -3.798 1.00 95.25 703 TYR A C 1
ATOM 5364 O O . TYR A 1 703 ? 16.699 -1.276 -4.051 1.00 95.25 703 TYR A O 1
ATOM 5372 N N . GLY A 1 704 ? 18.128 -2.993 -4.210 1.00 95.38 704 GLY A N 1
ATOM 5373 C CA . GLY A 1 704 ? 17.279 -3.868 -5.004 1.00 95.38 704 GLY A CA 1
ATOM 5374 C C . GLY A 1 704 ? 18.106 -4.879 -5.790 1.00 95.38 704 GLY A C 1
ATOM 5375 O O . GLY A 1 704 ? 19.327 -4.735 -5.929 1.00 95.38 704 GLY A O 1
ATOM 5376 N N . LEU A 1 705 ? 17.423 -5.893 -6.312 1.00 95.88 705 LEU A N 1
ATOM 5377 C CA . LEU A 1 705 ? 18.005 -6.916 -7.178 1.00 95.88 705 LEU A CA 1
ATOM 5378 C C . LEU A 1 705 ? 17.467 -6.743 -8.592 1.00 95.88 705 LEU A C 1
ATOM 5380 O O . LEU A 1 705 ? 16.253 -6.709 -8.782 1.00 95.88 705 LEU A O 1
ATOM 5384 N N . ALA A 1 706 ? 18.369 -6.598 -9.558 1.00 96.94 706 ALA A N 1
ATOM 5385 C CA . ALA A 1 706 ? 18.041 -6.321 -10.945 1.00 96.94 706 ALA A CA 1
ATOM 5386 C C . ALA A 1 706 ? 18.267 -7.547 -11.837 1.00 96.94 706 ALA A C 1
ATOM 5388 O O . ALA A 1 706 ? 19.307 -8.203 -11.765 1.00 96.94 706 ALA A O 1
ATOM 5389 N N . PHE A 1 707 ? 17.315 -7.800 -12.726 1.00 95.69 707 PHE A N 1
ATOM 5390 C CA . PHE A 1 707 ? 17.306 -8.898 -13.688 1.00 95.69 707 PHE A CA 1
ATOM 5391 C C . PHE A 1 707 ? 17.066 -8.337 -15.083 1.00 95.69 707 PHE A C 1
ATOM 5393 O O . PHE A 1 707 ? 16.473 -7.269 -15.236 1.00 95.69 707 PHE A O 1
ATOM 5400 N N . LEU A 1 708 ? 17.491 -9.050 -16.123 1.00 92.94 708 LEU A N 1
ATOM 5401 C CA . LEU A 1 708 ? 17.037 -8.719 -17.471 1.00 92.94 708 LEU A CA 1
ATOM 5402 C C . LEU A 1 708 ? 15.525 -8.944 -17.557 1.00 92.94 708 LEU A C 1
ATOM 5404 O O . LEU A 1 708 ? 15.024 -9.963 -17.089 1.00 92.94 708 LEU A O 1
ATOM 5408 N N . GLU A 1 709 ? 14.806 -8.014 -18.188 1.00 90.88 709 GLU A N 1
ATOM 5409 C CA . GLU A 1 709 ? 13.338 -8.072 -18.279 1.00 90.88 709 GLU A CA 1
ATOM 5410 C C . GLU A 1 709 ? 12.839 -9.406 -18.849 1.00 90.88 709 GLU A C 1
ATOM 5412 O O . GLU A 1 709 ? 11.972 -10.045 -18.267 1.00 90.88 709 GLU A O 1
ATOM 5417 N N . LYS A 1 710 ? 13.476 -9.887 -19.922 1.00 84.94 710 LYS A N 1
ATOM 5418 C CA . LYS A 1 710 ? 13.160 -11.167 -20.579 1.00 84.94 710 LYS A CA 1
ATOM 5419 C C . LYS A 1 710 ? 13.376 -12.417 -19.712 1.00 84.94 710 LYS A C 1
ATOM 5421 O O . LYS A 1 710 ? 12.927 -13.492 -20.098 1.00 84.94 710 LYS A O 1
ATOM 5426 N N . ASP A 1 711 ? 14.135 -12.298 -18.624 1.00 88.38 711 ASP A N 1
ATOM 5427 C CA . ASP A 1 711 ? 14.503 -13.423 -17.764 1.00 88.38 711 ASP A CA 1
ATOM 5428 C C . ASP A 1 711 ? 13.685 -13.444 -16.467 1.00 88.38 711 ASP A C 1
ATOM 5430 O O . ASP A 1 711 ? 13.604 -14.486 -15.827 1.00 88.38 711 ASP A O 1
ATOM 5434 N N . PHE A 1 712 ? 13.063 -12.327 -16.076 1.00 88.81 712 PHE A N 1
ATOM 5435 C CA . PHE A 1 712 ? 12.430 -12.195 -14.763 1.00 88.81 712 PHE A CA 1
ATOM 5436 C C . PHE A 1 712 ? 11.298 -13.206 -14.532 1.00 88.81 712 PHE A C 1
ATOM 5438 O O . PHE A 1 712 ? 11.273 -13.877 -13.503 1.00 88.81 712 PHE A O 1
ATOM 5445 N N . ASP A 1 713 ? 10.405 -13.384 -15.508 1.00 83.75 713 ASP A N 1
ATOM 5446 C CA . ASP A 1 713 ? 9.280 -14.321 -15.380 1.00 83.75 713 ASP A CA 1
ATOM 5447 C C . ASP A 1 713 ? 9.712 -15.795 -15.365 1.00 83.75 713 ASP A C 1
ATOM 5449 O O . ASP A 1 713 ? 8.958 -16.659 -14.920 1.00 83.75 713 ASP A O 1
ATOM 5453 N N . LEU A 1 714 ? 10.941 -16.094 -15.798 1.00 85.56 714 LEU A N 1
ATOM 5454 C CA . LEU A 1 714 ? 11.483 -17.454 -15.788 1.00 85.56 714 LEU A CA 1
ATOM 5455 C C . LEU A 1 714 ? 11.900 -17.920 -14.391 1.00 85.56 714 LEU A C 1
ATOM 5457 O O . LEU A 1 714 ? 12.051 -19.123 -14.199 1.00 85.56 714 LEU A O 1
ATOM 5461 N N . LEU A 1 715 ? 12.072 -16.998 -13.435 1.00 83.06 715 LEU A N 1
ATOM 5462 C CA . LEU A 1 715 ? 12.361 -17.334 -12.037 1.00 83.06 715 LEU A CA 1
ATOM 5463 C C . LEU A 1 715 ? 11.207 -18.112 -11.393 1.00 83.06 715 LEU A C 1
ATOM 5465 O O . LEU A 1 715 ? 11.438 -18.878 -10.468 1.00 83.06 715 LEU A O 1
ATOM 5469 N N . GLY A 1 716 ? 9.969 -17.930 -11.869 1.00 77.25 716 GLY A N 1
ATOM 5470 C CA . GLY A 1 716 ? 8.800 -18.677 -11.402 1.00 77.25 716 GLY A CA 1
ATOM 5471 C C . GLY A 1 716 ? 8.760 -18.853 -9.879 1.00 77.25 716 GLY A C 1
ATOM 5472 O O . GLY A 1 716 ? 8.678 -17.884 -9.122 1.00 77.25 716 GLY A O 1
ATOM 5473 N N . ASP A 1 717 ? 8.858 -20.108 -9.444 1.00 78.25 717 ASP A N 1
ATOM 5474 C CA . ASP A 1 717 ? 8.751 -20.525 -8.047 1.00 78.25 717 ASP A CA 1
ATOM 5475 C C . ASP A 1 717 ? 10.042 -20.374 -7.239 1.00 78.25 717 ASP A C 1
ATOM 5477 O O . ASP A 1 717 ? 10.079 -20.840 -6.108 1.00 78.25 717 ASP A O 1
ATOM 5481 N N . ASP A 1 718 ? 11.100 -19.748 -7.746 1.00 78.62 718 ASP A N 1
ATOM 5482 C CA . ASP A 1 718 ? 12.385 -19.645 -7.049 1.00 78.62 718 ASP A CA 1
ATOM 5483 C C . ASP A 1 718 ? 12.333 -18.770 -5.778 1.00 78.62 718 ASP A C 1
ATOM 5485 O O . ASP A 1 718 ? 11.457 -17.918 -5.583 1.00 78.62 718 ASP A O 1
ATOM 5489 N N . ALA A 1 719 ? 13.272 -19.035 -4.865 1.00 79.00 719 ALA A N 1
ATOM 5490 C CA . ALA A 1 719 ? 13.515 -18.210 -3.682 1.00 79.00 719 ALA A CA 1
ATOM 5491 C C . ALA A 1 719 ? 14.287 -16.936 -4.066 1.00 79.00 719 ALA A C 1
ATOM 5493 O O . ALA A 1 719 ? 14.689 -16.767 -5.219 1.00 79.00 719 ALA A O 1
ATOM 5494 N N . GLU A 1 720 ? 14.534 -16.041 -3.103 1.00 84.31 720 GLU A N 1
ATOM 5495 C CA . GLU A 1 720 ? 15.465 -14.941 -3.359 1.00 84.31 720 GLU A CA 1
ATOM 5496 C C . GLU A 1 720 ? 16.821 -15.492 -3.829 1.00 84.31 720 GLU A C 1
ATOM 5498 O O . GLU A 1 720 ? 17.344 -16.422 -3.204 1.00 84.31 720 GLU A O 1
ATOM 5503 N N . PRO A 1 721 ? 17.433 -14.922 -4.880 1.00 85.56 721 PRO A N 1
ATOM 5504 C CA . PRO A 1 721 ? 18.778 -15.318 -5.259 1.00 85.56 721 PRO A CA 1
ATOM 5505 C C . PRO A 1 721 ? 19.763 -15.108 -4.103 1.00 85.56 721 PRO A C 1
ATOM 5507 O O . PRO A 1 721 ? 19.862 -14.016 -3.542 1.00 85.56 721 PRO A O 1
ATOM 5510 N N . SER A 1 722 ? 20.531 -16.147 -3.780 1.00 83.75 722 SER A N 1
ATOM 5511 C CA . SER A 1 722 ? 21.602 -16.109 -2.773 1.00 83.75 722 SER A CA 1
ATOM 5512 C C . SER A 1 722 ? 22.958 -15.684 -3.346 1.00 83.75 722 SER A C 1
ATOM 5514 O O . SER A 1 722 ? 23.924 -15.514 -2.608 1.00 83.75 722 SER A O 1
ATOM 5516 N N . GLN A 1 723 ? 23.039 -15.517 -4.665 1.00 88.06 723 GLN A N 1
ATOM 5517 C CA . GLN A 1 723 ? 24.233 -15.133 -5.410 1.00 88.06 723 GLN A CA 1
ATOM 5518 C C . GLN A 1 723 ? 23.831 -14.506 -6.754 1.00 88.06 723 GLN A C 1
ATOM 5520 O O . GLN A 1 723 ? 22.663 -14.516 -7.144 1.00 88.06 723 GLN A O 1
ATOM 5525 N N . ASN A 1 724 ? 24.810 -14.014 -7.516 1.00 89.75 724 ASN A N 1
ATOM 5526 C CA . ASN A 1 724 ? 24.577 -13.369 -8.812 1.00 89.75 724 ASN A CA 1
ATOM 5527 C C . ASN A 1 724 ? 24.032 -14.290 -9.920 1.00 89.75 724 ASN A C 1
ATOM 5529 O O . ASN A 1 724 ? 23.742 -13.798 -11.008 1.00 89.75 724 ASN A O 1
ATOM 5533 N N . ARG A 1 725 ? 23.931 -15.604 -9.692 1.00 88.88 725 ARG A N 1
ATOM 5534 C CA . ARG A 1 725 ? 23.445 -16.584 -10.671 1.00 88.88 725 ARG A CA 1
ATOM 5535 C C . ARG A 1 725 ? 22.427 -17.526 -10.037 1.00 88.88 725 ARG A C 1
ATOM 5537 O O . ARG A 1 725 ? 22.709 -18.144 -9.012 1.00 88.88 725 ARG A O 1
ATOM 5544 N N . VAL A 1 726 ? 21.272 -17.657 -10.677 1.00 85.75 726 VAL A N 1
ATOM 5545 C CA . VAL A 1 726 ? 20.242 -18.643 -10.338 1.00 85.75 726 VAL A CA 1
ATOM 5546 C C . VAL A 1 726 ? 20.214 -19.689 -11.438 1.00 85.75 726 VAL A C 1
ATOM 5548 O O . VAL A 1 726 ? 20.023 -19.348 -12.603 1.00 85.75 726 VAL A O 1
ATOM 5551 N N . THR A 1 727 ? 20.416 -20.953 -11.083 1.00 85.44 727 THR A N 1
ATOM 5552 C CA . THR A 1 727 ? 20.270 -22.069 -12.021 1.00 85.44 727 THR A CA 1
ATOM 5553 C C . THR A 1 727 ? 18.846 -22.591 -11.928 1.00 85.44 727 THR A C 1
ATOM 5555 O O . THR A 1 727 ? 18.453 -23.141 -10.902 1.00 85.44 727 THR A O 1
ATOM 5558 N N . LEU A 1 728 ? 18.080 -22.417 -13.001 1.00 82.81 728 LEU A N 1
ATOM 5559 C CA . LEU A 1 728 ? 16.725 -22.947 -13.107 1.00 82.81 728 LEU A CA 1
ATOM 5560 C C . LEU A 1 728 ? 16.742 -24.479 -13.194 1.00 82.81 728 LEU A C 1
ATOM 5562 O O . LEU A 1 728 ? 17.736 -25.085 -13.600 1.00 82.81 728 LEU A O 1
ATOM 5566 N N . ALA A 1 729 ? 15.596 -25.113 -12.936 1.00 79.88 729 ALA A N 1
ATOM 5567 C CA . ALA A 1 729 ? 15.433 -26.569 -13.031 1.00 79.88 729 ALA A CA 1
ATOM 5568 C C . ALA A 1 729 ? 15.808 -27.159 -14.410 1.00 79.88 729 ALA A C 1
ATOM 5570 O O . ALA A 1 729 ? 16.218 -28.312 -14.504 1.00 79.88 729 ALA A O 1
ATOM 5571 N N . ASN A 1 730 ? 15.701 -26.370 -15.484 1.00 80.38 730 ASN A N 1
ATOM 5572 C CA . ASN A 1 730 ? 16.089 -26.764 -16.843 1.00 80.38 730 ASN A CA 1
ATOM 5573 C C . ASN A 1 730 ? 17.586 -26.541 -17.158 1.00 80.38 730 ASN A C 1
ATOM 5575 O O . ASN A 1 730 ? 17.993 -26.676 -18.310 1.00 80.38 730 ASN A O 1
ATOM 5579 N N . GLY A 1 731 ? 18.396 -26.163 -16.164 1.00 82.50 731 GLY A N 1
ATOM 5580 C CA . GLY A 1 731 ? 19.831 -25.902 -16.295 1.00 82.50 731 GLY A CA 1
ATOM 5581 C C . GLY A 1 731 ? 20.193 -24.519 -16.846 1.00 82.50 731 GLY A C 1
ATOM 5582 O O . GLY A 1 731 ? 21.377 -24.198 -16.931 1.00 82.50 731 GLY A O 1
ATOM 5583 N N . ARG A 1 732 ? 19.215 -23.676 -17.213 1.00 85.31 732 ARG A N 1
ATOM 5584 C CA . ARG A 1 732 ? 19.477 -22.296 -17.647 1.00 85.31 732 ARG A CA 1
ATOM 5585 C C . ARG A 1 732 ? 19.923 -21.449 -16.458 1.00 85.31 732 ARG A C 1
ATOM 5587 O O . ARG A 1 732 ? 19.270 -21.443 -15.420 1.00 85.31 732 ARG A O 1
ATOM 5594 N N . GLU A 1 733 ? 20.989 -20.679 -16.641 1.00 87.94 733 GLU A N 1
ATOM 5595 C CA . GLU A 1 733 ? 21.413 -19.677 -15.663 1.00 87.94 733 GLU A CA 1
ATOM 5596 C C . GLU A 1 733 ? 20.741 -18.323 -15.930 1.00 87.94 733 GLU A C 1
ATOM 5598 O O . GLU A 1 733 ? 20.775 -17.808 -17.050 1.00 87.94 733 GLU A O 1
ATOM 5603 N N . ILE A 1 734 ? 20.166 -17.728 -14.886 1.00 90.62 734 ILE A N 1
ATOM 5604 C CA . ILE A 1 734 ? 19.701 -16.340 -14.850 1.00 90.62 734 ILE A CA 1
ATOM 5605 C C . ILE A 1 734 ? 20.691 -15.517 -14.033 1.00 90.62 734 ILE A C 1
ATOM 5607 O O . ILE A 1 734 ? 21.065 -15.902 -12.925 1.00 90.62 734 ILE A O 1
ATOM 5611 N N . VAL A 1 735 ? 21.090 -14.358 -14.559 1.00 92.44 735 VAL A N 1
ATOM 5612 C CA . VAL A 1 735 ? 21.986 -13.434 -13.857 1.00 92.44 735 VAL A CA 1
ATOM 5613 C C . VAL A 1 735 ? 21.188 -12.389 -13.079 1.00 92.44 735 VAL A C 1
ATOM 5615 O O . VAL A 1 735 ? 20.263 -11.774 -13.607 1.00 92.44 735 VAL A O 1
ATOM 5618 N N . CYS A 1 736 ? 21.609 -12.154 -11.840 1.00 94.50 736 CYS A N 1
ATOM 5619 C CA . CYS A 1 736 ? 21.099 -11.135 -10.937 1.00 94.50 736 CYS A CA 1
ATOM 5620 C C . CYS A 1 736 ? 22.194 -10.108 -10.605 1.00 94.50 736 CYS A C 1
ATOM 5622 O O . CYS A 1 736 ? 23.321 -10.463 -10.244 1.00 94.50 736 CYS A O 1
ATOM 5624 N N . PHE A 1 737 ? 21.847 -8.824 -10.662 1.00 95.62 737 PHE A N 1
ATOM 5625 C CA . PHE A 1 737 ? 22.734 -7.700 -10.364 1.00 95.62 737 PHE A CA 1
ATOM 5626 C C . PHE A 1 737 ? 22.290 -6.988 -9.081 1.00 95.62 737 PHE A C 1
ATOM 5628 O O . PHE A 1 737 ? 21.101 -6.785 -8.851 1.00 95.62 737 PHE A O 1
ATOM 5635 N N . GLU A 1 738 ? 23.243 -6.560 -8.252 1.00 95.94 738 GLU A N 1
ATOM 5636 C CA . GLU A 1 738 ? 22.956 -5.735 -7.072 1.00 95.94 738 GLU A CA 1
ATOM 5637 C C . GLU A 1 738 ? 22.897 -4.255 -7.471 1.00 95.94 738 GLU A C 1
ATOM 5639 O O . GLU A 1 738 ? 23.860 -3.733 -8.044 1.00 95.94 738 GLU A O 1
ATOM 5644 N N . VAL A 1 739 ? 21.817 -3.549 -7.114 1.00 97.06 739 VAL A N 1
ATOM 5645 C CA . VAL A 1 739 ? 21.788 -2.078 -7.180 1.00 97.06 739 VAL A CA 1
ATOM 5646 C C . VAL A 1 739 ? 22.604 -1.537 -6.004 1.00 97.06 739 VAL A C 1
ATOM 5648 O O . VAL A 1 739 ? 22.110 -1.374 -4.895 1.00 97.06 739 VAL A O 1
ATOM 5651 N N . SER A 1 740 ? 23.895 -1.319 -6.218 1.00 95.00 740 SER A N 1
ATOM 5652 C CA . SER A 1 740 ? 24.884 -1.066 -5.159 1.00 95.00 740 SER A CA 1
ATOM 5653 C C . SER A 1 740 ? 24.905 0.371 -4.630 1.00 95.00 740 SER A C 1
ATOM 5655 O O . SER A 1 740 ? 25.337 0.618 -3.503 1.00 95.00 740 SER A O 1
ATOM 5657 N N . LYS A 1 741 ? 24.463 1.335 -5.440 1.00 96.12 741 LYS A N 1
ATOM 5658 C CA . LYS A 1 741 ? 24.475 2.765 -5.115 1.00 96.12 741 LYS A CA 1
ATOM 5659 C C . LYS A 1 741 ? 23.319 3.470 -5.806 1.00 96.12 741 LYS A C 1
ATOM 5661 O O . LYS A 1 741 ? 22.943 3.080 -6.909 1.00 96.12 741 LYS A O 1
ATOM 5666 N N . LEU A 1 742 ? 22.826 4.539 -5.185 1.00 97.00 742 LEU A N 1
ATOM 5667 C CA . LEU A 1 742 ? 21.851 5.454 -5.767 1.00 97.00 742 LEU A CA 1
ATOM 5668 C C . LEU A 1 742 ? 22.361 6.900 -5.746 1.00 97.00 742 LEU A C 1
ATOM 5670 O O . LEU A 1 742 ? 23.065 7.330 -4.830 1.00 97.00 742 LEU A O 1
ATOM 5674 N N . SER A 1 743 ? 21.962 7.646 -6.767 1.00 97.00 743 SER A N 1
ATOM 5675 C CA . SER A 1 743 ? 21.775 9.099 -6.738 1.00 97.00 743 SER A CA 1
ATOM 5676 C C . SER A 1 743 ? 20.272 9.376 -6.846 1.00 97.00 743 SER A C 1
ATOM 5678 O O . SER A 1 743 ? 19.485 8.440 -6.735 1.00 97.00 743 SER A O 1
ATOM 5680 N N . GLU A 1 744 ? 19.850 10.620 -7.072 1.00 96.69 744 GLU A N 1
ATOM 5681 C CA . GLU A 1 744 ? 18.420 10.925 -7.221 1.00 96.69 744 GLU A CA 1
ATOM 5682 C C . GLU A 1 744 ? 17.764 10.162 -8.380 1.00 96.69 744 GLU A C 1
ATOM 5684 O O . GLU A 1 744 ? 16.741 9.516 -8.164 1.00 96.69 744 GLU A O 1
ATOM 5689 N N . GLU A 1 745 ? 18.396 10.178 -9.560 1.00 96.56 745 GLU A N 1
ATOM 5690 C CA . GLU A 1 745 ? 17.840 9.630 -10.814 1.00 96.56 745 GLU A CA 1
ATOM 5691 C C . GLU A 1 745 ? 18.614 8.420 -11.360 1.00 96.56 745 GLU A C 1
ATOM 5693 O O . GLU A 1 745 ? 18.174 7.781 -12.305 1.00 96.56 745 GLU A O 1
ATOM 5698 N N . HIS A 1 746 ? 19.775 8.089 -10.787 1.00 97.88 746 HIS A N 1
ATOM 5699 C CA . HIS A 1 746 ? 20.615 6.994 -11.290 1.00 97.88 746 HIS A CA 1
ATOM 5700 C C . HIS A 1 746 ? 20.870 5.919 -10.242 1.00 97.88 746 HIS A C 1
ATOM 5702 O O . HIS A 1 746 ? 21.172 6.243 -9.087 1.00 97.88 746 HIS A O 1
ATOM 5708 N N . GLY A 1 747 ? 20.867 4.665 -10.688 1.00 97.94 747 GLY A N 1
ATOM 5709 C CA . GLY A 1 747 ? 21.266 3.494 -9.913 1.00 97.94 747 GLY A CA 1
ATOM 5710 C C . GLY A 1 747 ? 22.494 2.811 -10.510 1.00 97.94 747 GLY A C 1
ATOM 5711 O O . GLY A 1 747 ? 22.633 2.721 -11.727 1.00 97.94 747 GLY A O 1
ATOM 5712 N N . TRP A 1 748 ? 23.399 2.328 -9.659 1.00 98.12 748 TRP A N 1
ATOM 5713 C CA . TRP A 1 748 ? 24.609 1.611 -10.075 1.00 98.12 748 TRP A CA 1
ATOM 5714 C C . TRP A 1 748 ? 24.408 0.110 -9.933 1.00 98.12 748 TRP A C 1
ATOM 5716 O O . TRP A 1 748 ? 24.308 -0.393 -8.811 1.00 98.12 748 TRP A O 1
ATOM 5726 N N . LEU A 1 749 ? 24.442 -0.613 -11.047 1.00 97.56 749 LEU A N 1
ATOM 5727 C CA . LEU A 1 749 ? 24.501 -2.069 -11.025 1.00 97.56 749 LEU A CA 1
ATOM 5728 C C . LEU A 1 749 ? 25.944 -2.523 -10.813 1.00 97.56 749 LEU A C 1
ATOM 5730 O O . LEU A 1 749 ? 26.869 -2.058 -11.485 1.00 97.56 749 LEU A O 1
ATOM 5734 N N . LYS A 1 750 ? 26.140 -3.439 -9.868 1.00 95.25 750 LYS A N 1
ATOM 5735 C CA . LYS A 1 750 ? 27.441 -4.060 -9.628 1.00 95.25 750 LYS A CA 1
ATOM 5736 C C . LYS A 1 750 ? 27.759 -5.047 -10.752 1.00 95.25 750 LYS A C 1
ATOM 5738 O O . LYS A 1 750 ? 26.952 -5.925 -11.046 1.00 95.25 750 LYS A O 1
ATOM 5743 N N . GLN A 1 751 ? 28.935 -4.901 -11.362 1.00 93.94 751 GLN A N 1
ATOM 5744 C CA . GLN A 1 751 ? 29.439 -5.832 -12.372 1.00 93.94 751 GLN A CA 1
ATOM 5745 C C . GLN A 1 751 ? 29.552 -7.246 -11.785 1.00 93.94 751 GLN A C 1
ATOM 5747 O O . GLN A 1 751 ? 30.025 -7.414 -10.661 1.00 93.94 751 GLN A O 1
ATOM 5752 N N . VAL A 1 752 ? 29.130 -8.247 -12.557 1.00 92.31 752 VAL A N 1
ATOM 5753 C CA . VAL A 1 752 ? 29.246 -9.663 -12.189 1.00 92.31 752 VAL A CA 1
ATOM 5754 C C . VAL A 1 752 ? 30.433 -10.271 -12.924 1.00 92.31 752 VAL A C 1
ATOM 5756 O O . VAL A 1 752 ? 30.570 -10.098 -14.140 1.00 92.31 752 VAL A O 1
ATOM 5759 N N . ASP A 1 753 ? 31.285 -10.986 -12.196 1.00 89.69 753 ASP A N 1
ATOM 5760 C CA . ASP A 1 753 ? 32.468 -11.621 -12.767 1.00 89.69 753 ASP A CA 1
ATOM 5761 C C . ASP A 1 753 ? 32.082 -12.676 -13.814 1.00 89.69 753 ASP A C 1
ATOM 5763 O O . ASP A 1 753 ? 31.178 -13.500 -13.630 1.00 89.69 753 ASP A O 1
ATOM 5767 N N . GLY A 1 754 ? 32.756 -12.619 -14.963 1.00 88.81 754 GLY A N 1
ATOM 5768 C CA . GLY A 1 754 ? 32.498 -13.521 -16.087 1.00 88.81 754 GLY A CA 1
ATOM 5769 C C . GLY A 1 754 ? 31.139 -13.331 -16.774 1.00 88.81 754 GLY A C 1
ATOM 5770 O O . GLY A 1 754 ? 30.760 -14.182 -17.576 1.00 88.81 754 GLY A O 1
ATOM 5771 N N . VAL A 1 755 ? 30.396 -12.255 -16.484 1.00 90.38 755 VAL A N 1
ATOM 5772 C CA . VAL A 1 755 ? 29.163 -11.895 -17.204 1.00 90.38 755 VAL A CA 1
ATOM 5773 C C . VAL A 1 755 ? 29.382 -10.584 -17.962 1.00 90.38 755 VAL A C 1
ATOM 5775 O O . VAL A 1 755 ? 29.810 -9.604 -17.356 1.00 90.38 755 VAL A O 1
ATOM 5778 N N . PRO A 1 756 ? 29.078 -10.503 -19.269 1.00 90.06 756 PRO A N 1
ATOM 5779 C CA . PRO A 1 756 ? 29.100 -9.233 -19.985 1.00 90.06 756 PRO A CA 1
ATOM 5780 C C . PRO A 1 756 ? 28.153 -8.206 -19.352 1.00 90.06 756 PRO A C 1
ATOM 5782 O O . PRO A 1 756 ? 27.042 -8.545 -18.943 1.00 90.06 756 PRO A O 1
ATOM 5785 N N . ALA A 1 757 ? 28.572 -6.941 -19.299 1.00 92.19 757 ALA A N 1
ATOM 5786 C CA . ALA A 1 757 ? 27.679 -5.860 -18.899 1.00 92.19 757 ALA A CA 1
ATOM 5787 C C . ALA A 1 757 ? 26.437 -5.826 -19.816 1.00 92.19 757 ALA A C 1
ATOM 5789 O O . ALA A 1 757 ? 26.586 -5.987 -21.034 1.00 92.19 757 ALA A O 1
ATOM 5790 N N . PRO A 1 758 ? 25.225 -5.595 -19.278 1.00 94.44 758 PRO A N 1
ATOM 5791 C CA . PRO A 1 758 ? 24.048 -5.369 -20.110 1.00 94.44 758 PRO A CA 1
ATOM 5792 C C . PRO A 1 758 ? 24.270 -4.174 -21.048 1.00 94.44 758 PRO A C 1
ATOM 5794 O O . PRO A 1 758 ? 24.912 -3.200 -20.662 1.00 94.44 758 PRO A O 1
ATOM 5797 N N . ALA A 1 759 ? 23.753 -4.235 -22.276 1.00 92.88 759 ALA A N 1
ATOM 5798 C CA . ALA A 1 759 ? 23.938 -3.164 -23.257 1.00 92.88 759 ALA A CA 1
ATOM 5799 C C . ALA A 1 759 ? 23.199 -1.871 -22.861 1.00 92.88 759 ALA A C 1
ATOM 5801 O O . ALA A 1 759 ? 22.180 -1.910 -22.176 1.00 92.88 759 ALA A O 1
ATOM 5802 N N . ILE A 1 760 ? 23.671 -0.717 -23.343 1.00 95.12 760 ILE A N 1
ATOM 5803 C CA . ILE A 1 760 ? 22.907 0.539 -23.246 1.00 95.12 760 ILE A CA 1
ATOM 5804 C C . ILE A 1 760 ? 21.578 0.370 -24.002 1.00 95.12 760 ILE A C 1
ATOM 5806 O O . ILE A 1 760 ? 21.556 -0.190 -25.096 1.00 95.12 760 ILE A O 1
ATOM 5810 N N . GLY A 1 761 ? 20.479 0.830 -23.405 1.00 88.56 761 GLY A N 1
ATOM 5811 C CA . GLY A 1 761 ? 19.111 0.619 -23.885 1.00 88.56 761 GLY A CA 1
ATOM 5812 C C . GLY A 1 761 ? 18.487 -0.704 -23.427 1.00 88.56 761 GLY A C 1
ATOM 5813 O O . GLY A 1 761 ? 17.299 -0.930 -23.649 1.00 88.56 761 GLY A O 1
ATOM 5814 N N . GLN A 1 762 ? 19.248 -1.583 -22.766 1.00 93.44 762 GLN A N 1
ATOM 5815 C CA . GLN A 1 762 ? 18.707 -2.827 -22.227 1.00 93.44 762 GLN A CA 1
ATOM 5816 C C . GLN A 1 762 ? 17.764 -2.536 -21.055 1.00 93.44 762 GLN A C 1
ATOM 5818 O O . GLN A 1 762 ? 18.150 -1.894 -20.076 1.00 93.44 762 GLN A O 1
ATOM 5823 N N . ARG A 1 763 ? 16.544 -3.072 -21.141 1.00 93.12 763 ARG A N 1
ATOM 5824 C CA . ARG A 1 763 ? 15.541 -3.019 -20.073 1.00 93.12 763 ARG A CA 1
ATOM 5825 C C . ARG A 1 763 ? 15.782 -4.094 -19.021 1.00 93.12 763 ARG A C 1
ATOM 5827 O O . ARG A 1 763 ? 16.160 -5.232 -19.338 1.00 93.12 763 ARG A O 1
ATOM 5834 N N . MET A 1 764 ? 15.555 -3.710 -17.773 1.00 95.88 764 MET A N 1
ATOM 5835 C CA . MET A 1 764 ? 15.776 -4.518 -16.583 1.00 95.88 764 MET A CA 1
ATOM 5836 C C . MET A 1 764 ? 14.619 -4.364 -15.598 1.00 95.88 764 MET A C 1
ATOM 5838 O O . MET A 1 764 ? 13.951 -3.334 -15.558 1.00 95.88 764 MET A O 1
ATOM 5842 N N . ILE A 1 765 ? 14.415 -5.393 -14.785 1.00 96.50 765 ILE A N 1
ATOM 5843 C CA . ILE A 1 765 ? 13.422 -5.437 -13.717 1.00 96.50 765 ILE A CA 1
ATOM 5844 C C . ILE A 1 765 ? 14.154 -5.424 -12.391 1.00 96.50 765 ILE A C 1
ATOM 5846 O O . ILE A 1 765 ? 15.000 -6.281 -12.146 1.00 96.50 765 ILE A O 1
ATOM 5850 N N . VAL A 1 766 ? 13.824 -4.464 -11.537 1.00 97.62 766 VAL A N 1
ATOM 5851 C CA . VAL A 1 766 ? 14.341 -4.351 -10.180 1.00 97.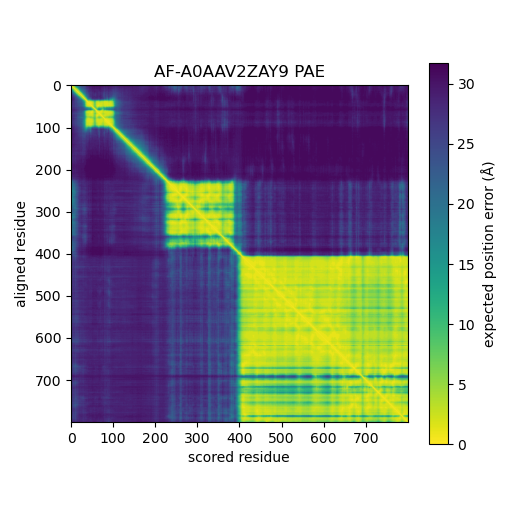62 766 VAL A CA 1
ATOM 5852 C C . VAL A 1 766 ? 13.265 -4.803 -9.203 1.00 97.62 766 VAL A C 1
ATOM 5854 O O . VAL A 1 766 ? 12.165 -4.248 -9.177 1.00 97.62 766 VAL A O 1
ATOM 5857 N N . ILE A 1 767 ? 13.598 -5.779 -8.362 1.00 96.38 767 ILE A N 1
ATOM 5858 C CA . ILE A 1 767 ? 12.822 -6.082 -7.162 1.00 96.38 767 ILE A CA 1
ATOM 5859 C C . ILE A 1 767 ? 13.242 -5.075 -6.080 1.00 96.38 767 ILE A C 1
ATOM 5861 O O . ILE A 1 767 ? 14.405 -5.103 -5.653 1.00 96.38 767 ILE A O 1
ATOM 5865 N N . PRO A 1 768 ? 12.345 -4.181 -5.628 1.00 95.94 768 PRO A N 1
ATOM 5866 C CA . PRO A 1 768 ? 12.691 -3.184 -4.625 1.00 95.94 768 PRO A CA 1
ATOM 5867 C C . PRO A 1 768 ? 12.786 -3.794 -3.224 1.00 95.94 768 PRO A C 1
ATOM 5869 O O . PRO A 1 768 ? 12.138 -4.793 -2.915 1.00 95.94 768 PRO A O 1
ATOM 5872 N N . ASN A 1 769 ? 13.542 -3.143 -2.339 1.00 94.00 769 ASN A N 1
ATOM 5873 C CA . ASN A 1 769 ? 13.637 -3.556 -0.935 1.00 94.00 769 ASN A CA 1
ATOM 5874 C C . ASN A 1 769 ? 12.320 -3.402 -0.167 1.00 94.00 769 ASN A C 1
ATOM 5876 O O . ASN A 1 769 ? 12.047 -4.193 0.733 1.00 94.00 769 ASN A O 1
ATOM 5880 N N . HIS A 1 770 ? 11.535 -2.372 -0.495 1.00 93.75 770 HIS A N 1
ATOM 5881 C CA . HIS A 1 770 ? 10.329 -2.026 0.247 1.00 93.75 770 HIS A CA 1
ATOM 5882 C C . HIS A 1 770 ? 9.281 -1.358 -0.654 1.00 93.75 770 HIS A C 1
ATOM 5884 O O . HIS A 1 770 ? 9.407 -0.191 -1.036 1.00 93.75 770 HIS A O 1
ATOM 5890 N N . SER A 1 771 ? 8.210 -2.085 -0.976 1.00 96.31 771 SER A N 1
ATOM 5891 C CA . SER A 1 771 ? 7.212 -1.654 -1.967 1.00 96.31 771 SER A CA 1
ATOM 5892 C C . SER A 1 771 ? 6.364 -0.460 -1.516 1.00 96.31 771 SER A C 1
ATOM 5894 O O . SER A 1 771 ? 5.956 0.358 -2.344 1.00 96.31 771 SER A O 1
ATOM 5896 N N . CYS A 1 772 ? 6.134 -0.297 -0.207 1.00 95.75 772 CYS A N 1
ATOM 5897 C CA . CYS A 1 772 ? 5.322 0.805 0.324 1.00 95.75 772 CYS A CA 1
ATOM 5898 C C . CYS A 1 772 ? 5.941 2.179 0.019 1.00 95.75 772 CYS A C 1
ATOM 5900 O O . CYS A 1 772 ? 5.228 3.135 -0.284 1.00 95.75 772 CYS A O 1
ATOM 5902 N N . VAL A 1 773 ? 7.270 2.290 0.124 1.00 94.69 773 VAL A N 1
ATOM 5903 C CA . VAL A 1 773 ? 7.976 3.560 -0.096 1.00 94.69 773 VAL A CA 1
ATOM 5904 C C . VAL A 1 773 ? 8.048 3.865 -1.585 1.00 94.69 773 VAL A C 1
ATOM 5906 O O . VAL A 1 773 ? 7.720 4.981 -1.971 1.00 94.69 773 VAL A O 1
ATOM 5909 N N . VAL A 1 774 ? 8.368 2.862 -2.412 1.00 96.69 774 VAL A N 1
ATOM 5910 C CA . VAL A 1 774 ? 8.350 2.969 -3.882 1.00 96.69 774 VAL A CA 1
ATOM 5911 C C . VAL A 1 774 ? 6.992 3.464 -4.380 1.00 96.69 774 VAL A C 1
ATOM 5913 O O . VAL A 1 774 ? 6.922 4.419 -5.148 1.00 96.69 774 VAL A O 1
ATOM 5916 N N . THR A 1 775 ? 5.897 2.895 -3.873 1.00 97.00 775 THR A N 1
ATOM 5917 C CA . THR A 1 775 ? 4.543 3.316 -4.265 1.00 97.00 775 THR A CA 1
ATOM 5918 C C . THR A 1 775 ? 4.260 4.775 -3.906 1.00 97.00 775 THR A C 1
ATOM 5920 O O . THR A 1 775 ? 3.641 5.497 -4.678 1.00 97.00 775 THR A O 1
ATOM 5923 N N . ASN A 1 776 ? 4.743 5.259 -2.760 1.00 96.38 776 ASN A N 1
ATOM 5924 C CA . ASN A 1 776 ? 4.546 6.654 -2.362 1.00 96.38 776 ASN A CA 1
ATOM 5925 C C . ASN A 1 776 ? 5.415 7.655 -3.158 1.00 96.38 776 ASN A C 1
ATOM 5927 O O . ASN A 1 776 ? 5.236 8.866 -3.007 1.00 96.38 776 ASN A O 1
ATOM 5931 N N . LEU A 1 777 ? 6.348 7.175 -3.986 1.00 95.81 777 LEU A N 1
ATOM 5932 C CA . LEU A 1 777 ? 7.187 8.002 -4.855 1.00 95.81 777 LEU A CA 1
ATOM 5933 C C . LEU A 1 777 ? 6.605 8.185 -6.266 1.00 95.81 777 LEU A C 1
ATOM 5935 O O . LEU A 1 777 ? 7.063 9.069 -6.983 1.00 95.81 777 LEU A O 1
ATOM 5939 N N . THR A 1 778 ? 5.571 7.426 -6.642 1.00 92.75 778 THR A N 1
ATOM 5940 C CA . THR A 1 778 ? 4.924 7.504 -7.962 1.00 92.75 778 THR A CA 1
ATOM 5941 C C . THR A 1 778 ? 3.465 7.949 -7.862 1.00 92.75 778 THR A C 1
ATOM 5943 O O . THR A 1 778 ? 2.773 7.633 -6.895 1.00 92.75 778 THR A O 1
ATOM 5946 N N . ASP A 1 779 ? 2.981 8.682 -8.866 1.00 89.06 779 ASP A N 1
ATOM 5947 C CA . ASP A 1 779 ? 1.564 9.049 -9.005 1.00 89.06 779 ASP A CA 1
ATOM 5948 C C . ASP A 1 779 ? 0.705 7.889 -9.541 1.00 89.06 779 ASP A C 1
ATOM 5950 O O . ASP A 1 779 ? -0.526 7.916 -9.445 1.00 89.06 779 ASP A O 1
ATOM 5954 N N . SER A 1 780 ? 1.333 6.872 -10.134 1.00 89.19 780 SER A N 1
ATOM 5955 C CA . SER A 1 780 ? 0.652 5.824 -10.894 1.00 89.19 780 SER A CA 1
ATOM 5956 C C . SER A 1 780 ? 1.412 4.497 -10.898 1.00 89.19 780 SER A C 1
ATOM 5958 O O . SER A 1 780 ? 2.641 4.463 -10.820 1.00 89.19 780 SER A O 1
ATOM 5960 N N . LEU A 1 781 ? 0.658 3.403 -10.992 1.00 92.56 781 LEU A N 1
ATOM 5961 C CA . LEU A 1 781 ? 1.146 2.030 -11.084 1.00 92.56 781 LEU A CA 1
ATOM 5962 C C . LEU A 1 781 ? 0.791 1.473 -12.464 1.00 92.56 781 LEU A C 1
ATOM 5964 O O . LEU A 1 781 ? -0.381 1.474 -12.843 1.00 92.56 781 LEU A O 1
ATOM 5968 N N . TYR A 1 782 ? 1.789 0.989 -13.200 1.00 91.38 782 TYR A N 1
ATOM 5969 C CA . TYR A 1 782 ? 1.604 0.384 -14.519 1.00 91.38 782 TYR A CA 1
ATOM 5970 C C . TYR A 1 782 ? 1.200 -1.077 -14.357 1.00 91.38 782 TYR A C 1
ATOM 5972 O O . TYR A 1 782 ? 1.974 -1.897 -13.872 1.00 91.38 782 TYR A O 1
ATOM 5980 N N . VAL A 1 783 ? -0.023 -1.413 -14.742 1.00 88.88 783 VAL A N 1
ATOM 5981 C CA . VAL A 1 783 ? -0.617 -2.718 -14.465 1.00 88.88 783 VAL A CA 1
ATOM 5982 C C . VAL A 1 783 ? -0.428 -3.650 -15.654 1.00 88.88 783 VAL A C 1
ATOM 5984 O O . VAL A 1 783 ? -0.909 -3.389 -16.758 1.00 88.88 783 VAL A O 1
ATOM 5987 N N . GLN A 1 784 ? 0.254 -4.760 -15.401 1.00 82.94 784 GLN A N 1
ATOM 5988 C CA . GLN A 1 784 ? 0.399 -5.894 -16.300 1.00 82.94 784 GLN A CA 1
ATOM 5989 C C . GLN A 1 784 ? -0.735 -6.890 -16.025 1.00 82.94 784 GLN A C 1
ATOM 5991 O O . GLN A 1 784 ? -0.887 -7.383 -14.906 1.00 82.94 784 GLN A O 1
ATOM 5996 N N . GLY A 1 785 ? -1.539 -7.181 -17.041 1.00 68.38 785 GLY A N 1
ATOM 5997 C CA . GLY A 1 785 ? -2.695 -8.071 -16.970 1.00 68.38 785 GLY A CA 1
ATOM 5998 C C . GLY A 1 785 ? -3.219 -8.372 -18.373 1.00 68.38 785 GLY A C 1
ATOM 5999 O O . GLY A 1 785 ? -2.523 -8.113 -19.352 1.00 68.38 785 GLY A O 1
ATOM 6000 N N . GLU A 1 786 ? -4.448 -8.883 -18.471 1.00 53.78 786 GLU A N 1
ATOM 6001 C CA . GLU A 1 786 ? -5.121 -9.151 -19.757 1.00 53.78 786 GLU A CA 1
ATOM 6002 C C . GLU A 1 786 ? -5.209 -7.889 -20.633 1.00 53.78 786 GLU A C 1
ATOM 6004 O O . GLU A 1 786 ? -5.024 -7.942 -21.848 1.00 53.78 786 GLU A O 1
ATOM 6009 N N . HIS A 1 787 ? -5.380 -6.729 -19.989 1.00 59.09 787 HIS A N 1
ATOM 6010 C CA . HIS A 1 787 ? -5.274 -5.415 -20.612 1.00 59.09 787 HIS A CA 1
ATOM 6011 C C . HIS A 1 787 ? -4.312 -4.538 -19.808 1.00 59.09 787 HIS A C 1
ATOM 6013 O O . HIS A 1 787 ? -4.455 -4.404 -18.588 1.00 59.09 787 HIS A O 1
ATOM 6019 N N . SER A 1 788 ? -3.342 -3.923 -20.488 1.00 68.56 788 SER A N 1
ATOM 6020 C CA . SER A 1 788 ? -2.463 -2.925 -19.876 1.00 68.56 788 SER A CA 1
ATOM 6021 C C . SER A 1 788 ? -3.268 -1.694 -19.467 1.00 68.56 788 SER A C 1
ATOM 6023 O O . SER A 1 788 ? -4.034 -1.152 -20.261 1.00 68.56 788 SER A O 1
ATOM 6025 N N . LYS A 1 789 ? -3.111 -1.267 -18.214 1.00 80.50 789 LYS A N 1
ATOM 6026 C CA . LYS A 1 789 ? -3.846 -0.137 -17.627 1.00 80.50 789 LYS A CA 1
ATOM 6027 C C . LYS A 1 789 ? -3.028 0.529 -16.531 1.00 80.50 789 LYS A C 1
ATOM 6029 O O . LYS A 1 789 ? -2.030 -0.021 -16.076 1.00 80.50 789 LYS A O 1
ATOM 6034 N N . VAL A 1 790 ? -3.465 1.699 -16.085 1.00 85.31 790 VAL A N 1
ATOM 6035 C CA . VAL A 1 790 ? -2.814 2.445 -15.003 1.00 85.31 790 VAL A CA 1
ATOM 6036 C C . VAL A 1 790 ? -3.744 2.510 -13.801 1.00 85.31 790 VAL A C 1
ATOM 6038 O O . VAL A 1 790 ? -4.912 2.859 -13.951 1.00 85.31 790 VAL A O 1
ATOM 6041 N N . TRP A 1 791 ? -3.228 2.202 -12.612 1.00 91.00 791 TRP A N 1
ATOM 6042 C CA . TRP A 1 791 ? -3.923 2.470 -11.349 1.00 91.00 791 TRP A CA 1
ATOM 6043 C C . TRP A 1 791 ? -3.335 3.696 -10.667 1.00 91.00 791 TRP A C 1
ATOM 6045 O O . TRP A 1 791 ? -2.114 3.840 -10.562 1.00 91.00 791 TRP A O 1
ATOM 6055 N N . LYS A 1 792 ? -4.202 4.581 -10.174 1.00 91.50 792 LYS A N 1
ATOM 6056 C CA . LYS A 1 792 ? -3.774 5.833 -9.545 1.00 91.50 792 LYS A CA 1
ATOM 6057 C C . LYS A 1 792 ? -3.372 5.613 -8.089 1.00 91.50 792 LYS A C 1
ATOM 6059 O O . LYS A 1 792 ? -4.097 4.994 -7.310 1.00 91.50 792 LYS A O 1
ATOM 6064 N N . VAL A 1 793 ? -2.267 6.231 -7.676 1.00 95.69 793 VAL A N 1
ATOM 6065 C CA . VAL A 1 793 ? -1.878 6.322 -6.261 1.00 95.69 793 VAL A CA 1
ATOM 6066 C C . VAL A 1 793 ? -2.644 7.486 -5.614 1.00 95.69 793 VAL A C 1
ATOM 6068 O O . VAL A 1 793 ? -2.142 8.600 -5.465 1.00 95.69 793 VAL A O 1
ATOM 6071 N N . LEU A 1 794 ? -3.905 7.234 -5.251 1.00 95.44 794 LEU A N 1
ATOM 6072 C CA . LEU A 1 794 ? -4.878 8.200 -4.720 1.00 95.44 794 LEU A CA 1
ATOM 6073 C C . LEU A 1 794 ? -4.328 9.088 -3.592 1.00 95.44 794 LEU A C 1
ATOM 6075 O O . LEU A 1 794 ? -4.593 10.293 -3.569 1.00 95.44 794 LEU A O 1
ATOM 6079 N N . SER A 1 795 ? -3.622 8.497 -2.627 1.00 94.25 795 SER A N 1
ATOM 6080 C CA . SER A 1 795 ? -3.168 9.181 -1.406 1.00 94.25 795 SER A CA 1
ATOM 6081 C C . SER A 1 795 ? -1.643 9.332 -1.324 1.00 94.25 795 SER A C 1
ATOM 6083 O O . SER A 1 795 ? -1.054 9.306 -0.230 1.00 94.25 795 SER A O 1
ATOM 6085 N N . ARG A 1 796 ? -0.983 9.497 -2.482 1.00 94.62 796 ARG A N 1
ATOM 6086 C CA . ARG A 1 796 ? 0.445 9.837 -2.548 1.00 94.62 796 ARG A CA 1
ATOM 6087 C C . ARG A 1 796 ? 0.730 11.101 -1.739 1.00 94.62 796 ARG A C 1
ATOM 6089 O O . ARG A 1 796 ? 0.015 12.095 -1.837 1.00 94.62 796 ARG A O 1
ATOM 6096 N N . GLY A 1 797 ? 1.767 11.061 -0.903 1.00 91.56 797 GLY A N 1
ATOM 6097 C CA . GLY A 1 797 ? 2.185 12.220 -0.107 1.00 91.56 797 GLY A CA 1
ATOM 6098 C C . GLY A 1 797 ? 1.224 12.617 1.024 1.00 91.56 797 GLY A C 1
ATOM 6099 O O . GLY A 1 797 ? 1.535 13.545 1.774 1.00 91.56 797 GLY A O 1
ATOM 6100 N N . CYS A 1 798 ? 0.103 11.910 1.217 1.00 92.94 798 CYS A N 1
ATOM 6101 C CA . CYS A 1 798 ? -0.820 12.122 2.335 1.00 92.94 798 CYS A CA 1
ATOM 6102 C C . CYS A 1 798 ? -0.196 11.647 3.655 1.00 92.94 798 CYS A C 1
ATOM 6104 O O . CYS A 1 798 ? -0.440 10.537 4.126 1.00 92.94 798 CYS A O 1
ATOM 6106 N N . THR A 1 799 ? 0.660 12.496 4.223 1.00 87.19 799 THR A N 1
ATOM 6107 C CA . THR A 1 799 ? 1.443 12.224 5.439 1.00 87.19 799 THR A CA 1
ATOM 6108 C C . THR A 1 799 ? 0.967 13.020 6.665 1.00 87.19 799 THR A C 1
ATOM 6110 O O . THR A 1 799 ? 1.514 12.847 7.761 1.00 87.19 799 THR A O 1
ATOM 6113 N N . GLN A 1 800 ? -0.056 13.873 6.497 1.00 85.88 800 GLN A N 1
ATOM 6114 C CA . GLN A 1 800 ? -0.562 14.814 7.509 1.00 85.88 800 GLN A CA 1
ATOM 6115 C C . GLN A 1 800 ? -1.723 14.281 8.340 1.00 85.88 800 GLN A C 1
ATOM 6117 O O . GLN A 1 800 ? -2.592 13.575 7.771 1.00 85.88 800 GLN A O 1
#

Organism: NCBI:txid4803